Protein 3DSK (pdb70)

GO terms:
  GO:0009978 allene oxide synthase activity (F, EXP)
  GO:0009611 response to wounding (P, IEP)
  GO:0009620 response to fungus (P, IEP)
  GO:0009695 jasmonic acid biosynthetic process (P, IDA)
  GO:0009978 allene oxide synthase activity (F, IDA)
  GO:0031407 oxylipin metabolic process (P, IDA)
  GO:0009695 jasmonic acid biosynthetic process (P, TAS)
  GO:0006952 defense response (P, TAS)
  GO:0005739 mitochondrion (C, HDA)
  GO:0009507 chloroplast (C, HDA)
  GO:0009534 chloroplast thylakoid (C, HDA)
  GO:0009535 chloroplast thylakoid membrane (C, HDA)
  GO:0009536 plastid (C, HDA)
  GO:0009579 thylakoid (C, HDA)
  GO:0009941 chloroplast envelope (C, HDA)
  GO:0010287 plastoglobule (C, HDA)
  GO:0009611 response to wounding (P, IMP)
  GO:0009753 response to jasmonic acid (P, IMP)
  GO:0050832 defense response to fungus (P, IMP)
  GO:0016836 hydro-lyase activity (F, IDA)

Organism: Arabidopsis thaliana (NCBI:txid3702)

Nearest PDB structures (foldseek):
  2rch-assembly2_B  TM=9.899E-01  e=2.208E-74  Arabidopsis thaliana
  3dsk-assembly2_B  TM=9.902E-01  e=4.131E-74  Arabidopsis thaliana
  3dam-assembly1_A  TM=9.862E-01  e=1.267E-57  Parthenium argentatum
  7n6f-assembly1_A  TM=7.302E-01  e=4.781E-10  Homo sapiens
  3v8d-assembly1_B  TM=6.214E-01  e=5.264E-10  Homo sapiens

B-factor: mean 20.58, std 7.27, range [10.86, 305.66]

Structure (mmCIF, N/CA/C/O backbone):
data_3DSK
#
_entry.id   3DSK
#
_cell.length_a   63.612
_cell.length_b   105.463
_cell.length_c   162.632
_cell.angle_alpha   90.00
_cell.angle_beta   90.00
_cell.angle_gamma   90.00
#
_symmetry.space_group_name_H-M   'P 21 21 21'
#
loop_
_entity.id
_entity.type
_entity.pdbx_description
1 polymer 'Cytochrome P450 74A, chloroplast'
2 non-polymer 'PROTOPORPHYRIN IX CONTAINING FE'
3 non-polymer '(9Z)-11-[(2R,3S)-3-pentyloxiran-2-yl]undec-9-enoic acid'
4 non-polymer N-OCTANE
5 non-polymer GLYCEROL
6 water water
#
loop_
_atom_site.group_PDB
_atom_site.id
_atom_site.type_symbol
_atom_site.label_atom_id
_atom_site.label_alt_id
_atom_site.label_comp_id
_atom_site.label_asym_id
_atom_site.label_entity_id
_atom_site.label_seq_id
_atom_site.pdbx_PDB_ins_code
_atom_site.Cartn_x
_atom_site.Cartn_y
_atom_site.Cartn_z
_atom_site.occupancy
_atom_site.B_iso_or_equiv
_atom_site.auth_seq_id
_atom_site.auth_comp_id
_atom_site.auth_asym_id
_atom_site.auth_atom_id
_atom_site.pdbx_PDB_model_num
ATOM 1 N N . ASP A 1 24 ? -30.927 45.961 40.163 1.00 33.74 51 ASP A N 1
ATOM 2 C CA . ASP A 1 24 ? -30.168 44.767 39.684 1.00 33.33 51 ASP A CA 1
ATOM 3 C C . ASP A 1 24 ? -29.759 44.944 38.225 1.00 32.02 51 ASP A C 1
ATOM 4 O O . ASP A 1 24 ? -30.288 45.812 37.516 1.00 32.66 51 ASP A O 1
ATOM 9 N N . LEU A 1 25 ? -28.815 44.120 37.776 1.00 29.75 52 LEU A N 1
ATOM 10 C CA . LEU A 1 25 ? -28.368 44.182 36.397 1.00 27.39 52 LEU A CA 1
ATOM 11 C C . LEU A 1 25 ? -29.432 43.627 35.460 1.00 25.52 52 LEU A C 1
ATOM 12 O O . LEU A 1 25 ? -30.046 42.595 35.764 1.00 25.72 52 LEU A O 1
ATOM 17 N N . PRO A 1 26 ? -29.621 44.286 34.307 1.00 23.89 53 PRO A N 1
ATOM 18 C CA . PRO A 1 26 ? -30.508 43.734 33.287 1.00 22.77 53 PRO A CA 1
ATOM 19 C C . PRO A 1 26 ? -29.894 42.487 32.659 1.00 21.81 53 PRO A C 1
ATOM 20 O O . PRO A 1 26 ? -28.658 42.406 32.507 1.00 22.07 53 PRO A O 1
ATOM 24 N N . ILE A 1 27 ? -30.744 41.517 32.337 1.00 19.70 54 ILE A N 1
ATOM 25 C CA . ILE A 1 27 ? -30.337 40.349 31.574 1.00 18.62 54 ILE A CA 1
ATOM 26 C C . ILE A 1 27 ? -30.256 40.762 30.108 1.00 17.43 54 ILE A C 1
ATOM 27 O O . ILE A 1 27 ? -31.209 41.342 29.552 1.00 17.05 54 ILE A O 1
ATOM 32 N N . ARG A 1 28 ? -29.106 40.489 29.497 1.00 16.10 55 ARG A N 1
ATOM 33 C CA . ARG A 1 28 ? -28.892 40.723 28.080 1.00 16.20 55 ARG A CA 1
ATOM 34 C C . ARG A 1 28 ? -28.679 39.390 27.379 1.00 15.19 55 ARG A C 1
ATOM 35 O O . ARG A 1 28 ? -28.098 38.463 27.943 1.00 14.76 55 ARG A O 1
ATOM 43 N N . ASN A 1 29 ? -29.140 39.308 26.139 1.00 14.50 56 ASN A N 1
ATOM 44 C CA . ASN A 1 29 ? -28.775 38.203 25.256 1.00 14.52 56 ASN A CA 1
ATOM 45 C C . ASN A 1 29 ? -27.273 38.294 24.978 1.00 13.99 56 ASN A C 1
ATOM 46 O O . ASN A 1 29 ? -26.739 39.405 24.789 1.00 13.99 56 ASN A O 1
ATOM 51 N N . ILE A 1 30 ? -26.584 37.149 24.947 1.00 13.74 57 ILE A N 1
ATOM 52 C CA . ILE A 1 30 ? -25.137 37.167 24.643 1.00 13.45 57 ILE A CA 1
ATOM 53 C C . ILE A 1 30 ? -24.960 37.465 23.152 1.00 12.92 57 ILE A C 1
ATOM 54 O O . ILE A 1 30 ? -25.465 36.693 22.305 1.00 13.55 57 ILE A O 1
ATOM 59 N N . PRO A 1 31 ? -24.298 38.599 22.823 1.00 12.74 58 PRO A N 1
ATOM 60 C CA . PRO A 1 31 ? -24.149 38.967 21.419 1.00 13.36 58 PRO A CA 1
ATOM 61 C C . PRO A 1 31 ? -23.073 38.114 20.752 1.00 13.85 58 PRO A C 1
ATOM 62 O O . PRO A 1 31 ? -22.416 37.306 21.418 1.00 13.66 58 PRO A O 1
ATOM 66 N N . GLY A 1 32 ? -22.954 38.278 19.438 1.00 15.24 59 GLY A N 1
ATOM 67 C CA . GLY A 1 32 ? -21.959 37.582 18.648 1.00 16.22 59 GLY A CA 1
ATOM 68 C C . GLY A 1 32 ? -22.532 36.368 17.958 1.00 17.58 59 GLY A C 1
ATOM 69 O O . GLY A 1 32 ? -23.603 35.869 18.314 1.00 17.89 59 GLY A O 1
ATOM 70 N N . ASN A 1 33 ? -21.815 35.875 16.963 1.00 19.22 60 ASN A N 1
ATOM 71 C CA . ASN A 1 33 ? -22.213 34.628 16.333 1.00 20.87 60 ASN A CA 1
ATOM 72 C C . ASN A 1 33 ? -21.003 33.916 15.775 1.00 20.80 60 ASN A C 1
ATOM 73 O O . ASN A 1 33 ? -19.893 34.470 15.743 1.00 20.96 60 ASN A O 1
ATOM 78 N N . TYR A 1 34 ? -21.241 32.688 15.332 1.00 20.48 61 TYR A N 1
ATOM 79 C CA . TYR A 1 34 ? -20.183 31.785 14.916 1.00 20.97 61 TYR A CA 1
ATOM 80 C C . TYR A 1 34 ? -20.004 31.719 13.398 1.00 21.97 61 TYR A C 1
ATOM 81 O O . TYR A 1 34 ? -19.151 30.992 12.900 1.00 21.33 61 TYR A O 1
ATOM 90 N N . GLY A 1 35 ? -20.808 32.489 12.665 1.00 23.57 62 GLY A N 1
ATOM 91 C CA . GLY A 1 35 ? -20.745 32.500 11.202 1.00 26.48 62 GLY A CA 1
ATOM 92 C C . GLY A 1 35 ? -21.209 31.191 10.579 1.00 28.05 62 GLY A C 1
ATOM 93 O O . GLY A 1 35 ? -21.829 30.357 11.247 1.00 28.35 62 GLY A O 1
ATOM 94 N N . LEU A 1 36 ? -20.890 31.004 9.301 1.00 30.05 63 LEU A N 1
ATOM 95 C CA . LEU A 1 36 ? -21.241 29.769 8.595 1.00 31.93 63 LEU A CA 1
ATOM 96 C C . LEU A 1 36 ? -20.308 28.632 9.006 1.00 32.77 63 LEU A C 1
ATOM 97 O O . LEU A 1 36 ? -19.159 28.892 9.391 1.00 32.54 63 LEU A O 1
ATOM 102 N N . PRO A 1 37 ? -20.792 27.369 8.933 1.00 33.42 64 PRO A N 1
ATOM 103 C CA . PRO A 1 37 ? -19.923 26.212 9.179 1.00 33.84 64 PRO A CA 1
ATOM 104 C C . PRO A 1 37 ? -18.670 26.258 8.305 1.00 33.78 64 PRO A C 1
ATOM 105 O O . PRO A 1 37 ? -18.727 26.731 7.162 1.00 34.15 64 PRO A O 1
ATOM 109 N N . ILE A 1 38 ? -17.554 25.794 8.868 1.00 33.78 65 ILE A N 1
ATOM 110 C CA . ILE A 1 38 ? -16.244 25.751 8.195 1.00 33.30 65 ILE A CA 1
ATOM 111 C C . ILE A 1 38 ? -15.600 27.138 7.995 1.00 32.17 65 ILE A C 1
ATOM 112 O O . ILE A 1 38 ? -14.532 27.402 8.543 1.00 32.09 65 ILE A O 1
ATOM 117 N N . VAL A 1 39 ? -16.253 28.015 7.230 1.00 30.70 66 VAL A N 1
ATOM 118 C CA . VAL A 1 39 ? -15.664 29.306 6.830 1.00 29.54 66 VAL A CA 1
ATOM 119 C C . VAL A 1 39 ? -15.665 30.391 7.918 1.00 27.94 66 VAL A C 1
ATOM 120 O O . VAL A 1 39 ? -14.756 31.235 7.955 1.00 27.81 66 VAL A O 1
ATOM 124 N N . GLY A 1 40 ? -16.692 30.377 8.770 1.00 26.32 67 GLY A N 1
ATOM 125 C CA . GLY A 1 40 ? -16.749 31.257 9.951 1.00 24.20 67 GLY A CA 1
ATOM 126 C C . GLY A 1 40 ? -15.529 31.080 10.846 1.00 22.98 67 GLY A C 1
ATOM 127 O O . GLY A 1 40 ? -14.792 32.054 11.083 1.00 21.84 67 GLY A O 1
ATOM 128 N N . PRO A 1 41 ? -15.325 29.856 11.381 1.00 21.96 68 PRO A N 1
ATOM 129 C CA . PRO A 1 41 ? -14.131 29.575 12.186 1.00 21.56 68 PRO A CA 1
ATOM 130 C C . PRO A 1 41 ? -12.819 29.878 11.468 1.00 21.24 68 PRO A C 1
ATOM 131 O O . PRO A 1 41 ? -11.926 30.428 12.093 1.00 20.80 68 PRO A O 1
ATOM 135 N N . ILE A 1 42 ? -12.701 29.559 10.176 1.00 21.26 69 ILE A N 1
ATOM 136 C CA . ILE A 1 42 ? -11.451 29.863 9.459 1.00 21.37 69 ILE A CA 1
ATOM 137 C C . ILE A 1 42 ? -11.157 31.376 9.391 1.00 20.69 69 ILE A C 1
ATOM 138 O O . ILE A 1 42 ? -10.029 31.807 9.681 1.00 20.02 69 ILE A O 1
ATOM 143 N N . LYS A 1 43 ? -12.164 32.178 9.031 1.00 20.59 70 LYS A N 1
ATOM 144 C CA . LYS A 1 43 ? -11.980 33.630 8.983 1.00 20.74 70 LYS A CA 1
ATOM 145 C C . LYS A 1 43 ? -11.629 34.197 10.356 1.00 19.56 70 LYS A C 1
ATOM 146 O O . LYS A 1 43 ? -10.760 35.068 10.469 1.00 19.22 70 LYS A O 1
ATOM 152 N N . ASP A 1 44 ? -12.273 33.673 11.404 1.00 18.83 71 ASP A N 1
ATOM 153 C CA . ASP A 1 44 ? -11.950 34.102 12.767 1.00 19.05 71 ASP A CA 1
ATOM 154 C C . ASP A 1 44 ? -10.507 33.750 13.161 1.00 18.08 71 ASP A C 1
ATOM 155 O O . ASP A 1 44 ? -9.837 34.536 13.835 1.00 16.88 71 ASP A O 1
ATOM 160 N N . ARG A 1 45 ? -10.043 32.574 12.725 1.00 17.94 72 ARG A N 1
ATOM 161 C CA . ARG A 1 45 ? -8.661 32.146 12.952 1.00 18.74 72 ARG A CA 1
ATOM 162 C C . ARG A 1 45 ? -7.666 33.059 12.234 1.00 18.59 72 ARG A C 1
ATOM 163 O O . ARG A 1 45 ? -6.633 33.431 12.806 1.00 18.47 72 ARG A O 1
ATOM 171 N N . TRP A 1 46 ? -7.997 33.447 10.998 1.00 18.82 73 TRP A N 1
ATOM 172 C CA . TRP A 1 46 ? -7.148 34.376 10.253 1.00 19.30 73 TRP A CA 1
ATOM 173 C C . TRP A 1 46 ? -7.050 35.731 10.943 1.00 18.21 73 TRP A C 1
ATOM 174 O O . TRP A 1 46 ? -5.974 36.322 11.003 1.00 18.62 73 TRP A O 1
ATOM 185 N N . ASP A 1 47 ? -8.179 36.225 11.457 1.00 17.60 74 ASP A N 1
ATOM 186 C CA . ASP A 1 47 ? -8.165 37.467 12.223 1.00 17.55 74 ASP A CA 1
ATOM 187 C C . ASP A 1 47 ? -7.283 37.330 13.453 1.00 16.76 74 ASP A C 1
ATOM 188 O O . ASP A 1 47 ? -6.462 38.200 13.751 1.00 17.02 74 ASP A O 1
ATOM 193 N N . TYR A 1 48 ? -7.461 36.232 14.184 1.00 16.28 75 TYR A N 1
ATOM 194 C CA . TYR A 1 48 ? -6.733 36.025 15.418 1.00 17.54 75 TYR A CA 1
ATOM 195 C C . TYR A 1 48 ? -5.219 35.982 15.201 1.00 17.30 75 TYR A C 1
ATOM 196 O O . TYR A 1 48 ? -4.477 36.639 15.923 1.00 18.20 75 TYR A O 1
ATOM 205 N N . PHE A 1 49 ? -4.775 35.225 14.202 1.00 18.40 76 PHE A N 1
ATOM 206 C CA . PHE A 1 49 ? -3.331 35.035 14.001 1.00 19.00 76 PHE A CA 1
ATOM 207 C C . PHE A 1 49 ? -2.658 36.098 13.134 1.00 19.83 76 PHE A C 1
ATOM 208 O O . PHE A 1 49 ? -1.513 36.478 13.420 1.00 20.81 76 PHE A O 1
ATOM 216 N N . TYR A 1 50 ? -3.354 36.567 12.097 1.00 20.14 77 TYR A N 1
ATOM 217 C CA . TYR A 1 50 ? -2.688 37.313 11.020 1.00 21.51 77 TYR A CA 1
ATOM 218 C C . TYR A 1 50 ? -3.167 38.743 10.827 1.00 21.74 77 TYR A C 1
ATOM 219 O O . TYR A 1 50 ? -2.348 39.673 10.772 1.00 23.33 77 TYR A O 1
ATOM 228 N N . ASP A 1 51 ? -4.482 38.912 10.720 1.00 21.33 78 ASP A N 1
ATOM 229 C CA . ASP A 1 51 ? -5.042 40.191 10.268 1.00 21.13 78 ASP A CA 1
ATOM 230 C C . ASP A 1 51 ? -5.341 41.167 11.410 1.00 20.79 78 ASP A C 1
ATOM 231 O O . ASP A 1 51 ? -5.418 42.399 11.189 1.00 21.80 78 ASP A O 1
ATOM 236 N N . GLN A 1 52 ? -5.479 40.625 12.626 1.00 18.72 79 GLN A N 1
ATOM 237 C CA . GLN A 1 52 ? -5.702 41.477 13.796 1.00 18.43 79 GLN A CA 1
ATOM 238 C C . GLN A 1 52 ? -4.741 41.230 14.944 1.00 18.02 79 GLN A C 1
ATOM 239 O O . GLN A 1 52 ? -4.291 42.193 15.592 1.00 18.19 79 GLN A O 1
ATOM 245 N N . GLY A 1 53 ? -4.444 39.955 15.217 1.00 17.55 80 GLY A N 1
ATOM 246 C CA . GLY A 1 53 ? -3.723 39.581 16.436 1.00 16.86 80 GLY A CA 1
ATOM 247 C C . GLY A 1 53 ? -4.702 39.491 17.598 1.00 17.37 80 GLY A C 1
ATOM 248 O O . GLY A 1 53 ? -5.792 40.074 17.536 1.00 17.36 80 GLY A O 1
ATOM 249 N N . ALA A 1 54 ? -4.329 38.762 18.649 1.00 17.32 81 ALA A N 1
ATOM 250 C CA . ALA A 1 54 ? -5.274 38.402 19.712 1.00 17.20 81 ALA A CA 1
ATOM 251 C C . ALA A 1 54 ? -5.930 39.630 20.359 1.00 17.47 81 ALA A C 1
ATOM 252 O O . ALA A 1 54 ? -7.153 39.691 20.498 1.00 16.58 81 ALA A O 1
ATOM 254 N N . GLU A 1 55 ? -5.133 40.605 20.770 1.00 17.63 82 GLU A N 1
ATOM 255 C CA . GLU A 1 55 ? -5.687 41.739 21.502 1.00 17.81 82 GLU A CA 1
ATOM 256 C C . GLU A 1 55 ? -6.760 42.470 20.687 1.00 16.87 82 GLU A C 1
ATOM 257 O O . GLU A 1 55 ? -7.877 42.708 21.178 1.00 15.97 82 GLU A O 1
ATOM 263 N N . GLU A 1 56 ? -6.444 42.818 19.445 1.00 16.43 83 GLU A N 1
ATOM 264 C CA . GLU A 1 56 ? -7.381 43.581 18.626 1.00 16.08 83 GLU A CA 1
ATOM 265 C C . GLU A 1 56 ? -8.526 42.684 18.149 1.00 15.70 83 GLU A C 1
ATOM 266 O O . GLU A 1 56 ? -9.651 43.149 17.962 1.00 14.82 83 GLU A O 1
ATOM 272 N N . PHE A 1 57 ? -8.251 41.391 17.994 1.00 14.61 84 PHE A N 1
ATOM 273 C CA . PHE A 1 57 ? -9.324 40.418 17.701 1.00 14.79 84 PHE A CA 1
ATOM 274 C C . PHE A 1 57 ? -10.430 40.562 18.753 1.00 14.39 84 PHE A C 1
ATOM 275 O O . PHE A 1 57 ? -11.610 40.708 18.419 1.00 14.56 84 PHE A O 1
ATOM 283 N N . PHE A 1 58 ? -10.036 40.576 20.022 1.00 13.75 85 PHE A N 1
ATOM 284 C CA . PHE A 1 58 ? -11.012 40.691 21.107 1.00 13.10 85 PHE A CA 1
ATOM 285 C C . PHE A 1 58 ? -11.559 42.109 21.274 1.00 13.73 85 PHE A C 1
ATOM 286 O O . PHE A 1 58 ? -12.770 42.293 21.470 1.00 13.17 85 PHE A O 1
ATOM 294 N N . LYS A 1 59 ? -10.684 43.111 21.187 1.00 13.71 86 LYS A N 1
ATOM 295 C CA . LYS A 1 59 ? -11.165 44.490 21.389 1.00 13.89 86 LYS A CA 1
ATOM 296 C C . LYS A 1 59 ? -12.113 44.961 20.288 1.00 13.90 86 LYS A C 1
ATOM 297 O O . LYS A 1 59 ? -13.122 45.614 20.578 1.00 14.31 86 LYS A O 1
ATOM 303 N N . SER A 1 60 ? -11.801 44.641 19.034 1.00 14.01 87 SER A N 1
ATOM 304 C CA . SER A 1 60 ? -12.689 45.041 17.921 1.00 13.53 87 SER A CA 1
ATOM 305 C C . SER A 1 60 ? -14.120 44.508 18.117 1.00 13.57 87 SER A C 1
ATOM 306 O O . SER A 1 60 ? -15.097 45.192 17.807 1.00 13.88 87 SER A O 1
ATOM 309 N N . ARG A 1 61 ? -14.215 43.288 18.645 1.00 12.88 88 ARG A N 1
ATOM 310 C CA . ARG A 1 61 ? -15.515 42.640 18.879 1.00 13.49 88 ARG A CA 1
ATOM 311 C C . ARG A 1 61 ? -16.190 43.224 20.134 1.00 12.67 88 ARG A C 1
ATOM 312 O O . ARG A 1 61 ? -17.412 43.370 20.162 1.00 13.57 88 ARG A O 1
ATOM 320 N N . ILE A 1 62 ? -15.412 43.604 21.148 1.00 12.31 89 ILE A N 1
ATOM 321 C CA . ILE A 1 62 ? -15.997 44.334 22.269 1.00 12.21 89 ILE A CA 1
ATOM 322 C C . ILE A 1 62 ? -16.677 45.596 21.751 1.00 12.90 89 ILE A C 1
ATOM 323 O O . ILE A 1 62 ? -17.815 45.902 22.118 1.00 13.53 89 ILE A O 1
ATOM 328 N N . ARG A 1 63 ? -15.981 46.304 20.874 1.00 12.89 90 ARG A N 1
ATOM 329 C CA . ARG A 1 63 ? -16.547 47.523 20.284 1.00 13.55 90 ARG A CA 1
ATOM 330 C C . ARG A 1 63 ? -17.781 47.232 19.420 1.00 13.64 90 ARG A C 1
ATOM 331 O O . ARG A 1 63 ? -18.837 47.866 19.602 1.00 13.76 90 ARG A O 1
ATOM 339 N N . LYS A 1 64 ? -17.674 46.280 18.495 1.00 13.33 91 LYS A N 1
ATOM 340 C CA . LYS A 1 64 ? -18.809 45.969 17.615 1.00 14.14 91 LYS A CA 1
ATOM 341 C C . LYS A 1 64 ? -20.056 45.585 18.414 1.00 13.61 91 LYS A C 1
ATOM 342 O O . LYS A 1 64 ? -21.155 46.069 18.122 1.00 13.74 91 LYS A O 1
ATOM 348 N N . TYR A 1 65 ? -19.878 44.713 19.406 1.00 13.92 92 TYR A N 1
ATOM 349 C CA . TYR A 1 65 ? -21.029 44.171 20.140 1.00 14.15 92 TYR A CA 1
ATOM 350 C C . TYR A 1 65 ? -21.415 45.009 21.346 1.00 14.24 92 TYR A C 1
ATOM 351 O O . TYR A 1 65 ? -22.459 44.750 21.964 1.00 14.71 92 TYR A O 1
ATOM 360 N N . ASN A 1 66 ? -20.591 46.008 21.673 1.00 13.07 93 ASN A N 1
ATOM 361 C CA . ASN A 1 66 ? -20.785 46.817 22.872 1.00 13.38 93 ASN A CA 1
ATOM 362 C C . ASN A 1 66 ? -20.942 45.937 24.110 1.00 13.41 93 ASN A C 1
ATOM 363 O O . ASN A 1 66 ? -21.859 46.115 24.914 1.00 13.28 93 ASN A O 1
ATOM 368 N N . SER A 1 67 ? -20.018 44.989 24.264 1.00 11.91 94 SER A N 1
ATOM 369 C CA . SER A 1 67 ? -20.129 43.989 25.314 1.00 12.41 94 SER A CA 1
ATOM 370 C C . SER A 1 67 ? -18.783 43.362 25.569 1.00 12.85 94 SER A C 1
ATOM 371 O O . SER A 1 67 ? -18.042 43.054 24.626 1.00 13.60 94 SER A O 1
ATOM 374 N N . THR A 1 68 ? -18.488 43.154 26.854 1.00 12.49 95 THR A N 1
ATOM 375 C CA . THR A 1 68 ? -17.277 42.413 27.240 1.00 13.02 95 THR A CA 1
ATOM 376 C C . THR A 1 68 ? -17.558 40.908 27.419 1.00 12.96 95 THR A C 1
ATOM 377 O O . THR A 1 68 ? -16.690 40.146 27.858 1.00 14.13 95 THR A O 1
ATOM 381 N N . VAL A 1 69 ? -18.778 40.482 27.087 1.00 12.32 96 VAL A N 1
ATOM 382 C CA . VAL A 1 69 ? -19.162 39.067 27.025 1.00 12.69 96 VAL A CA 1
ATOM 383 C C . VAL A 1 69 ? -19.816 38.815 25.671 1.00 11.82 96 VAL A C 1
ATOM 384 O O . VAL A 1 69 ? -20.792 39.487 25.311 1.00 11.10 96 VAL A O 1
ATOM 388 N N . TYR A 1 70 ? -19.300 37.842 24.909 1.00 11.50 97 TYR A N 1
ATOM 389 C CA . TYR A 1 70 ? -19.871 37.561 23.601 1.00 11.63 97 TYR A CA 1
ATOM 390 C C . TYR A 1 70 ? -19.452 36.190 23.090 1.00 12.04 97 TYR A C 1
ATOM 391 O O . TYR A 1 70 ? -18.489 35.622 23.597 1.00 12.37 97 TYR A O 1
ATOM 400 N N . ARG A 1 71 ? -20.199 35.686 22.106 1.00 12.67 98 ARG A N 1
ATOM 401 C CA . ARG A 1 71 ? -19.879 34.426 21.415 1.00 12.61 98 ARG A CA 1
ATOM 402 C C . ARG A 1 71 ? -18.840 34.647 20.333 1.00 13.04 98 ARG A C 1
ATOM 403 O O . ARG A 1 71 ? -18.917 35.615 19.562 1.00 12.73 98 ARG A O 1
ATOM 411 N N . VAL A 1 72 ? -17.878 33.726 20.252 1.00 13.10 99 VAL A N 1
ATOM 412 C CA . VAL A 1 72 ? -16.819 33.827 19.252 1.00 13.77 99 VAL A CA 1
ATOM 413 C C . VAL A 1 72 ? -16.233 32.427 19.013 1.00 13.50 99 VAL A C 1
ATOM 414 O O . VAL A 1 72 ? -16.298 31.556 19.901 1.00 13.55 99 VAL A O 1
ATOM 418 N N . ASN A 1 73 ? -15.695 32.206 17.816 1.00 14.17 100 ASN A N 1
ATOM 419 C CA . ASN A 1 73 ? -14.930 30.983 17.516 1.00 14.61 100 ASN A CA 1
ATOM 420 C C . ASN A 1 73 ? -13.488 31.193 17.952 1.00 14.57 100 ASN A C 1
ATOM 421 O O . ASN A 1 73 ? -12.907 32.247 17.661 1.00 14.78 100 ASN A O 1
ATOM 426 N N . MET A 1 74 ? -12.907 30.185 18.600 1.00 14.52 101 MET A N 1
ATOM 427 C CA . MET A 1 74 ? -11.484 30.199 18.965 1.00 15.43 101 MET A CA 1
ATOM 428 C C . MET A 1 74 ? -10.656 29.172 18.174 1.00 16.17 101 MET A C 1
ATOM 429 O O . MET A 1 74 ? -11.173 28.105 17.812 1.00 15.44 101 MET A O 1
ATOM 434 N N . PRO A 1 75 ? -9.366 29.477 17.922 1.00 16.37 102 PRO A N 1
ATOM 435 C CA . PRO A 1 75 ? -8.503 28.464 17.310 1.00 17.73 102 PRO A CA 1
ATOM 436 C C . PRO A 1 75 ? -8.348 27.285 18.275 1.00 17.35 102 PRO A C 1
ATOM 437 O O . PRO A 1 75 ? -8.512 27.452 19.484 1.00 18.44 102 PRO A O 1
ATOM 441 N N . PRO A 1 76 ? -7.990 26.107 17.761 1.00 17.44 103 PRO A N 1
ATOM 442 C CA . PRO A 1 76 ? -7.618 25.815 16.380 1.00 18.04 103 PRO A CA 1
ATOM 443 C C . PRO A 1 76 ? -8.718 25.396 15.402 1.00 18.18 103 PRO A C 1
ATOM 444 O O . PRO A 1 76 ? -8.487 25.423 14.189 1.00 18.86 103 PRO A O 1
ATOM 448 N N . GLY A 1 77 ? -9.888 24.994 15.889 1.00 17.65 104 GLY A N 1
ATOM 449 C CA . GLY A 1 77 ? -10.896 24.371 15.007 1.00 18.72 104 GLY A CA 1
ATOM 450 C C . GLY A 1 77 ? -10.307 23.308 14.086 1.00 19.15 104 GLY A C 1
ATOM 451 O O . GLY A 1 77 ? -9.567 22.447 14.541 1.00 18.29 104 GLY A O 1
ATOM 452 N N . ALA A 1 78 ? -10.619 23.401 12.786 1.00 19.70 105 ALA A N 1
ATOM 453 C CA . ALA A 1 78 ? -10.046 22.549 11.713 1.00 20.07 105 ALA A CA 1
ATOM 454 C C . ALA A 1 78 ? -10.176 21.088 12.081 1.00 20.45 105 ALA A C 1
ATOM 455 O O . ALA A 1 78 ? -11.249 20.671 12.524 1.00 21.76 105 ALA A O 1
ATOM 457 N N . PHE A 1 79 ? -9.121 20.296 11.900 1.00 19.90 106 PHE A N 1
ATOM 458 C CA . PHE A 1 79 ? -9.204 18.890 12.295 1.00 20.13 106 PHE A CA 1
ATOM 459 C C . PHE A 1 79 ? -8.530 18.614 13.635 1.00 20.45 106 PHE A C 1
ATOM 460 O O . PHE A 1 79 ? -8.151 17.463 13.912 1.00 21.93 106 PHE A O 1
ATOM 468 N N . ILE A 1 80 ? -8.331 19.654 14.441 1.00 19.02 107 ILE A N 1
ATOM 469 C CA . ILE A 1 80 ? -7.667 19.497 15.742 1.00 18.56 107 ILE A CA 1
ATOM 470 C C . ILE A 1 80 ? -8.672 19.585 16.905 1.00 18.33 107 ILE A C 1
ATOM 471 O O . ILE A 1 80 ? -8.624 18.780 17.842 1.00 17.93 107 ILE A O 1
ATOM 476 N N . ALA A 1 81 ? -9.561 20.575 16.838 1.00 18.20 108 ALA A N 1
ATOM 477 C CA . ALA A 1 81 ? -10.603 20.775 17.859 1.00 19.28 108 ALA A CA 1
ATOM 478 C C . ALA A 1 81 ? -11.958 20.409 17.286 1.00 20.17 108 ALA A C 1
ATOM 479 O O . ALA A 1 81 ? -12.290 20.830 16.172 1.00 20.71 108 ALA A O 1
ATOM 481 N N . GLU A 1 82 ? -12.746 19.648 18.046 1.00 21.00 109 GLU A N 1
ATOM 482 C CA . GLU A 1 82 ? -14.088 19.268 17.616 1.00 22.27 109 GLU A CA 1
ATOM 483 C C . GLU A 1 82 ? -15.043 20.469 17.520 1.00 20.79 109 GLU A C 1
ATOM 484 O O . GLU A 1 82 ? -15.858 20.550 16.607 1.00 22.11 109 GLU A O 1
ATOM 490 N N . ASN A 1 83 ? -14.932 21.408 18.453 1.00 19.34 110 ASN A N 1
ATOM 491 C CA . ASN A 1 83 ? -15.912 22.492 18.536 1.00 17.86 110 ASN A CA 1
ATOM 492 C C . ASN A 1 83 ? -15.221 23.776 18.965 1.00 16.64 110 ASN A C 1
ATOM 493 O O . ASN A 1 83 ? -14.782 23.870 20.110 1.00 16.79 110 ASN A O 1
ATOM 498 N N . PRO A 1 84 ? -15.123 24.766 18.049 1.00 16.50 111 PRO A N 1
ATOM 499 C CA . PRO A 1 84 ? -14.408 26.014 18.361 1.00 15.81 111 PRO A CA 1
ATOM 500 C C . PRO A 1 84 ? -15.276 27.051 19.087 1.00 15.28 111 PRO A C 1
ATOM 501 O O . PRO A 1 84 ? -14.806 28.165 19.381 1.00 14.69 111 PRO A O 1
ATOM 505 N N . GLN A 1 85 ? -16.530 26.707 19.358 1.00 14.90 112 GLN A N 1
ATOM 506 C CA . GLN A 1 85 ? -17.487 27.705 19.840 1.00 14.74 112 GLN A CA 1
ATOM 507 C C . GLN A 1 85 ? -17.368 27.977 21.335 1.00 14.72 112 GLN A C 1
ATOM 508 O O . GLN A 1 85 ? -17.513 27.072 22.159 1.00 15.00 112 GLN A O 1
ATOM 514 N N . VAL A 1 86 ? -17.119 29.234 21.694 1.00 13.80 113 VAL A N 1
ATOM 515 C CA . VAL A 1 86 ? -17.029 29.591 23.109 1.00 13.62 113 VAL A CA 1
ATOM 516 C C . VAL A 1 86 ? -17.862 30.841 23.427 1.00 13.55 113 VAL A C 1
ATOM 517 O O . VAL A 1 86 ? -18.337 31.538 22.508 1.00 13.57 113 VAL A O 1
ATOM 521 N N . VAL A 1 87 ? -18.057 31.081 24.722 1.00 13.75 114 VAL A N 1
ATOM 522 C CA . VAL A 1 87 ? -18.527 32.366 25.234 1.00 13.02 114 VAL A CA 1
ATOM 523 C C . VAL A 1 87 ? -17.316 33.030 25.900 1.00 13.34 114 VAL A C 1
ATOM 524 O O . VAL A 1 87 ? -16.724 32.480 26.838 1.00 13.87 114 VAL A O 1
ATOM 528 N N . ALA A 1 88 ? -16.917 34.185 25.369 1.00 12.82 115 ALA A N 1
ATOM 529 C CA . ALA A 1 88 ? -15.729 34.911 25.856 1.00 12.83 115 ALA A CA 1
ATOM 530 C C . ALA A 1 88 ? -16.085 35.850 26.993 1.00 13.81 115 ALA A C 1
ATOM 531 O O . ALA A 1 88 ? -17.098 36.575 26.903 1.00 13.85 115 ALA A O 1
ATOM 533 N N . LEU A 1 89 ? -15.231 35.864 28.031 1.00 13.96 116 LEU A N 1
ATOM 534 C CA . LEU A 1 89 ? -15.382 36.727 29.215 1.00 14.22 116 LEU A CA 1
ATOM 535 C C . LEU A 1 89 ? -14.185 37.667 29.249 1.00 15.70 116 LEU A C 1
ATOM 536 O O . LEU A 1 89 ? -13.024 37.225 29.388 1.00 15.95 116 LEU A O 1
ATOM 541 N N . LEU A 1 90 ? -14.452 38.961 29.067 1.00 14.79 117 LEU A N 1
ATOM 542 C CA . LEU A 1 90 ? -13.378 39.905 28.755 1.00 14.89 117 LEU A CA 1
ATOM 543 C C . LEU A 1 90 ? -13.394 41.131 29.664 1.00 15.23 117 LEU A C 1
ATOM 544 O O . LEU A 1 90 ? -13.060 42.232 29.241 1.00 16.93 117 LEU A O 1
ATOM 549 N N . ASP A 1 91 ? -13.788 40.919 30.915 1.00 14.64 118 ASP A N 1
ATOM 550 C CA . ASP A 1 91 ? -13.695 41.966 31.934 1.00 14.97 118 ASP A CA 1
ATOM 551 C C . ASP A 1 91 ? -13.419 41.278 33.259 1.00 14.70 118 ASP A C 1
ATOM 552 O O . ASP A 1 91 ? -13.628 40.070 33.395 1.00 15.51 118 ASP A O 1
ATOM 557 N N . GLY A 1 92 ? -12.968 42.062 34.240 1.00 14.43 119 GLY A N 1
ATOM 558 C CA . GLY A 1 92 ? -12.526 41.472 35.508 1.00 15.63 119 GLY A CA 1
ATOM 559 C C . GLY A 1 92 ? -13.652 41.116 36.471 1.00 15.46 119 GLY A C 1
ATOM 560 O O . GLY A 1 92 ? -13.391 40.527 37.540 1.00 16.35 119 GLY A O 1
ATOM 561 N N . LYS A 1 93 ? -14.901 41.461 36.129 1.00 15.35 120 LYS A N 1
ATOM 562 C CA . LYS A 1 93 ? -16.051 41.065 36.951 1.00 15.21 120 LYS A CA 1
ATOM 563 C C . LYS A 1 93 ? -16.555 39.672 36.547 1.00 14.88 120 LYS A C 1
ATOM 564 O O . LYS A 1 93 ? -16.868 38.843 37.407 1.00 16.95 120 LYS A O 1
ATOM 570 N N . SER A 1 94 ? -16.631 39.425 35.240 1.00 14.90 121 SER A N 1
ATOM 571 C CA . SER A 1 94 ? -17.144 38.166 34.707 1.00 14.88 121 SER A CA 1
ATOM 572 C C . SER A 1 94 ? -16.085 37.042 34.723 1.00 15.01 121 SER A C 1
ATOM 573 O O . SER A 1 94 ? -16.388 35.877 34.990 1.00 16.20 121 SER A O 1
ATOM 576 N N . PHE A 1 95 ? -14.842 37.411 34.429 1.00 15.27 122 PHE A N 1
ATOM 577 C CA . PHE A 1 95 ? -13.746 36.442 34.318 1.00 15.30 122 PHE A CA 1
ATOM 578 C C . PHE A 1 95 ? -13.619 35.456 35.510 1.00 15.46 122 PHE A C 1
ATOM 579 O O . PHE A 1 95 ? -13.436 34.267 35.281 1.00 15.23 122 PHE A O 1
ATOM 587 N N . PRO A 1 96 ? -13.690 35.946 36.772 1.00 16.08 123 PRO A N 1
ATOM 588 C CA . PRO A 1 96 ? -13.487 35.005 37.906 1.00 16.14 123 PRO A CA 1
ATOM 589 C C . PRO A 1 96 ? -14.410 33.781 38.028 1.00 16.02 123 PRO A C 1
ATOM 590 O O . PRO A 1 96 ? -14.130 32.889 38.833 1.00 16.68 123 PRO A O 1
ATOM 594 N N A VAL A 1 97 ? -15.480 33.730 37.238 0.50 15.90 124 VAL A N 1
ATOM 595 N N B VAL A 1 97 ? -15.482 33.716 37.243 0.50 15.69 124 VAL A N 1
ATOM 596 C CA A VAL A 1 97 ? -16.307 32.525 37.160 0.50 15.94 124 VAL A CA 1
ATOM 597 C CA B VAL A 1 97 ? -16.298 32.500 37.217 0.50 15.51 124 VAL A CA 1
ATOM 598 C C A VAL A 1 97 ? -15.414 31.322 36.805 0.50 15.84 124 VAL A C 1
ATOM 599 C C B VAL A 1 97 ? -15.429 31.301 36.779 0.50 15.61 124 VAL A C 1
ATOM 600 O O A VAL A 1 97 ? -15.644 30.198 37.262 0.50 16.03 124 VAL A O 1
ATOM 601 O O B VAL A 1 97 ? -15.699 30.151 37.141 0.50 15.84 124 VAL A O 1
ATOM 608 N N . LEU A 1 98 ? -14.361 31.594 36.035 1.00 15.01 125 LEU A N 1
ATOM 609 C CA . LEU A 1 98 ? -13.444 30.553 35.561 1.00 14.94 125 LEU A CA 1
ATOM 610 C C . LEU A 1 98 ? -12.638 29.876 36.690 1.00 14.97 125 LEU A C 1
ATOM 611 O O . LEU A 1 98 ? -12.011 28.829 36.457 1.00 15.43 125 LEU A O 1
ATOM 616 N N . PHE A 1 99 ? -12.634 30.481 37.883 1.00 15.02 126 PHE A N 1
ATOM 617 C CA . PHE A 1 99 ? -11.951 29.900 39.049 1.00 15.75 126 PHE A CA 1
ATOM 618 C C . PHE A 1 99 ? -12.856 29.007 39.888 1.00 16.18 126 PHE A C 1
ATOM 619 O O . PHE A 1 99 ? -12.365 28.260 40.730 1.00 16.96 126 PHE A O 1
ATOM 627 N N . ASP A 1 100 ? -14.173 29.142 39.702 1.00 16.27 127 ASP A N 1
ATOM 628 C CA . ASP A 1 100 ? -15.141 28.559 40.602 1.00 17.87 127 ASP A CA 1
ATOM 629 C C . ASP A 1 100 ? -15.427 27.142 40.160 1.00 17.93 127 ASP A C 1
ATOM 630 O O . ASP A 1 100 ? -16.165 26.902 39.207 1.00 18.10 127 ASP A O 1
ATOM 635 N N . VAL A 1 101 ? -14.839 26.209 40.895 1.00 19.61 128 VAL A N 1
ATOM 636 C CA . VAL A 1 101 ? -14.849 24.799 40.543 1.00 20.19 128 VAL A CA 1
ATOM 637 C C . VAL A 1 101 ? -16.246 24.141 40.763 1.00 20.00 128 VAL A C 1
ATOM 638 O O . VAL A 1 101 ? -16.515 23.049 40.262 1.00 19.74 128 VAL A O 1
ATOM 642 N N . ASP A 1 102 ? -17.138 24.857 41.447 1.00 19.25 129 ASP A N 1
ATOM 643 C CA . ASP A 1 102 ? -18.557 24.477 41.560 1.00 20.15 129 ASP A CA 1
ATOM 644 C C . ASP A 1 102 ? -19.388 24.930 40.349 1.00 19.19 129 ASP A C 1
ATOM 645 O O . ASP A 1 102 ? -20.517 24.451 40.133 1.00 19.65 129 ASP A O 1
ATOM 650 N N . LYS A 1 103 ? -18.830 25.845 39.556 1.00 17.75 130 LYS A N 1
ATOM 651 C CA . LYS A 1 103 ? -19.535 26.366 38.377 1.00 17.33 130 LYS A CA 1
ATOM 652 C C . LYS A 1 103 ? -18.959 25.821 37.073 1.00 16.74 130 LYS A C 1
ATOM 653 O O . LYS A 1 103 ? -19.697 25.605 36.105 1.00 17.62 130 LYS A O 1
ATOM 659 N N . VAL A 1 104 ? -17.644 25.608 37.039 1.00 16.20 131 VAL A N 1
ATOM 660 C CA . VAL A 1 104 ? -17.016 25.117 35.821 1.00 15.72 131 VAL A CA 1
ATOM 661 C C . VAL A 1 104 ? -16.237 23.823 36.033 1.00 15.65 131 VAL A C 1
ATOM 662 O O . VAL A 1 104 ? -15.591 23.633 37.073 1.00 16.61 131 VAL A O 1
ATOM 666 N N . GLU A 1 105 ? -16.305 22.951 35.035 1.00 15.84 132 GLU A N 1
ATOM 667 C CA . GLU A 1 105 ? -15.478 21.755 34.989 1.00 17.29 132 GLU A CA 1
ATOM 668 C C . GLU A 1 105 ? -14.152 22.154 34.341 1.00 15.66 132 GLU A C 1
ATOM 669 O O . GLU A 1 105 ? -14.120 22.948 33.388 1.00 16.73 132 GLU A O 1
ATOM 675 N N . LYS A 1 106 ? -13.063 21.618 34.880 1.00 14.98 133 LYS A N 1
ATOM 676 C CA . LYS A 1 106 ? -11.714 21.918 34.401 1.00 15.52 133 LYS A CA 1
ATOM 677 C C . LYS A 1 106 ? -10.994 20.638 33.960 1.00 15.62 133 LYS A C 1
ATOM 678 O O . LYS A 1 106 ? -9.871 20.372 34.383 1.00 16.23 133 LYS A O 1
ATOM 684 N N . LYS A 1 107 ? -11.675 19.826 33.148 1.00 15.95 134 LYS A N 1
ATOM 685 C CA . LYS A 1 107 ? -11.147 18.534 32.706 1.00 15.43 134 LYS A CA 1
ATOM 686 C C . LYS A 1 107 ? -10.717 18.632 31.243 1.00 15.56 134 LYS A C 1
ATOM 687 O O . LYS A 1 107 ? -11.516 19.023 30.385 1.00 15.85 134 LYS A O 1
ATOM 693 N N . ASP A 1 108 ? -9.457 18.285 30.978 1.00 14.72 135 ASP A N 1
ATOM 694 C CA . ASP A 1 108 ? -8.918 18.170 29.611 1.00 15.20 135 ASP A CA 1
ATOM 695 C C . ASP A 1 108 ? -8.997 19.471 28.801 1.00 14.98 135 ASP A C 1
ATOM 696 O O . ASP A 1 108 ? -9.069 19.421 27.565 1.00 15.75 135 ASP A O 1
ATOM 701 N N . LEU A 1 109 ? -8.931 20.624 29.473 1.00 15.27 136 LEU A N 1
ATOM 702 C CA . LEU A 1 109 ? -9.075 21.891 28.739 1.00 15.21 136 LEU A CA 1
ATOM 703 C C . LEU A 1 109 ? -7.955 22.909 29.054 1.00 15.23 136 LEU A C 1
ATOM 704 O O . LEU A 1 109 ? -8.088 24.120 28.809 1.00 15.37 136 LEU A O 1
ATOM 709 N N . LEU A 1 110 ? -6.832 22.406 29.563 1.00 14.88 137 LEU A N 1
ATOM 710 C CA . LEU A 1 110 ? -5.651 23.233 29.772 1.00 15.24 137 LEU A CA 1
ATOM 711 C C . LEU A 1 110 ? -5.313 24.091 28.562 1.00 15.61 137 LEU A C 1
ATOM 712 O O . LEU A 1 110 ? -4.945 25.260 28.713 1.00 16.34 137 LEU A O 1
ATOM 717 N N . THR A 1 111 ? -5.412 23.485 27.381 1.00 15.10 138 THR A N 1
ATOM 718 C CA . THR A 1 111 ? -5.008 24.152 26.146 1.00 16.32 138 THR A CA 1
ATOM 719 C C . THR A 1 111 ? -6.208 24.622 25.348 1.00 16.29 138 THR A C 1
ATOM 720 O O . THR A 1 111 ? -6.043 25.109 24.225 1.00 17.75 138 THR A O 1
ATOM 724 N N . GLY A 1 112 ? -7.403 24.471 25.918 1.00 15.70 139 GLY A N 1
ATOM 725 C CA . GLY A 1 112 ? -8.613 24.976 25.280 1.00 16.18 139 GLY A CA 1
ATOM 726 C C . GLY A 1 112 ? -9.534 23.904 24.740 1.00 15.47 139 GLY A C 1
ATOM 727 O O . GLY A 1 112 ? -9.890 22.952 25.445 1.00 16.74 139 GLY A O 1
ATOM 728 N N . THR A 1 113 ? -9.935 24.086 23.484 1.00 14.99 140 THR A N 1
ATOM 729 C CA . THR A 1 113 ? -10.936 23.234 22.830 1.00 15.12 140 THR A CA 1
ATOM 730 C C . THR A 1 113 ? -10.360 21.971 22.170 1.00 15.01 140 THR A C 1
ATOM 731 O O . THR A 1 113 ? -11.080 21.250 21.488 1.00 15.65 140 THR A O 1
ATOM 735 N N . TYR A 1 114 ? -9.061 21.728 22.362 1.00 14.51 141 TYR A N 1
ATOM 736 C CA . TYR A 1 114 ? -8.424 20.460 21.981 1.00 15.48 141 TYR A CA 1
ATOM 737 C C . TYR A 1 114 ? -7.524 20.057 23.139 1.00 15.49 141 TYR A C 1
ATOM 738 O O . TYR A 1 114 ? -7.192 20.886 23.981 1.00 15.96 141 TYR A O 1
ATOM 747 N N . MET A 1 115 ? -7.148 18.785 23.194 1.00 16.19 142 MET A N 1
ATOM 748 C CA . MET A 1 115 ? -6.122 18.349 24.144 1.00 16.47 142 MET A CA 1
ATOM 749 C C . MET A 1 115 ? -5.023 17.603 23.390 1.00 16.06 142 MET A C 1
ATOM 750 O O . MET A 1 115 ? -5.322 16.760 22.541 1.00 16.09 142 MET A O 1
ATOM 755 N N . PRO A 1 116 ? -3.754 17.941 23.682 1.00 15.74 143 PRO A N 1
ATOM 756 C CA . PRO A 1 116 ? -2.638 17.207 23.064 1.00 15.80 143 PRO A CA 1
ATOM 757 C C . PRO A 1 116 ? -2.740 15.712 23.382 1.00 16.14 143 PRO A C 1
ATOM 758 O O . PRO A 1 116 ? -3.202 15.331 24.462 1.00 16.03 143 PRO A O 1
ATOM 762 N N . SER A 1 117 ? -2.341 14.871 22.429 1.00 15.60 144 SER A N 1
ATOM 763 C CA . SER A 1 117 ? -2.361 13.425 22.631 1.00 15.60 144 SER A CA 1
ATOM 764 C C . SER A 1 117 ? -1.646 13.017 23.917 1.00 14.79 144 SER A C 1
ATOM 765 O O . SER A 1 117 ? -0.573 13.530 24.234 1.00 14.83 144 SER A O 1
ATOM 768 N N . THR A 1 118 ? -2.239 12.081 24.655 1.00 16.67 145 THR A N 1
ATOM 769 C CA . THR A 1 118 ? -1.534 11.498 25.790 1.00 17.22 145 THR A CA 1
ATOM 770 C C . THR A 1 118 ? -0.281 10.725 25.365 1.00 17.32 145 THR A C 1
ATOM 771 O O . THR A 1 118 ? 0.544 10.406 26.208 1.00 17.42 145 THR A O 1
ATOM 775 N N . GLU A 1 119 ? -0.123 10.452 24.066 1.00 17.58 146 GLU A N 1
ATOM 776 C CA . GLU A 1 119 ? 1.133 9.882 23.558 1.00 18.11 146 GLU A CA 1
ATOM 777 C C . GLU A 1 119 ? 2.311 10.825 23.804 1.00 18.17 146 GLU A C 1
ATOM 778 O O . GLU A 1 119 ? 3.467 10.393 23.814 1.00 18.58 146 GLU A O 1
ATOM 784 N N . LEU A 1 120 ? 2.021 12.113 23.989 1.00 17.29 147 LEU A N 1
ATOM 785 C CA . LEU A 1 120 ? 3.064 13.087 24.270 1.00 17.49 147 LEU A CA 1
ATOM 786 C C . LEU A 1 120 ? 3.494 13.064 25.739 1.00 17.64 147 LEU A C 1
ATOM 787 O O . LEU A 1 120 ? 4.509 13.671 26.101 1.00 18.24 147 LEU A O 1
ATOM 792 N N . THR A 1 121 ? 2.702 12.396 26.576 1.00 16.52 148 THR A N 1
ATOM 793 C CA . THR A 1 121 ? 2.912 12.419 28.026 1.00 16.74 148 THR A CA 1
ATOM 794 C C . THR A 1 121 ? 2.883 11.000 28.622 1.00 16.84 148 THR A C 1
ATOM 795 O O . THR A 1 121 ? 2.252 10.758 29.655 1.00 16.58 148 THR A O 1
ATOM 799 N N . GLY A 1 122 ? 3.546 10.064 27.936 1.00 16.60 149 GLY A N 1
ATOM 800 C CA . GLY A 1 122 ? 3.723 8.705 28.455 1.00 16.87 149 GLY A CA 1
ATOM 801 C C . GLY A 1 122 ? 2.447 7.891 28.577 1.00 16.49 149 GLY A C 1
ATOM 802 O O . GLY A 1 122 ? 2.433 6.851 29.255 1.00 17.72 149 GLY A O 1
ATOM 803 N N . GLY A 1 123 ? 1.379 8.347 27.924 1.00 15.82 150 GLY A N 1
ATOM 804 C CA . GLY A 1 123 ? 0.084 7.662 27.980 1.00 16.30 150 GLY A CA 1
ATOM 805 C C . GLY A 1 123 ? -0.795 8.091 29.140 1.00 16.70 150 GLY A C 1
ATOM 806 O O . GLY A 1 123 ? -1.900 7.555 29.326 1.00 17.68 150 GLY A O 1
ATOM 807 N N . TYR A 1 124 ? -0.294 9.037 29.931 1.00 15.79 151 TYR A N 1
ATOM 808 C CA . TYR A 1 124 ? -1.005 9.566 31.091 1.00 16.47 151 TYR A CA 1
ATOM 809 C C . TYR A 1 124 ? -1.716 10.895 30.811 1.00 16.34 151 TYR A C 1
ATOM 810 O O . TYR A 1 124 ? -1.228 11.718 30.023 1.00 16.09 151 TYR A O 1
ATOM 819 N N . ARG A 1 125 ? -2.862 11.088 31.467 1.00 15.94 152 ARG A N 1
ATOM 820 C CA . ARG A 1 125 ? -3.483 12.401 31.589 1.00 15.60 152 ARG A CA 1
ATOM 821 C C . ARG A 1 125 ? -2.820 13.078 32.784 1.00 15.60 152 ARG A C 1
ATOM 822 O O . ARG A 1 125 ? -3.020 12.673 33.935 1.00 15.55 152 ARG A O 1
ATOM 830 N N . ILE A 1 126 ? -1.973 14.059 32.488 1.00 15.34 153 ILE A N 1
ATOM 831 C CA . ILE A 1 126 ? -1.134 14.753 33.482 1.00 16.38 153 ILE A CA 1
ATOM 832 C C . ILE A 1 126 ? -1.989 15.661 34.379 1.00 15.27 153 ILE A C 1
ATOM 833 O O . ILE A 1 126 ? -3.077 16.077 33.986 1.00 14.79 153 ILE A O 1
ATOM 838 N N . LEU A 1 127 ? -1.461 15.995 35.559 1.00 14.64 154 LEU A N 1
ATOM 839 C CA . LEU A 1 127 ? -2.160 16.777 36.581 1.00 14.23 154 LEU A CA 1
ATOM 840 C C . LEU A 1 127 ? -2.892 17.998 36.038 1.00 14.07 154 LEU A C 1
ATOM 841 O O . LEU A 1 127 ? -4.052 18.229 36.394 1.00 14.76 154 LEU A O 1
ATOM 846 N N . SER A 1 128 ? -2.204 18.783 35.201 1.00 13.50 155 SER A N 1
ATOM 847 C CA . SER A 1 128 ? -2.789 20.028 34.670 1.00 14.71 155 SER A CA 1
ATOM 848 C C . SER A 1 128 ? -4.100 19.828 33.915 1.00 14.89 155 SER A C 1
ATOM 849 O O . SER A 1 128 ? -4.892 20.770 33.811 1.00 15.13 155 SER A O 1
ATOM 852 N N . TYR A 1 129 ? -4.340 18.591 33.434 1.00 14.29 156 TYR A N 1
ATOM 853 C CA . TYR A 1 129 ? -5.597 18.263 32.719 1.00 14.09 156 TYR A CA 1
ATOM 854 C C . TYR A 1 129 ? -6.703 17.671 33.568 1.00 14.72 156 TYR A C 1
ATOM 855 O O . TYR A 1 129 ? -7.803 17.405 33.057 1.00 14.45 156 TYR A O 1
ATOM 864 N N . LEU A 1 130 ? -6.416 17.421 34.841 1.00 14.62 157 LEU A N 1
ATOM 865 C CA . LEU A 1 130 ? -7.366 16.752 35.724 1.00 14.78 157 LEU A CA 1
ATOM 866 C C . LEU A 1 130 ? -8.288 17.733 36.443 1.00 15.25 157 LEU A C 1
ATOM 867 O O . LEU A 1 130 ? -7.845 18.773 36.964 1.00 15.29 157 LEU A O 1
ATOM 872 N N . ASP A 1 131 ? -9.579 17.393 36.491 1.00 15.98 158 ASP A N 1
ATOM 873 C CA . ASP A 1 131 ? -10.530 18.176 37.282 1.00 15.65 158 ASP A CA 1
ATOM 874 C C . ASP A 1 131 ? -10.313 17.845 38.771 1.00 16.20 158 ASP A C 1
ATOM 875 O O . ASP A 1 131 ? -9.919 16.722 39.071 1.00 16.13 158 ASP A O 1
ATOM 880 N N . PRO A 1 132 ? -10.549 18.812 39.701 1.00 16.05 159 PRO A N 1
ATOM 881 C CA . PRO A 1 132 ? -10.348 18.477 41.126 1.00 16.72 159 PRO A CA 1
ATOM 882 C C . PRO A 1 132 ? -11.221 17.338 41.681 1.00 16.83 159 PRO A C 1
ATOM 883 O O . PRO A 1 132 ? -10.925 16.812 42.759 1.00 18.48 159 PRO A O 1
ATOM 887 N N . SER A 1 133 ? -12.263 16.955 40.949 1.00 17.38 160 SER A N 1
ATOM 888 C CA . SER A 1 133 ? -13.101 15.797 41.325 1.00 18.13 160 SER A CA 1
ATOM 889 C C . SER A 1 133 ? -12.401 14.444 41.113 1.00 18.73 160 SER A C 1
ATOM 890 O O . SER A 1 133 ? -12.904 13.404 41.563 1.00 19.63 160 SER A O 1
ATOM 893 N N . GLU A 1 134 ? -11.252 14.459 40.440 1.00 18.57 161 GLU A N 1
ATOM 894 C CA . GLU A 1 134 ? -10.484 13.241 40.165 1.00 18.76 161 GLU A CA 1
ATOM 895 C C . GLU A 1 134 ? -9.498 13.003 41.317 1.00 19.06 161 GLU A C 1
ATOM 896 O O . GLU A 1 134 ? -8.719 13.896 41.660 1.00 18.97 161 GLU A O 1
ATOM 902 N N . PRO A 1 135 ? -9.540 11.808 41.942 1.00 19.56 162 PRO A N 1
ATOM 903 C CA . PRO A 1 135 ? -8.673 11.518 43.098 1.00 19.42 162 PRO A CA 1
ATOM 904 C C . PRO A 1 135 ? -7.185 11.803 42.873 1.00 19.12 162 PRO A C 1
ATOM 905 O O . PRO A 1 135 ? -6.507 12.299 43.788 1.00 19.64 162 PRO A O 1
ATOM 909 N N . LYS A 1 136 ? -6.687 11.534 41.663 1.00 17.88 163 LYS A N 1
ATOM 910 C CA . LYS A 1 136 ? -5.269 11.709 41.385 1.00 17.43 163 LYS A CA 1
ATOM 911 C C . LYS A 1 136 ? -4.884 13.188 41.344 1.00 16.64 163 LYS A C 1
ATOM 912 O O . LYS A 1 136 ? -3.713 13.512 41.498 1.00 16.31 163 LYS A O 1
ATOM 918 N N . HIS A 1 137 ? -5.873 14.072 41.156 1.00 15.40 164 HIS A N 1
ATOM 919 C CA . HIS A 1 137 ? -5.600 15.521 41.227 1.00 15.49 164 HIS A CA 1
ATOM 920 C C . HIS A 1 137 ? -5.011 15.921 42.574 1.00 15.67 164 HIS A C 1
ATOM 921 O O . HIS A 1 137 ? -3.983 16.585 42.639 1.00 15.31 164 HIS A O 1
ATOM 928 N N . GLU A 1 138 ? -5.658 15.484 43.654 1.00 16.30 165 GLU A N 1
ATOM 929 C CA . GLU A 1 138 ? -5.177 15.778 45.000 1.00 17.04 165 GLU A CA 1
ATOM 930 C C . GLU A 1 138 ? -3.778 15.190 45.233 1.00 15.98 165 GLU A C 1
ATOM 931 O O . GLU A 1 138 ? -2.887 15.883 45.737 1.00 14.97 165 GLU A O 1
ATOM 937 N N . LYS A 1 139 ? -3.582 13.920 44.853 1.00 15.03 166 LYS A N 1
ATOM 938 C CA . LYS A 1 139 ? -2.278 13.270 45.073 1.00 14.81 166 LYS A CA 1
ATOM 939 C C . LYS A 1 139 ? -1.145 13.980 44.347 1.00 14.41 166 LYS A C 1
ATOM 940 O O . LYS A 1 139 ? -0.078 14.267 44.931 1.00 13.76 166 LYS A O 1
ATOM 946 N N . LEU A 1 140 ? -1.377 14.268 43.066 1.00 13.20 167 LEU A N 1
ATOM 947 C CA . LEU A 1 140 ? -0.319 14.828 42.244 1.00 13.81 167 LEU A CA 1
ATOM 948 C C . LEU A 1 140 ? -0.002 16.271 42.637 1.00 14.02 167 LEU A C 1
ATOM 949 O O . LEU A 1 140 ? 1.159 16.666 42.630 1.00 13.41 167 LEU A O 1
ATOM 954 N N . LYS A 1 141 ? -1.033 17.037 43.007 1.00 13.60 168 LYS A N 1
ATOM 955 C CA . LYS A 1 141 ? -0.811 18.430 43.431 1.00 13.89 168 LYS A CA 1
ATOM 956 C C . LYS A 1 141 ? -0.042 18.450 44.760 1.00 13.09 168 LYS A C 1
ATOM 957 O O . LYS A 1 141 ? 0.861 19.265 44.942 1.00 13.81 168 LYS A O 1
ATOM 963 N N . ASN A 1 142 ? -0.375 17.527 45.672 1.00 12.75 169 ASN A N 1
ATOM 964 C CA . ASN A 1 142 ? 0.382 17.409 46.910 1.00 12.84 169 ASN A CA 1
ATOM 965 C C . ASN A 1 142 ? 1.848 17.055 46.652 1.00 13.10 169 ASN A C 1
ATOM 966 O O . ASN A 1 142 ? 2.746 17.572 47.317 1.00 13.72 169 ASN A O 1
ATOM 971 N N . LEU A 1 143 ? 2.099 16.234 45.637 1.00 13.22 170 LEU A N 1
ATOM 972 C CA . LEU A 1 143 ? 3.471 15.920 45.259 1.00 13.49 170 LEU A CA 1
ATOM 973 C C . LEU A 1 143 ? 4.233 17.174 44.840 1.00 13.50 170 LEU A C 1
ATOM 974 O O . LEU A 1 143 ? 5.371 17.376 45.253 1.00 14.12 170 LEU A O 1
ATOM 979 N N . LEU A 1 144 ? 3.597 18.021 44.043 1.00 13.07 171 LEU A N 1
ATOM 980 C CA . LEU A 1 144 ? 4.296 19.240 43.619 1.00 13.28 171 LEU A CA 1
ATOM 981 C C . LEU A 1 144 ? 4.484 20.223 44.765 1.00 13.65 171 LEU A C 1
ATOM 982 O O . LEU A 1 144 ? 5.523 20.877 44.846 1.00 15.39 171 LEU A O 1
ATOM 987 N N . PHE A 1 145 ? 3.494 20.327 45.654 1.00 14.35 172 PHE A N 1
ATOM 988 C CA . PHE A 1 145 ? 3.669 21.166 46.841 1.00 14.62 172 PHE A CA 1
ATOM 989 C C . PHE A 1 145 ? 4.889 20.683 47.627 1.00 15.54 172 PHE A C 1
ATOM 990 O O . PHE A 1 145 ? 5.681 21.501 48.115 1.00 15.94 172 PHE A O 1
ATOM 998 N N . PHE A 1 146 ? 5.049 19.360 47.733 1.00 15.95 173 PHE A N 1
ATOM 999 C CA . PHE A 1 146 ? 6.220 18.790 48.416 1.00 16.43 173 PHE A CA 1
ATOM 1000 C C . PHE A 1 146 ? 7.511 19.153 47.697 1.00 16.71 173 PHE A C 1
ATOM 1001 O O . PHE A 1 146 ? 8.501 19.504 48.346 1.00 17.39 173 PHE A O 1
ATOM 1009 N N . LEU A 1 147 ? 7.517 19.018 46.367 1.00 16.67 174 LEU A N 1
ATOM 1010 C CA . LEU A 1 147 ? 8.699 19.334 45.570 1.00 17.41 174 LEU A CA 1
ATOM 1011 C C . LEU A 1 147 ? 9.156 20.760 45.897 1.00 17.71 174 LEU A C 1
ATOM 1012 O O . LEU A 1 147 ? 10.342 21.021 46.121 1.00 17.70 174 LEU A O 1
ATOM 1017 N N . LEU A 1 148 ? 8.190 21.678 45.912 1.00 17.33 175 LEU A N 1
ATOM 1018 C CA . LEU A 1 148 ? 8.508 23.098 46.096 1.00 17.73 175 LEU A CA 1
ATOM 1019 C C . LEU A 1 148 ? 8.999 23.385 47.505 1.00 18.10 175 LEU A C 1
ATOM 1020 O O . LEU A 1 148 ? 9.995 24.081 47.682 1.00 18.52 175 LEU A O 1
ATOM 1025 N N . LYS A 1 149 ? 8.338 22.809 48.509 1.00 17.88 176 LYS A N 1
ATOM 1026 C CA . LYS A 1 149 ? 8.727 23.025 49.897 1.00 19.22 176 LYS A CA 1
ATOM 1027 C C . LYS A 1 149 ? 10.114 22.425 50.149 1.00 18.94 176 LYS A C 1
ATOM 1028 O O . LYS A 1 149 ? 10.952 23.034 50.817 1.00 18.90 176 LYS A O 1
ATOM 1034 N N . SER A 1 150 ? 10.371 21.252 49.572 1.00 18.52 177 SER A N 1
ATOM 1035 C CA . SER A 1 150 ? 11.639 20.550 49.813 1.00 19.38 177 SER A CA 1
ATOM 1036 C C . SER A 1 150 ? 12.838 21.263 49.187 1.00 19.06 177 SER A C 1
ATOM 1037 O O . SER A 1 150 ? 13.986 21.054 49.611 1.00 19.89 177 SER A O 1
ATOM 1040 N N A SER A 1 151 ? 12.559 22.108 48.189 0.50 18.61 178 SER A N 1
ATOM 1041 N N B SER A 1 151 ? 12.566 22.115 48.204 0.50 18.59 178 SER A N 1
ATOM 1042 C CA A SER A 1 151 ? 13.587 22.850 47.454 0.50 18.62 178 SER A CA 1
ATOM 1043 C CA B SER A 1 151 ? 13.617 22.818 47.485 0.50 18.49 178 SER A CA 1
ATOM 1044 C C A SER A 1 151 ? 13.951 24.172 48.128 0.50 18.57 178 SER A C 1
ATOM 1045 C C B SER A 1 151 ? 13.915 24.189 48.096 0.50 18.54 178 SER A C 1
ATOM 1046 O O A SER A 1 151 ? 14.874 24.859 47.686 0.50 18.05 178 SER A O 1
ATOM 1047 O O B SER A 1 151 ? 14.775 24.918 47.596 0.50 17.91 178 SER A O 1
ATOM 1052 N N . ARG A 1 152 ? 13.213 24.527 49.179 1.00 18.70 179 ARG A N 1
ATOM 1053 C CA . ARG A 1 152 ? 13.257 25.887 49.746 1.00 19.79 179 ARG A CA 1
ATOM 1054 C C . ARG A 1 152 ? 14.649 26.423 50.105 1.00 19.16 179 ARG A C 1
ATOM 1055 O O . ARG A 1 152 ? 14.904 27.616 49.905 1.00 20.32 179 ARG A O 1
ATOM 1063 N N . ASN A 1 153 ? 15.543 25.546 50.567 1.00 18.23 180 ASN A N 1
ATOM 1064 C CA . ASN A 1 153 ? 16.882 25.976 50.969 1.00 18.12 180 ASN A CA 1
ATOM 1065 C C . ASN A 1 153 ? 17.912 25.953 49.841 1.00 17.78 180 ASN A C 1
ATOM 1066 O O . ASN A 1 153 ? 19.042 26.399 50.032 1.00 18.53 180 ASN A O 1
ATOM 1071 N N . ARG A 1 154 ? 17.506 25.462 48.663 1.00 16.74 181 ARG A N 1
ATOM 1072 C CA . ARG A 1 154 ? 18.361 25.477 47.474 1.00 16.59 181 ARG A CA 1
ATOM 1073 C C . ARG A 1 154 ? 18.071 26.623 46.504 1.00 16.02 181 ARG A C 1
ATOM 1074 O O . ARG A 1 154 ? 18.919 26.979 45.702 1.00 16.28 181 ARG A O 1
ATOM 1082 N N . ILE A 1 155 ? 16.878 27.199 46.586 1.00 15.53 182 ILE A N 1
ATOM 1083 C CA . ILE A 1 155 ? 16.438 28.178 45.577 1.00 15.71 182 ILE A CA 1
ATOM 1084 C C . ILE A 1 155 ? 17.377 29.384 45.502 1.00 15.63 182 ILE A C 1
ATOM 1085 O O . IL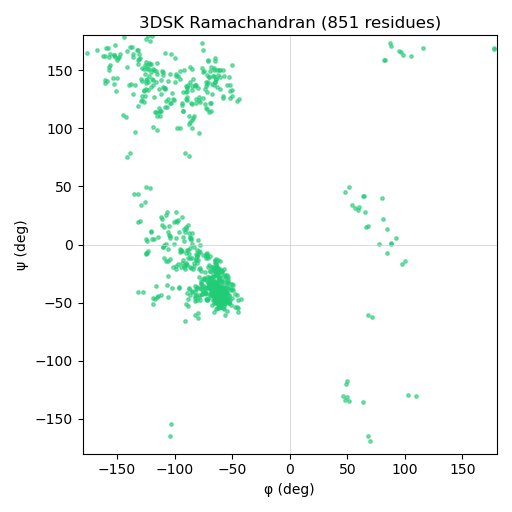E A 1 155 ? 17.834 29.743 44.411 1.00 15.79 182 ILE A O 1
ATOM 1090 N N . PHE A 1 156 ? 17.659 30.010 46.647 1.00 15.68 183 PHE A N 1
ATOM 1091 C CA . PHE A 1 156 ? 18.455 31.255 46.626 1.00 16.30 183 PHE A CA 1
ATOM 1092 C C . PHE A 1 156 ? 19.882 31.032 46.106 1.00 15.87 183 PHE A C 1
ATOM 1093 O O . PHE A 1 156 ? 20.283 31.696 45.138 1.00 16.65 183 PHE A O 1
ATOM 1101 N N . PRO A 1 157 ? 20.645 30.099 46.713 1.00 16.53 184 PRO A N 1
ATOM 1102 C CA . PRO A 1 157 ? 22.012 29.897 46.194 1.00 16.12 184 PRO A CA 1
ATOM 1103 C C . PRO A 1 157 ? 22.079 29.410 44.750 1.00 16.16 184 PRO A C 1
ATOM 1104 O O . PRO A 1 157 ? 22.969 29.830 44.011 1.00 16.56 184 PRO A O 1
ATOM 1108 N N . GLU A 1 158 ? 21.148 28.558 44.324 1.00 15.37 185 GLU A N 1
ATOM 1109 C CA . GLU A 1 158 ? 21.228 28.034 42.957 1.00 15.16 185 GLU A CA 1
ATOM 1110 C C . GLU A 1 158 ? 20.775 29.084 41.947 1.00 15.03 185 GLU A C 1
ATOM 1111 O O . GLU A 1 158 ? 21.321 29.151 40.838 1.00 15.06 185 GLU A O 1
ATOM 1117 N N . PHE A 1 159 ? 19.773 29.885 42.316 1.00 14.31 186 PHE A N 1
ATOM 1118 C CA . PHE A 1 159 ? 19.390 30.998 41.434 1.00 14.19 186 PHE A CA 1
ATOM 1119 C C . PHE A 1 159 ? 20.568 31.960 41.252 1.00 15.32 186 PHE A C 1
ATOM 1120 O O . PHE A 1 159 ? 20.911 32.346 40.129 1.00 15.06 186 PHE A O 1
ATOM 1128 N N A GLN A 1 160 ? 21.181 32.354 42.365 0.50 15.88 187 GLN A N 1
ATOM 1129 N N B GLN A 1 160 ? 21.176 32.369 42.363 0.50 15.75 187 GLN A N 1
ATOM 1130 C CA A GLN A 1 160 ? 22.278 33.326 42.318 0.50 17.16 187 GLN A CA 1
ATOM 1131 C CA B GLN A 1 160 ? 22.304 33.304 42.306 0.50 16.73 187 GLN A CA 1
ATOM 1132 C C A GLN A 1 160 ? 23.482 32.816 41.500 0.50 16.97 187 GLN A C 1
ATOM 1133 C C B GLN A 1 160 ? 23.407 32.770 41.392 0.50 16.73 187 GLN A C 1
ATOM 1134 O O A GLN A 1 160 ? 24.051 33.572 40.713 0.50 17.12 187 GLN A O 1
ATOM 1135 O O B GLN A 1 160 ? 23.848 33.460 40.465 0.50 16.51 187 GLN A O 1
ATOM 1146 N N . ALA A 1 161 ? 23.828 31.533 41.649 1.00 16.95 188 ALA A N 1
ATOM 1147 C CA . ALA A 1 161 ? 24.936 30.910 40.889 1.00 17.01 188 ALA A CA 1
ATOM 1148 C C . ALA A 1 161 ? 24.653 30.835 39.386 1.00 17.53 188 ALA A C 1
ATOM 1149 O O . ALA A 1 161 ? 25.485 31.236 38.551 1.00 18.70 188 ALA A O 1
ATOM 1151 N N . THR A 1 162 ? 23.472 30.340 39.032 1.00 16.42 189 THR A N 1
ATOM 1152 C CA . THR A 1 162 ? 23.159 30.123 37.623 1.00 16.03 189 THR A CA 1
ATOM 1153 C C . THR A 1 162 ? 22.897 31.447 36.900 1.00 16.32 189 THR A C 1
ATOM 1154 O O . THR A 1 162 ? 23.366 31.648 35.784 1.00 15.73 189 THR A O 1
ATOM 1158 N N . TYR A 1 163 ? 22.165 32.355 37.540 1.00 15.28 190 TYR A N 1
ATOM 1159 C CA . TYR A 1 163 ? 21.864 33.649 36.884 1.00 15.67 190 TYR A CA 1
ATOM 1160 C C . TYR A 1 163 ? 23.089 34.575 36.847 1.00 16.29 190 TYR A C 1
ATOM 1161 O O . TYR A 1 163 ? 23.222 35.366 35.910 1.00 16.73 190 TYR A O 1
ATOM 1170 N N . SER A 1 164 ? 23.991 34.458 37.822 1.00 17.54 191 SER A N 1
ATOM 1171 C CA . SER A 1 164 ? 25.264 35.192 37.725 1.00 17.93 191 SER A CA 1
ATOM 1172 C C . SER A 1 164 ? 26.035 34.777 36.480 1.00 17.87 191 SER A C 1
ATOM 1173 O O . SER A 1 164 ? 26.597 35.639 35.779 1.00 17.90 191 SER A O 1
ATOM 1176 N N A GLU A 1 165 ? 26.057 33.474 36.193 0.50 17.48 192 GLU A N 1
ATOM 1177 N N B GLU A 1 165 ? 26.058 33.476 36.193 0.50 17.35 192 GLU A N 1
ATOM 1178 C CA A GLU A 1 165 ? 26.701 32.940 34.984 0.50 17.90 192 GLU A CA 1
ATOM 1179 C CA B GLU A 1 165 ? 26.703 32.952 34.986 0.50 17.65 192 GLU A CA 1
ATOM 1180 C C A GLU A 1 165 ? 26.035 33.469 33.706 0.50 17.21 192 GLU A C 1
ATOM 1181 C C B GLU A 1 165 ? 26.039 33.535 33.733 0.50 17.05 192 GLU A C 1
ATOM 1182 O O A GLU A 1 165 ? 26.715 33.752 32.714 0.50 17.14 192 GLU A O 1
ATOM 1183 O O B GLU A 1 165 ? 26.726 33.934 32.790 0.50 16.92 192 GLU A O 1
ATOM 1194 N N . LEU A 1 166 ? 24.706 33.588 33.732 1.00 16.27 193 LEU A N 1
ATOM 1195 C CA . LEU A 1 166 ? 23.961 34.126 32.592 1.00 15.70 193 LEU A CA 1
ATOM 1196 C C . LEU A 1 166 ? 24.390 35.563 32.307 1.00 15.94 193 LEU A C 1
ATOM 1197 O O . LEU A 1 166 ? 24.705 35.899 31.172 1.00 15.96 193 LEU A O 1
ATOM 1202 N N . PHE A 1 167 ? 24.421 36.401 33.342 1.00 15.88 194 PHE A N 1
ATOM 1203 C CA . PHE A 1 167 ? 24.780 37.795 33.110 1.00 17.31 194 PHE A CA 1
ATOM 1204 C C . PHE A 1 167 ? 26.239 37.965 32.719 1.00 16.51 194 PHE A C 1
ATOM 1205 O O . PHE A 1 167 ? 26.549 38.821 31.884 1.00 16.03 194 PHE A O 1
ATOM 1213 N N . ASP A 1 168 ? 27.117 37.107 33.241 1.00 16.65 195 ASP A N 1
ATOM 1214 C CA . ASP A 1 168 ? 28.500 37.041 32.729 1.00 16.64 195 ASP A CA 1
ATOM 1215 C C . ASP A 1 168 ? 28.498 36.793 31.216 1.00 16.76 195 ASP A C 1
ATOM 1216 O O . ASP A 1 168 ? 29.206 37.488 30.467 1.00 16.38 195 ASP A O 1
ATOM 1221 N N A SER A 1 169 ? 27.721 35.804 30.773 0.50 16.83 196 SER A N 1
ATOM 1222 N N B SER A 1 169 ? 27.706 35.813 30.774 0.50 16.61 196 SER A N 1
ATOM 1223 C CA A SER A 1 169 ? 27.659 35.445 29.357 0.50 17.36 196 SER A CA 1
ATOM 1224 C CA B SER A 1 169 ? 27.637 35.424 29.361 0.50 16.88 196 SER A CA 1
ATOM 1225 C C A SER A 1 169 ? 27.107 36.586 28.498 0.50 16.82 196 SER A C 1
ATOM 1226 C C B SER A 1 169 ? 27.037 36.516 28.465 0.50 16.59 196 SER A C 1
ATOM 1227 O O A SER A 1 169 ? 27.592 36.826 27.388 0.50 16.73 196 SER A O 1
ATOM 1228 O O B SER A 1 169 ? 27.417 36.646 27.293 0.50 16.56 196 SER A O 1
ATOM 1233 N N . LEU A 1 170 ? 26.099 37.283 29.022 1.00 16.30 197 LEU A N 1
ATOM 1234 C CA . LEU A 1 170 ? 25.479 38.407 28.309 1.00 15.61 197 LEU A CA 1
ATOM 1235 C C . LEU A 1 170 ? 26.431 39.588 28.165 1.00 15.53 197 LEU A C 1
ATOM 1236 O O . LEU A 1 170 ? 26.484 40.197 27.112 1.00 15.45 197 LEU A O 1
ATOM 1241 N N . GLU A 1 171 ? 27.198 39.889 29.211 1.00 14.89 198 GLU A N 1
ATOM 1242 C CA . GLU A 1 171 ? 28.246 40.913 29.119 1.00 15.71 198 GLU A CA 1
ATOM 1243 C C . GLU A 1 171 ? 29.246 40.521 28.042 1.00 15.41 198 GLU A C 1
ATOM 1244 O O . GLU A 1 171 ? 29.686 41.356 27.221 1.00 14.96 198 GLU A O 1
ATOM 1250 N N . LYS A 1 172 ? 29.616 39.243 28.041 1.00 15.84 199 LYS A N 1
ATOM 1251 C CA . LYS A 1 172 ? 30.564 38.708 27.063 1.00 16.98 199 LYS A CA 1
ATOM 1252 C C . LYS A 1 172 ? 30.042 38.914 25.636 1.00 15.94 199 LYS A C 1
ATOM 1253 O O . LYS A 1 172 ? 30.752 39.421 24.763 1.00 15.28 199 LYS A O 1
ATOM 1259 N N . GLU A 1 173 ? 28.783 38.548 25.423 1.00 15.75 200 GLU A N 1
ATOM 1260 C CA . GLU A 1 173 ? 28.174 38.680 24.108 1.00 16.38 200 GLU A CA 1
ATOM 1261 C C . GLU A 1 173 ? 28.027 40.140 23.668 1.00 16.02 200 GLU A C 1
ATOM 1262 O O . GLU A 1 173 ? 28.276 40.471 22.500 1.00 16.72 200 GLU A O 1
ATOM 1268 N N . LEU A 1 174 ? 27.625 41.009 24.594 1.00 16.13 201 LEU A N 1
ATOM 1269 C CA . LEU A 1 174 ? 27.504 42.447 24.311 1.00 17.82 201 LEU A CA 1
ATOM 1270 C C . LEU A 1 174 ? 28.856 43.012 23.862 1.00 17.45 201 LEU A C 1
ATOM 1271 O O . LEU A 1 174 ? 28.936 43.810 22.920 1.00 17.87 201 LEU A O 1
ATOM 1276 N N . SER A 1 175 ? 29.939 42.566 24.508 1.00 17.31 202 SER A N 1
ATOM 1277 C CA . SER A 1 175 ? 31.269 43.082 24.181 1.00 17.43 202 SER A CA 1
ATOM 1278 C C . SER A 1 175 ? 31.694 42.679 22.764 1.00 18.17 202 SER A C 1
ATOM 1279 O O . SER A 1 175 ? 32.410 43.420 22.086 1.00 18.31 202 SER A O 1
ATOM 1282 N N . LEU A 1 176 ? 31.237 41.514 22.318 1.00 18.24 203 LEU A N 1
ATOM 1283 C CA . LEU A 1 176 ? 31.583 41.000 20.997 1.00 19.18 203 LEU A CA 1
ATOM 1284 C C . LEU A 1 176 ? 30.706 41.605 19.900 1.00 19.15 203 LEU A C 1
ATOM 1285 O O . LEU A 1 176 ? 31.220 42.040 18.871 1.00 20.17 203 LEU A O 1
ATOM 1290 N N . LYS A 1 177 ? 29.392 41.644 20.146 1.00 19.43 204 LYS A N 1
ATOM 1291 C CA . LYS A 1 177 ? 28.403 41.908 19.095 1.00 20.69 204 LYS A CA 1
ATOM 1292 C C . LYS A 1 177 ? 27.703 43.269 19.179 1.00 20.65 204 LYS A C 1
ATOM 1293 O O . LYS A 1 177 ? 26.994 43.657 18.239 1.00 21.21 204 LYS A O 1
ATOM 1299 N N . GLY A 1 178 ? 27.862 43.972 20.296 1.00 20.66 205 GLY A N 1
ATOM 1300 C CA . GLY A 1 178 ? 27.131 45.212 20.520 1.00 21.13 205 GLY A CA 1
ATOM 1301 C C . GLY A 1 178 ? 25.681 44.993 20.926 1.00 21.35 205 GLY A C 1
ATOM 1302 O O . GLY A 1 178 ? 24.933 45.955 21.120 1.00 22.37 205 GLY A O 1
ATOM 1303 N N . LYS A 1 179 ? 25.283 43.727 21.032 1.00 21.23 206 LYS A N 1
ATOM 1304 C CA . LYS A 1 179 ? 23.978 43.333 21.587 1.00 21.52 206 LYS A CA 1
ATOM 1305 C C . LYS A 1 179 ? 24.047 41.895 22.118 1.00 20.34 206 LYS A C 1
ATOM 1306 O O . LYS A 1 179 ? 24.883 41.107 21.678 1.00 19.87 206 LYS A O 1
ATOM 1312 N N . ALA A 1 180 ? 23.185 41.563 23.075 1.00 19.24 207 ALA A N 1
ATOM 1313 C CA . ALA A 1 180 ? 23.201 40.229 23.662 1.00 19.30 207 ALA A CA 1
ATOM 1314 C C . ALA A 1 180 ? 21.787 39.662 23.712 1.00 19.22 207 ALA A C 1
ATOM 1315 O O . ALA A 1 180 ? 20.906 40.222 24.348 1.00 19.04 207 ALA A O 1
ATOM 1317 N N . ASP A 1 181 ? 21.598 38.546 23.022 1.00 19.95 208 ASP A N 1
ATOM 1318 C CA . ASP A 1 181 ? 20.314 37.864 22.931 1.00 20.76 208 ASP A CA 1
ATOM 1319 C C . ASP A 1 181 ? 19.966 37.237 24.275 1.00 20.38 208 ASP A C 1
ATOM 1320 O O . ASP A 1 181 ? 20.645 36.334 24.745 1.00 20.90 208 ASP A O 1
ATOM 1325 N N . PHE A 1 182 ? 18.917 37.731 24.914 1.00 20.96 209 PHE A N 1
ATOM 1326 C CA . PHE A 1 182 ? 18.581 37.203 26.225 1.00 21.86 209 PHE A CA 1
ATOM 1327 C C . PHE A 1 182 ? 18.088 35.747 26.177 1.00 23.89 209 PHE A C 1
ATOM 1328 O O . PHE A 1 182 ? 18.607 34.886 26.904 1.00 24.50 209 PHE A O 1
ATOM 1336 N N . GLY A 1 183 ? 17.090 35.477 25.329 1.00 25.70 210 GLY A N 1
ATOM 1337 C CA . GLY A 1 183 ? 16.384 34.179 25.334 1.00 27.43 210 GLY A CA 1
ATOM 1338 C C . GLY A 1 183 ? 17.232 32.956 25.040 1.00 28.32 210 GLY A C 1
ATOM 1339 O O . GLY A 1 183 ? 17.039 31.899 25.665 1.00 28.99 210 GLY A O 1
ATOM 1340 N N . GLY A 1 184 ? 18.175 33.101 24.109 1.00 28.25 211 GLY A N 1
ATOM 1341 C CA . GLY A 1 184 ? 19.018 32.001 23.642 1.00 28.46 211 GLY A CA 1
ATOM 1342 C C . GLY A 1 184 ? 20.163 31.595 24.561 1.00 28.21 211 GLY A C 1
ATOM 1343 O O . GLY A 1 184 ? 20.950 30.693 24.225 1.00 29.82 211 GLY A O 1
ATOM 1344 N N . SER A 1 185 ? 20.288 32.294 25.690 1.00 26.22 212 SER A N 1
ATOM 1345 C CA . SER A 1 185 ? 21.119 31.844 26.807 1.00 24.72 212 SER A CA 1
ATOM 1346 C C . SER A 1 185 ? 20.252 31.584 28.031 1.00 23.39 212 SER A C 1
ATOM 1347 O O . SER A 1 185 ? 20.524 30.662 28.802 1.00 22.50 212 SER A O 1
ATOM 1350 N N . SER A 1 186 ? 19.216 32.398 28.212 1.00 21.78 213 SER A N 1
ATOM 1351 C CA . SER A 1 186 ? 18.389 32.303 29.424 1.00 21.36 213 SER A CA 1
ATOM 1352 C C . SER A 1 186 ? 17.583 31.003 29.526 1.00 20.35 213 SER A C 1
ATOM 1353 O O . SER A 1 186 ? 17.255 30.565 30.629 1.00 19.41 213 SER A O 1
ATOM 1356 N N . ASP A 1 187 ? 17.278 30.377 28.396 1.00 20.19 214 ASP A N 1
ATOM 1357 C CA . ASP A 1 187 ? 16.601 29.065 28.438 1.00 20.14 214 ASP A CA 1
ATOM 1358 C C . ASP A 1 187 ? 17.464 27.940 29.063 1.00 18.44 214 ASP A C 1
ATOM 1359 O O . ASP A 1 187 ? 16.962 27.107 29.832 1.00 17.24 214 ASP A O 1
ATOM 1364 N N . GLY A 1 188 ? 18.747 27.888 28.717 1.00 17.33 215 GLY A N 1
ATOM 1365 C CA . GLY A 1 188 ? 19.657 26.953 29.383 1.00 16.25 215 GLY A CA 1
ATOM 1366 C C . GLY A 1 188 ? 19.800 27.281 30.860 1.00 16.15 215 GLY A C 1
ATOM 1367 O O . GLY A 1 188 ? 19.766 26.389 31.705 1.00 15.74 215 GLY A O 1
ATOM 1368 N N . THR A 1 189 ? 19.917 28.574 31.180 1.00 15.34 216 THR A N 1
ATOM 1369 C CA . THR A 1 189 ? 20.042 29.015 32.569 1.00 15.25 216 THR A CA 1
ATOM 1370 C C . THR A 1 189 ? 18.845 28.518 33.382 1.00 14.59 216 THR A C 1
ATOM 1371 O O . THR A 1 189 ? 19.010 27.956 34.465 1.00 15.24 216 THR A O 1
ATOM 1375 N N . ALA A 1 190 ? 17.640 28.686 32.835 1.00 14.72 217 ALA A N 1
ATOM 1376 C CA . ALA A 1 190 ? 16.435 28.316 33.574 1.00 14.83 217 ALA A CA 1
ATOM 1377 C C . ALA A 1 190 ? 16.401 26.813 33.826 1.00 15.27 217 ALA A C 1
ATOM 1378 O O . ALA A 1 190 ? 16.093 26.379 34.933 1.00 15.12 217 ALA A O 1
ATOM 1380 N N . PHE A 1 191 ? 16.726 26.009 32.815 1.00 15.22 218 PHE A N 1
ATOM 1381 C CA . PHE A 1 191 ? 16.734 24.568 33.048 1.00 15.33 218 PHE A CA 1
ATOM 1382 C C . PHE A 1 191 ? 17.784 24.152 34.059 1.00 15.01 218 PHE A C 1
ATOM 1383 O O . PHE A 1 191 ? 17.510 23.352 34.962 1.00 14.88 218 PHE A O 1
ATOM 1391 N N . ASN A 1 192 ? 18.993 24.693 33.930 1.00 14.66 219 ASN A N 1
ATOM 1392 C CA . ASN A 1 192 ? 20.048 24.366 34.897 1.00 14.76 219 ASN A CA 1
ATOM 1393 C C . ASN A 1 192 ? 19.641 24.744 36.316 1.00 14.23 219 ASN A C 1
ATOM 1394 O O . ASN A 1 192 ? 19.831 23.974 37.273 1.00 13.84 219 ASN A O 1
ATOM 1399 N N . PHE A 1 193 ? 19.052 25.928 36.450 1.00 13.58 220 PHE A N 1
ATOM 1400 C CA . PHE A 1 193 ? 18.569 26.387 37.737 1.00 13.73 220 PHE A CA 1
ATOM 1401 C C . PHE A 1 193 ? 17.538 25.419 38.338 1.00 13.60 220 PHE A C 1
ATOM 1402 O O . PHE A 1 193 ? 17.664 25.015 39.504 1.00 14.69 220 PHE A O 1
ATOM 1410 N N . LEU A 1 194 ? 16.538 25.045 37.539 1.00 13.70 221 LEU A N 1
ATOM 1411 C CA . LEU A 1 194 ? 15.487 24.152 38.032 1.00 14.18 221 LEU A CA 1
ATOM 1412 C C . LEU A 1 194 ? 16.050 22.769 38.400 1.00 14.47 221 LEU A C 1
ATOM 1413 O O . LEU A 1 194 ? 15.662 22.178 39.417 1.00 14.62 221 LEU A O 1
ATOM 1418 N N . ALA A 1 195 ? 16.959 22.245 37.581 1.00 14.66 222 ALA A N 1
ATOM 1419 C CA . ALA A 1 195 ? 17.529 20.918 37.859 1.00 14.79 222 ALA A CA 1
ATOM 1420 C C . ALA A 1 195 ? 18.303 20.939 39.177 1.00 15.22 222 ALA A C 1
ATOM 1421 O O . ALA A 1 195 ? 18.210 20.011 39.993 1.00 15.81 222 ALA A O 1
ATOM 1423 N N . ARG A 1 196 ? 19.029 22.027 39.405 1.00 14.94 223 ARG A N 1
ATOM 1424 C CA . ARG A 1 196 ? 19.833 22.150 40.621 1.00 15.57 223 ARG A CA 1
ATOM 1425 C C . ARG A 1 196 ? 18.988 22.458 41.854 1.00 15.80 223 ARG A C 1
ATOM 1426 O O . ARG A 1 196 ? 19.239 21.909 42.929 1.00 16.18 223 ARG A O 1
ATOM 1434 N N . ALA A 1 197 ? 17.994 23.336 41.701 1.00 15.40 224 ALA A N 1
ATOM 1435 C CA . ALA A 1 197 ? 17.126 23.714 42.823 1.00 15.58 224 ALA A CA 1
ATOM 1436 C C . ALA A 1 197 ? 16.164 22.589 43.215 1.00 16.27 224 ALA A C 1
ATOM 1437 O O . ALA A 1 197 ? 16.022 22.292 44.395 1.00 17.15 224 ALA A O 1
ATOM 1439 N N . PHE A 1 198 ? 15.487 21.985 42.239 1.00 15.76 225 PHE A N 1
ATOM 1440 C CA . PHE A 1 198 ? 14.480 20.955 42.532 1.00 15.77 225 PHE A CA 1
ATOM 1441 C C . PHE A 1 198 ? 15.094 19.596 42.854 1.00 16.59 225 PHE A C 1
ATOM 1442 O O . PHE A 1 198 ? 14.585 18.870 43.716 1.00 17.45 225 PHE A O 1
ATOM 1450 N N . TYR A 1 199 ? 16.174 19.249 42.154 1.00 16.57 226 TYR A N 1
ATOM 1451 C CA . TYR A 1 199 ? 16.687 17.872 42.170 1.00 17.30 226 TYR A CA 1
ATOM 1452 C C . TYR A 1 199 ? 18.144 17.734 42.584 1.00 17.91 226 TYR A C 1
ATOM 1453 O O . TYR A 1 199 ? 18.693 16.618 42.545 1.00 18.83 226 TYR A O 1
ATOM 1462 N N . GLY A 1 200 ? 18.776 18.848 42.949 1.00 18.14 227 GLY A N 1
ATOM 1463 C CA . GLY A 1 200 ? 20.202 18.858 43.316 1.00 17.93 227 GLY A CA 1
ATOM 1464 C C . GLY A 1 200 ? 21.130 18.258 42.268 1.00 18.37 227 GLY A C 1
ATOM 1465 O O . GLY A 1 200 ? 22.151 17.652 42.610 1.00 19.58 227 GLY A O 1
ATOM 1466 N N . THR A 1 201 ? 20.766 18.441 40.998 1.00 18.48 228 THR A N 1
ATOM 1467 C CA . THR A 1 201 ? 21.426 17.812 39.865 1.00 19.18 228 THR A CA 1
ATOM 1468 C C . THR A 1 201 ? 21.851 18.872 38.856 1.00 19.78 228 THR A C 1
ATOM 1469 O O . THR A 1 201 ? 21.035 19.705 38.447 1.00 19.91 228 THR A O 1
ATOM 1473 N N . ASN A 1 202 ? 23.126 18.844 38.466 1.00 19.99 229 ASN A N 1
ATOM 1474 C CA . ASN A 1 202 ? 23.624 19.705 37.394 1.00 20.84 229 ASN A CA 1
ATOM 1475 C C . ASN A 1 202 ? 23.528 18.922 36.081 1.00 20.48 229 ASN A C 1
ATOM 1476 O O . ASN A 1 202 ? 24.206 17.904 35.931 1.00 20.28 229 ASN A O 1
ATOM 1481 N N . PRO A 1 203 ? 22.680 19.373 35.133 1.00 20.47 230 PRO A N 1
ATOM 1482 C CA . PRO A 1 203 ? 22.522 18.655 33.859 1.00 20.85 230 PRO A CA 1
ATOM 1483 C C . PRO A 1 203 ? 23.828 18.413 33.095 1.00 21.72 230 PRO A C 1
ATOM 1484 O O . PRO A 1 203 ? 23.906 17.467 32.314 1.00 21.47 230 PRO A O 1
ATOM 1488 N N . ALA A 1 204 ? 24.830 19.263 33.319 1.00 22.43 231 ALA A N 1
ATOM 1489 C CA . ALA A 1 204 ? 26.155 19.081 32.712 1.00 23.25 231 ALA A CA 1
ATOM 1490 C C . ALA A 1 204 ? 26.788 17.755 33.138 1.00 23.46 231 ALA A C 1
ATOM 1491 O O . ALA A 1 204 ? 27.600 17.184 32.396 1.00 24.08 231 ALA A O 1
ATOM 1493 N N . ASP A 1 205 ? 26.415 17.277 34.329 1.00 23.51 232 ASP A N 1
ATOM 1494 C CA . ASP A 1 205 ? 26.952 16.033 34.907 1.00 24.20 232 ASP A CA 1
ATOM 1495 C C . ASP A 1 205 ? 26.167 14.802 34.454 1.00 23.80 232 ASP A C 1
ATOM 1496 O O . ASP A 1 205 ? 26.414 13.695 34.938 1.00 24.26 232 ASP A O 1
ATOM 1501 N N . THR A 1 206 ? 25.224 15.000 33.529 1.00 23.09 233 THR A N 1
ATOM 1502 C CA . THR A 1 206 ? 24.334 13.934 33.069 1.00 22.58 233 THR A CA 1
ATOM 1503 C C . THR A 1 206 ? 24.387 13.759 31.545 1.00 22.56 233 THR A C 1
ATOM 1504 O O . THR A 1 206 ? 25.048 14.525 30.836 1.00 22.22 233 THR A O 1
ATOM 1508 N N . LYS A 1 207 ? 23.654 12.763 31.047 1.00 22.60 234 LYS A N 1
ATOM 1509 C CA . LYS A 1 207 ? 23.565 12.496 29.610 1.00 22.86 234 LYS A CA 1
ATOM 1510 C C . LYS A 1 207 ? 22.826 13.595 28.841 1.00 22.62 234 LYS A C 1
ATOM 1511 O O . LYS A 1 207 ? 22.961 13.697 27.618 1.00 23.01 234 LYS A O 1
ATOM 1517 N N . LEU A 1 208 ? 22.033 14.403 29.547 1.00 22.32 235 LEU A N 1
ATOM 1518 C CA . LEU A 1 208 ? 21.378 15.553 28.924 1.00 22.13 235 LEU A CA 1
ATOM 1519 C C . LEU A 1 208 ? 22.362 16.622 28.485 1.00 22.26 235 LEU A C 1
ATOM 1520 O O . LEU A 1 208 ? 22.084 17.365 27.546 1.00 22.48 235 LEU A O 1
ATOM 1525 N N . LYS A 1 209 ? 23.491 16.719 29.191 1.00 22.46 236 LYS A N 1
ATOM 1526 C CA . LYS A 1 209 ? 24.512 17.741 28.920 1.00 23.29 236 LYS A CA 1
ATOM 1527 C C . LYS A 1 209 ? 23.867 19.138 28.825 1.00 22.87 236 LYS A C 1
ATOM 1528 O O . LYS A 1 209 ? 23.273 19.608 29.800 1.00 23.10 236 LYS A O 1
ATOM 1534 N N . ALA A 1 210 ? 23.954 19.782 27.663 1.00 22.69 237 ALA A N 1
ATOM 1535 C CA . ALA A 1 210 ? 23.318 21.086 27.457 1.00 22.27 237 ALA A CA 1
ATOM 1536 C C . ALA A 1 210 ? 22.098 21.028 26.515 1.00 21.50 237 ALA A C 1
ATOM 1537 O O . ALA A 1 210 ? 21.608 22.075 26.054 1.00 22.21 237 ALA A O 1
ATOM 1539 N N . ASP A 1 211 ? 21.600 19.814 26.265 1.00 21.01 238 ASP A N 1
ATOM 1540 C CA . ASP A 1 211 ? 20.564 19.575 25.250 1.00 20.64 238 ASP A CA 1
ATOM 1541 C C . ASP A 1 211 ? 19.123 19.876 25.676 1.00 19.51 238 ASP A C 1
ATOM 1542 O O . ASP A 1 211 ? 18.230 19.924 24.823 1.00 19.04 238 ASP A O 1
ATOM 1547 N N . ALA A 1 212 ? 18.881 20.066 26.977 1.00 18.66 239 ALA A N 1
ATOM 1548 C CA . ALA A 1 212 ? 17.497 20.131 27.458 1.00 18.34 239 ALA A CA 1
ATOM 1549 C C . ALA A 1 212 ? 16.611 21.198 26.784 1.00 18.01 239 ALA A C 1
ATOM 1550 O O . ALA A 1 212 ? 15.480 20.883 26.404 1.00 17.52 239 ALA A O 1
ATOM 1552 N N . PRO A 1 213 ? 17.095 22.453 26.648 1.00 18.01 240 PRO A N 1
ATOM 1553 C CA . PRO A 1 213 ? 16.260 23.482 25.998 1.00 17.80 240 PRO A CA 1
ATOM 1554 C C . PRO A 1 213 ? 15.763 23.073 24.614 1.00 17.36 240 PRO A C 1
ATOM 1555 O O . PRO A 1 213 ? 14.578 23.216 24.308 1.00 17.59 240 PRO A O 1
ATOM 1559 N N . GLY A 1 214 ? 16.654 22.556 23.779 1.00 16.35 241 GLY A N 1
ATOM 1560 C CA . GLY A 1 214 ? 16.251 22.072 22.456 1.00 16.49 241 GLY A CA 1
ATOM 1561 C C . GLY A 1 214 ? 15.193 20.980 22.503 1.00 16.15 241 GLY A C 1
ATOM 1562 O O . GLY A 1 214 ? 14.225 20.996 21.726 1.00 16.57 241 GLY A O 1
ATOM 1563 N N . LEU A 1 215 ? 15.397 20.014 23.397 1.00 15.56 242 LEU A N 1
ATOM 1564 C CA . LEU A 1 215 ? 14.471 18.891 23.540 1.00 15.49 242 LEU A CA 1
ATOM 1565 C C . LEU A 1 215 ? 13.103 19.368 24.000 1.00 15.78 242 LEU A C 1
ATOM 1566 O O . LEU A 1 215 ? 12.079 19.011 23.411 1.00 15.92 242 LEU A O 1
ATOM 1571 N N . ILE A 1 216 ? 13.095 20.177 25.055 1.00 14.57 243 ILE A N 1
ATOM 1572 C CA . ILE A 1 216 ? 11.833 20.713 25.574 1.00 14.83 243 ILE A CA 1
ATOM 1573 C C . ILE A 1 216 ? 11.120 21.590 24.541 1.00 14.72 243 ILE A C 1
ATOM 1574 O O . ILE A 1 216 ? 9.895 21.500 24.401 1.00 15.45 243 ILE A O 1
ATOM 1579 N N . THR A 1 217 ? 11.868 22.460 23.844 1.00 15.24 244 THR A N 1
ATOM 1580 C CA . THR A 1 217 ? 11.248 23.355 22.857 1.00 15.72 244 THR A CA 1
ATOM 1581 C C . THR A 1 217 ? 10.506 22.539 21.788 1.00 15.77 244 THR A C 1
ATOM 1582 O O . THR A 1 217 ? 9.359 22.845 21.442 1.00 16.09 244 THR A O 1
ATOM 1586 N N . LYS A 1 218 ? 11.151 21.493 21.277 1.00 15.74 245 LYS A N 1
ATOM 1587 C CA . LYS A 1 218 ? 10.506 20.656 20.259 1.00 15.97 245 LYS A CA 1
ATOM 1588 C C . LYS A 1 218 ? 9.237 19.998 20.823 1.00 16.11 245 LYS A C 1
ATOM 1589 O O . LYS A 1 218 ? 8.171 20.022 20.202 1.00 16.35 245 LYS A O 1
ATOM 1595 N N . TRP A 1 219 ? 9.344 19.444 22.020 1.00 15.81 246 TRP A N 1
ATOM 1596 C CA . TRP A 1 219 ? 8.197 18.787 22.640 1.00 16.19 246 TRP A CA 1
ATOM 1597 C C . TRP A 1 219 ? 7.051 19.789 22.917 1.00 16.11 246 TRP A C 1
ATOM 1598 O O . TRP A 1 219 ? 5.895 19.506 22.604 1.00 15.90 246 TRP A O 1
ATOM 1609 N N . VAL A 1 220 ? 7.383 20.975 23.425 1.00 15.86 247 VAL A N 1
ATOM 1610 C CA . VAL A 1 220 ? 6.364 22.029 23.631 1.00 16.67 247 VAL A CA 1
ATOM 1611 C C . VAL A 1 220 ? 5.681 22.375 22.310 1.00 16.77 247 VAL A C 1
ATOM 1612 O O . VAL A 1 220 ? 4.467 22.469 22.258 1.00 16.99 247 VAL A O 1
ATOM 1616 N N . LEU A 1 221 ? 6.453 22.507 21.232 1.00 16.46 248 LEU A N 1
ATOM 1617 C CA . LEU A 1 221 ? 5.867 22.791 19.913 1.00 18.04 248 LEU A CA 1
ATOM 1618 C C . LEU A 1 221 ? 4.857 21.707 19.493 1.00 16.55 248 LEU A C 1
ATOM 1619 O O . LEU A 1 221 ? 3.768 22.029 18.993 1.00 15.93 248 LEU A O 1
ATOM 1624 N N . PHE A 1 222 ? 5.193 20.434 19.719 1.00 16.41 249 PHE A N 1
ATOM 1625 C CA . PHE A 1 222 ? 4.261 19.352 19.390 1.00 16.00 249 PHE A CA 1
ATOM 1626 C C . PHE A 1 222 ? 2.961 19.437 20.190 1.00 16.12 249 PHE A C 1
ATOM 1627 O O . PHE A 1 222 ? 1.919 18.993 19.728 1.00 16.17 249 PHE A O 1
ATOM 1635 N N . ASN A 1 223 ? 3.024 20.036 21.377 1.00 15.06 250 ASN A N 1
ATOM 1636 C CA . ASN A 1 223 ? 1.831 20.187 22.219 1.00 15.57 250 ASN A CA 1
ATOM 1637 C C . ASN A 1 223 ? 0.993 21.394 21.818 1.00 16.20 250 ASN A C 1
ATOM 1638 O O . ASN A 1 223 ? -0.247 21.311 21.749 1.00 16.96 250 ASN A O 1
ATOM 1643 N N . LEU A 1 224 ? 1.681 22.511 21.573 1.00 15.76 251 LEU A N 1
ATOM 1644 C CA . LEU A 1 224 ? 1.014 23.824 21.485 1.00 16.08 251 LEU A CA 1
ATOM 1645 C C . LEU A 1 224 ? 0.933 24.438 20.106 1.00 16.05 251 LEU A C 1
ATOM 1646 O O . LEU A 1 224 ? 0.367 25.527 19.961 1.00 15.98 251 LEU A O 1
ATOM 1651 N N . HIS A 1 225 ? 1.469 23.761 19.082 1.00 15.66 252 HIS A N 1
ATOM 1652 C CA . HIS A 1 225 ? 1.475 24.366 17.729 1.00 15.59 252 HIS A CA 1
ATOM 1653 C C . HIS A 1 225 ? 0.117 24.924 17.228 1.00 16.42 252 HIS A C 1
ATOM 1654 O O . HIS A 1 225 ? 0.114 25.914 16.495 1.00 17.41 252 HIS A O 1
ATOM 1661 N N . PRO A 1 226 ? -1.025 24.291 17.599 1.00 16.77 253 PRO A N 1
ATOM 1662 C CA . PRO A 1 226 ? -2.316 24.808 17.107 1.00 17.42 253 PRO A CA 1
ATOM 1663 C C . PRO A 1 226 ? -2.653 26.219 17.597 1.00 17.99 253 PRO A C 1
ATOM 1664 O O . PRO A 1 226 ? -3.531 26.866 17.019 1.00 18.65 253 PRO A O 1
ATOM 1668 N N . LEU A 1 227 ? -1.948 26.686 18.629 1.00 17.90 254 LEU A N 1
ATOM 1669 C CA . LEU A 1 227 ? -2.240 27.948 19.325 1.00 18.73 254 LEU A CA 1
ATOM 1670 C C . LEU A 1 227 ? -1.242 29.057 18.992 1.00 19.61 254 LEU A C 1
ATOM 1671 O O . LEU A 1 227 ? -1.369 30.180 19.505 1.00 20.17 254 LEU A O 1
ATOM 1676 N N . LEU A 1 228 ? -0.219 28.719 18.200 1.00 20.32 255 LEU A N 1
ATOM 1677 C CA . LEU A 1 228 ? 0.935 29.588 18.005 1.00 22.43 255 LEU A CA 1
ATOM 1678 C C . LEU A 1 228 ? 1.130 29.946 16.542 1.00 23.04 255 LEU A C 1
ATOM 1679 O O . LEU A 1 228 ? 0.706 29.217 15.651 1.00 22.19 255 LEU A O 1
ATOM 1684 N N . SER A 1 229 ? 1.778 31.083 16.315 1.00 24.92 256 SER A N 1
ATOM 1685 C CA . SER A 1 229 ? 2.317 31.400 15.000 1.00 27.29 256 SER A CA 1
ATOM 1686 C C . SER A 1 229 ? 3.829 31.450 15.148 1.00 28.76 256 SER A C 1
ATOM 1687 O O . SER A 1 229 ? 4.347 32.000 16.121 1.00 28.84 256 SER A O 1
ATOM 1690 N N A ILE A 1 230 ? 4.532 30.880 14.173 0.50 29.88 257 ILE A N 1
ATOM 1691 N N B ILE A 1 230 ? 4.527 30.862 14.182 0.50 29.70 257 ILE A N 1
ATOM 1692 C CA A ILE A 1 230 ? 5.996 30.798 14.203 0.50 31.27 257 ILE A CA 1
ATOM 1693 C CA B ILE A 1 230 ? 5.990 30.804 14.208 0.50 30.91 257 ILE A CA 1
ATOM 1694 C C A ILE A 1 230 ? 6.636 32.020 13.533 0.50 31.88 257 ILE A C 1
ATOM 1695 C C B ILE A 1 230 ? 6.617 31.720 13.147 0.50 31.60 257 ILE A C 1
ATOM 1696 O O A ILE A 1 230 ? 7.808 32.326 13.775 0.50 32.13 257 ILE A O 1
ATOM 1697 O O B ILE A 1 230 ? 7.766 31.521 12.735 0.50 31.82 257 ILE A O 1
ATOM 1706 N N . GLY A 1 231 ? 5.849 32.723 12.721 1.00 32.36 258 GLY A N 1
ATOM 1707 C CA . GLY A 1 231 ? 6.354 33.789 11.848 1.00 33.93 258 GLY A CA 1
ATOM 1708 C C . GLY A 1 231 ? 6.013 33.596 10.377 1.00 35.15 258 GLY A C 1
ATOM 1709 O O . GLY A 1 231 ? 5.663 34.558 9.682 1.00 36.11 258 GLY A O 1
ATOM 1710 N N . LEU A 1 232 ? 6.104 32.350 9.905 1.00 35.64 259 LEU A N 1
ATOM 1711 C CA . LEU A 1 232 ? 5.876 31.998 8.490 1.00 35.68 259 LEU A CA 1
ATOM 1712 C C . LEU A 1 232 ? 4.568 32.555 7.886 1.00 35.43 259 LEU A C 1
ATOM 1713 O O . LEU A 1 232 ? 3.608 32.813 8.621 1.00 35.73 259 LEU A O 1
ATOM 1718 N N . PRO A 1 233 ? 4.525 32.740 6.543 1.00 35.16 260 PRO A N 1
ATOM 1719 C CA . PRO A 1 233 ? 3.294 33.151 5.846 1.00 34.64 260 PRO A CA 1
ATOM 1720 C C . PRO A 1 233 ? 2.137 32.177 6.080 1.00 34.16 260 PRO A C 1
ATOM 1721 O O . PRO A 1 233 ? 2.377 30.980 6.265 1.00 34.07 260 PRO A O 1
ATOM 1725 N N . ARG A 1 234 ? 0.901 32.682 6.064 1.00 33.36 261 ARG A N 1
ATOM 1726 C CA . ARG A 1 234 ? -0.270 31.846 6.354 1.00 33.26 261 ARG A CA 1
ATOM 1727 C C . ARG A 1 234 ? -0.435 30.661 5.399 1.00 32.61 261 ARG A C 1
ATOM 1728 O O . ARG A 1 234 ? -0.929 29.611 5.810 1.00 32.61 261 ARG A O 1
ATOM 1736 N N . VAL A 1 235 ? -0.008 30.815 4.143 1.00 31.93 262 VAL A N 1
ATOM 1737 C CA . VAL A 1 235 ? -0.089 29.706 3.176 1.00 31.20 262 VAL A CA 1
ATOM 1738 C C . VAL A 1 235 ? 0.794 28.517 3.575 1.00 30.59 262 VAL A C 1
ATOM 1739 O O . VAL A 1 235 ? 0.510 27.382 3.202 1.00 30.41 262 VAL A O 1
ATOM 1743 N N . ILE A 1 236 ? 1.851 28.787 4.336 1.00 29.69 263 ILE A N 1
ATOM 1744 C CA . ILE A 1 236 ? 2.716 27.735 4.881 1.00 29.43 263 ILE A CA 1
ATOM 1745 C C . ILE A 1 236 ? 2.191 27.246 6.240 1.00 28.35 263 ILE A C 1
ATOM 1746 O O . ILE A 1 236 ? 1.971 26.043 6.438 1.00 28.14 263 ILE A O 1
ATOM 1751 N N . GLU A 1 237 ? 1.973 28.183 7.165 1.00 26.69 264 GLU A N 1
ATOM 1752 C CA . GLU A 1 237 ? 1.588 27.836 8.533 1.00 25.80 264 GLU A CA 1
ATOM 1753 C C . GLU A 1 237 ? 0.253 27.122 8.645 1.00 24.69 264 GLU A C 1
ATOM 1754 O O . GLU A 1 237 ? 0.109 26.175 9.429 1.00 24.12 264 GLU A O 1
ATOM 1760 N N . GLU A 1 238 ? -0.738 27.595 7.899 1.00 23.84 265 GLU A N 1
ATOM 1761 C CA . GLU A 1 238 ? -2.081 27.064 8.038 1.00 23.57 265 GLU A CA 1
ATOM 1762 C C . GLU A 1 238 ? -2.111 25.553 7.775 1.00 22.97 265 GLU A C 1
ATOM 1763 O O . GLU A 1 238 ? -2.558 24.809 8.651 1.00 22.66 265 GLU A O 1
ATOM 1769 N N . PRO A 1 239 ? -1.604 25.093 6.605 1.00 22.59 266 PRO A N 1
ATOM 1770 C CA . PRO A 1 239 ? -1.615 23.639 6.431 1.00 22.02 266 PRO A CA 1
ATOM 1771 C C . PRO A 1 239 ? -0.638 22.871 7.336 1.00 21.62 266 PRO A C 1
ATOM 1772 O O . PRO A 1 239 ? -0.927 21.728 7.693 1.00 21.86 266 PRO A O 1
ATOM 1776 N N . LEU A 1 240 ? 0.480 23.493 7.717 1.00 20.99 267 LEU A N 1
ATOM 1777 C CA . LEU A 1 240 ? 1.540 22.782 8.438 1.00 21.01 267 LEU A CA 1
ATOM 1778 C C . LEU A 1 240 ? 1.294 22.655 9.945 1.00 19.92 267 LEU A C 1
ATOM 1779 O O . LEU A 1 240 ? 1.584 21.609 10.535 1.00 18.98 267 LEU A O 1
ATOM 1784 N N . ILE A 1 241 ? 0.787 23.721 10.573 1.00 18.83 268 ILE A N 1
ATOM 1785 C CA . ILE A 1 241 ? 0.562 23.704 12.024 1.00 18.58 268 ILE A CA 1
ATOM 1786 C C . ILE A 1 241 ? -0.858 24.027 12.509 1.00 18.55 268 ILE A C 1
ATOM 1787 O O . ILE A 1 241 ? -1.139 23.877 13.705 1.00 18.24 268 ILE A O 1
ATOM 1792 N N . HIS A 1 242 ? -1.746 24.466 11.620 1.00 18.33 269 HIS A N 1
ATOM 1793 C CA . HIS A 1 242 ? -3.078 24.896 12.067 1.00 19.58 269 HIS A CA 1
ATOM 1794 C C . HIS A 1 242 ? -4.245 24.036 11.578 1.00 20.32 269 HIS A C 1
ATOM 1795 O O . HIS A 1 242 ? -5.419 24.369 11.821 1.00 22.03 269 HIS A O 1
ATOM 1802 N N . THR A 1 243 ? -3.937 22.922 10.925 1.00 18.75 270 THR A N 1
ATOM 1803 C CA . THR A 1 243 ? -4.986 22.085 10.349 1.00 18.78 270 THR A CA 1
ATOM 1804 C C . THR A 1 243 ? -5.077 20.698 10.994 1.00 17.45 270 THR A C 1
ATOM 1805 O O . THR A 1 243 ? -6.179 20.223 11.288 1.00 17.17 270 THR A O 1
ATOM 1809 N N . PHE A 1 244 ? -3.926 20.053 11.189 1.00 15.75 271 PHE A N 1
ATOM 1810 C CA . PHE A 1 244 ? -3.844 18.734 11.815 1.00 15.06 271 PHE A CA 1
ATOM 1811 C C . PHE A 1 244 ? -2.785 18.745 12.923 1.00 15.45 271 PHE A C 1
ATOM 1812 O O . PHE A 1 244 ? -1.867 19.575 12.921 1.00 15.60 271 PHE A O 1
ATOM 1820 N N . SER A 1 245 ? -2.884 17.783 13.838 1.00 16.20 272 SER A N 1
ATOM 1821 C CA . SER A 1 245 ? -1.875 17.618 14.891 1.00 16.81 272 SER A CA 1
ATOM 1822 C C . SER A 1 245 ? -0.567 17.069 14.331 1.00 17.25 272 SER A C 1
ATOM 1823 O O . SER A 1 245 ? -0.575 16.177 13.479 1.00 17.21 272 SER A O 1
ATOM 1826 N N . LEU A 1 246 ? 0.557 17.618 14.796 1.00 17.50 273 LEU A N 1
ATOM 1827 C CA . LEU A 1 246 ? 1.876 17.034 14.490 1.00 18.32 273 LEU A CA 1
ATOM 1828 C C . LEU A 1 246 ? 1.981 15.639 15.146 1.00 18.34 273 LEU A C 1
ATOM 1829 O O . LEU A 1 246 ? 1.518 15.456 16.272 1.00 19.18 273 LEU A O 1
ATOM 1834 N N . PRO A 1 247 ? 2.577 14.652 14.441 1.00 18.77 274 PRO A N 1
ATOM 1835 C CA . PRO A 1 247 ? 2.579 13.264 14.944 1.00 18.97 274 PRO A CA 1
ATOM 1836 C C . PRO A 1 247 ? 3.456 13.071 16.186 1.00 18.93 274 PRO A C 1
ATOM 1837 O O . PRO A 1 247 ? 4.648 13.355 16.136 1.00 19.15 274 PRO A O 1
ATOM 1841 N N . PRO A 1 248 ? 2.870 12.601 17.308 1.00 19.30 275 PRO A N 1
ATOM 1842 C CA . PRO A 1 248 ? 3.702 12.455 18.513 1.00 19.19 275 PRO A CA 1
ATOM 1843 C C . PRO A 1 248 ? 4.919 11.532 18.356 1.00 19.15 275 PRO A C 1
ATOM 1844 O O . PRO A 1 248 ? 5.927 11.712 19.060 1.00 18.87 275 PRO A O 1
ATOM 1848 N N . ALA A 1 249 ? 4.831 10.571 17.435 1.00 19.20 276 ALA A N 1
ATOM 1849 C CA . ALA A 1 249 ? 5.929 9.635 17.196 1.00 19.47 276 ALA A CA 1
ATOM 1850 C C . ALA A 1 249 ? 7.257 10.351 16.966 1.00 19.70 276 ALA A C 1
ATOM 1851 O O . ALA A 1 249 ? 8.310 9.834 17.353 1.00 20.32 276 ALA A O 1
ATOM 1853 N N . LEU A 1 250 ? 7.205 11.531 16.343 1.00 19.64 277 LEU A N 1
ATOM 1854 C CA . LEU A 1 250 ? 8.423 12.250 15.950 1.00 20.03 277 LEU A CA 1
ATOM 1855 C C . LEU A 1 250 ? 9.169 12.931 17.093 1.00 19.85 277 LEU A C 1
ATOM 1856 O O . LEU A 1 250 ? 10.281 13.444 16.896 1.00 20.26 277 LEU A O 1
ATOM 1861 N N . VAL A 1 251 ? 8.562 12.963 18.275 1.00 19.21 278 VAL A N 1
ATOM 1862 C CA . VAL A 1 251 ? 9.224 13.575 19.422 1.00 19.39 278 VAL A CA 1
ATOM 1863 C C . VAL A 1 251 ? 9.431 12.553 20.559 1.00 19.79 278 VAL A C 1
ATOM 1864 O O . VAL A 1 251 ? 9.943 12.893 21.629 1.00 18.92 278 VAL A O 1
ATOM 1868 N N . LYS A 1 252 ? 9.074 11.293 20.293 1.00 20.46 279 LYS A N 1
ATOM 1869 C CA . LYS A 1 252 ? 9.130 10.236 21.309 1.00 21.17 279 LYS A CA 1
ATOM 1870 C C . LYS A 1 252 ? 10.541 9.990 21.867 1.00 21.21 279 LYS A C 1
ATOM 1871 O O . LYS A 1 252 ? 10.710 9.888 23.090 1.00 20.80 279 LYS A O 1
ATOM 1877 N N A SER A 1 253 ? 11.541 9.907 20.986 0.50 21.17 280 SER A N 1
ATOM 1878 N N B SER A 1 253 ? 11.537 9.903 20.985 0.50 21.02 280 SER A N 1
ATOM 1879 C CA A SER A 1 253 ? 12.925 9.678 21.421 0.50 21.50 280 SER A CA 1
ATOM 1880 C CA B SER A 1 253 ? 12.921 9.688 21.416 0.50 21.15 280 SER A CA 1
ATOM 1881 C C A SER A 1 253 ? 13.475 10.850 22.247 0.50 21.50 280 SER A C 1
ATOM 1882 C C B SER A 1 253 ? 13.433 10.849 22.271 0.50 21.31 280 SER A C 1
ATOM 1883 O O A SER A 1 253 ? 14.189 10.636 23.227 0.50 21.75 280 SER A O 1
ATOM 1884 O O B SER A 1 253 ? 14.072 10.627 23.300 0.50 21.54 280 SER A O 1
ATOM 1889 N N . ASP A 1 254 ? 13.139 12.077 21.846 1.00 21.11 281 ASP A N 1
ATOM 1890 C CA . ASP A 1 254 ? 13.517 13.286 22.600 1.00 21.09 281 ASP A CA 1
ATOM 1891 C C . ASP A 1 254 ? 12.887 13.273 23.993 1.00 20.08 281 ASP A C 1
ATOM 1892 O O . ASP A 1 254 ? 13.552 13.557 24.992 1.00 19.46 281 ASP A O 1
ATOM 1897 N N . TYR A 1 255 ? 11.605 12.920 24.050 1.00 19.21 282 TYR A N 1
ATOM 1898 C CA . TYR A 1 255 ? 10.892 12.854 25.324 1.00 18.03 282 TYR A CA 1
ATOM 1899 C C . TYR A 1 255 ? 11.533 11.797 26.220 1.00 18.35 282 TYR A C 1
ATOM 1900 O O . TYR A 1 255 ? 11.664 11.996 27.434 1.00 18.12 282 TYR A O 1
ATOM 1909 N N . GLN A 1 256 ? 11.951 10.687 25.615 1.00 17.78 283 GLN A N 1
ATOM 1910 C CA . GLN A 1 256 ? 12.588 9.623 26.391 1.00 18.43 283 GLN A CA 1
ATOM 1911 C C . GLN A 1 256 ? 13.899 10.059 27.045 1.00 17.75 283 GLN A C 1
ATOM 1912 O O . GLN A 1 256 ? 14.226 9.614 28.142 1.00 18.24 283 GLN A O 1
ATOM 1918 N N . ARG A 1 257 ? 14.655 10.922 26.372 1.00 17.76 284 ARG A N 1
ATOM 1919 C CA . ARG A 1 257 ? 15.871 11.476 26.973 1.00 17.16 284 ARG A CA 1
ATOM 1920 C C . ARG A 1 257 ? 15.530 12.276 28.234 1.00 16.86 284 ARG A C 1
ATOM 1921 O O . ARG A 1 257 ? 16.153 12.093 29.284 1.00 17.41 284 ARG A O 1
ATOM 1929 N N . LEU A 1 258 ? 14.521 13.141 28.129 1.00 16.32 285 LEU A N 1
ATOM 1930 C CA . LEU A 1 258 ? 14.019 13.879 29.292 1.00 15.94 285 LEU A CA 1
ATOM 1931 C C . LEU A 1 258 ? 13.527 12.941 30.396 1.00 16.61 285 LEU A C 1
ATOM 1932 O O . LEU A 1 258 ? 13.883 13.114 31.565 1.00 16.99 285 LEU A O 1
ATOM 1937 N N . TYR A 1 259 ? 12.714 11.951 30.023 1.00 16.34 286 TYR A N 1
ATOM 1938 C CA . TYR A 1 259 ? 12.162 11.002 30.997 1.00 16.55 286 TYR A CA 1
ATOM 1939 C C . TYR A 1 259 ? 13.270 10.315 31.814 1.00 16.63 286 TYR A C 1
ATOM 1940 O O . TYR A 1 259 ? 13.168 10.228 33.043 1.00 16.44 286 TYR A O 1
ATOM 1949 N N A GLU A 1 260 ? 14.325 9.843 31.152 0.50 16.87 287 GLU A N 1
ATOM 1950 N N B GLU A 1 260 ? 14.298 9.832 31.117 0.50 16.57 287 GLU A N 1
ATOM 1951 C CA A GLU A 1 260 ? 15.393 9.131 31.872 0.50 17.50 287 GLU A CA 1
ATOM 1952 C CA B GLU A 1 260 ? 15.444 9.179 31.749 0.50 17.03 287 GLU A CA 1
ATOM 1953 C C A GLU A 1 260 ? 16.186 10.074 32.794 0.50 17.40 287 GLU A C 1
ATOM 1954 C C B GLU A 1 260 ? 16.034 10.103 32.812 0.50 17.06 287 GLU A C 1
ATOM 1955 O O A GLU A 1 260 ? 16.690 9.644 33.841 0.50 17.53 287 GLU A O 1
ATOM 1956 O O B GLU A 1 260 ? 16.235 9.696 33.967 0.50 17.35 287 GLU A O 1
ATOM 1967 N N . PHE A 1 261 ? 16.285 11.349 32.407 1.00 17.16 288 PHE A N 1
ATOM 1968 C CA . PHE A 1 261 ? 16.862 12.370 33.283 1.00 17.35 288 PHE A CA 1
ATOM 1969 C C . PHE A 1 261 ? 16.045 12.510 34.568 1.00 17.26 288 PHE A C 1
ATOM 1970 O O . PHE A 1 261 ? 16.607 12.500 35.664 1.00 17.29 288 PHE A O 1
ATOM 1978 N N . PHE A 1 262 ? 14.728 12.609 34.444 1.00 17.18 289 PHE A N 1
ATOM 1979 C CA . PHE A 1 262 ? 13.892 12.780 35.633 1.00 17.08 289 PHE A CA 1
ATOM 1980 C C . PHE A 1 262 ? 13.853 11.527 36.497 1.00 17.91 289 PHE A C 1
ATOM 1981 O O . PHE A 1 262 ? 13.964 11.602 37.719 1.00 18.70 289 PHE A O 1
ATOM 1989 N N . LEU A 1 263 ? 13.727 10.371 35.853 1.00 18.16 290 LEU A N 1
ATOM 1990 C CA . LEU A 1 263 ? 13.727 9.107 36.581 1.00 17.89 290 LEU A CA 1
ATOM 1991 C C . LEU A 1 263 ? 14.984 8.945 37.449 1.00 18.72 290 LEU A C 1
ATOM 1992 O O . LEU A 1 263 ? 14.907 8.478 38.599 1.00 19.35 290 LEU A O 1
ATOM 1997 N N . GLU A 1 264 ? 16.135 9.318 36.897 1.00 18.94 291 GLU A N 1
ATOM 1998 C CA . GLU A 1 264 ? 17.416 9.117 37.574 1.00 20.41 291 GLU A CA 1
ATOM 1999 C C . GLU A 1 264 ? 17.781 10.236 38.542 1.00 19.89 291 GLU A C 1
ATOM 2000 O O . GLU A 1 264 ? 18.605 10.032 39.444 1.00 20.59 291 GLU A O 1
ATOM 2006 N N . SER A 1 265 ? 17.166 11.409 38.366 1.00 18.94 292 SER A N 1
ATOM 2007 C CA . SER A 1 265 ? 17.535 12.586 39.149 1.00 19.16 292 SER A CA 1
ATOM 2008 C C . SER A 1 265 ? 16.568 12.894 40.292 1.00 19.02 292 SER A C 1
ATOM 2009 O O . SER A 1 265 ? 16.928 13.610 41.230 1.00 19.03 292 SER A O 1
ATOM 2012 N N . ALA A 1 266 ? 15.349 12.363 40.217 1.00 18.98 293 ALA A N 1
ATOM 2013 C CA . ALA A 1 266 ? 14.301 12.729 41.166 1.00 19.85 293 ALA A CA 1
ATOM 2014 C C . ALA A 1 266 ? 14.100 11.734 42.316 1.00 19.77 293 ALA A C 1
ATOM 2015 O O . ALA A 1 266 ? 13.002 11.626 42.864 1.00 20.59 293 ALA A O 1
ATOM 2017 N N . GLY A 1 267 ? 15.156 11.016 42.694 1.00 20.45 294 GLY A N 1
ATOM 2018 C CA . GLY A 1 267 ? 15.063 10.039 43.781 1.00 20.47 294 GLY A CA 1
ATOM 2019 C C . GLY A 1 267 ? 14.332 10.493 45.040 1.00 20.82 294 GLY A C 1
ATOM 2020 O O . GLY A 1 267 ? 13.400 9.830 45.496 1.00 19.96 294 GLY A O 1
ATOM 2021 N N . GLU A 1 268 ? 14.761 11.616 45.613 1.00 21.10 295 GLU A N 1
ATOM 2022 C CA . GLU A 1 268 ? 14.195 12.101 46.871 1.00 22.26 295 GLU A CA 1
ATOM 2023 C C . GLU A 1 268 ? 12.701 12.415 46.738 1.00 20.77 295 GLU A C 1
ATOM 2024 O O . GLU A 1 268 ? 11.898 12.047 47.598 1.00 21.18 295 GLU A O 1
ATOM 2030 N N . ILE A 1 269 ? 12.325 13.068 45.646 1.00 18.96 296 ILE A N 1
ATOM 2031 C CA . ILE A 1 269 ? 10.918 13.365 45.401 1.00 18.19 296 ILE A CA 1
ATOM 2032 C C . ILE A 1 269 ? 10.086 12.099 45.130 1.00 17.47 296 ILE A C 1
ATOM 2033 O O . ILE A 1 269 ? 8.917 12.029 45.512 1.00 17.24 296 ILE A O 1
ATOM 2038 N N . LEU A 1 270 ? 10.697 11.109 44.484 1.00 16.32 297 LEU A N 1
ATOM 2039 C CA . LEU A 1 270 ? 9.997 9.851 44.168 1.00 16.44 297 LEU A CA 1
ATOM 2040 C C . LEU A 1 270 ? 9.671 9.020 45.422 1.00 16.42 297 LEU A C 1
ATOM 2041 O O . LEU A 1 270 ? 8.687 8.254 45.452 1.00 16.46 297 LEU A O 1
ATOM 2046 N N . VAL A 1 271 ? 10.494 9.170 46.454 1.00 16.39 298 VAL A N 1
ATOM 2047 C CA . VAL A 1 271 ? 10.199 8.591 47.762 1.00 16.44 298 VAL A CA 1
ATOM 2048 C C . VAL A 1 271 ? 8.893 9.179 48.298 1.00 16.42 298 VAL A C 1
ATOM 2049 O O . VAL A 1 271 ? 8.019 8.454 48.776 1.00 15.96 298 VAL A O 1
ATOM 2053 N N . GLU A 1 272 ? 8.740 10.491 48.192 1.00 16.08 299 GLU A N 1
ATOM 2054 C CA . GLU A 1 272 ? 7.484 11.105 48.610 1.00 17.05 299 GLU A CA 1
ATOM 2055 C C . GLU A 1 272 ? 6.313 10.677 47.731 1.00 16.08 299 GLU A C 1
ATOM 2056 O O . GLU A 1 272 ? 5.228 10.410 48.244 1.00 16.66 299 GLU A O 1
ATOM 2062 N N . ALA A 1 273 ? 6.528 10.582 46.421 1.00 15.78 300 ALA A N 1
ATOM 2063 C CA . ALA A 1 273 ? 5.482 10.076 45.531 1.00 15.45 300 ALA A CA 1
ATOM 2064 C C . ALA A 1 273 ? 5.003 8.690 45.986 1.00 15.29 300 ALA A C 1
ATOM 2065 O O . ALA A 1 273 ? 3.801 8.397 46.005 1.00 15.53 300 ALA A O 1
ATOM 2067 N N . ASP A 1 274 ? 5.957 7.850 46.379 1.00 14.03 301 ASP A N 1
ATOM 2068 C CA . ASP A 1 274 ? 5.646 6.511 46.870 1.00 14.75 301 ASP A CA 1
ATOM 2069 C C . ASP A 1 274 ? 4.748 6.609 48.110 1.00 14.94 301 ASP A C 1
ATOM 2070 O O . ASP A 1 274 ? 3.709 5.962 48.172 1.00 15.54 301 ASP A O 1
ATOM 2075 N N . LYS A 1 275 ? 5.100 7.487 49.054 1.00 15.17 302 LYS A N 1
ATOM 2076 C CA . LYS A 1 275 ? 4.287 7.694 50.268 1.00 16.27 302 LYS A CA 1
ATOM 2077 C C . LYS A 1 275 ? 2.872 8.227 50.005 1.00 15.94 302 LYS A C 1
ATOM 2078 O O . LYS A 1 275 ? 1.925 7.868 50.720 1.00 16.51 302 LYS A O 1
ATOM 2084 N N . LEU A 1 276 ? 2.733 9.067 48.981 1.00 16.16 303 LEU A N 1
ATOM 2085 C CA . LEU A 1 276 ? 1.429 9.607 48.590 1.00 16.04 303 LEU A CA 1
ATOM 2086 C C . LEU A 1 276 ? 0.583 8.623 47.795 1.00 16.39 303 LEU A C 1
ATOM 2087 O O . LEU A 1 276 ? -0.571 8.926 47.467 1.00 17.53 303 LEU A O 1
ATOM 2092 N N . GLY A 1 277 ? 1.164 7.477 47.442 1.00 15.63 304 GLY A N 1
ATOM 2093 C CA . GLY A 1 277 ? 0.438 6.456 46.709 1.00 15.21 304 GLY A CA 1
ATOM 2094 C C . GLY A 1 277 ? 0.345 6.745 45.225 1.00 15.25 304 GLY A C 1
ATOM 2095 O O . GLY A 1 277 ? -0.693 6.500 44.615 1.00 16.86 304 GLY A O 1
ATOM 2096 N N . ILE A 1 278 ? 1.439 7.250 44.658 1.00 13.98 305 ILE A N 1
ATOM 2097 C CA . ILE A 1 278 ? 1.571 7.498 43.227 1.00 13.95 305 ILE A CA 1
ATOM 2098 C C . ILE A 1 278 ? 2.631 6.543 42.660 1.00 13.60 305 ILE A C 1
ATOM 2099 O O . ILE A 1 278 ? 3.697 6.375 43.264 1.00 13.23 305 ILE A O 1
ATOM 2104 N N . SER A 1 279 ? 2.336 5.898 41.526 1.00 13.46 306 SER A N 1
ATOM 2105 C CA . SER A 1 279 ? 3.325 5.022 40.886 1.00 13.64 306 SER A CA 1
ATOM 2106 C C . SER A 1 279 ? 4.573 5.815 40.471 1.00 13.46 306 SER A C 1
ATOM 2107 O O . SER A 1 279 ? 4.498 7.028 40.162 1.00 13.02 306 SER A O 1
ATOM 2110 N N . ARG A 1 280 ? 5.717 5.131 40.474 1.00 13.83 307 ARG A N 1
ATOM 2111 C CA . ARG A 1 280 ? 6.990 5.757 40.095 1.00 15.23 307 ARG A CA 1
ATOM 2112 C C . ARG A 1 280 ? 6.935 6.338 38.670 1.00 14.70 307 ARG A C 1
ATOM 2113 O O . ARG A 1 280 ? 7.389 7.457 38.421 1.00 15.11 307 ARG A O 1
ATOM 2121 N N . GLU A 1 281 ? 6.374 5.570 37.745 1.00 14.66 308 GLU A N 1
ATOM 2122 C CA . GLU A 1 281 ? 6.218 6.014 36.365 1.00 15.31 308 GLU A CA 1
ATOM 2123 C C . GLU A 1 281 ? 5.275 7.229 36.244 1.00 14.98 308 GLU A C 1
ATOM 2124 O O . GLU A 1 281 ? 5.627 8.226 35.603 1.00 16.20 308 GLU A O 1
ATOM 2130 N N . GLU A 1 282 ? 4.088 7.155 36.854 1.00 14.86 309 GLU A N 1
ATOM 2131 C CA . GLU A 1 282 ? 3.145 8.284 36.800 1.00 14.22 309 GLU A CA 1
ATOM 2132 C C . GLU A 1 282 ? 3.754 9.555 37.423 1.00 13.77 309 GLU A C 1
ATOM 2133 O O . GLU A 1 282 ? 3.638 10.651 36.858 1.00 14.57 309 GLU A O 1
ATOM 2139 N N . ALA A 1 283 ? 4.411 9.380 38.568 1.00 13.76 310 ALA A N 1
ATOM 2140 C CA . ALA A 1 283 ? 5.123 10.465 39.245 1.00 13.96 310 ALA A CA 1
ATOM 2141 C C . ALA A 1 283 ? 6.165 11.097 38.334 1.00 13.90 310 ALA A C 1
ATOM 2142 O O . ALA A 1 283 ? 6.222 12.327 38.209 1.00 13.90 310 ALA A O 1
ATOM 2144 N N . THR A 1 284 ? 6.966 10.262 37.672 1.00 13.89 311 THR A N 1
ATOM 2145 C CA . THR A 1 284 ? 8.032 10.786 36.810 1.00 14.21 311 THR A CA 1
ATOM 2146 C C . THR A 1 284 ? 7.479 11.592 35.621 1.00 14.22 311 THR A C 1
ATOM 2147 O O . THR A 1 284 ? 7.953 12.693 35.341 1.00 14.70 311 THR A O 1
ATOM 2151 N N . HIS A 1 285 ? 6.467 11.063 34.934 1.00 13.99 312 HIS A N 1
ATOM 2152 C CA . HIS A 1 285 ? 5.864 11.843 33.835 1.00 13.38 312 HIS A CA 1
ATOM 2153 C C . HIS A 1 285 ? 5.314 13.186 34.348 1.00 13.73 312 HIS A C 1
ATOM 2154 O O . HIS A 1 285 ? 5.395 14.219 33.659 1.00 13.86 312 HIS A O 1
ATOM 2161 N N . ASN A 1 286 ? 4.744 13.168 35.547 1.00 13.15 313 ASN A N 1
ATOM 2162 C CA . ASN A 1 286 ? 4.219 14.400 36.136 1.00 13.89 313 ASN A CA 1
ATOM 2163 C C . ASN A 1 286 ? 5.276 15.412 36.560 1.00 14.12 313 ASN A C 1
ATOM 2164 O O . ASN A 1 286 ? 5.072 16.621 36.425 1.00 14.34 313 ASN A O 1
ATOM 2169 N N . LEU A 1 287 ? 6.390 14.917 37.086 1.00 13.61 314 LEU A N 1
ATOM 2170 C CA . LEU A 1 287 ? 7.528 15.779 37.426 1.00 14.05 314 LEU A CA 1
ATOM 2171 C C . LEU A 1 287 ? 8.160 16.355 36.160 1.00 14.13 314 LEU A C 1
ATOM 2172 O O . LEU A 1 287 ? 8.528 17.537 36.130 1.00 15.54 314 LEU A O 1
ATOM 2177 N N . LEU A 1 288 ? 8.276 15.533 35.116 1.00 13.83 315 LEU A N 1
ATOM 2178 C CA . LEU A 1 288 ? 8.764 16.018 33.830 1.00 14.23 315 LEU A CA 1
ATOM 2179 C C . LEU A 1 288 ? 7.882 17.168 33.355 1.00 14.20 315 LEU A C 1
ATOM 2180 O O . LEU A 1 288 ? 8.388 18.214 32.959 1.00 14.76 315 LEU A O 1
ATOM 2185 N N . PHE A 1 289 ? 6.572 16.959 33.358 1.00 13.84 316 PHE A N 1
ATOM 2186 C CA . PHE A 1 289 ? 5.656 17.991 32.852 1.00 13.17 316 PHE A CA 1
ATOM 2187 C C . PHE A 1 289 ? 5.700 19.263 33.698 1.00 12.87 316 PHE A C 1
ATOM 2188 O O . PHE A 1 289 ? 5.789 20.371 33.151 1.00 13.22 316 PHE A O 1
ATOM 2196 N N . ALA A 1 290 ? 5.652 19.119 35.021 1.00 12.91 317 ALA A N 1
ATOM 2197 C CA . ALA A 1 290 ? 5.661 20.295 35.902 1.00 13.79 317 ALA A CA 1
ATOM 2198 C C . ALA A 1 290 ? 6.936 21.099 35.743 1.00 14.19 317 ALA A C 1
ATOM 2199 O O . ALA A 1 290 ? 6.901 22.331 35.760 1.00 15.37 317 ALA A O 1
ATOM 2201 N N . THR A 1 291 ? 8.056 20.395 35.563 1.00 13.33 318 THR A N 1
ATOM 2202 C CA . THR A 1 291 ? 9.360 21.066 35.444 1.00 14.92 318 THR A CA 1
ATOM 2203 C C . THR A 1 291 ? 9.583 21.685 34.074 1.00 15.10 318 THR A C 1
ATOM 2204 O O . THR A 1 291 ? 10.038 22.825 33.967 1.00 14.98 318 THR A O 1
ATOM 2208 N N . CYS A 1 292 ? 9.305 20.914 33.028 1.00 14.25 319 CYS A N 1
ATOM 2209 C CA . CYS A 1 292 ? 9.614 21.359 31.658 1.00 14.88 319 CYS A CA 1
ATOM 2210 C C . CYS A 1 292 ? 8.534 22.234 31.030 1.00 15.25 319 CYS A C 1
ATOM 2211 O O . CYS A 1 292 ? 8.848 23.196 30.309 1.00 16.96 319 CYS A O 1
ATOM 2214 N N . PHE A 1 293 ? 7.270 21.885 31.263 1.00 15.63 320 PHE A N 1
ATOM 2215 C CA . PHE A 1 293 ? 6.156 22.581 30.637 1.00 15.65 320 PHE A CA 1
ATOM 2216 C C . PHE A 1 293 ? 5.708 23.716 31.539 1.00 15.76 320 PHE A C 1
ATOM 2217 O O . PHE A 1 293 ? 5.861 24.879 31.167 1.00 16.42 320 PHE A O 1
ATOM 2225 N N . ASN A 1 294 ? 5.181 23.401 32.727 1.00 14.92 321 ASN A N 1
ATOM 2226 C CA . ASN A 1 294 ? 4.664 24.497 33.582 1.00 14.69 321 ASN A CA 1
ATOM 2227 C C . ASN A 1 294 ? 5.774 25.503 33.964 1.00 14.83 321 ASN A C 1
ATOM 2228 O O . ASN A 1 294 ? 5.632 26.702 33.715 1.00 16.03 321 ASN A O 1
ATOM 2233 N N . THR A 1 295 ? 6.876 24.991 34.545 1.00 14.12 322 THR A N 1
ATOM 2234 C CA . THR A 1 295 ? 7.870 25.870 35.152 1.00 14.62 322 THR A CA 1
ATOM 2235 C C . THR A 1 295 ? 8.782 26.490 34.085 1.00 13.91 322 THR A C 1
ATOM 2236 O O . THR A 1 295 ? 8.814 27.738 33.935 1.00 15.28 322 THR A O 1
ATOM 2240 N N . TRP A 1 296 ? 9.539 25.638 33.380 1.00 13.90 323 TRP A N 1
ATOM 2241 C CA . TRP A 1 296 ? 10.485 26.135 32.377 1.00 14.18 323 TRP A CA 1
ATOM 2242 C C . TRP A 1 296 ? 9.749 26.898 31.273 1.00 14.28 323 TRP A C 1
ATOM 2243 O O . TRP A 1 296 ? 10.193 27.994 30.845 1.00 15.91 323 TRP A O 1
ATOM 2254 N N . GLY A 1 297 ? 8.617 26.342 30.826 1.00 14.30 324 GLY A N 1
ATOM 2255 C CA . GLY A 1 297 ? 7.827 27.016 29.777 1.00 15.50 324 GLY A CA 1
ATOM 2256 C C . GLY A 1 297 ? 7.278 28.372 30.239 1.00 15.66 324 GLY A C 1
ATOM 2257 O O . GLY A 1 297 ? 7.316 29.375 29.507 1.00 17.11 324 GLY A O 1
ATOM 2258 N N . GLY A 1 298 ? 6.743 28.404 31.460 1.00 16.38 325 GLY A N 1
ATOM 2259 C CA . GLY A 1 298 ? 6.246 29.645 32.036 1.00 14.81 325 GLY A CA 1
ATOM 2260 C C . GLY A 1 298 ? 7.344 30.694 32.172 1.00 15.30 325 GLY A C 1
ATOM 2261 O O . GLY A 1 298 ? 7.109 31.856 31.854 1.00 15.17 325 GLY A O 1
ATOM 2262 N N . MET A 1 299 ? 8.528 30.272 32.643 1.00 14.84 326 MET A N 1
ATOM 2263 C CA . MET A 1 299 ? 9.678 31.180 32.797 1.00 16.69 326 MET A CA 1
ATOM 2264 C C . MET A 1 299 ? 10.135 31.687 31.433 1.00 15.15 326 MET A C 1
ATOM 2265 O O . MET A 1 299 ? 10.596 32.840 31.307 1.00 16.65 326 MET A O 1
ATOM 2270 N N . LYS A 1 300 ? 9.996 30.834 30.406 1.00 14.49 327 LYS A N 1
ATOM 2271 C CA . LYS A 1 300 ? 10.427 31.194 29.046 1.00 15.57 327 LYS A CA 1
ATOM 2272 C C . LYS A 1 300 ? 9.605 32.383 28.532 1.00 15.27 327 LYS A C 1
ATOM 2273 O O . LYS A 1 300 ? 10.105 33.233 27.766 1.00 17.04 327 LYS A O 1
ATOM 2279 N N . ILE A 1 301 ? 8.337 32.444 28.952 1.00 15.55 328 ILE A N 1
ATOM 2280 C CA . ILE A 1 301 ? 7.472 33.576 28.586 1.00 15.05 328 ILE A CA 1
ATOM 2281 C C . ILE A 1 301 ? 7.727 34.755 29.534 1.00 15.00 328 ILE A C 1
ATOM 2282 O O . ILE A 1 301 ? 7.943 35.889 29.089 1.00 15.54 328 ILE A O 1
ATOM 2287 N N . LEU A 1 302 ? 7.729 34.485 30.839 1.00 13.67 329 LEU A N 1
ATOM 2288 C CA . LEU A 1 302 ? 7.748 35.563 31.817 1.00 14.30 329 LEU A CA 1
ATOM 2289 C C . LEU A 1 302 ? 9.040 36.407 31.815 1.00 14.42 329 LEU A C 1
ATOM 2290 O O . LEU A 1 302 ? 8.974 37.650 31.792 1.00 14.84 329 LEU A O 1
ATOM 2295 N N . PHE A 1 303 ? 10.201 35.752 31.864 1.00 14.13 330 PHE A N 1
ATOM 2296 C CA . PHE A 1 303 ? 11.430 36.522 32.086 1.00 15.05 330 PHE A CA 1
ATOM 2297 C C . PHE A 1 303 ? 11.736 37.535 30.967 1.00 14.76 330 PHE A C 1
ATOM 2298 O O . PHE A 1 303 ? 12.005 38.689 31.283 1.00 15.53 330 PHE A O 1
ATOM 2306 N N . PRO A 1 304 ? 11.666 37.125 29.683 1.00 15.22 331 PRO A N 1
ATOM 2307 C CA . PRO A 1 304 ? 11.908 38.116 28.614 1.00 14.93 331 PRO A CA 1
ATOM 2308 C C . PRO A 1 304 ? 10.846 39.224 28.625 1.00 15.10 331 PRO A C 1
ATOM 2309 O O . PRO A 1 304 ? 11.161 40.383 28.331 1.00 16.52 331 PRO A O 1
ATOM 2313 N N . ASN A 1 305 ? 9.589 38.877 28.955 1.00 15.97 332 ASN A N 1
ATOM 2314 C CA . ASN A 1 305 ? 8.546 39.902 29.087 1.00 16.19 332 ASN A CA 1
ATOM 2315 C C . ASN A 1 305 ? 8.868 40.906 30.206 1.00 16.05 332 ASN A C 1
ATOM 2316 O O . ASN A 1 305 ? 8.605 42.105 30.074 1.00 16.16 332 ASN A O 1
ATOM 2321 N N . MET A 1 306 ? 9.413 40.417 31.320 1.00 15.14 333 MET A N 1
ATOM 2322 C CA . MET A 1 306 ? 9.819 41.299 32.410 1.00 15.84 333 MET A CA 1
ATOM 2323 C C . MET A 1 306 ? 10.930 42.243 31.961 1.00 15.83 333 MET A C 1
ATOM 2324 O O . MET A 1 306 ? 10.891 43.447 32.278 1.00 15.52 333 MET A O 1
ATOM 2329 N N . VAL A 1 307 ? 11.927 41.699 31.262 1.00 14.82 334 VAL A N 1
ATOM 2330 C CA . VAL A 1 307 ? 13.039 42.535 30.758 1.00 15.99 334 VAL A CA 1
ATOM 2331 C C . VAL A 1 307 ? 12.472 43.618 29.838 1.00 15.68 334 VAL A C 1
ATOM 2332 O O . VAL A 1 307 ? 12.869 44.769 29.924 1.00 15.96 334 VAL A O 1
ATOM 2336 N N . LYS A 1 308 ? 11.515 43.237 28.985 1.00 15.54 335 LYS A N 1
ATOM 2337 C CA . LYS A 1 308 ? 10.903 44.179 28.047 1.00 16.55 335 LYS A CA 1
ATOM 2338 C C . LYS A 1 308 ? 10.200 45.326 28.778 1.00 16.20 335 LYS A C 1
ATOM 2339 O O . LYS A 1 308 ? 10.424 46.512 28.474 1.00 16.91 335 LYS A O 1
ATOM 2345 N N . ARG A 1 309 ? 9.339 44.979 29.737 1.00 15.97 336 ARG A N 1
ATOM 2346 C CA . ARG A 1 309 ? 8.518 46.002 30.401 1.00 17.77 336 ARG A CA 1
ATOM 2347 C C . ARG A 1 309 ? 9.327 46.882 31.348 1.00 17.24 336 ARG A C 1
ATOM 2348 O O . ARG A 1 309 ? 9.127 48.099 31.409 1.00 17.48 336 ARG A O 1
ATOM 2356 N N . ILE A 1 310 ? 10.234 46.260 32.093 1.00 17.63 337 ILE A N 1
ATOM 2357 C CA . ILE A 1 310 ? 11.117 47.027 32.979 1.00 17.75 337 ILE A CA 1
ATOM 2358 C C . ILE A 1 310 ? 12.063 47.911 32.165 1.00 17.52 337 ILE A C 1
ATOM 2359 O O . ILE A 1 310 ? 12.303 49.066 32.515 1.00 16.91 337 ILE A O 1
ATOM 2364 N N . GLY A 1 311 ? 12.571 47.369 31.060 1.00 17.04 338 GLY A N 1
ATOM 2365 C CA . GLY A 1 311 ? 13.417 48.130 30.145 1.00 17.35 338 GLY A CA 1
ATOM 2366 C C . GLY A 1 311 ? 12.712 49.399 29.671 1.00 17.37 338 GLY A C 1
ATOM 2367 O O . GLY A 1 311 ? 13.278 50.504 29.724 1.00 17.83 338 GLY A O 1
ATOM 2368 N N . ARG A 1 312 ? 11.460 49.244 29.241 1.00 17.29 339 ARG A N 1
ATOM 2369 C CA . ARG A 1 312 ? 10.642 50.365 28.759 1.00 18.20 339 ARG A CA 1
ATOM 2370 C C . ARG A 1 312 ? 10.285 51.397 29.828 1.00 17.82 339 ARG A C 1
ATOM 2371 O O . ARG A 1 312 ? 9.961 52.550 29.510 1.00 19.27 339 ARG A O 1
ATOM 2379 N N . ALA A 1 313 ? 10.340 50.968 31.085 1.00 17.17 340 ALA A N 1
ATOM 2380 C CA . ALA A 1 313 ? 10.039 51.844 32.217 1.00 17.19 340 ALA A CA 1
ATOM 2381 C C . ALA A 1 313 ? 11.060 52.966 32.367 1.00 17.43 340 ALA A C 1
ATOM 2382 O O . ALA A 1 313 ? 10.773 53.998 32.980 1.00 17.85 340 ALA A O 1
ATOM 2384 N N . GLY A 1 314 ? 12.257 52.769 31.812 1.00 16.94 341 GLY A N 1
ATOM 2385 C CA . GLY A 1 314 ? 13.246 53.850 31.740 1.00 17.54 341 GLY A CA 1
ATOM 2386 C C . GLY A 1 314 ? 14.269 53.888 32.860 1.00 17.55 341 GLY A C 1
ATOM 2387 O O . GLY A 1 314 ? 14.120 53.212 33.895 1.00 17.24 341 GLY A O 1
ATOM 2388 N N . HIS A 1 315 ? 15.321 54.677 32.660 1.00 17.32 342 HIS A N 1
ATOM 2389 C CA . HIS A 1 315 ? 16.486 54.625 33.532 1.00 17.82 342 HIS A CA 1
ATOM 2390 C C . HIS A 1 315 ? 16.227 55.151 34.938 1.00 18.01 342 HIS A C 1
ATOM 2391 O O . HIS A 1 315 ? 16.866 54.690 35.871 1.00 17.88 342 HIS A O 1
ATOM 2398 N N . GLN A 1 316 ? 15.319 56.119 35.083 1.00 18.10 343 GLN A N 1
ATOM 2399 C CA . GLN A 1 316 ? 14.981 56.645 36.413 1.00 18.43 343 GLN A CA 1
ATOM 2400 C C . GLN A 1 316 ? 14.378 55.534 37.279 1.00 17.83 343 GLN A C 1
ATOM 2401 O O . GLN A 1 316 ? 14.763 55.375 38.443 1.00 18.12 343 GLN A O 1
ATOM 2407 N N . VAL A 1 317 ? 13.456 54.753 36.697 1.00 17.01 344 VAL A N 1
ATOM 2408 C CA . VAL A 1 317 ? 12.905 53.586 37.395 1.00 16.88 344 VAL A CA 1
ATOM 2409 C C . VAL A 1 317 ? 14.013 52.570 37.712 1.00 15.87 344 VAL A C 1
ATOM 2410 O O . VAL A 1 317 ? 14.078 52.053 38.820 1.00 15.66 344 VAL A O 1
ATOM 2414 N N . HIS A 1 318 ? 14.900 52.298 36.748 1.00 15.59 345 HIS A N 1
ATOM 2415 C CA . HIS A 1 318 ? 16.041 51.406 37.001 1.00 15.07 345 HIS A CA 1
ATOM 2416 C C . HIS A 1 318 ? 16.859 51.879 38.192 1.00 15.28 345 HIS A C 1
ATOM 2417 O O . HIS A 1 318 ? 17.192 51.082 39.077 1.00 15.15 345 HIS A O 1
ATOM 2424 N N . ASN A 1 319 ? 17.185 53.170 38.214 1.00 15.53 346 ASN A N 1
ATOM 2425 C CA . ASN A 1 319 ? 17.972 53.726 39.304 1.00 16.08 346 ASN A CA 1
ATOM 2426 C C . ASN A 1 319 ? 17.267 53.584 40.655 1.00 16.15 346 ASN A C 1
ATOM 2427 O O . ASN A 1 319 ? 17.916 53.265 41.660 1.00 16.46 346 ASN A O 1
ATOM 2432 N N . ARG A 1 320 ? 15.950 53.818 40.675 1.00 16.15 347 ARG A N 1
ATOM 2433 C CA . ARG A 1 320 ? 15.174 53.668 41.915 1.00 17.42 347 ARG A CA 1
ATOM 2434 C C . ARG A 1 320 ? 15.199 52.207 42.387 1.00 16.26 347 ARG A C 1
ATOM 2435 O O . ARG A 1 320 ? 15.344 51.919 43.587 1.00 16.38 347 ARG A O 1
ATOM 2443 N N . LEU A 1 321 ? 15.067 51.262 41.449 1.00 14.99 348 LEU A N 1
ATOM 2444 C CA . LEU A 1 321 ? 15.124 49.838 41.844 1.00 14.86 348 LEU A CA 1
ATOM 2445 C C . LEU A 1 321 ? 16.499 49.465 42.384 1.00 14.54 348 LEU A C 1
ATOM 2446 O O . LEU A 1 321 ? 16.611 48.793 43.422 1.00 14.83 348 LEU A O 1
ATOM 2451 N N . ALA A 1 322 ? 17.546 49.921 41.693 1.00 13.97 349 ALA A N 1
ATOM 2452 C CA . ALA A 1 322 ? 18.926 49.676 42.122 1.00 14.51 349 ALA A CA 1
ATOM 2453 C C . ALA A 1 322 ? 19.158 50.209 43.529 1.00 14.90 349 ALA A C 1
ATOM 2454 O O . ALA A 1 322 ? 19.688 49.492 44.398 1.00 15.65 349 ALA A O 1
ATOM 2456 N N A GLU A 1 323 ? 18.733 51.447 43.761 0.50 15.18 350 GLU A N 1
ATOM 2457 N N B GLU A 1 323 ? 18.762 51.457 43.762 0.50 15.39 350 GLU A N 1
ATOM 2458 C CA A GLU A 1 323 ? 18.897 52.103 45.060 0.50 15.54 350 GLU A CA 1
ATOM 2459 C CA B GLU A 1 323 ? 18.930 52.063 45.081 0.50 15.96 350 GLU A CA 1
ATOM 2460 C C A GLU A 1 323 ? 18.167 51.375 46.194 0.50 15.61 350 GLU A C 1
ATOM 2461 C C B GLU A 1 323 ? 18.219 51.240 46.158 0.50 15.80 350 GLU A C 1
ATOM 2462 O O A GLU A 1 323 ? 18.700 51.251 47.302 0.50 15.91 350 GLU A O 1
ATOM 2463 O O B GLU A 1 323 ? 18.817 50.912 47.189 0.50 16.15 350 GLU A O 1
ATOM 2474 N N . GLU A 1 324 ? 16.955 50.903 45.909 1.00 15.54 351 GLU A N 1
ATOM 2475 C CA . GLU A 1 324 ? 16.160 50.170 46.897 1.00 15.69 351 GLU A CA 1
ATOM 2476 C C . GLU A 1 324 ? 16.812 48.830 47.211 1.00 15.12 351 GLU A C 1
ATOM 2477 O O . GLU A 1 324 ? 17.033 48.478 48.377 1.00 15.75 351 GLU A O 1
ATOM 2483 N N . ILE A 1 325 ? 17.116 48.078 46.154 1.00 15.29 352 ILE A N 1
ATOM 2484 C CA . ILE A 1 325 ? 17.604 46.719 46.305 1.00 14.83 352 ILE A CA 1
ATOM 2485 C C . ILE A 1 325 ? 18.945 46.721 47.029 1.00 14.56 352 ILE A C 1
ATOM 2486 O O . ILE A 1 325 ? 19.155 45.958 47.974 1.00 14.88 352 ILE A O 1
ATOM 2491 N N . ARG A 1 326 ? 19.843 47.598 46.597 1.00 14.29 353 ARG A N 1
ATOM 2492 C CA . ARG A 1 326 ? 21.172 47.633 47.183 1.00 14.15 353 ARG A CA 1
ATOM 2493 C C . ARG A 1 326 ? 21.137 48.107 48.624 1.00 14.45 353 ARG A C 1
ATOM 2494 O O . ARG A 1 326 ? 21.892 47.586 49.455 1.00 14.61 353 ARG A O 1
ATOM 2502 N N A SER A 1 327 ? 20.283 49.090 48.912 0.50 14.44 354 SER A N 1
ATOM 2503 N N B SER A 1 327 ? 20.271 49.077 48.925 0.50 14.29 354 SER A N 1
ATOM 2504 C CA A SER A 1 327 ? 20.153 49.624 50.277 0.50 14.48 354 SER A CA 1
ATOM 2505 C CA B SER A 1 327 ? 20.185 49.623 50.293 0.50 14.03 354 SER A CA 1
ATOM 2506 C C A SER A 1 327 ? 19.629 48.533 51.208 0.50 14.12 354 SER A C 1
ATOM 2507 C C B SER A 1 327 ? 19.536 48.627 51.262 0.50 14.02 354 SER A C 1
ATOM 2508 O O A SER A 1 327 ? 20.168 48.315 52.301 0.50 14.27 354 SER A O 1
ATOM 2509 O O B SER A 1 327 ? 19.909 48.563 52.442 0.50 14.24 354 SER A O 1
ATOM 2514 N N . VAL A 1 328 ? 18.579 47.843 50.767 1.00 13.93 355 VAL A N 1
ATOM 2515 C CA . VAL A 1 328 ? 17.961 46.779 51.591 1.00 13.91 355 VAL A CA 1
ATOM 2516 C C . VAL A 1 328 ? 18.954 45.648 51.873 1.00 14.52 355 VAL A C 1
ATOM 2517 O O . VAL A 1 328 ? 19.083 45.191 53.015 1.00 15.14 355 VAL A O 1
ATOM 2521 N N . ILE A 1 329 ? 19.688 45.207 50.849 1.00 15.07 356 ILE A N 1
ATOM 2522 C CA . ILE A 1 329 ? 20.664 44.147 51.066 1.00 15.41 356 ILE A CA 1
ATOM 2523 C C . ILE A 1 329 ? 21.776 44.595 52.027 1.00 16.02 356 ILE A C 1
ATOM 2524 O O . ILE A 1 329 ? 22.201 43.811 52.882 1.00 16.36 356 ILE A O 1
ATOM 2529 N N . LYS A 1 330 ? 22.195 45.856 51.914 1.00 16.53 357 LYS A N 1
ATOM 2530 C CA . LYS A 1 330 ? 23.186 46.435 52.833 1.00 17.17 357 LYS A CA 1
ATOM 2531 C C . LYS A 1 330 ? 22.642 46.426 54.270 1.00 16.63 357 LYS A C 1
ATOM 2532 O O . LYS A 1 330 ? 23.372 46.070 55.221 1.00 17.19 357 LYS A O 1
ATOM 2538 N N . SER A 1 331 ? 21.367 46.795 54.422 1.00 16.27 358 SER A N 1
ATOM 2539 C CA . SER A 1 331 ? 20.710 46.771 55.736 1.00 16.13 358 SER A CA 1
ATOM 2540 C C . SER A 1 331 ? 20.643 45.352 56.305 1.00 16.02 358 SER A C 1
ATOM 2541 O O . SER A 1 331 ? 20.518 45.172 57.522 1.00 16.37 358 SER A O 1
ATOM 2544 N N . ASN A 1 332 ? 20.685 44.358 55.415 1.00 16.08 359 ASN A N 1
ATOM 2545 C CA . ASN A 1 332 ? 20.596 42.951 55.797 1.00 16.51 359 ASN A CA 1
ATOM 2546 C C . ASN A 1 332 ? 21.969 42.270 55.905 1.00 17.48 359 ASN A C 1
ATOM 2547 O O . ASN A 1 332 ? 22.070 41.043 55.812 1.00 17.42 359 ASN A O 1
ATOM 2552 N N . GLY A 1 333 ? 23.019 43.071 56.076 1.00 18.06 360 GLY A N 1
ATOM 2553 C CA . GLY A 1 333 ? 24.377 42.550 56.260 1.00 18.89 360 GLY A CA 1
ATOM 2554 C C . GLY A 1 333 ? 24.899 41.818 55.039 1.00 19.57 360 GLY A C 1
ATOM 2555 O O . GLY A 1 333 ? 25.728 40.917 55.158 1.00 20.51 360 GLY A O 1
ATOM 2556 N N . GLY A 1 334 ? 24.403 42.197 53.868 1.00 19.31 361 GLY A N 1
ATOM 2557 C CA . GLY A 1 334 ? 24.807 41.581 52.601 1.00 19.99 361 GLY A CA 1
ATOM 2558 C C . GLY A 1 334 ? 24.189 40.221 52.314 1.00 20.28 361 GLY A C 1
ATOM 2559 O O . GLY A 1 334 ? 24.530 39.581 51.300 1.00 21.26 361 GLY A O 1
ATOM 2560 N N A GLU A 1 335 ? 23.272 39.775 53.178 0.50 20.19 362 GLU A N 1
ATOM 2561 N N B GLU A 1 335 ? 23.298 39.778 53.201 0.50 20.15 362 GLU A N 1
ATOM 2562 C CA A GLU A 1 335 ? 22.638 38.456 53.039 0.50 19.92 362 GLU A CA 1
ATOM 2563 C CA B GLU A 1 335 ? 22.607 38.505 53.041 0.50 19.86 362 GLU A CA 1
ATOM 2564 C C A GLU A 1 335 ? 21.208 38.554 52.496 0.50 19.43 362 GLU A C 1
ATOM 2565 C C B GLU A 1 335 ? 21.251 38.742 52.389 0.50 19.47 362 GLU A C 1
ATOM 2566 O O A GLU A 1 335 ? 20.311 39.062 53.169 0.50 18.76 362 GLU A O 1
ATOM 2567 O O B GLU A 1 335 ? 20.451 39.548 52.872 0.50 19.09 362 GLU A O 1
ATOM 2578 N N . LEU A 1 336 ? 21.001 38.052 51.280 1.00 18.53 363 LEU A N 1
ATOM 2579 C CA . LEU A 1 336 ? 19.685 38.088 50.656 1.00 18.47 363 LEU A CA 1
ATOM 2580 C C . LEU A 1 336 ? 18.815 36.969 51.227 1.00 17.94 363 LEU A C 1
ATOM 2581 O O . LEU A 1 336 ? 19.152 35.791 51.105 1.00 17.85 363 LEU A O 1
ATOM 2586 N N . THR A 1 337 ? 17.690 37.352 51.839 1.00 16.82 364 THR A N 1
ATOM 2587 C CA . THR A 1 337 ? 16.771 36.414 52.493 1.00 16.15 364 THR A CA 1
ATOM 2588 C C . THR A 1 337 ? 15.332 36.773 52.146 1.00 16.03 364 THR A C 1
ATOM 2589 O O . THR A 1 337 ? 15.072 37.853 51.595 1.00 15.41 364 THR A O 1
ATOM 2593 N N . MET A 1 338 ? 14.396 35.889 52.493 1.00 15.92 365 MET A N 1
ATOM 2594 C CA . MET A 1 338 ? 12.974 36.133 52.259 1.00 17.21 365 MET A CA 1
ATOM 2595 C C . MET A 1 338 ? 12.523 37.410 52.963 1.00 16.28 365 MET A C 1
ATOM 2596 O O . MET A 1 338 ? 11.750 38.192 52.411 1.00 16.21 365 MET A O 1
ATOM 2601 N N . GLY A 1 339 ? 13.015 37.622 54.179 1.00 16.13 366 GLY A N 1
ATOM 2602 C CA . GLY A 1 339 ? 12.673 38.812 54.948 1.00 16.08 366 GLY A CA 1
ATOM 2603 C C . GLY A 1 339 ? 13.194 40.094 54.323 1.00 15.62 366 GLY A C 1
ATOM 2604 O O . GLY A 1 339 ? 12.500 41.120 54.319 1.00 15.84 366 GLY A O 1
ATOM 2605 N N . ALA A 1 340 ? 14.411 40.042 53.783 1.00 15.56 367 ALA A N 1
ATOM 2606 C CA . ALA A 1 340 ? 14.964 41.187 53.050 1.00 15.95 367 ALA A CA 1
ATOM 2607 C C . ALA A 1 340 ? 14.077 41.551 51.867 1.00 15.98 367 ALA A C 1
ATOM 2608 O O . ALA A 1 340 ? 13.826 42.731 51.630 1.00 16.19 367 ALA A O 1
ATOM 2610 N N . ILE A 1 341 ? 13.608 40.543 51.122 1.00 15.62 368 ILE A N 1
ATOM 2611 C CA . ILE A 1 341 ? 12.763 40.809 49.950 1.00 16.12 368 ILE A CA 1
ATOM 2612 C C . ILE A 1 341 ? 11.478 41.544 50.333 1.00 16.08 368 ILE A C 1
ATOM 2613 O O . ILE A 1 341 ? 10.994 42.408 49.586 1.00 16.33 368 ILE A O 1
ATOM 2618 N N . GLU A 1 342 ? 10.919 41.210 51.490 1.00 17.11 369 GLU A N 1
ATOM 2619 C CA . GLU A 1 342 ? 9.706 41.898 51.961 1.00 18.16 369 GLU A CA 1
ATOM 2620 C C . GLU A 1 342 ? 9.864 43.417 52.153 1.00 18.04 369 GLU A C 1
ATOM 2621 O O . GLU A 1 342 ? 8.873 44.155 52.092 1.00 18.28 369 GLU A O 1
ATOM 2627 N N . LYS A 1 343 ? 11.100 43.870 52.366 1.00 17.64 370 LYS A N 1
ATOM 2628 C CA . LYS A 1 343 ? 11.417 45.303 52.504 1.00 17.47 370 LYS A CA 1
ATOM 2629 C C . LYS A 1 343 ? 11.523 46.039 51.166 1.00 17.15 370 LYS A C 1
ATOM 2630 O O . LYS A 1 343 ? 11.516 47.275 51.118 1.00 17.74 370 LYS A O 1
ATOM 2636 N N . MET A 1 344 ? 11.640 45.270 50.078 1.00 15.73 371 MET A N 1
ATOM 2637 C CA . MET A 1 344 ? 11.852 45.829 48.748 1.00 15.93 371 MET A CA 1
ATOM 2638 C C . MET A 1 344 ? 10.513 46.156 48.088 1.00 15.85 371 MET A C 1
ATOM 2639 O O . MET A 1 344 ? 10.023 45.438 47.209 1.00 15.60 371 MET A O 1
ATOM 2644 N N . GLU A 1 345 ? 9.911 47.253 48.539 1.00 15.24 372 GLU A N 1
ATOM 2645 C CA . GLU A 1 345 ? 8.535 47.580 48.170 1.00 16.71 372 GLU A CA 1
ATOM 2646 C C . GLU A 1 345 ? 8.353 47.792 46.667 1.00 15.96 372 GLU A C 1
ATOM 2647 O O . GLU A 1 345 ? 7.392 47.270 46.055 1.00 15.95 372 GLU A O 1
ATOM 2653 N N . LEU A 1 346 ? 9.266 48.548 46.062 1.00 15.58 373 LEU A N 1
ATOM 2654 C CA . LEU A 1 346 ? 9.130 48.835 44.635 1.00 15.77 373 LEU A CA 1
ATOM 2655 C C . LEU A 1 346 ? 9.356 47.562 43.817 1.00 15.19 373 LEU A C 1
ATOM 2656 O O . LEU A 1 346 ? 8.665 47.322 42.820 1.00 15.38 373 LEU A O 1
ATOM 2661 N N . THR A 1 347 ? 10.324 46.745 44.242 1.00 14.68 374 THR A N 1
ATOM 2662 C CA . THR A 1 347 ? 10.639 45.477 43.548 1.00 14.66 374 THR A CA 1
ATOM 2663 C C . THR A 1 347 ? 9.434 44.545 43.541 1.00 14.60 374 THR A C 1
ATOM 2664 O O . THR A 1 347 ? 9.050 44.000 42.489 1.00 15.01 374 THR A O 1
ATOM 2668 N N . LYS A 1 348 ? 8.811 44.359 44.701 1.00 14.47 375 LYS A N 1
ATOM 2669 C CA . LYS A 1 348 ? 7.599 43.551 44.788 1.00 14.08 375 LYS A CA 1
ATOM 2670 C C . LYS A 1 348 ? 6.514 44.104 43.868 1.00 13.52 375 LYS A C 1
ATOM 2671 O O . LYS A 1 348 ? 5.855 43.363 43.151 1.00 13.65 375 LYS A O 1
ATOM 2677 N N . SER A 1 349 ? 6.340 45.421 43.885 1.00 12.83 376 SER A N 1
ATOM 2678 C CA . SER A 1 349 ? 5.283 46.042 43.091 1.00 13.15 376 SER A CA 1
ATOM 2679 C C . SER A 1 349 ? 5.529 45.898 41.588 1.00 13.52 376 SER A C 1
ATOM 2680 O O . SER A 1 349 ? 4.608 45.546 40.826 1.00 14.47 376 SER A O 1
ATOM 2683 N N . VAL A 1 350 ? 6.770 46.114 41.148 1.00 13.85 377 VAL A N 1
ATOM 2684 C CA . VAL A 1 350 ? 7.151 45.952 39.721 1.00 14.83 377 VAL A CA 1
ATOM 2685 C C . VAL A 1 350 ? 6.883 44.520 39.234 1.00 14.53 377 VAL A C 1
ATOM 2686 O O . VAL A 1 350 ? 6.403 44.315 38.115 1.00 14.57 377 VAL A O 1
ATOM 2690 N N . VAL A 1 351 ? 7.179 43.523 40.077 1.00 14.33 378 VAL A N 1
ATOM 2691 C CA . VAL A 1 351 ? 6.914 42.118 39.681 1.00 13.87 378 VAL A CA 1
ATOM 2692 C C . VAL A 1 351 ? 5.407 41.894 39.516 1.00 14.15 378 VAL A C 1
ATOM 2693 O O . VAL A 1 351 ? 4.953 41.314 38.524 1.00 15.23 378 VAL A O 1
ATOM 2697 N N . TYR A 1 352 ? 4.621 42.388 40.466 1.00 14.13 379 TYR A N 1
ATOM 2698 C CA . TYR A 1 352 ? 3.175 42.216 40.342 1.00 14.29 379 TYR A CA 1
ATOM 2699 C C . TYR A 1 352 ? 2.647 42.969 39.118 1.00 14.59 379 TYR A C 1
ATOM 2700 O O . TYR A 1 352 ? 1.739 42.480 38.453 1.00 14.43 379 TYR A O 1
ATOM 2709 N N . GLU A 1 353 ? 3.242 44.126 38.820 1.00 14.47 380 GLU A N 1
ATOM 2710 C CA . GLU A 1 353 ? 2.817 44.939 37.658 1.00 14.23 380 GLU A CA 1
ATOM 2711 C C . GLU A 1 353 ? 3.134 44.267 36.334 1.00 15.10 380 GLU A C 1
ATOM 2712 O O . GLU A 1 353 ? 2.364 44.409 35.379 1.00 15.72 380 GLU A O 1
ATOM 2718 N N . CYS A 1 354 ? 4.232 43.523 36.281 1.00 14.61 381 CYS A N 1
ATOM 2719 C CA . CYS A 1 354 ? 4.543 42.729 35.079 1.00 14.85 381 CYS A CA 1
ATOM 2720 C C . CYS A 1 354 ? 3.456 41.663 34.903 1.00 15.14 381 CYS A C 1
ATOM 2721 O O . CYS A 1 354 ? 2.952 41.428 33.789 1.00 15.92 381 CYS A O 1
ATOM 2724 N N . LEU A 1 355 ? 3.084 41.017 36.000 1.00 14.41 382 LEU A N 1
ATOM 2725 C CA . LEU A 1 355 ? 2.102 39.934 35.936 1.00 14.53 382 LEU A CA 1
ATOM 2726 C C . LEU A 1 355 ? 0.691 40.453 35.635 1.00 15.11 382 LEU A C 1
ATOM 2727 O O . LEU A 1 355 ? -0.079 39.763 34.992 1.00 16.24 382 LEU A O 1
ATOM 2732 N N . ARG A 1 356 ? 0.365 41.650 36.118 1.00 15.00 383 ARG A N 1
ATOM 2733 C CA . ARG A 1 356 ? -0.925 42.264 35.784 1.00 14.79 383 ARG A CA 1
ATOM 2734 C C . ARG A 1 356 ? -0.960 42.739 34.338 1.00 15.81 383 ARG A C 1
ATOM 2735 O O . ARG A 1 356 ? -1.953 42.529 33.610 1.00 15.95 383 ARG A O 1
ATOM 2743 N N . PHE A 1 357 ? 0.093 43.441 33.934 1.00 15.48 384 PHE A N 1
ATOM 2744 C CA . PHE A 1 357 ? 0.073 44.102 32.632 1.00 15.94 384 PHE A CA 1
ATOM 2745 C C . PHE A 1 357 ? 0.135 43.089 31.494 1.00 16.26 384 PHE A C 1
ATOM 2746 O O . PHE A 1 357 ? -0.495 43.283 30.446 1.00 18.45 384 PHE A O 1
ATOM 2754 N N . GLU A 1 358 ? 0.887 42.015 31.702 1.00 16.72 385 GLU A N 1
ATOM 2755 C CA . GLU A 1 358 ? 1.122 41.035 30.662 1.00 17.63 385 GLU A CA 1
ATOM 2756 C C . GLU A 1 358 ? 1.119 39.623 31.266 1.00 17.49 385 GLU A C 1
ATOM 2757 O O . GLU A 1 358 ? 2.171 39.024 31.473 1.00 18.38 385 GLU A O 1
ATOM 2763 N N . PRO A 1 359 ? -0.078 39.101 31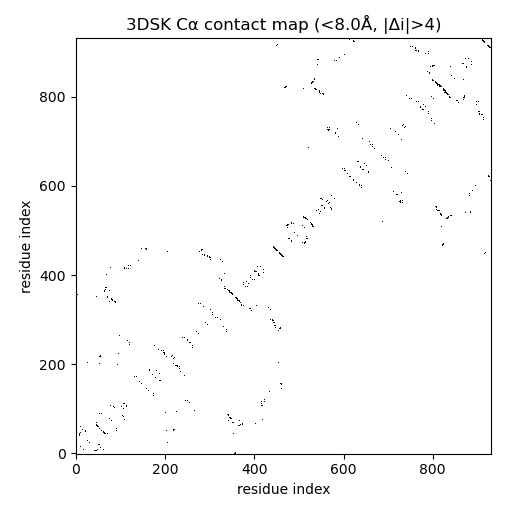.587 1.00 17.24 386 PRO A N 1
ATOM 2764 C CA . PRO A 1 359 ? -0.212 37.743 32.115 1.00 17.66 386 PRO A CA 1
ATOM 2765 C C . PRO A 1 359 ? 0.527 36.778 31.177 1.00 17.71 386 PRO A C 1
ATOM 2766 O O . PRO A 1 359 ? 0.291 36.818 29.983 1.00 18.52 386 PRO A O 1
ATOM 2770 N N . PRO A 1 360 ? 1.451 35.955 31.710 1.00 17.53 387 PRO A N 1
ATOM 2771 C CA . PRO A 1 360 ? 2.202 35.084 30.791 1.00 17.66 387 PRO A CA 1
ATOM 2772 C C . PRO A 1 360 ? 1.335 34.110 30.025 1.00 16.95 387 PRO A C 1
ATOM 2773 O O . PRO A 1 360 ? 1.641 33.813 28.869 1.00 18.57 387 PRO A O 1
ATOM 2777 N N . VAL A 1 361 ? 0.285 33.584 30.661 1.00 16.64 388 VAL A N 1
ATOM 2778 C CA . VAL A 1 361 ? -0.641 32.680 29.950 1.00 17.33 388 VAL A CA 1
ATOM 2779 C C . VAL A 1 361 ? -1.978 33.390 29.864 1.00 17.13 388 VAL A C 1
ATOM 2780 O O . VAL A 1 361 ? -2.624 33.657 30.881 1.00 17.24 388 VAL A O 1
ATOM 2784 N N . THR A 1 362 ? -2.358 33.716 28.634 1.00 16.97 389 THR A N 1
ATOM 2785 C CA . THR A 1 362 ? -3.490 34.596 28.429 1.00 17.18 389 THR A CA 1
ATOM 2786 C C . THR A 1 362 ? -4.842 33.898 28.388 1.00 16.45 389 THR A C 1
ATOM 2787 O O . THR A 1 362 ? -5.859 34.565 28.579 1.00 17.18 389 THR A O 1
ATOM 2791 N N . ALA A 1 363 ? -4.862 32.585 28.147 1.00 15.40 390 ALA A N 1
ATOM 2792 C CA . ALA A 1 363 ? -6.102 31.850 27.833 1.00 14.89 390 ALA A CA 1
ATOM 2793 C C . ALA A 1 363 ? -6.479 30.874 28.932 1.00 14.87 390 ALA A C 1
ATOM 2794 O O . ALA A 1 363 ? -5.744 29.901 29.144 1.00 15.63 390 ALA A O 1
ATOM 2796 N N . GLN A 1 364 ? -7.620 31.122 29.596 1.00 13.58 391 GLN A N 1
ATOM 2797 C CA . GLN A 1 364 ? -8.180 30.188 30.596 1.00 13.52 391 GLN A CA 1
ATOM 2798 C C . GLN A 1 364 ? -9.547 29.737 30.119 1.00 13.42 391 GLN A C 1
ATOM 2799 O O . GLN A 1 364 ? -10.323 30.562 29.612 1.00 14.34 391 GLN A O 1
ATOM 2805 N N . TYR A 1 365 ? -9.826 28.445 30.265 1.00 13.74 392 TYR A N 1
ATOM 2806 C CA . TYR A 1 365 ? -11.101 27.883 29.827 1.00 13.04 392 TYR A CA 1
ATOM 2807 C C . TYR A 1 365 ? -11.791 27.165 30.972 1.00 13.85 392 TYR A C 1
ATOM 2808 O O . TYR A 1 365 ? -11.151 26.691 31.908 1.00 14.11 392 TYR A O 1
ATOM 2817 N N . GLY A 1 366 ? -13.108 27.039 30.864 1.00 13.52 393 GLY A N 1
ATOM 2818 C CA . GLY A 1 366 ? -13.877 26.233 31.825 1.00 12.96 393 GLY A CA 1
ATOM 2819 C C . GLY A 1 366 ? -15.203 25.889 31.192 1.00 13.78 393 GLY A C 1
ATOM 2820 O O . GLY A 1 366 ? -15.776 26.717 30.491 1.00 14.80 393 GLY A O 1
ATOM 2821 N N . ARG A 1 367 ? -15.686 24.669 31.429 1.00 14.55 394 ARG A N 1
ATOM 2822 C CA . ARG A 1 367 ? -16.968 24.256 30.855 1.00 15.33 394 ARG A CA 1
ATOM 2823 C C . ARG A 1 367 ? -18.071 24.349 31.909 1.00 15.38 394 ARG A C 1
ATOM 2824 O O . ARG A 1 367 ? -17.951 23.760 32.983 1.00 15.85 394 ARG A O 1
ATOM 2832 N N . ALA A 1 368 ? -19.141 25.088 31.619 1.00 15.94 395 ALA A N 1
ATOM 2833 C CA . ALA A 1 368 ? -20.205 25.267 32.614 1.00 15.85 395 ALA A CA 1
ATOM 2834 C C . ALA A 1 368 ? -20.766 23.890 33.030 1.00 16.52 395 ALA A C 1
ATOM 2835 O O . ALA A 1 368 ? -21.113 23.071 32.170 1.00 16.83 395 ALA A O 1
ATOM 2837 N N . LYS A 1 369 ? -20.806 23.647 34.340 1.00 17.27 396 LYS A N 1
ATOM 2838 C CA . LYS A 1 369 ? -21.293 22.376 34.927 1.00 18.52 396 LYS A CA 1
ATOM 2839 C C . LYS A 1 369 ? -22.800 22.347 35.069 1.00 18.94 396 LYS A C 1
ATOM 2840 O O . LYS A 1 369 ? -23.411 21.280 35.269 1.00 19.29 396 LYS A O 1
ATOM 2846 N N . LYS A 1 370 ? -23.383 23.536 35.031 1.00 18.99 397 LYS A N 1
ATOM 2847 C CA . LYS A 1 370 ? -24.793 23.752 35.302 1.00 19.42 397 LYS A CA 1
ATOM 2848 C C . LYS A 1 370 ? -25.154 25.089 34.663 1.00 19.30 397 LYS A C 1
ATOM 2849 O O . LYS A 1 370 ? -24.262 25.839 34.237 1.00 19.03 397 LYS A O 1
ATOM 2855 N N . ASP A 1 371 ? -26.447 25.402 34.588 1.00 19.65 398 ASP A N 1
ATOM 2856 C CA . ASP A 1 371 ? -26.866 26.717 34.103 1.00 19.56 398 ASP A CA 1
ATOM 2857 C C . ASP A 1 371 ? -26.291 27.789 35.036 1.00 19.24 398 ASP A C 1
ATOM 2858 O O . ASP A 1 371 ? -26.332 27.636 36.256 1.00 19.57 398 ASP A O 1
ATOM 2863 N N . LEU A 1 372 ? -25.717 28.843 34.455 1.00 18.74 399 LEU A N 1
ATOM 2864 C CA . LEU A 1 372 ? -25.095 29.920 35.233 1.00 18.92 399 LEU A CA 1
ATOM 2865 C C . LEU A 1 372 ? -25.659 31.278 34.832 1.00 19.53 399 LEU A C 1
ATOM 2866 O O . LEU A 1 372 ? -26.093 31.465 33.692 1.00 19.82 399 LEU A O 1
ATOM 2871 N N . VAL A 1 373 ? -25.661 32.211 35.781 1.00 19.30 400 VAL A N 1
ATOM 2872 C CA . VAL A 1 373 ? -25.869 33.623 35.478 1.00 19.81 400 VAL A CA 1
ATOM 2873 C C . VAL A 1 373 ? -24.553 34.342 35.762 1.00 19.55 400 VAL A C 1
ATOM 2874 O O . VAL A 1 373 ? -24.099 34.386 36.907 1.00 20.31 400 VAL A O 1
ATOM 2878 N N . ILE A 1 374 ? -23.941 34.876 34.707 1.00 18.60 401 ILE A N 1
ATOM 2879 C CA . ILE A 1 374 ? -22.633 35.522 34.789 1.00 19.25 401 ILE A CA 1
ATOM 2880 C C . ILE A 1 374 ? -22.820 37.030 34.754 1.00 18.85 401 ILE A C 1
ATOM 2881 O O . ILE A 1 374 ? -23.404 37.569 33.822 1.00 17.90 401 ILE A O 1
ATOM 2886 N N . GLU A 1 375 ? -22.332 37.697 35.791 1.00 19.92 402 GLU A N 1
ATOM 2887 C CA . GLU A 1 375 ? -22.448 39.136 35.885 1.00 21.11 402 GLU A CA 1
ATOM 2888 C C . GLU A 1 375 ? -21.237 39.823 35.276 1.00 20.01 402 GLU A C 1
ATOM 2889 O O . GLU A 1 375 ? -20.075 39.442 35.537 1.00 20.72 402 GLU A O 1
ATOM 2895 N N A SER A 1 376 ? -21.485 40.803 34.408 0.50 19.72 403 SER A N 1
ATOM 2896 N N B SER A 1 376 ? -21.514 40.828 34.460 0.50 19.10 403 SER A N 1
ATOM 2897 C CA A SER A 1 376 ? -20.426 41.719 33.959 0.50 19.12 403 SER A CA 1
ATOM 2898 C CA B SER A 1 376 ? -20.486 41.716 33.954 0.50 17.74 403 SER A CA 1
ATOM 2899 C C A SER A 1 376 ? -20.632 43.069 34.657 0.50 18.51 403 SER A C 1
ATOM 2900 C C B SER A 1 376 ? -20.686 43.086 34.627 0.50 17.80 403 SER A C 1
ATOM 2901 O O A SER A 1 376 ? -21.355 43.141 35.648 0.50 18.95 403 SER A O 1
ATOM 2902 O O B SER A 1 376 ? -21.451 43.187 35.586 0.50 18.18 403 SER A O 1
ATOM 2907 N N . HIS A 1 377 ? -20.020 44.128 34.137 1.00 18.14 404 HIS A N 1
ATOM 2908 C CA . HIS A 1 377 ? -20.136 45.464 34.764 1.00 18.14 404 HIS A CA 1
ATOM 2909 C C . HIS A 1 377 ? -21.536 46.077 34.613 1.00 18.70 404 HIS A C 1
ATOM 2910 O O . HIS A 1 377 ? -22.052 46.648 35.569 1.00 19.02 404 HIS A O 1
ATOM 2917 N N . ASP A 1 378 ? -22.161 45.915 33.445 1.00 19.24 405 ASP A N 1
ATOM 2918 C CA . ASP A 1 378 ? -23.423 46.634 33.132 1.00 19.38 405 ASP A CA 1
ATOM 2919 C C . ASP A 1 378 ? -24.616 45.732 32.767 1.00 18.17 405 ASP A C 1
ATOM 2920 O O . ASP A 1 378 ? -25.755 46.213 32.604 1.00 18.40 405 ASP A O 1
ATOM 2925 N N . ALA A 1 379 ? -24.355 44.430 32.657 1.00 16.62 406 ALA A N 1
ATOM 2926 C CA . ALA A 1 379 ? -25.409 43.458 32.367 1.00 15.83 406 ALA A CA 1
ATOM 2927 C C . ALA A 1 379 ? -25.073 42.085 32.933 1.00 15.02 406 ALA A C 1
ATOM 2928 O O . ALA A 1 379 ? -23.903 41.803 33.238 1.00 14.52 406 ALA A O 1
ATOM 2930 N N . ALA A 1 380 ? -26.090 41.231 33.031 1.00 14.73 407 ALA A N 1
ATOM 2931 C CA . ALA A 1 380 ? -25.892 39.823 33.397 1.00 14.92 407 ALA A CA 1
ATOM 2932 C C . ALA A 1 380 ? -26.309 38.932 32.232 1.00 15.25 407 ALA A C 1
ATOM 2933 O O . ALA A 1 380 ? -27.206 39.296 31.467 1.00 14.59 407 ALA A O 1
ATOM 2935 N N . PHE A 1 381 ? -25.658 37.782 32.096 1.00 14.40 408 PHE A N 1
ATOM 2936 C CA . PHE A 1 381 ? -25.869 36.875 30.961 1.00 15.25 408 PHE A CA 1
ATOM 2937 C C . PHE A 1 381 ? -26.126 35.450 31.448 1.00 16.15 408 PHE A C 1
ATOM 2938 O O . PHE A 1 381 ? -25.489 34.990 32.398 1.00 17.71 408 PHE A O 1
ATOM 2946 N N . LYS A 1 382 ? -27.021 34.744 30.780 1.00 16.55 409 LYS A N 1
ATOM 2947 C CA . LYS A 1 382 ? -27.296 33.367 31.166 1.00 17.85 409 LYS A CA 1
ATOM 2948 C C . LYS A 1 382 ? -26.603 32.407 30.213 1.00 17.93 409 LYS A C 1
ATOM 2949 O O . LYS A 1 382 ? -26.692 32.561 29.000 1.00 18.45 409 LYS A O 1
ATOM 2955 N N . VAL A 1 383 ? -25.889 31.438 30.780 1.00 18.13 410 VAL A N 1
ATOM 2956 C CA . VAL A 1 383 ? -25.260 30.374 29.996 1.00 19.07 410 VAL A CA 1
ATOM 2957 C C . VAL A 1 383 ? -25.781 29.010 30.434 1.00 19.45 410 VAL A C 1
ATOM 2958 O O . VAL A 1 383 ? -26.133 28.808 31.598 1.00 19.75 410 VAL A O 1
ATOM 2962 N N . LYS A 1 384 ? -25.833 28.093 29.474 1.00 19.94 411 LYS A N 1
ATOM 2963 C CA . LYS A 1 384 ? -26.381 26.768 29.672 1.00 20.44 411 LYS A CA 1
ATOM 2964 C C . LYS A 1 384 ? -25.286 25.785 30.077 1.00 19.13 411 LYS A C 1
ATOM 2965 O O . LYS A 1 384 ? -24.116 25.941 29.680 1.00 18.25 411 LYS A O 1
ATOM 2971 N N . ALA A 1 385 ? -25.671 24.771 30.854 1.00 18.46 412 ALA A N 1
ATOM 2972 C CA . ALA A 1 385 ? -24.771 23.676 31.189 1.00 17.56 412 ALA A CA 1
ATOM 2973 C C . ALA A 1 385 ? -24.129 23.135 29.920 1.00 17.36 412 ALA A C 1
ATOM 2974 O O . ALA A 1 385 ? -24.814 22.915 28.919 1.00 17.88 412 ALA A O 1
ATOM 2976 N N . GLY A 1 386 ? -22.812 22.946 29.952 1.00 16.78 413 GLY A N 1
ATOM 2977 C CA . GLY A 1 386 ? -22.082 22.405 28.796 1.00 16.19 413 GLY A CA 1
ATOM 2978 C C . GLY A 1 386 ? -21.404 23.447 27.907 1.00 16.78 413 GLY A C 1
ATOM 2979 O O . GLY A 1 386 ? -20.533 23.108 27.101 1.00 17.22 413 GLY A O 1
ATOM 2980 N N . GLU A 1 387 ? -21.800 24.710 28.046 1.00 16.52 414 GLU A N 1
ATOM 2981 C CA . GLU A 1 387 ? -21.148 25.779 27.262 1.00 16.48 414 GLU A CA 1
ATOM 2982 C C . GLU A 1 387 ? -19.688 25.965 27.667 1.00 16.21 414 GLU A C 1
ATOM 2983 O O . GLU A 1 387 ? -19.354 25.926 28.860 1.00 15.93 414 GLU A O 1
ATOM 2989 N N . MET A 1 388 ? -18.819 26.133 26.667 1.00 15.17 415 MET A N 1
ATOM 2990 C CA . MET A 1 388 ? -17.410 26.375 26.952 1.00 15.09 415 MET A CA 1
ATOM 2991 C C . MET A 1 388 ? -17.210 27.863 27.188 1.00 14.92 415 MET A C 1
ATOM 2992 O O . MET A 1 388 ? -17.489 28.664 26.282 1.00 14.95 415 MET A O 1
ATOM 2997 N N . LEU A 1 389 ? -16.709 28.214 28.382 1.00 14.40 416 LEU A N 1
ATOM 2998 C CA . LEU A 1 389 ? -16.347 29.577 28.748 1.00 14.68 416 LEU A CA 1
ATOM 2999 C C . LEU A 1 389 ? -14.857 29.803 28.505 1.00 14.40 416 LEU A C 1
ATOM 3000 O O . LEU A 1 389 ? -14.047 28.914 28.748 1.00 14.60 416 LEU A O 1
ATOM 3005 N N . TYR A 1 390 ? -14.509 31.003 28.048 1.00 13.98 417 TYR A N 1
ATOM 3006 C CA . TYR A 1 390 ? -13.138 31.346 27.756 1.00 13.64 417 TYR A CA 1
ATOM 3007 C C . TYR A 1 390 ? -12.882 32.756 28.264 1.00 13.18 417 TYR A C 1
ATOM 3008 O O . TYR A 1 390 ? -13.711 33.640 28.067 1.00 13.90 417 TYR A O 1
ATOM 3017 N N . GLY A 1 391 ? -11.724 32.946 28.879 1.00 12.42 418 GLY A N 1
ATOM 3018 C CA . GLY A 1 391 ? -11.274 34.286 29.274 1.00 13.79 418 GLY A CA 1
ATOM 3019 C C . GLY A 1 391 ? -9.920 34.622 28.677 1.00 13.91 418 GLY A C 1
ATOM 3020 O O . GLY A 1 391 ? -8.976 33.801 28.702 1.00 14.37 418 GLY A O 1
ATOM 3021 N N . TYR A 1 392 ? -9.843 35.823 28.110 1.00 14.69 419 TYR A N 1
ATOM 3022 C CA . TYR A 1 392 ? -8.574 36.416 27.681 1.00 14.29 419 TYR A CA 1
ATOM 3023 C C . TYR A 1 392 ? -8.096 37.317 28.813 1.00 14.93 419 TYR A C 1
ATOM 3024 O O . TYR A 1 392 ? -8.568 38.444 29.006 1.00 14.39 419 TYR A O 1
ATOM 3033 N N . GLN A 1 393 ? -7.163 36.772 29.584 1.00 13.49 420 GLN A N 1
ATOM 3034 C CA . GLN A 1 393 ? -6.854 37.356 30.864 1.00 13.91 420 GLN A CA 1
ATOM 3035 C C . GLN A 1 393 ? -6.423 38.840 30.782 1.00 13.63 420 GLN A C 1
ATOM 3036 O O . GLN A 1 393 ? -6.804 39.629 31.674 1.00 14.43 420 GLN A O 1
ATOM 3042 N N . PRO A 1 394 ? -5.616 39.228 29.769 1.00 14.41 421 PRO A N 1
ATOM 3043 C CA . PRO A 1 394 ? -5.193 40.652 29.762 1.00 15.24 421 PRO A CA 1
ATOM 3044 C C . PRO A 1 394 ? -6.347 41.666 29.788 1.00 15.64 421 PRO A C 1
ATOM 3045 O O . PRO A 1 394 ? -6.181 42.780 30.296 1.00 16.83 421 PRO A O 1
ATOM 3049 N N . LEU A 1 395 ? -7.514 41.297 29.259 1.00 15.73 422 LEU A N 1
ATOM 3050 C CA . LEU A 1 395 ? -8.639 42.234 29.285 1.00 17.04 422 LEU A CA 1
ATOM 3051 C C . LEU A 1 395 ? -9.314 42.283 30.663 1.00 16.56 422 LEU A C 1
ATOM 3052 O O . LEU A 1 395 ? -10.037 43.244 30.984 1.00 17.95 422 LEU A O 1
ATOM 3057 N N . ALA A 1 396 ? -9.103 41.249 31.480 1.00 15.97 423 ALA A N 1
ATOM 3058 C CA . ALA A 1 396 ? -9.546 41.281 32.869 1.00 16.03 423 ALA A CA 1
ATOM 3059 C C . ALA A 1 396 ? -8.590 42.058 33.762 1.00 16.16 423 ALA A C 1
ATOM 3060 O O . ALA A 1 396 ? -9.004 42.756 34.689 1.00 16.19 423 ALA A O 1
ATOM 3062 N N . THR A 1 397 ? -7.289 41.942 33.485 1.00 15.71 424 THR A N 1
ATOM 3063 C CA . THR A 1 397 ? -6.315 42.551 34.384 1.00 16.04 424 THR A CA 1
ATOM 3064 C C . THR A 1 397 ? -5.939 43.968 33.947 1.00 16.14 424 THR A C 1
ATOM 3065 O O . THR A 1 397 ? -5.331 44.726 34.729 1.00 16.92 424 THR A O 1
ATOM 3069 N N . ARG A 1 398 ? -6.304 44.334 32.714 1.00 16.42 425 ARG A N 1
ATOM 3070 C CA . ARG A 1 398 ? -6.225 45.743 32.246 1.00 16.86 425 ARG A CA 1
ATOM 3071 C C . ARG A 1 398 ? -7.624 46.410 32.110 1.00 16.22 425 ARG A C 1
ATOM 3072 O O . ARG A 1 398 ? -7.823 47.341 31.335 1.00 17.38 425 ARG A O 1
ATOM 3080 N N . ASP A 1 399 ? -8.583 45.911 32.878 1.00 15.31 426 ASP A N 1
ATOM 3081 C CA . ASP A 1 399 ? -9.964 46.393 32.854 1.00 15.31 426 ASP A CA 1
ATOM 3082 C C . ASP A 1 399 ? -9.999 47.778 33.500 1.00 15.03 426 ASP A C 1
ATOM 3083 O O . ASP A 1 399 ? -9.722 47.893 34.692 1.00 14.72 426 ASP A O 1
ATOM 3088 N N . PRO A 1 400 ? -10.366 48.833 32.730 1.00 15.56 427 PRO A N 1
ATOM 3089 C CA . PRO A 1 400 ? -10.355 50.195 33.307 1.00 16.21 427 PRO A CA 1
ATOM 3090 C C . PRO A 1 400 ? -11.457 50.465 34.324 1.00 16.84 427 PRO A C 1
ATOM 3091 O O . PRO A 1 400 ? -11.440 51.518 35.003 1.00 17.37 427 PRO A O 1
ATOM 3095 N N . LYS A 1 401 ? -12.383 49.517 34.460 1.00 16.38 428 LYS A N 1
ATOM 3096 C CA . LYS A 1 401 ? -13.412 49.602 35.501 1.00 17.43 428 LYS A CA 1
ATOM 3097 C C . LYS A 1 401 ? -12.936 49.012 36.830 1.00 17.85 428 LYS A C 1
ATOM 3098 O O . LYS A 1 401 ? -13.633 49.093 37.855 1.00 19.19 428 LYS A O 1
ATOM 3104 N N . ILE A 1 402 ? -11.715 48.472 36.816 1.00 17.12 429 ILE A N 1
ATOM 3105 C CA . ILE A 1 402 ? -11.104 47.939 38.028 1.00 17.75 429 ILE A CA 1
ATOM 3106 C C . ILE A 1 402 ? -9.812 48.684 38.374 1.00 17.28 429 ILE A C 1
ATOM 3107 O O . ILE A 1 402 ? -9.592 49.073 39.530 1.00 18.16 429 ILE A O 1
ATOM 3112 N N . PHE A 1 403 ? -8.963 48.892 37.370 1.00 16.41 430 PHE A N 1
ATOM 3113 C CA . PHE A 1 403 ? -7.686 49.584 37.601 1.00 16.55 430 PHE A CA 1
ATOM 3114 C C . PHE A 1 403 ? -7.691 50.977 36.996 1.00 16.57 430 PHE A C 1
ATOM 3115 O O . PHE A 1 403 ? -8.116 51.130 35.863 1.00 18.17 430 PHE A O 1
ATOM 3123 N N . ASP A 1 404 ? -7.214 51.980 37.744 1.00 17.28 431 ASP A N 1
ATOM 3124 C CA . ASP A 1 404 ? -6.854 53.258 37.111 1.00 17.02 431 ASP A CA 1
ATOM 3125 C C . ASP A 1 404 ? -5.625 53.082 36.220 1.00 17.06 431 ASP A C 1
ATOM 3126 O O . ASP A 1 404 ? -4.877 52.095 36.375 1.00 16.83 431 ASP A O 1
ATOM 3131 N N A ARG A 1 405 ? -5.423 54.013 35.285 0.50 16.76 432 ARG A N 1
ATOM 3132 N N B ARG A 1 405 ? -5.420 54.012 35.285 0.50 16.71 432 ARG A N 1
ATOM 3133 C CA A ARG A 1 405 ? -4.272 53.965 34.367 0.50 17.21 432 ARG A CA 1
ATOM 3134 C CA B ARG A 1 405 ? -4.270 53.959 34.365 0.50 17.12 432 ARG A CA 1
ATOM 3135 C C A ARG A 1 405 ? -4.091 52.532 33.845 0.50 17.19 432 ARG A C 1
ATOM 3136 C C B ARG A 1 405 ? -4.091 52.528 33.847 0.50 17.13 432 ARG A C 1
ATOM 3137 O O A ARG A 1 405 ? -2.980 51.985 33.830 0.50 16.55 432 ARG A O 1
ATOM 3138 O O B ARG A 1 405 ? -2.983 51.978 33.838 0.50 16.47 432 ARG A O 1
ATOM 3153 N N . ALA A 1 406 ? -5.199 51.923 33.431 1.00 17.42 433 ALA A N 1
ATOM 3154 C CA . ALA A 1 406 ? -5.227 50.460 33.204 1.00 17.71 433 ALA A CA 1
ATOM 3155 C C . ALA A 1 406 ? -4.259 49.975 32.129 1.00 17.50 433 ALA A C 1
ATOM 3156 O O . ALA A 1 406 ? -3.705 48.875 32.234 1.00 17.93 433 ALA A O 1
ATOM 3158 N N . ASP A 1 407 ? -4.047 50.807 31.114 1.00 17.52 434 ASP A N 1
ATOM 3159 C CA . ASP A 1 407 ? -3.157 50.463 29.991 1.00 18.64 434 ASP A CA 1
ATOM 3160 C C . ASP A 1 407 ? -1.727 51.004 30.104 1.00 18.07 434 ASP A C 1
ATOM 3161 O O . ASP A 1 407 ? -0.938 50.938 29.138 1.00 19.41 434 ASP A O 1
ATOM 3166 N N . GLU A 1 408 ? -1.385 51.523 31.283 1.00 16.61 435 GLU A N 1
ATOM 3167 C CA . GLU A 1 408 ? -0.050 51.992 31.591 1.00 17.62 435 GLU A CA 1
ATOM 3168 C C . GLU A 1 408 ? 0.640 50.998 32.524 1.00 16.64 435 GLU A C 1
ATOM 3169 O O . GLU A 1 408 ? 0.028 50.451 33.448 1.00 16.11 435 GLU A O 1
ATOM 3175 N N . PHE A 1 409 ? 1.924 50.782 32.283 1.00 16.76 436 PHE A N 1
ATOM 3176 C CA . PHE A 1 409 ? 2.765 50.042 33.202 1.00 15.99 436 PHE A CA 1
ATOM 3177 C C . PHE A 1 409 ? 3.230 51.031 34.286 1.00 16.49 436 PHE A C 1
ATOM 3178 O O . PHE A 1 409 ? 3.995 51.958 34.007 1.00 17.28 436 PHE A O 1
ATOM 3186 N N . VAL A 1 410 ? 2.719 50.845 35.506 1.00 15.45 437 VAL A N 1
ATOM 3187 C CA . VAL A 1 410 ? 2.964 51.749 36.645 1.00 15.30 437 VAL A CA 1
ATOM 3188 C C . VAL A 1 410 ? 3.754 50.969 37.706 1.00 15.96 437 VAL A C 1
ATOM 3189 O O . VAL A 1 410 ? 3.170 50.212 38.469 1.00 15.30 437 VAL A O 1
ATOM 3193 N N . PRO A 1 411 ? 5.091 51.147 37.738 1.00 16.39 438 PRO A N 1
ATOM 3194 C CA . PRO A 1 411 ? 5.938 50.342 38.619 1.00 16.73 438 PRO A CA 1
ATOM 3195 C C . PRO A 1 411 ? 5.471 50.297 40.089 1.00 16.41 438 PRO A C 1
ATOM 3196 O O . PRO A 1 411 ? 5.574 49.232 40.722 1.00 17.25 438 PRO A O 1
ATOM 3200 N N . GLU A 1 412 ? 4.988 51.434 40.609 1.00 16.41 439 GLU A N 1
ATOM 3201 C CA . GLU A 1 412 ? 4.634 51.566 42.031 1.00 16.32 439 GLU A CA 1
ATOM 3202 C C . GLU A 1 412 ? 3.164 51.237 42.354 1.00 15.46 439 GLU A C 1
ATOM 3203 O O . GLU A 1 412 ? 2.685 51.512 43.460 1.00 15.75 439 GLU A O 1
ATOM 3209 N N . ARG A 1 413 ? 2.465 50.624 41.402 1.00 14.49 440 ARG A N 1
ATOM 3210 C CA . ARG A 1 413 ? 1.020 50.450 41.522 1.00 14.22 440 ARG A CA 1
ATOM 3211 C C . ARG A 1 413 ? 0.587 49.764 42.828 1.00 15.02 440 ARG A C 1
ATOM 3212 O O . ARG A 1 413 ? -0.443 50.119 43.414 1.00 15.12 440 ARG A O 1
ATOM 3220 N N . PHE A 1 414 ? 1.373 48.787 43.263 1.00 14.62 441 PHE A N 1
ATOM 3221 C CA . PHE A 1 414 ? 0.973 47.923 44.378 1.00 15.10 441 PHE A CA 1
ATOM 3222 C C . PHE A 1 414 ? 1.708 48.230 45.679 1.00 16.31 441 PHE A C 1
ATOM 3223 O O . PHE A 1 414 ? 1.643 47.443 46.632 1.00 17.21 441 PHE A O 1
ATOM 3231 N N . VAL A 1 415 ? 2.427 49.355 45.701 1.00 16.64 442 VAL A N 1
ATOM 3232 C CA . VAL A 1 415 ? 3.094 49.832 46.919 1.00 17.82 442 VAL A CA 1
ATOM 3233 C C . VAL A 1 415 ? 2.084 50.355 47.938 1.00 19.39 442 VAL A C 1
ATOM 3234 O O . VAL A 1 415 ? 1.205 51.150 47.600 1.00 20.38 442 VAL A O 1
ATOM 3238 N N . GLY A 1 416 ? 2.226 49.904 49.182 1.00 19.87 443 GLY A N 1
ATOM 3239 C CA . GLY A 1 416 ? 1.414 50.430 50.291 1.00 21.68 443 GLY A CA 1
ATOM 3240 C C . GLY A 1 416 ? 0.080 49.738 50.503 1.00 22.81 443 GLY A C 1
ATOM 3241 O O . GLY A 1 416 ? -0.367 48.929 49.686 1.00 23.00 443 GLY A O 1
ATOM 3242 N N . GLU A 1 417 ? -0.569 50.070 51.614 1.00 24.12 444 GLU A N 1
ATOM 3243 C CA . GLU A 1 417 ? -1.796 49.398 52.028 1.00 26.17 444 GLU A CA 1
ATOM 3244 C C . GLU A 1 417 ? -2.899 49.417 50.970 1.00 25.59 444 GLU A C 1
ATOM 3245 O O . GLU A 1 417 ? -3.487 48.375 50.678 1.00 26.08 444 GLU A O 1
ATOM 3251 N N . GLU A 1 418 ? -3.170 50.585 50.391 1.00 25.74 445 GLU A N 1
ATOM 3252 C CA . GLU A 1 418 ? -4.211 50.691 49.364 1.00 25.89 445 GLU A CA 1
ATOM 3253 C C . GLU A 1 418 ? -3.837 49.933 48.089 1.00 25.29 445 GLU A C 1
ATOM 3254 O O . GLU A 1 418 ? -4.670 49.227 47.520 1.00 25.92 445 GLU A O 1
ATOM 3260 N N . GLY A 1 419 ? -2.585 50.077 47.651 1.00 24.40 446 GLY A N 1
ATOM 3261 C CA . GLY A 1 419 ? -2.095 49.360 46.466 1.00 23.71 446 GLY A CA 1
ATOM 3262 C C . GLY A 1 419 ? -2.184 47.854 46.626 1.00 23.07 446 GLY A C 1
ATOM 3263 O O . GLY A 1 419 ? -2.589 47.138 45.696 1.00 23.12 446 GLY A O 1
ATOM 3264 N N . GLU A 1 420 ? -1.825 47.361 47.808 1.00 22.64 447 GLU A N 1
ATOM 3265 C CA . GLU A 1 420 ? -1.888 45.926 48.073 1.00 23.55 447 GLU A CA 1
ATOM 3266 C C . GLU A 1 420 ? -3.298 45.313 47.980 1.00 23.31 447 GLU A C 1
ATOM 3267 O O . GLU A 1 420 ? -3.438 44.128 47.637 1.00 23.33 447 GLU A O 1
ATOM 3273 N N . LYS A 1 421 ? -4.334 46.106 48.258 1.00 23.00 448 LYS A N 1
ATOM 3274 C CA . LYS A 1 421 ? -5.717 45.618 48.134 1.00 22.71 448 LYS A CA 1
ATOM 3275 C C . LYS A 1 421 ? -6.035 45.202 46.692 1.00 22.20 448 LYS A C 1
ATOM 3276 O O . LYS A 1 421 ? -6.863 44.311 46.449 1.00 22.72 448 LYS A O 1
ATOM 3282 N N . LEU A 1 422 ? -5.364 45.841 45.735 1.00 20.02 449 LEU A N 1
ATOM 3283 C CA . LEU A 1 422 ? -5.645 45.598 44.335 1.00 19.59 449 LEU A CA 1
ATOM 3284 C C . LEU A 1 422 ? -5.127 44.240 43.877 1.00 17.99 449 LEU A C 1
ATOM 3285 O O . LEU A 1 422 ? -5.427 43.804 42.771 1.00 18.01 449 LEU A O 1
ATOM 3290 N N . LEU A 1 423 ? -4.369 43.555 44.737 1.00 17.48 450 LEU A N 1
ATOM 3291 C CA . LEU A 1 423 ? -3.805 42.252 44.343 1.00 16.61 450 LEU A CA 1
ATOM 3292 C C . LEU A 1 423 ? -4.886 41.190 44.125 1.00 16.52 450 LEU A C 1
ATOM 3293 O O . LEU A 1 423 ? -4.665 40.210 43.421 1.00 16.78 450 LEU A O 1
ATOM 3298 N N . ARG A 1 424 ? -6.077 41.393 44.690 1.00 17.25 451 ARG A N 1
ATOM 3299 C CA . ARG A 1 424 ? -7.149 40.425 44.462 1.00 18.44 451 ARG A CA 1
ATOM 3300 C C . ARG A 1 424 ? -7.573 40.396 42.991 1.00 17.55 451 ARG A C 1
ATOM 3301 O O . ARG A 1 424 ? -8.237 39.464 42.560 1.00 18.08 451 ARG A O 1
ATOM 3309 N N . HIS A 1 425 ? -7.156 41.412 42.228 1.00 16.10 452 HIS A N 1
ATOM 3310 C CA . HIS A 1 425 ? -7.505 41.505 40.814 1.00 15.91 452 HIS A CA 1
ATOM 3311 C C . HIS A 1 425 ? -6.366 41.146 39.870 1.00 15.96 452 HIS A C 1
ATOM 3312 O O . HIS A 1 425 ? -6.493 41.308 38.657 1.00 16.30 452 HIS A O 1
ATOM 3319 N N . VAL A 1 426 ? -5.257 40.658 40.435 1.00 14.23 453 VAL A N 1
ATOM 3320 C CA . VAL A 1 426 ? -4.144 40.134 39.646 1.00 14.67 453 VAL A CA 1
ATOM 3321 C C . VAL A 1 426 ? -4.367 38.628 39.531 1.00 13.96 453 VAL A C 1
ATOM 3322 O O . VAL A 1 426 ? -4.416 37.938 40.560 1.00 13.51 453 VAL A O 1
ATOM 3326 N N . LEU A 1 427 ? -4.456 38.119 38.295 1.00 14.35 454 LEU A N 1
ATOM 3327 C CA . LEU A 1 427 ? -5.055 36.799 38.041 1.00 13.78 454 LEU A CA 1
ATOM 3328 C C . LEU A 1 427 ? -4.117 35.782 37.380 1.00 13.75 454 LEU A C 1
ATOM 3329 O O . LEU A 1 427 ? -4.577 34.716 36.938 1.00 13.72 454 LEU A O 1
ATOM 3334 N N . TRP A 1 428 ? -2.820 36.103 37.312 1.00 13.15 455 TRP A N 1
ATOM 3335 C CA . TRP A 1 428 ? -1.894 35.356 36.458 1.00 13.66 455 TRP A CA 1
ATOM 3336 C C . TRP A 1 428 ? -1.896 33.837 36.768 1.00 13.65 455 TRP A C 1
ATOM 3337 O O . TRP A 1 428 ? -1.697 33.026 35.872 1.00 14.21 455 TRP A O 1
ATOM 3348 N N . SER A 1 429 ? -2.121 33.493 38.035 1.00 13.48 456 SER A N 1
ATOM 3349 C CA . SER A 1 429 ? -2.023 32.112 38.540 1.00 14.35 456 SER A CA 1
ATOM 3350 C C . SER A 1 429 ? -3.302 31.302 38.350 1.00 14.10 456 SER A C 1
ATOM 3351 O O . SER A 1 429 ? -3.442 30.214 38.933 1.00 14.73 456 SER A O 1
ATOM 3354 N N . ASN A 1 430 ? -4.259 31.835 37.587 1.00 13.68 457 ASN A N 1
ATOM 3355 C CA . ASN A 1 430 ? -5.607 31.224 37.506 1.00 13.81 457 ASN A CA 1
ATOM 3356 C C . ASN A 1 430 ? -6.335 31.250 38.852 1.00 13.69 457 ASN A C 1
ATOM 3357 O O . ASN A 1 430 ? -7.035 30.308 39.251 1.00 14.60 457 ASN A O 1
ATOM 3362 N N . GLY A 1 431 ? -6.187 32.388 39.522 1.00 13.78 458 GLY A N 1
ATOM 3363 C CA . GLY A 1 431 ? -6.937 32.730 40.721 1.00 13.95 458 GLY A CA 1
ATOM 3364 C C . GLY A 1 431 ? -6.440 34.077 41.215 1.00 13.65 458 GLY A C 1
ATOM 3365 O O . GLY A 1 431 ? -5.429 34.595 40.711 1.00 13.74 458 GLY A O 1
ATOM 3366 N N . PRO A 1 432 ? -7.157 34.694 42.176 1.00 14.65 459 PRO A N 1
ATOM 3367 C CA . PRO A 1 432 ? -6.676 35.979 42.712 1.00 14.42 459 PRO A CA 1
ATOM 3368 C C . PRO A 1 432 ? -5.306 35.821 43.386 1.00 13.98 459 PRO A C 1
ATOM 3369 O O . PRO A 1 432 ? -5.055 34.795 44.054 1.00 14.45 459 PRO A O 1
ATOM 3373 N N . GLU A 1 433 ? -4.457 36.845 43.283 1.00 14.25 460 GLU A N 1
ATOM 3374 C CA . GLU A 1 433 ? -3.104 36.784 43.864 1.00 15.19 460 GLU A CA 1
ATOM 3375 C C . GLU A 1 433 ? -3.140 36.661 45.398 1.00 15.86 460 GLU A C 1
ATOM 3376 O O . GLU A 1 433 ? -2.210 36.152 46.030 1.00 16.26 460 GLU A O 1
ATOM 3382 N N . THR A 1 434 ? -4.254 37.106 45.973 1.00 15.62 461 THR A N 1
ATOM 3383 C CA . THR A 1 434 ? -4.481 37.047 47.410 1.00 16.75 461 THR A CA 1
ATOM 3384 C C . THR A 1 434 ? -4.915 35.664 47.890 1.00 17.74 461 THR A C 1
ATOM 3385 O O . THR A 1 434 ? -5.036 35.453 49.119 1.00 19.04 461 THR A O 1
ATOM 3389 N N . GLU A 1 435 ? -5.189 34.736 46.957 1.00 17.60 462 GLU A N 1
ATOM 3390 C CA . GLU A 1 435 ? -5.653 33.382 47.327 1.00 19.13 462 GLU A CA 1
ATOM 3391 C C . GLU A 1 435 ? -4.536 32.343 47.203 1.00 19.39 462 GLU A C 1
ATOM 3392 O O . GLU A 1 435 ? -3.532 32.594 46.548 1.00 19.89 462 GLU A O 1
ATOM 3398 N N . THR A 1 436 ? -4.754 31.177 47.818 1.00 20.00 463 THR A N 1
ATOM 3399 C CA . THR A 1 436 ? -3.744 30.115 47.937 1.00 20.41 463 THR A CA 1
ATOM 3400 C C . THR A 1 436 ? -4.127 28.934 47.039 1.00 18.15 463 THR A C 1
ATOM 3401 O O . THR A 1 436 ? -5.279 28.524 47.051 1.00 17.70 463 THR A O 1
ATOM 3405 N N . PRO A 1 437 ? -3.165 28.374 46.268 1.00 17.10 464 PRO A N 1
ATOM 3406 C CA . PRO A 1 437 ? -3.529 27.170 45.524 1.00 16.47 464 PRO A CA 1
ATOM 3407 C C . PRO A 1 437 ? -3.799 26.039 46.511 1.00 15.88 464 PRO A C 1
ATOM 3408 O O . PRO A 1 437 ? -3.146 25.968 47.544 1.00 16.34 464 PRO A O 1
ATOM 3412 N N . THR A 1 438 ? -4.758 25.174 46.178 1.00 15.01 465 THR A N 1
ATOM 3413 C CA . THR A 1 438 ? -5.130 24.062 47.061 1.00 15.08 465 THR A CA 1
ATOM 3414 C C . THR A 1 438 ? -5.416 22.831 46.210 1.00 14.75 465 THR A C 1
ATOM 3415 O O . THR A 1 438 ? -5.574 22.931 44.985 1.00 14.72 465 THR A O 1
ATOM 3419 N N . VAL A 1 439 ? -5.502 21.662 46.857 1.00 15.29 466 VAL A N 1
ATOM 3420 C CA . VAL A 1 439 ? -5.929 20.462 46.139 1.00 16.04 466 VAL A CA 1
ATOM 3421 C C . VAL A 1 439 ? -7.373 20.560 45.621 1.00 15.76 466 VAL A C 1
ATOM 3422 O O . VAL A 1 439 ? -7.744 19.840 44.695 1.00 15.67 466 VAL A O 1
ATOM 3426 N N . GLY A 1 440 ? -8.168 21.465 46.194 1.00 15.76 467 GLY A N 1
ATOM 3427 C CA . GLY A 1 440 ? -9.560 21.645 45.784 1.00 15.36 467 GLY A CA 1
ATOM 3428 C C . GLY A 1 440 ? -9.794 22.623 44.645 1.00 15.33 467 GLY A C 1
ATOM 3429 O O . GLY A 1 440 ? -10.910 22.693 44.118 1.00 16.84 467 GLY A O 1
ATOM 3430 N N . ASN A 1 441 ? -8.767 23.400 44.279 1.00 14.16 468 ASN A N 1
ATOM 3431 C CA . ASN A 1 441 ? -8.930 24.336 43.168 1.00 13.97 468 ASN A CA 1
ATOM 3432 C C . ASN A 1 441 ? -7.939 24.035 42.027 1.00 13.67 468 ASN A C 1
ATOM 3433 O O . ASN A 1 441 ? -7.132 23.081 42.100 1.00 13.44 468 ASN A O 1
ATOM 3438 N N . LYS A 1 442 ? -8.020 24.833 40.960 1.00 12.14 469 LYS A N 1
ATOM 3439 C CA . LYS A 1 442 ? -7.111 24.686 39.803 1.00 12.85 469 LYS A CA 1
ATOM 3440 C C . LYS A 1 442 ? -6.135 25.881 39.673 1.00 12.39 469 LYS A C 1
ATOM 3441 O O . LYS A 1 442 ? -5.615 26.147 38.592 1.00 12.86 469 LYS A O 1
ATOM 3447 N N . GLN A 1 443 ? -5.881 26.570 40.789 1.00 13.03 470 GLN A N 1
ATOM 3448 C CA . GLN A 1 443 ? -4.887 27.634 40.824 1.00 12.84 470 GLN A CA 1
ATOM 3449 C C . GLN A 1 443 ? -3.480 27.043 40.702 1.00 12.92 470 GLN A C 1
ATOM 3450 O O . GLN A 1 443 ? -3.211 25.972 41.259 1.00 13.66 470 GLN A O 1
ATOM 3456 N N . CYS A 1 444 ? -2.589 27.764 40.016 1.00 13.24 471 CYS A N 1
ATOM 3457 C CA . CYS A 1 444 ? -1.190 27.321 39.811 1.00 12.94 471 CYS A CA 1
ATOM 3458 C C . CYS A 1 444 ? -0.562 26.765 41.095 1.00 13.43 471 CYS A C 1
ATOM 3459 O O . CYS A 1 444 ? -0.473 27.473 42.094 1.00 13.10 471 CYS A O 1
ATOM 3462 N N . ALA A 1 445 ? -0.044 25.537 41.024 1.00 14.51 472 ALA A N 1
ATOM 3463 C CA . ALA A 1 445 ? 0.575 24.882 42.180 1.00 15.03 472 ALA A CA 1
ATOM 3464 C C . ALA A 1 445 ? 1.846 25.615 42.594 1.00 15.26 472 ALA A C 1
ATOM 3465 O O . ALA A 1 445 ? 2.259 25.528 43.758 1.00 17.38 472 ALA A O 1
ATOM 3467 N N . GLY A 1 446 ? 2.480 26.288 41.640 1.00 14.74 473 GLY A N 1
ATOM 3468 C CA . GLY A 1 446 ? 3.745 26.989 41.886 1.00 15.02 473 GLY A CA 1
ATOM 3469 C C . GLY A 1 446 ? 3.617 28.491 42.126 1.00 15.22 473 GLY A C 1
ATOM 3470 O O . GLY A 1 446 ? 4.597 29.239 42.028 1.00 14.19 473 GLY A O 1
ATOM 3471 N N . LYS A 1 447 ? 2.422 28.948 42.497 1.00 14.87 474 LYS A N 1
ATOM 3472 C CA . LYS A 1 447 ? 2.179 30.396 42.640 1.00 16.01 474 LYS A CA 1
ATOM 3473 C C . LYS A 1 447 ? 3.262 31.172 43.403 1.00 15.34 474 LYS A C 1
ATOM 3474 O O . LYS A 1 447 ? 3.807 32.139 42.886 1.00 16.84 474 LYS A O 1
ATOM 3480 N N . ASP A 1 448 ? 3.590 30.716 44.615 1.00 15.79 475 ASP A N 1
ATOM 3481 C CA . ASP A 1 448 ? 4.560 31.422 45.433 1.00 15.84 475 ASP A CA 1
ATOM 3482 C C . ASP A 1 448 ? 5.970 31.323 44.872 1.00 15.00 475 ASP A C 1
ATOM 3483 O O . ASP A 1 448 ? 6.762 32.270 44.995 1.00 16.98 475 ASP A O 1
ATOM 3488 N N . PHE A 1 449 ? 6.276 30.202 44.231 1.00 14.02 476 PHE A N 1
ATOM 3489 C CA . PHE A 1 449 ? 7.588 30.000 43.632 1.00 14.07 476 PHE A CA 1
ATOM 3490 C C . PHE A 1 449 ? 7.822 30.989 42.487 1.00 13.66 476 PHE A C 1
ATOM 3491 O O . PHE A 1 449 ? 8.907 31.582 42.366 1.00 14.29 476 PHE A O 1
ATOM 3499 N N . VAL A 1 450 ? 6.815 31.150 41.629 1.00 13.44 477 VAL A N 1
ATOM 3500 C CA . VAL A 1 450 ? 6.933 32.050 40.485 1.00 13.65 477 VAL A CA 1
ATOM 3501 C C . VAL A 1 450 ? 7.202 33.476 40.956 1.00 13.51 477 VAL A C 1
ATOM 3502 O O . VAL A 1 450 ? 8.101 34.147 40.446 1.00 13.79 477 VAL A O 1
ATOM 3506 N N . VAL A 1 451 ? 6.403 33.935 41.914 1.00 13.28 478 VAL A N 1
ATOM 3507 C CA . VAL A 1 451 ? 6.578 35.318 42.405 1.00 14.59 478 VAL A CA 1
ATOM 3508 C C . VAL A 1 451 ? 7.963 35.457 43.027 1.00 13.85 478 VAL A C 1
ATOM 3509 O O . VAL A 1 451 ? 8.636 36.468 42.814 1.00 14.37 478 VAL A O 1
ATOM 3513 N N . LEU A 1 452 ? 8.405 34.431 43.765 1.00 13.44 479 LEU A N 1
ATOM 3514 C CA . LEU A 1 452 ? 9.754 34.469 44.345 1.00 13.70 479 LEU A CA 1
ATOM 3515 C C . LEU A 1 452 ? 10.855 34.569 43.294 1.00 13.13 479 LEU A C 1
ATOM 3516 O O . LEU A 1 452 ? 11.743 35.424 43.384 1.00 13.30 479 LEU A O 1
ATOM 3521 N N . VAL A 1 453 ? 10.837 33.677 42.308 1.00 13.35 480 VAL A N 1
ATOM 3522 C CA . VAL A 1 453 ? 11.938 33.699 41.346 1.00 13.62 480 VAL A CA 1
ATOM 3523 C C . VAL A 1 453 ? 11.905 34.945 40.454 1.00 13.68 480 VAL A C 1
ATOM 3524 O O . VAL A 1 453 ? 12.956 35.445 40.045 1.00 14.24 480 VAL A O 1
ATOM 3528 N N . ALA A 1 454 ? 10.706 35.468 40.182 1.00 13.22 481 ALA A N 1
ATOM 3529 C CA . ALA A 1 454 ? 10.599 36.733 39.434 1.00 13.28 481 ALA A CA 1
ATOM 3530 C C . ALA A 1 454 ? 11.258 37.881 40.235 1.00 12.77 481 ALA A C 1
ATOM 3531 O O . ALA A 1 454 ? 11.954 38.732 39.668 1.00 12.85 481 ALA A O 1
ATOM 3533 N N . ARG A 1 455 ? 11.008 37.912 41.544 1.00 12.80 482 ARG A N 1
ATOM 3534 C CA . ARG A 1 455 ? 11.675 38.871 42.410 1.00 12.79 482 ARG A CA 1
ATOM 3535 C C . ARG A 1 455 ? 13.178 38.663 42.411 1.00 13.59 482 ARG A C 1
ATOM 3536 O O . ARG A 1 455 ? 13.940 39.633 42.275 1.00 13.17 482 ARG A O 1
ATOM 3544 N N . LEU A 1 456 ? 13.616 37.415 42.571 1.00 13.11 483 LEU A N 1
ATOM 3545 C CA . LEU A 1 456 ? 15.072 37.148 42.525 1.00 13.41 483 LEU A CA 1
ATOM 3546 C C . LEU A 1 456 ? 15.704 37.594 41.216 1.00 12.96 483 LEU A C 1
ATOM 3547 O O . LEU A 1 456 ? 16.867 38.029 41.199 1.00 13.54 483 LEU A O 1
ATOM 3552 N N . PHE A 1 457 ? 14.966 37.470 40.114 1.00 12.69 484 PHE A N 1
ATOM 3553 C CA . PHE A 1 457 ? 15.472 37.862 38.812 1.00 13.26 484 PHE A CA 1
ATOM 3554 C C . PHE A 1 457 ? 15.708 39.378 38.775 1.00 14.10 484 PHE A C 1
ATOM 3555 O O . PHE A 1 457 ? 16.788 39.826 38.385 1.00 14.61 484 PHE A O 1
ATOM 3563 N N . VAL A 1 458 ? 14.719 40.157 39.238 1.00 13.87 485 VAL A N 1
ATOM 3564 C CA . VAL A 1 458 ? 14.851 41.626 39.281 1.00 14.59 485 VAL A CA 1
ATOM 3565 C C . VAL A 1 458 ? 15.999 42.005 40.214 1.00 14.33 485 VAL A C 1
ATOM 3566 O O . VAL A 1 458 ? 16.804 42.899 39.915 1.00 14.97 485 VAL A O 1
ATOM 3570 N N . ILE A 1 459 ? 16.099 41.303 41.339 1.00 13.67 486 ILE A N 1
ATOM 3571 C CA . ILE A 1 459 ? 17.148 41.602 42.312 1.00 14.66 486 ILE A CA 1
ATOM 3572 C C . ILE A 1 459 ? 18.534 41.367 41.703 1.00 15.00 486 ILE A C 1
ATOM 3573 O O . ILE A 1 459 ? 19.454 42.206 41.841 1.00 15.71 486 ILE A O 1
ATOM 3578 N N . GLU A 1 460 ? 18.695 40.251 41.001 1.00 15.62 487 GLU A N 1
ATOM 3579 C CA . GLU A 1 460 ? 19.999 39.953 40.417 1.00 16.99 487 GLU A CA 1
ATOM 3580 C C . GLU A 1 460 ? 20.414 40.978 39.362 1.00 16.41 487 GLU A C 1
ATOM 3581 O O . GLU A 1 460 ? 21.585 41.356 39.280 1.00 18.19 487 GLU A O 1
ATOM 3587 N N . ILE A 1 461 ? 19.450 41.445 38.575 1.00 15.57 488 ILE A N 1
ATOM 3588 C CA . ILE A 1 461 ? 19.729 42.478 37.579 1.00 15.62 488 ILE A CA 1
ATOM 3589 C C . ILE A 1 461 ? 20.226 43.753 38.255 1.00 14.91 488 ILE A C 1
ATOM 3590 O O . ILE A 1 461 ? 21.284 44.287 37.898 1.00 14.43 488 ILE A O 1
ATOM 3595 N N . PHE A 1 462 ? 19.478 44.242 39.232 1.00 15.05 489 PHE A N 1
ATOM 3596 C CA . PHE A 1 462 ? 19.786 45.585 39.772 1.00 15.46 489 PHE A CA 1
ATOM 3597 C C . PHE A 1 462 ? 20.821 45.637 40.875 1.00 16.36 489 PHE A C 1
ATOM 3598 O O . PHE A 1 462 ? 21.328 46.723 41.192 1.00 15.83 489 PHE A O 1
ATOM 3606 N N . ARG A 1 463 ? 21.192 44.481 41.421 1.00 16.62 490 ARG A N 1
ATOM 3607 C CA . ARG A 1 463 ? 22.380 44.477 42.270 1.00 18.44 490 ARG A CA 1
ATOM 3608 C C . ARG A 1 463 ? 23.654 44.608 41.408 1.00 18.21 490 ARG A C 1
ATOM 3609 O O . ARG A 1 463 ? 24.681 45.100 41.889 1.00 19.36 490 ARG A O 1
ATOM 3617 N N . ARG A 1 464 ? 23.559 44.219 40.134 1.00 18.30 491 ARG A N 1
ATOM 3618 C CA . ARG A 1 464 ? 24.700 44.250 39.204 1.00 18.44 491 ARG A CA 1
ATOM 3619 C C . ARG A 1 464 ? 24.760 45.495 38.325 1.00 17.58 491 ARG A C 1
ATOM 3620 O O . ARG A 1 464 ? 25.861 45.996 38.031 1.00 17.37 491 ARG A O 1
ATOM 3628 N N . TYR A 1 465 ? 23.586 45.981 37.914 1.00 16.17 492 TYR A N 1
ATOM 3629 C CA . TYR A 1 465 ? 23.454 47.043 36.900 1.00 15.87 492 TYR A CA 1
ATOM 3630 C C . TYR A 1 465 ? 22.636 48.229 37.416 1.00 15.97 492 TYR A C 1
ATOM 3631 O O . TYR A 1 465 ? 21.628 48.040 38.101 1.00 15.62 492 TYR A O 1
ATOM 3640 N N . ASP A 1 466 ? 23.077 49.451 37.086 1.00 15.52 493 ASP A N 1
ATOM 3641 C CA . ASP A 1 466 ? 22.312 50.664 37.400 1.00 15.76 493 ASP A CA 1
ATOM 3642 C C . ASP A 1 466 ? 21.117 50.838 36.474 1.00 15.65 493 ASP A C 1
ATOM 3643 O O . ASP A 1 466 ? 20.117 51.441 36.848 1.00 16.40 493 ASP A O 1
ATOM 3648 N N . SER A 1 467 ? 21.247 50.330 35.250 1.00 16.16 494 SER A N 1
ATOM 3649 C CA . SER A 1 467 ? 20.261 50.563 34.192 1.00 16.48 494 SER A CA 1
ATOM 3650 C C . SER A 1 467 ? 20.662 49.762 32.973 1.00 16.15 494 SER A C 1
ATOM 3651 O O . SER A 1 467 ? 21.796 49.276 32.886 1.00 15.94 494 SER A O 1
ATOM 3654 N N . PHE A 1 468 ? 19.716 49.608 32.048 1.00 16.20 495 PHE A N 1
ATOM 3655 C CA . PHE A 1 468 ? 19.977 48.875 30.811 1.00 16.68 495 PHE A CA 1
ATOM 3656 C C . PHE A 1 468 ? 19.090 49.374 29.683 1.00 16.85 495 PHE A C 1
ATOM 3657 O O . PHE A 1 468 ? 18.090 50.039 29.937 1.00 16.95 495 PHE A O 1
ATOM 3665 N N . ASP A 1 469 ? 19.489 49.070 28.445 1.00 16.96 496 ASP A N 1
ATOM 3666 C CA . ASP A 1 469 ? 18.675 49.331 27.254 1.00 18.07 496 ASP A CA 1
ATOM 3667 C C . ASP A 1 469 ? 18.451 48.011 26.533 1.00 17.41 496 ASP A C 1
ATOM 3668 O O . ASP A 1 469 ? 19.311 47.130 26.560 1.00 17.04 496 ASP A O 1
ATOM 3673 N N . ILE A 1 470 ? 17.321 47.910 25.843 1.00 17.49 497 ILE A N 1
ATOM 3674 C CA . ILE A 1 470 ? 16.941 46.671 25.158 1.00 18.31 497 ILE A CA 1
ATOM 3675 C C . ILE A 1 470 ? 16.491 46.916 23.727 1.00 19.03 497 ILE A C 1
ATOM 3676 O O . ILE A 1 470 ? 16.096 48.035 23.367 1.00 19.09 497 ILE A O 1
ATOM 3681 N N . GLU A 1 471 ? 16.563 45.860 22.922 1.00 18.41 498 GLU A N 1
ATOM 3682 C CA . GLU A 1 471 ? 15.908 45.806 21.609 1.00 19.89 498 GLU A CA 1
ATOM 3683 C C . GLU A 1 471 ? 14.908 44.657 21.643 1.00 20.02 498 GLU A C 1
ATOM 3684 O O . GLU A 1 471 ? 15.209 43.607 22.224 1.00 20.57 498 GLU A O 1
ATOM 3690 N N . VAL A 1 472 ? 13.740 44.839 21.021 1.00 19.56 499 VAL A N 1
ATOM 3691 C CA . VAL A 1 472 ? 12.603 43.915 21.213 1.00 20.48 499 VAL A CA 1
ATOM 3692 C C . VAL A 1 472 ? 12.045 43.437 19.887 1.00 20.68 499 VAL A C 1
ATOM 3693 O O . VAL A 1 472 ? 11.936 44.213 18.938 1.00 20.37 499 VAL A O 1
ATOM 3697 N N . GLY A 1 473 ? 11.685 42.158 19.843 1.00 21.46 500 GLY A N 1
ATOM 3698 C CA . GLY A 1 473 ? 11.050 41.554 18.679 1.00 22.87 500 GLY A CA 1
ATOM 3699 C C . GLY A 1 473 ? 10.018 40.532 19.111 1.00 24.21 500 GLY A C 1
ATOM 3700 O O . GLY A 1 473 ? 9.817 40.297 20.308 1.00 23.46 500 GLY A O 1
ATOM 3701 N N . THR A 1 474 ? 9.359 39.935 18.122 1.00 25.65 501 THR A N 1
ATOM 3702 C CA . THR A 1 474 ? 8.316 38.951 18.384 1.00 27.66 501 THR A CA 1
ATOM 3703 C C . THR A 1 474 ? 8.937 37.559 18.536 1.00 27.74 501 THR A C 1
ATOM 3704 O O . THR A 1 474 ? 10.016 37.283 18.000 1.00 28.24 501 THR A O 1
ATOM 3708 N N . SER A 1 475 ? 8.257 36.704 19.293 1.00 28.17 502 SER A N 1
ATOM 3709 C CA . SER A 1 475 ? 8.646 35.304 19.459 1.00 28.98 502 SER A CA 1
ATOM 3710 C C . SER A 1 475 ? 7.359 34.465 19.495 1.00 29.03 502 SER A C 1
ATOM 3711 O O . SER A 1 475 ? 6.306 34.991 19.868 1.00 28.45 502 SER A O 1
ATOM 3714 N N . PRO A 1 476 ? 7.426 33.175 19.081 1.00 29.83 503 PRO A N 1
ATOM 3715 C CA . PRO A 1 476 ? 6.215 32.331 19.191 1.00 30.39 503 PRO A CA 1
ATOM 3716 C C . PRO A 1 476 ? 5.654 32.254 20.619 1.00 30.93 503 PRO A C 1
ATOM 3717 O O . PRO A 1 476 ? 4.432 32.268 20.793 1.00 31.14 503 PRO A O 1
ATOM 3721 N N . LEU A 1 477 ? 6.552 32.165 21.605 1.00 31.43 504 LEU A N 1
ATOM 3722 C CA . LEU A 1 477 ? 6.234 32.263 23.031 1.00 31.80 504 LEU A CA 1
ATOM 3723 C C . LEU A 1 477 ? 6.955 33.473 23.614 1.00 31.75 504 LEU A C 1
ATOM 3724 O O . LEU A 1 477 ? 8.180 33.604 23.470 1.00 31.99 504 LEU A O 1
ATOM 3729 N N . GLY A 1 478 ? 6.193 34.347 24.272 1.00 31.28 505 GLY A N 1
ATOM 3730 C CA . GLY A 1 478 ? 6.718 35.578 24.856 1.00 30.20 505 GLY A CA 1
ATOM 3731 C C . GLY A 1 478 ? 7.288 36.564 23.841 1.00 29.49 505 GLY A C 1
ATOM 3732 O O . GLY A 1 478 ? 6.705 36.794 22.776 1.00 30.10 505 GLY A O 1
ATOM 3733 N N . SER A 1 479 ? 8.451 37.120 24.168 1.00 28.30 506 SER A N 1
ATOM 3734 C CA . SER A 1 479 ? 9.080 38.157 23.341 1.00 27.29 506 SER A CA 1
ATOM 3735 C C . SER A 1 479 ? 10.545 37.835 23.113 1.00 25.96 506 SER A C 1
ATOM 3736 O O . SER A 1 479 ? 11.159 37.129 23.910 1.00 25.22 506 SER A O 1
ATOM 3739 N N . SER A 1 480 ? 11.104 38.352 22.022 1.00 24.09 507 SER A N 1
ATOM 3740 C CA . SER A 1 480 ? 12.542 38.272 21.778 1.00 23.83 507 SER A CA 1
ATOM 3741 C C . SER A 1 480 ? 13.140 39.559 22.341 1.00 22.76 507 SER A C 1
ATOM 3742 O O . SER A 1 480 ? 12.628 40.652 22.080 1.00 22.66 507 SER A O 1
ATOM 3745 N N . VAL A 1 481 ? 14.195 39.443 23.141 1.00 20.55 508 VAL A N 1
ATOM 3746 C CA . VAL A 1 481 ? 14.785 40.634 23.759 1.00 20.95 508 VAL A CA 1
ATOM 3747 C C . VAL A 1 481 ? 16.305 40.563 23.663 1.00 20.48 508 VAL A C 1
ATOM 3748 O O . VAL A 1 481 ? 16.894 39.536 23.993 1.00 20.37 508 VAL A O 1
ATOM 3752 N N . ASN A 1 482 ? 16.922 41.645 23.178 1.00 19.65 509 ASN A N 1
ATOM 3753 C CA . ASN A 1 482 ? 18.389 41.806 23.225 1.00 20.57 509 ASN A CA 1
ATOM 3754 C C . ASN A 1 482 ? 18.725 42.932 24.196 1.00 20.68 509 ASN A C 1
ATOM 3755 O O . ASN A 1 482 ? 18.024 43.946 24.224 1.00 21.53 509 ASN A O 1
ATOM 3760 N N . PHE A 1 483 ? 19.805 42.784 24.968 1.00 18.98 510 PHE A N 1
ATOM 3761 C CA . PHE A 1 483 ? 20.353 43.934 25.683 1.00 19.01 510 PHE A CA 1
ATOM 3762 C C . PHE A 1 483 ? 21.280 44.689 24.743 1.00 19.16 510 PHE A C 1
ATOM 3763 O O . PHE A 1 483 ? 22.109 44.082 24.078 1.00 19.86 510 PHE A O 1
ATOM 3771 N N . SER A 1 484 ? 21.145 46.007 24.676 1.00 18.74 511 SER A N 1
ATOM 3772 C CA . SER A 1 484 ? 22.099 46.814 23.906 1.00 18.83 511 SER A CA 1
ATOM 3773 C C . SER A 1 484 ? 23.045 47.632 24.792 1.00 18.86 511 SER A C 1
ATOM 3774 O O . SER A 1 484 ? 24.050 48.174 24.313 1.00 18.87 511 SER A O 1
ATOM 3777 N N . SER A 1 485 ? 22.701 47.741 26.071 1.00 18.76 512 SER A N 1
ATOM 3778 C CA . SER A 1 485 ? 23.611 48.301 27.062 1.00 20.24 512 SER A CA 1
ATOM 3779 C C . SER A 1 485 ? 23.298 47.736 28.428 1.00 19.65 512 SER A C 1
ATOM 3780 O O . SER A 1 485 ? 22.131 47.499 28.766 1.00 19.55 512 SER A O 1
ATOM 3783 N N . LEU A 1 486 ? 24.362 47.512 29.197 1.00 20.51 513 LEU A N 1
ATOM 3784 C CA . LEU A 1 486 ? 24.275 47.016 30.561 1.00 21.02 513 LEU A CA 1
ATOM 3785 C C . LEU A 1 486 ? 25.225 47.886 31.360 1.00 21.53 513 LEU A C 1
ATOM 3786 O O . LEU A 1 486 ? 26.446 47.679 31.316 1.00 22.43 513 LEU A O 1
ATOM 3791 N N A ARG A 1 487 ? 24.679 48.875 32.063 0.50 21.90 514 ARG A N 1
ATOM 3792 N N B ARG A 1 487 ? 24.685 48.863 32.078 0.50 21.94 514 ARG A N 1
ATOM 3793 C CA A ARG A 1 487 ? 25.506 49.811 32.824 0.50 22.67 514 ARG A CA 1
ATOM 3794 C CA B ARG A 1 487 ? 25.536 49.808 32.796 0.50 22.62 514 ARG A CA 1
ATOM 3795 C C A ARG A 1 487 ? 25.827 49.231 34.196 0.50 22.82 514 ARG A C 1
ATOM 3796 C C B ARG A 1 487 ? 25.854 49.313 34.204 0.50 22.86 514 ARG A C 1
ATOM 3797 O O A ARG A 1 487 ? 24.967 49.175 35.067 0.50 22.33 514 ARG A O 1
ATOM 3798 O O B ARG A 1 487 ? 25.018 49.386 35.101 0.50 22.36 514 ARG A O 1
ATOM 3813 N N . LYS A 1 488 ? 27.069 48.800 34.376 1.00 23.23 515 LYS A N 1
ATOM 3814 C CA . LYS A 1 488 ? 27.489 48.174 35.633 1.00 24.66 515 LYS A CA 1
ATOM 3815 C C . LYS A 1 488 ? 27.499 49.151 36.797 1.00 25.93 515 LYS A C 1
ATOM 3816 O O . LYS A 1 488 ? 27.783 50.340 36.620 1.00 26.49 515 LYS A O 1
ATOM 3822 N N . ALA A 1 489 ? 27.187 48.635 37.984 1.00 26.61 516 ALA A N 1
ATOM 3823 C CA . ALA A 1 489 ? 27.185 49.426 39.219 1.00 27.66 516 ALA A CA 1
ATOM 3824 C C . ALA A 1 489 ? 28.520 50.141 39.437 1.00 28.64 516 ALA A C 1
ATOM 3825 O O . ALA A 1 489 ? 29.584 49.608 39.097 1.00 29.26 516 ALA A O 1
ATOM 3827 N N . LEU B 1 25 ? 53.812 67.900 10.646 1.00 31.90 52 LEU B N 1
ATOM 3828 C CA . LEU B 1 25 ? 55.154 68.506 10.316 1.00 31.36 52 LEU B CA 1
ATOM 3829 C C . LEU B 1 25 ? 56.207 67.504 9.799 1.00 29.84 52 LEU B C 1
ATOM 3830 O O . LEU B 1 25 ? 56.667 67.661 8.667 1.00 30.10 52 LEU B O 1
ATOM 3835 N N . PRO B 1 26 ? 56.583 66.480 10.606 1.00 28.64 53 PRO B N 1
ATOM 3836 C CA . PRO B 1 26 ? 57.538 65.492 10.079 1.00 27.33 53 PRO B CA 1
ATOM 3837 C C . PRO B 1 26 ? 56.932 64.654 8.947 1.00 26.09 53 PRO B C 1
ATOM 3838 O O . PRO B 1 26 ? 55.823 64.130 9.100 1.00 26.19 53 PRO B O 1
ATOM 3842 N N . ILE B 1 27 ? 57.639 64.552 7.822 1.00 23.71 54 ILE B N 1
ATOM 3843 C CA . ILE B 1 27 ? 57.200 63.679 6.727 1.00 22.50 54 ILE B CA 1
ATOM 3844 C C . ILE B 1 27 ? 57.544 62.226 7.054 1.00 21.02 54 ILE B C 1
ATOM 3845 O O . ILE B 1 27 ? 58.710 61.890 7.308 1.00 20.26 54 ILE B O 1
ATOM 3850 N N . ARG B 1 28 ? 56.524 61.373 7.061 1.00 19.33 55 ARG B N 1
ATOM 3851 C CA . ARG B 1 28 ? 56.692 59.966 7.421 1.00 18.69 55 ARG B CA 1
ATOM 3852 C C . ARG B 1 28 ? 56.202 59.047 6.319 1.00 18.40 55 ARG B C 1
ATOM 3853 O O . ARG B 1 28 ? 55.308 59.420 5.546 1.00 17.47 55 ARG B O 1
ATOM 3861 N N . ASN B 1 29 ? 56.775 57.845 6.264 1.00 17.80 56 ASN B N 1
ATOM 3862 C CA . ASN B 1 29 ? 56.258 56.797 5.394 1.00 17.61 56 ASN B CA 1
ATOM 3863 C C . ASN B 1 29 ? 54.861 56.433 5.872 1.00 17.03 56 ASN B C 1
ATOM 3864 O O . ASN B 1 29 ? 54.600 56.436 7.072 1.00 16.72 56 ASN B O 1
ATOM 3869 N N . ILE B 1 30 ? 53.963 56.148 4.940 1.00 16.26 57 ILE B N 1
ATOM 3870 C CA . ILE B 1 30 ? 52.597 55.749 5.308 1.00 15.82 57 ILE B CA 1
ATOM 3871 C C . ILE B 1 30 ? 52.656 54.320 5.842 1.00 15.59 57 ILE B C 1
ATOM 3872 O O . ILE B 1 30 ? 53.133 53.432 5.139 1.00 15.84 57 ILE B O 1
ATOM 3877 N N . PRO B 1 31 ? 52.225 54.102 7.100 1.00 15.53 58 PRO B N 1
ATOM 3878 C CA . PRO B 1 31 ? 52.259 52.756 7.649 1.00 15.58 58 PRO B CA 1
ATOM 3879 C C . PRO B 1 31 ? 51.146 51.872 7.091 1.00 15.94 58 PRO B C 1
ATOM 3880 O O . PRO B 1 31 ? 50.221 52.369 6.431 1.00 15.11 58 PRO B O 1
ATOM 3884 N N . GLY B 1 32 ? 51.270 50.575 7.344 1.00 17.15 59 GLY B N 1
ATOM 3885 C CA . GLY B 1 32 ? 50.264 49.622 6.917 1.00 18.65 59 GLY B CA 1
ATOM 3886 C C . GLY B 1 32 ? 50.747 48.835 5.728 1.00 20.35 59 GLY B C 1
ATOM 3887 O O . GLY B 1 32 ? 51.684 49.233 5.038 1.00 20.52 59 GLY B O 1
ATOM 3888 N N . ASN B 1 33 ? 50.104 47.707 5.479 1.00 21.56 60 ASN B N 1
ATOM 3889 C CA . ASN B 1 33 ? 50.454 46.921 4.313 1.00 23.78 60 ASN B CA 1
ATOM 3890 C C . ASN B 1 33 ? 49.245 46.172 3.794 1.00 23.57 60 ASN B C 1
ATOM 3891 O O . ASN B 1 33 ? 48.260 45.977 4.520 1.00 24.88 60 ASN B O 1
ATOM 3896 N N . TYR B 1 34 ? 49.327 45.755 2.539 1.00 23.19 61 TYR B N 1
ATOM 3897 C CA . TYR B 1 34 ? 48.190 45.161 1.869 1.00 23.52 61 TYR B CA 1
ATOM 3898 C C . TYR B 1 34 ? 48.213 43.631 1.934 1.00 24.72 61 TYR B C 1
ATOM 3899 O O . TYR B 1 34 ? 47.278 42.969 1.479 1.00 24.78 61 TYR B O 1
ATOM 3908 N N . GLY B 1 35 ? 49.285 43.082 2.508 1.00 26.19 62 GLY B N 1
ATOM 3909 C CA . GLY B 1 35 ? 49.446 41.631 2.634 1.00 28.09 62 GLY B CA 1
ATOM 3910 C C . GLY B 1 35 ? 49.687 40.942 1.302 1.00 28.96 62 GLY B C 1
ATOM 3911 O O . GLY B 1 35 ? 49.931 41.598 0.284 1.00 28.91 62 GLY B O 1
ATOM 3912 N N . LEU B 1 36 ? 49.619 39.613 1.311 1.00 30.67 63 LEU B N 1
ATOM 3913 C CA . LEU B 1 36 ? 49.769 38.817 0.090 1.00 31.98 63 LEU B CA 1
ATOM 3914 C C . LEU B 1 36 ? 48.575 39.027 -0.836 1.00 32.65 63 LEU B C 1
ATOM 3915 O O . LEU B 1 36 ? 47.479 39.347 -0.359 1.00 32.57 63 LEU B O 1
ATOM 3920 N N . PRO B 1 37 ? 48.770 38.851 -2.163 1.00 33.21 64 PRO B N 1
ATOM 3921 C CA . PRO B 1 37 ? 47.624 39.025 -3.066 1.00 33.43 64 PRO B CA 1
ATOM 3922 C C . PRO B 1 37 ? 46.542 37.982 -2.761 1.00 33.36 64 PRO B C 1
ATOM 3923 O O . PRO B 1 37 ? 46.866 36.883 -2.291 1.00 33.51 64 PRO B O 1
ATOM 3927 N N . ILE B 1 38 ? 45.280 38.340 -3.007 1.00 33.00 65 ILE B N 1
ATOM 3928 C CA . ILE B 1 38 ? 44.119 37.474 -2.712 1.00 32.60 65 ILE B CA 1
ATOM 3929 C C . ILE B 1 38 ? 43.905 37.285 -1.200 1.00 31.56 65 ILE B C 1
ATOM 3930 O O . ILE B 1 38 ? 42.870 37.679 -0.668 1.00 31.64 65 ILE B O 1
ATOM 3935 N N . VAL B 1 39 ? 44.896 36.714 -0.520 1.00 30.27 66 VAL B N 1
ATOM 3936 C CA . VAL B 1 39 ? 44.815 36.381 0.906 1.00 29.04 66 VAL B CA 1
ATOM 3937 C C . VAL B 1 39 ? 44.707 37.635 1.805 1.00 28.02 66 VAL B C 1
ATOM 3938 O O . VAL B 1 39 ? 43.850 37.692 2.686 1.00 27.87 66 VAL B O 1
ATOM 3942 N N . GLY B 1 40 ? 45.562 38.630 1.562 1.00 26.38 67 GLY B N 1
ATOM 3943 C CA . GLY B 1 40 ? 45.538 39.898 2.312 1.00 25.15 67 GLY B CA 1
ATOM 3944 C C . GLY B 1 40 ? 44.181 40.585 2.296 1.00 23.93 67 GLY B C 1
ATOM 3945 O O . GLY B 1 40 ? 43.620 40.893 3.361 1.00 23.64 67 GLY B O 1
ATOM 3946 N N . PRO B 1 41 ? 43.654 40.872 1.093 1.00 23.19 68 PRO B N 1
ATOM 3947 C CA . PRO B 1 41 ? 42.305 41.453 1.008 1.00 22.46 68 PRO B CA 1
ATOM 3948 C C . PRO B 1 41 ? 41.197 40.614 1.674 1.00 22.15 68 PRO B C 1
ATOM 3949 O O . PRO B 1 41 ? 40.323 41.185 2.330 1.00 20.75 68 PRO B O 1
ATOM 3953 N N . ILE B 1 42 ? 41.234 39.287 1.534 1.00 21.63 69 ILE B N 1
ATOM 3954 C CA . ILE B 1 42 ? 40.194 38.434 2.135 1.00 22.06 69 ILE B CA 1
ATOM 3955 C C . ILE B 1 42 ? 40.157 38.556 3.660 1.00 21.53 69 ILE B C 1
ATOM 3956 O O . ILE B 1 42 ? 39.081 38.738 4.240 1.00 20.79 69 ILE B O 1
ATOM 3961 N N . LYS B 1 43 ? 41.334 38.491 4.290 1.00 21.32 70 LYS B N 1
ATOM 3962 C CA . LYS B 1 43 ? 41.457 38.634 5.742 1.00 21.91 70 LYS B CA 1
ATOM 3963 C C . LYS B 1 43 ? 40.865 39.982 6.197 1.00 20.63 70 LYS B C 1
ATOM 3964 O O . LYS B 1 43 ? 40.114 40.050 7.186 1.00 20.88 70 LYS B O 1
ATOM 3970 N N . ASP B 1 44 ? 41.218 41.045 5.475 1.00 19.74 71 ASP B N 1
ATOM 3971 C CA . ASP B 1 44 ? 40.732 42.401 5.786 1.00 19.45 71 ASP B CA 1
ATOM 3972 C C . ASP B 1 44 ? 39.216 42.519 5.591 1.00 18.79 71 ASP B C 1
ATOM 3973 O O . ASP B 1 44 ? 38.523 43.185 6.371 1.00 18.94 71 ASP B O 1
ATOM 3978 N N . ARG B 1 45 ? 38.700 41.870 4.545 1.00 19.03 72 ARG B N 1
ATOM 3979 C CA . ARG B 1 45 ? 37.260 41.876 4.301 1.00 19.57 72 ARG B CA 1
ATOM 3980 C C . ARG B 1 45 ? 36.520 41.149 5.420 1.00 19.14 72 ARG B C 1
ATOM 3981 O O . ARG B 1 45 ? 35.463 41.588 5.850 1.00 19.01 72 ARG B O 1
ATOM 3989 N N . TRP B 1 46 ? 37.087 40.045 5.904 1.00 18.58 73 TRP B N 1
ATOM 3990 C CA . TRP B 1 46 ? 36.471 39.331 7.020 1.00 19.21 73 TRP B CA 1
ATOM 3991 C C . TRP B 1 46 ? 36.465 40.136 8.318 1.00 18.49 73 TRP B C 1
ATOM 3992 O O . TRP B 1 46 ? 35.485 40.108 9.058 1.00 18.89 73 TRP B O 1
ATOM 4003 N N . ASP B 1 47 ? 37.540 40.878 8.580 1.00 17.50 74 ASP B N 1
ATOM 4004 C CA . ASP B 1 47 ? 37.560 41.795 9.708 1.00 17.22 74 ASP B CA 1
ATOM 4005 C C . ASP B 1 47 ? 36.478 42.865 9.521 1.00 16.35 74 ASP B C 1
ATOM 4006 O O . ASP B 1 47 ? 35.747 43.192 10.449 1.00 16.24 74 ASP B O 1
ATOM 4011 N N . TYR B 1 48 ? 36.388 43.424 8.316 1.00 15.92 75 TYR B N 1
ATOM 4012 C CA . TYR B 1 48 ? 35.480 44.548 8.075 1.00 16.48 75 TYR B CA 1
ATOM 4013 C C . TYR B 1 48 ? 34.017 44.144 8.288 1.00 16.67 75 TYR B C 1
ATOM 4014 O O . TYR B 1 48 ? 33.280 44.858 8.945 1.00 17.33 75 TYR B O 1
ATOM 4023 N N . PHE B 1 49 ? 33.604 43.011 7.727 1.00 17.52 76 PHE B N 1
ATOM 4024 C CA . PHE B 1 49 ? 32.205 42.597 7.830 1.00 18.42 76 PHE B CA 1
ATOM 4025 C C . PHE B 1 49 ? 31.853 41.782 9.070 1.00 19.69 76 PHE B C 1
ATOM 4026 O O . PHE B 1 49 ? 30.756 41.945 9.612 1.00 20.43 76 PHE B O 1
ATOM 4034 N N . TYR B 1 50 ? 32.754 40.895 9.500 1.00 19.50 77 TYR B N 1
ATOM 4035 C CA . TYR B 1 50 ? 32.367 39.841 10.452 1.00 20.17 77 TYR B CA 1
ATOM 4036 C C . TYR B 1 50 ? 33.057 39.881 11.804 1.00 20.45 77 TYR B C 1
ATOM 4037 O O . TYR B 1 50 ? 32.399 39.754 12.836 1.00 22.00 77 TYR B O 1
ATOM 4046 N N . ASP B 1 51 ? 34.373 40.047 11.802 1.00 19.86 78 ASP B N 1
ATOM 4047 C CA . ASP B 1 51 ? 35.143 39.886 13.035 1.00 19.66 78 ASP B CA 1
ATOM 4048 C C . ASP B 1 51 ? 35.325 41.194 13.809 1.00 18.83 78 ASP B C 1
ATOM 4049 O O . ASP B 1 51 ? 35.607 41.174 15.009 1.00 19.06 78 ASP B O 1
ATOM 4054 N N . GLN B 1 52 ? 35.142 42.326 13.130 1.00 17.52 79 GLN B N 1
ATOM 4055 C CA . GLN B 1 52 ? 35.263 43.619 13.793 1.00 17.15 79 GLN B CA 1
ATOM 4056 C C . GLN B 1 52 ? 34.110 44.589 13.503 1.00 17.17 79 GLN B C 1
ATOM 4057 O O . GLN B 1 52 ? 33.663 45.300 14.409 1.00 16.76 79 GLN B O 1
ATOM 4063 N N . GLY B 1 53 ? 33.640 44.642 12.256 1.00 16.61 80 GLY B N 1
ATOM 4064 C CA . GLY B 1 53 ? 32.735 45.737 11.841 1.00 16.75 80 GLY B CA 1
ATOM 4065 C C . GLY B 1 53 ? 33.502 47.002 11.473 1.00 16.64 80 GLY B C 1
ATOM 4066 O O . GLY B 1 53 ? 34.642 47.178 11.915 1.00 16.61 80 GLY B O 1
ATOM 4067 N N . ALA B 1 54 ? 32.886 47.895 10.686 1.00 16.75 81 ALA B N 1
ATOM 4068 C CA . ALA B 1 54 ? 33.614 49.027 10.103 1.00 16.89 81 ALA B CA 1
ATOM 4069 C C . ALA B 1 54 ? 34.319 49.902 11.134 1.00 17.30 81 ALA B C 1
ATOM 4070 O O . ALA B 1 54 ? 35.507 50.187 10.995 1.00 17.26 81 ALA B O 1
ATOM 4072 N N . GLU B 1 55 ? 33.598 50.338 12.165 1.00 17.07 82 GLU B N 1
ATOM 4073 C CA . GLU B 1 55 ? 34.174 51.301 13.109 1.00 17.69 82 GLU B CA 1
ATOM 4074 C C . GLU B 1 55 ? 35.404 50.693 13.782 1.00 16.19 82 GLU B C 1
ATOM 4075 O O . GLU B 1 55 ? 36.448 51.344 13.859 1.00 15.62 82 GLU B O 1
ATOM 4081 N N . GLU B 1 56 ? 35.264 49.463 14.269 1.00 15.16 83 GLU B N 1
ATOM 4082 C CA . GLU B 1 56 ? 36.355 48.796 14.986 1.00 14.96 83 GLU B CA 1
ATOM 4083 C C . GLU B 1 56 ? 37.490 48.451 14.021 1.00 13.97 83 GLU B C 1
ATOM 4084 O O . GLU B 1 56 ? 38.667 48.510 14.394 1.00 14.22 83 GLU B O 1
ATOM 4090 N N . PHE B 1 57 ? 37.133 48.123 12.787 1.00 13.70 84 PHE B N 1
ATOM 4091 C CA . PHE B 1 57 ? 38.113 47.845 11.738 1.00 13.86 84 PHE B CA 1
ATOM 4092 C C . PHE B 1 57 ? 39.089 49.027 11.657 1.00 13.28 84 PHE B C 1
ATOM 4093 O O . PHE B 1 57 ? 40.321 48.847 11.681 1.00 13.04 84 PHE B O 1
ATOM 4101 N N . PHE B 1 58 ? 38.534 50.227 11.577 1.00 13.64 85 PHE B N 1
ATOM 4102 C CA . PHE B 1 58 ? 39.364 51.420 11.443 1.00 13.42 85 PHE B CA 1
ATOM 4103 C C . PHE B 1 58 ? 40.041 51.841 12.728 1.00 13.81 85 PHE B C 1
ATOM 4104 O O . PHE B 1 58 ? 41.222 52.208 12.719 1.00 14.98 85 PHE B O 1
ATOM 4112 N N . LYS B 1 59 ? 39.317 51.797 13.847 1.00 14.10 86 LYS B N 1
ATOM 4113 C CA . LYS B 1 59 ? 39.907 52.209 15.126 1.00 14.50 86 LYS B CA 1
ATOM 4114 C C . LYS B 1 59 ? 41.043 51.300 15.555 1.00 14.64 86 LYS B C 1
ATOM 4115 O O . LYS B 1 59 ? 42.046 51.777 16.102 1.00 14.37 86 LYS B O 1
ATOM 4121 N N . SER B 1 60 ? 40.895 49.994 15.310 1.00 13.86 87 SER B N 1
ATOM 4122 C CA . SER B 1 60 ? 41.911 49.021 15.726 1.00 13.59 87 SER B CA 1
ATOM 4123 C C . SER B 1 60 ? 43.209 49.259 14.965 1.00 13.57 87 SER B C 1
ATOM 4124 O O . SER B 1 60 ? 44.286 49.095 15.541 1.00 13.70 87 SER B O 1
ATOM 4127 N N . ARG B 1 61 ? 43.097 49.676 13.701 1.00 13.51 88 ARG B N 1
ATOM 4128 C CA . ARG B 1 61 ? 44.289 49.944 12.887 1.00 13.31 88 ARG B CA 1
ATOM 4129 C C . ARG B 1 61 ? 44.923 51.320 13.208 1.00 13.32 88 ARG B C 1
ATOM 4130 O O . ARG B 1 61 ? 46.149 51.467 13.094 1.00 13.62 88 ARG B O 1
ATOM 4138 N N . ILE B 1 62 ? 44.126 52.297 13.658 1.00 13.28 89 ILE B N 1
ATOM 4139 C CA . ILE B 1 62 ? 44.725 53.535 14.190 1.00 13.24 89 ILE B CA 1
ATOM 4140 C C . ILE B 1 62 ? 45.634 53.164 15.364 1.00 13.09 89 ILE B C 1
ATOM 4141 O O . ILE B 1 62 ? 46.744 53.666 15.492 1.00 12.80 89 ILE B O 1
ATOM 4146 N N . ARG B 1 63 ? 45.151 52.279 16.224 1.00 13.06 90 ARG B N 1
ATOM 4147 C CA . ARG B 1 63 ? 45.951 51.822 17.354 1.00 12.66 90 ARG B CA 1
ATOM 4148 C C . ARG B 1 63 ? 47.168 51.004 16.905 1.00 13.05 90 ARG B C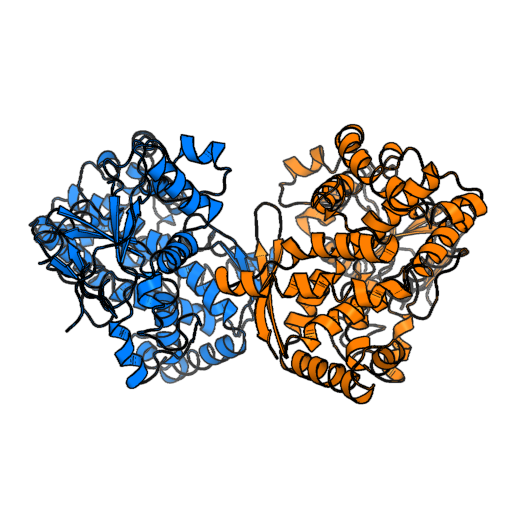 1
ATOM 4149 O O . ARG B 1 63 ? 48.290 51.253 17.356 1.00 13.37 90 ARG B O 1
ATOM 4157 N N . LYS B 1 64 ? 46.938 50.047 16.010 1.00 13.61 91 LYS B N 1
ATOM 4158 C CA . LYS B 1 64 ? 48.016 49.167 15.547 1.00 14.45 91 LYS B CA 1
ATOM 4159 C C . LYS B 1 64 ? 49.174 49.980 14.965 1.00 13.95 91 LYS B C 1
ATOM 4160 O O . LYS B 1 64 ? 50.329 49.732 15.290 1.00 14.14 91 LYS B O 1
ATOM 4166 N N . TYR B 1 65 ? 48.839 50.961 14.128 1.00 13.38 92 TYR B N 1
ATOM 4167 C CA . TYR B 1 65 ? 49.845 51.725 13.390 1.00 13.83 92 TYR B CA 1
ATOM 4168 C C . TYR B 1 65 ? 50.226 53.046 14.053 1.00 14.24 92 TYR B C 1
ATOM 4169 O O . TYR B 1 65 ? 51.144 53.729 13.575 1.00 14.91 92 TYR B O 1
ATOM 4178 N N A ASN B 1 66 ? 49.571 53.378 15.166 0.50 14.40 93 ASN B N 1
ATOM 4179 N N B ASN B 1 66 ? 49.529 53.418 15.124 0.50 14.63 93 ASN B N 1
ATOM 4180 C CA A ASN B 1 66 ? 49.747 54.678 15.835 0.50 14.66 93 ASN B CA 1
ATOM 4181 C CA B ASN B 1 66 ? 49.811 54.674 15.828 0.50 15.21 93 ASN B CA 1
ATOM 4182 C C A ASN B 1 66 ? 49.705 55.786 14.788 0.50 14.62 93 ASN B C 1
ATOM 4183 C C B ASN B 1 66 ? 49.631 55.875 14.883 0.50 14.95 93 ASN B C 1
ATOM 4184 O O A ASN B 1 66 ? 50.636 56.591 14.664 0.50 14.65 93 ASN B O 1
ATOM 4185 O O B ASN B 1 66 ? 50.383 56.854 14.947 0.50 15.03 93 ASN B O 1
ATOM 4194 N N . SER B 1 67 ? 48.628 55.787 14.008 1.00 14.48 94 SER B N 1
ATOM 4195 C CA . SER B 1 67 ? 48.481 56.740 12.909 1.00 14.42 94 SER B CA 1
ATOM 4196 C C . SER B 1 67 ? 47.052 56.803 12.457 1.00 14.40 94 SER B C 1
ATOM 4197 O O . SER B 1 67 ? 46.401 55.774 12.351 1.00 14.32 94 SER B O 1
ATOM 4200 N N . THR B 1 68 ? 46.587 58.010 12.140 1.00 14.32 95 THR B N 1
ATOM 4201 C CA . THR B 1 68 ? 45.252 58.197 11.546 1.00 14.80 95 THR B CA 1
ATOM 4202 C C . THR B 1 68 ? 45.302 58.199 10.012 1.00 14.32 95 THR B C 1
ATOM 4203 O O . THR B 1 68 ? 44.290 58.435 9.355 1.00 15.15 95 THR B O 1
ATOM 4207 N N . VAL B 1 69 ? 46.494 57.966 9.460 1.00 13.91 96 VAL B N 1
ATOM 4208 C CA . VAL B 1 69 ? 46.703 57.753 8.027 1.00 13.99 96 VAL B CA 1
ATOM 4209 C C . VAL B 1 69 ? 47.461 56.426 7.834 1.00 13.70 96 VAL B C 1
ATOM 4210 O O . VAL B 1 69 ? 48.549 56.216 8.383 1.00 12.88 96 VAL B O 1
ATOM 4214 N N . TYR B 1 70 ? 46.867 55.518 7.062 1.00 12.44 97 TYR B N 1
ATOM 4215 C CA . TYR B 1 70 ? 47.533 54.218 6.815 1.00 12.54 97 TYR B CA 1
ATOM 4216 C C . TYR B 1 70 ? 47.004 53.496 5.590 1.00 12.43 97 TYR B C 1
ATOM 4217 O O . TYR B 1 70 ? 45.919 53.817 5.089 1.00 13.17 97 TYR B O 1
ATOM 4226 N N . ARG B 1 71 ? 47.789 52.535 5.112 1.00 12.82 98 ARG B N 1
ATOM 4227 C CA . ARG B 1 71 ? 47.394 51.669 4.003 1.00 13.27 98 ARG B CA 1
ATOM 4228 C C . ARG B 1 71 ? 46.500 50.528 4.486 1.00 13.23 98 ARG B C 1
ATOM 4229 O O . ARG B 1 71 ? 46.792 49.878 5.507 1.00 13.69 98 ARG B O 1
ATOM 4237 N N . VAL B 1 72 ? 45.446 50.254 3.722 1.00 13.23 99 VAL B N 1
ATOM 4238 C CA . VAL B 1 72 ? 44.527 49.167 4.064 1.00 13.92 99 VAL B CA 1
ATOM 4239 C C . VAL B 1 72 ? 43.782 48.694 2.819 1.00 14.35 99 VAL B C 1
ATOM 4240 O O . VAL B 1 72 ? 43.578 49.481 1.883 1.00 14.18 99 VAL B O 1
ATOM 4244 N N . ASN B 1 73 ? 43.408 47.413 2.788 1.00 15.38 100 ASN B N 1
ATOM 4245 C CA . ASN B 1 73 ? 42.492 46.896 1.759 1.00 15.03 100 ASN B CA 1
ATOM 4246 C C . ASN B 1 73 ? 41.047 47.184 2.148 1.00 15.71 100 ASN B C 1
ATOM 4247 O O . ASN B 1 73 ? 40.672 46.985 3.315 1.00 16.91 100 ASN B O 1
ATOM 4252 N N . MET B 1 74 ? 40.251 47.633 1.178 1.00 15.11 101 MET B N 1
ATOM 4253 C CA . MET B 1 74 ? 38.819 47.866 1.361 1.00 16.36 101 MET B CA 1
ATOM 4254 C C . MET B 1 74 ? 37.972 46.835 0.593 1.00 17.17 101 MET B C 1
ATOM 4255 O O . MET B 1 74 ? 38.381 46.374 -0.476 1.00 16.69 101 MET B O 1
ATOM 4260 N N . PRO B 1 75 ? 36.782 46.492 1.119 1.00 17.57 102 PRO B N 1
ATOM 4261 C CA . PRO B 1 75 ? 35.864 45.672 0.318 1.00 17.81 102 PRO B CA 1
ATOM 4262 C C . PRO B 1 75 ? 35.430 46.475 -0.920 1.00 17.92 102 PRO B C 1
ATOM 4263 O O . PRO B 1 75 ? 35.490 47.710 -0.903 1.00 17.56 102 PRO B O 1
ATOM 4267 N N . PRO B 1 76 ? 34.930 45.799 -1.960 1.00 17.16 103 PRO B N 1
ATOM 4268 C CA . PRO B 1 76 ? 34.642 44.356 -2.036 1.00 18.53 103 PRO B CA 1
ATOM 4269 C C . PRO B 1 76 ? 35.787 43.464 -2.508 1.00 18.97 103 PRO B C 1
ATOM 4270 O O . PRO B 1 76 ? 35.739 42.251 -2.285 1.00 20.11 103 PRO B O 1
ATOM 4274 N N . GLY B 1 77 ? 36.803 44.045 -3.143 1.00 19.23 104 GLY B N 1
ATOM 4275 C CA . GLY B 1 77 ? 37.864 43.239 -3.749 1.00 19.91 104 GLY B CA 1
ATOM 4276 C C . GLY B 1 77 ? 37.276 42.129 -4.616 1.00 20.76 104 GLY B C 1
ATOM 4277 O O . GLY B 1 77 ? 36.366 42.391 -5.412 1.00 20.16 104 GLY B O 1
ATOM 4278 N N . ALA B 1 78 ? 37.767 40.900 -4.424 1.00 22.29 105 ALA B N 1
ATOM 4279 C CA . ALA B 1 78 ? 37.252 39.672 -5.091 1.00 23.04 105 ALA B CA 1
ATOM 4280 C C . ALA B 1 78 ? 37.105 39.927 -6.551 1.00 23.31 105 ALA B C 1
ATOM 4281 O O . ALA B 1 78 ? 38.023 40.484 -7.165 1.00 25.21 105 ALA B O 1
ATOM 4283 N N . PHE B 1 79 ? 35.971 39.534 -7.137 1.00 21.91 106 PHE B N 1
ATOM 4284 C CA . PHE B 1 79 ? 35.830 39.777 -8.562 1.00 21.48 106 PHE B CA 1
ATOM 4285 C C . PHE B 1 79 ? 35.104 41.077 -8.896 1.00 21.36 106 PHE B C 1
ATOM 4286 O O . PHE B 1 79 ? 35.039 41.475 -10.055 1.00 23.06 106 PHE B O 1
ATOM 4294 N N . ILE B 1 80 ? 34.594 41.768 -7.887 1.00 20.15 107 ILE B N 1
ATOM 4295 C CA . ILE B 1 80 ? 33.841 43.000 -8.147 1.00 19.90 107 ILE B CA 1
ATOM 4296 C C . ILE B 1 80 ? 34.762 44.221 -8.371 1.00 19.95 107 ILE B C 1
ATOM 4297 O O . ILE B 1 80 ? 34.529 45.032 -9.277 1.00 19.86 107 ILE B O 1
ATOM 4302 N N . ALA B 1 81 ? 35.795 44.349 -7.539 1.00 19.53 108 ALA B N 1
ATOM 4303 C CA . ALA B 1 81 ? 36.735 45.482 -7.633 1.00 20.65 108 ALA B CA 1
ATOM 4304 C C . ALA B 1 81 ? 38.094 45.015 -8.139 1.00 21.14 108 ALA B C 1
ATOM 4305 O O . ALA B 1 81 ? 38.609 44.014 -7.659 1.00 22.30 108 ALA B O 1
ATOM 4307 N N . GLU B 1 82 ? 38.683 45.766 -9.071 1.00 21.98 109 GLU B N 1
ATOM 4308 C CA . GLU B 1 82 ? 39.998 45.428 -9.629 1.00 23.41 109 GLU B CA 1
ATOM 4309 C C . GLU B 1 82 ? 41.103 45.590 -8.583 1.00 22.31 109 GLU B C 1
ATOM 4310 O O . GLU B 1 82 ? 42.029 44.790 -8.525 1.00 23.03 109 GLU B O 1
ATOM 4316 N N . ASN B 1 83 ? 40.992 46.629 -7.750 1.00 20.26 110 ASN B N 1
ATOM 4317 C CA . ASN B 1 83 ? 42.066 46.994 -6.825 1.00 19.13 110 ASN B CA 1
ATOM 4318 C C . ASN B 1 83 ? 41.506 47.477 -5.477 1.00 17.65 110 ASN B C 1
ATOM 4319 O O . ASN B 1 83 ? 40.911 48.540 -5.408 1.00 17.24 110 ASN B O 1
ATOM 4324 N N . PRO B 1 84 ? 41.679 46.673 -4.412 1.00 17.25 111 PRO B N 1
ATOM 4325 C CA . PRO B 1 84 ? 41.144 47.059 -3.095 1.00 16.54 111 PRO B CA 1
ATOM 4326 C C . PRO B 1 84 ? 42.040 48.017 -2.291 1.00 16.23 111 PRO B C 1
ATOM 4327 O O . PRO B 1 84 ? 41.678 48.408 -1.182 1.00 15.46 111 PRO B O 1
ATOM 4331 N N . GLN B 1 85 ? 43.209 48.367 -2.828 1.00 15.54 112 GLN B N 1
ATOM 4332 C CA . GLN B 1 85 ? 44.215 49.084 -2.045 1.00 14.87 112 GLN B CA 1
ATOM 4333 C C . GLN B 1 85 ? 43.903 50.559 -1.934 1.00 14.69 112 GLN B C 1
ATOM 4334 O O . GLN B 1 85 ? 43.745 51.238 -2.944 1.00 14.95 112 GLN B O 1
ATOM 4340 N N . VAL B 1 86 ? 43.829 51.047 -0.701 1.00 14.60 113 VAL B N 1
ATOM 4341 C CA . VAL B 1 86 ? 43.608 52.479 -0.479 1.00 14.21 113 VAL B CA 1
ATOM 4342 C C . VAL B 1 86 ? 44.581 53.028 0.561 1.00 14.48 113 VAL B C 1
ATOM 4343 O O . VAL B 1 86 ? 45.255 52.256 1.278 1.00 13.83 113 VAL B O 1
ATOM 4347 N N . VAL B 1 87 ? 44.632 54.362 0.639 1.00 14.11 114 VAL B N 1
ATOM 4348 C CA . VAL B 1 87 ? 45.235 55.065 1.761 1.00 14.23 114 VAL B CA 1
ATOM 4349 C C . VAL B 1 87 ? 44.065 55.685 2.528 1.00 14.00 114 VAL B C 1
ATOM 4350 O O . VAL B 1 87 ? 43.291 56.486 1.972 1.00 13.54 114 VAL B O 1
ATOM 4354 N N . ALA B 1 88 ? 43.914 55.269 3.783 1.00 13.75 115 ALA B N 1
ATOM 4355 C CA . ALA B 1 88 ? 42.806 55.732 4.621 1.00 13.82 115 ALA B CA 1
ATOM 4356 C C . ALA B 1 88 ? 43.162 57.010 5.385 1.00 14.46 115 ALA B C 1
ATOM 4357 O O . ALA B 1 88 ? 44.250 57.104 5.980 1.00 14.55 115 ALA B O 1
ATOM 4359 N N . LEU B 1 89 ? 42.227 57.966 5.364 1.00 15.26 116 LEU B N 1
ATOM 4360 C CA . LEU B 1 89 ? 42.371 59.268 6.044 1.00 16.21 116 LEU B CA 1
ATOM 4361 C C . LEU B 1 89 ? 41.322 59.348 7.137 1.00 17.06 116 LEU B C 1
ATOM 4362 O O . LEU B 1 89 ? 40.111 59.428 6.840 1.00 17.56 116 LEU B O 1
ATOM 4367 N N . LEU B 1 90 ? 41.768 59.305 8.392 1.00 16.12 117 LEU B N 1
ATOM 4368 C CA . LEU B 1 90 ? 40.851 59.099 9.510 1.00 16.28 117 LEU B CA 1
ATOM 4369 C C . LEU B 1 90 ? 40.942 60.162 10.610 1.00 16.79 117 LEU B C 1
ATOM 4370 O O . LEU B 1 90 ? 40.793 59.861 11.802 1.00 17.77 117 LEU B O 1
ATOM 4375 N N . ASP B 1 91 ? 41.173 61.398 10.183 1.00 16.48 118 ASP B N 1
ATOM 4376 C CA . ASP B 1 91 ? 41.156 62.541 11.102 1.00 16.06 118 ASP B CA 1
ATOM 4377 C C . ASP B 1 91 ? 40.658 63.768 10.343 1.00 16.15 118 ASP B C 1
ATOM 4378 O O . ASP B 1 91 ? 40.672 63.782 9.100 1.00 15.89 118 ASP B O 1
ATOM 4383 N N . GLY B 1 92 ? 40.211 64.779 11.083 1.00 16.00 119 GLY B N 1
ATOM 4384 C CA . GLY B 1 92 ? 39.637 65.986 10.467 1.00 16.94 119 GLY B CA 1
ATOM 4385 C C . GLY B 1 92 ? 40.594 66.927 9.769 1.00 17.16 119 GLY B C 1
ATOM 4386 O O . GLY B 1 92 ? 40.150 67.880 9.101 1.00 16.82 119 GLY B O 1
ATOM 4387 N N . LYS B 1 93 ? 41.898 66.694 9.915 1.00 17.08 120 LYS B N 1
ATOM 4388 C CA . LYS B 1 93 ? 42.889 67.536 9.235 1.00 17.43 120 LYS B CA 1
ATOM 4389 C C . LYS B 1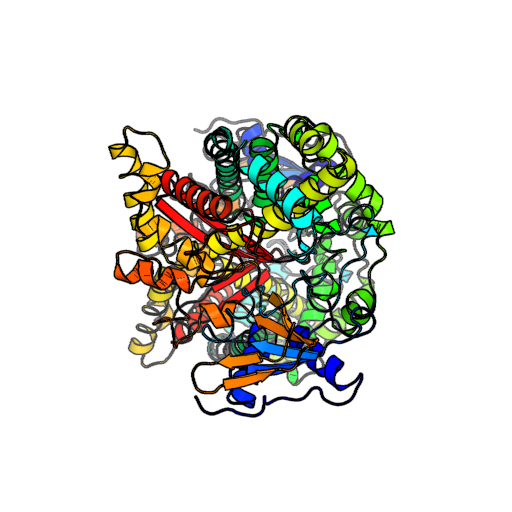 93 ? 43.227 66.989 7.842 1.00 17.78 120 LYS B C 1
ATOM 4390 O O . LYS B 1 93 ? 43.353 67.752 6.877 1.00 19.16 120 LYS B O 1
ATOM 4396 N N . SER B 1 94 ? 43.366 65.670 7.743 1.00 17.21 121 SER B N 1
ATOM 4397 C CA . SER B 1 94 ? 43.731 65.005 6.489 1.00 17.37 121 SER B CA 1
ATOM 4398 C C . SER B 1 94 ? 42.515 64.801 5.587 1.00 17.34 121 SER B C 1
ATOM 4399 O O . SER B 1 94 ? 42.617 64.909 4.372 1.00 18.01 121 SER B O 1
ATOM 4402 N N . PHE B 1 95 ? 41.366 64.516 6.198 1.00 16.57 122 PHE B N 1
ATOM 4403 C CA . PHE B 1 95 ? 40.164 64.151 5.441 1.00 16.48 122 PHE B CA 1
ATOM 4404 C C . PHE B 1 95 ? 39.795 65.170 4.339 1.00 16.13 122 PHE B C 1
ATOM 4405 O O . PHE B 1 95 ? 39.425 64.773 3.247 1.00 16.08 122 PHE B O 1
ATOM 4413 N N . PRO B 1 96 ? 39.855 66.487 4.626 1.00 16.73 123 PRO B N 1
ATOM 4414 C CA . PRO B 1 96 ? 39.410 67.466 3.611 1.00 16.71 123 PRO B CA 1
ATOM 4415 C C . PRO B 1 96 ? 40.130 67.483 2.246 1.00 16.34 123 PRO B C 1
ATOM 4416 O O . PRO B 1 96 ? 39.637 68.129 1.307 1.00 16.69 123 PRO B O 1
ATOM 4420 N N A VAL B 1 97 ? 41.275 66.807 2.120 0.50 15.98 124 VAL B N 1
ATOM 4421 N N B VAL B 1 97 ? 41.264 66.786 2.123 0.50 15.98 124 VAL B N 1
ATOM 4422 C CA A VAL B 1 97 ? 41.874 66.657 0.795 0.50 15.78 124 VAL B CA 1
ATOM 4423 C CA B VAL B 1 97 ? 41.898 66.565 0.816 0.50 15.83 124 VAL B CA 1
ATOM 4424 C C A VAL B 1 97 ? 40.817 66.090 -0.164 0.50 15.48 124 VAL B C 1
ATOM 4425 C C B VAL B 1 97 ? 40.900 65.962 -0.177 0.50 15.58 124 VAL B C 1
ATOM 4426 O O A VAL B 1 97 ? 40.782 66.466 -1.337 0.50 15.78 124 VAL B O 1
ATOM 4427 O O B VAL B 1 97 ? 41.004 66.151 -1.392 0.50 15.86 124 VAL B O 1
ATOM 4434 N N . LEU B 1 98 ? 39.932 65.235 0.361 1.00 15.13 125 LEU B N 1
ATOM 4435 C CA . LEU B 1 98 ? 38.914 64.568 -0.459 1.00 15.32 125 LEU B CA 1
ATOM 4436 C C . LEU B 1 98 ? 37.925 65.536 -1.146 1.00 15.77 125 LEU B C 1
ATOM 4437 O O . LEU B 1 98 ? 37.166 65.106 -2.033 1.00 15.63 125 LEU B O 1
ATOM 4442 N N . PHE B 1 99 ? 37.908 66.805 -0.718 1.00 15.91 126 PHE B N 1
ATOM 4443 C CA . PHE B 1 99 ? 37.034 67.834 -1.321 1.00 16.18 126 PHE B CA 1
ATOM 4444 C C . PHE B 1 99 ? 37.713 68.639 -2.413 1.00 16.84 126 PHE B C 1
ATOM 4445 O O . PHE B 1 99 ? 37.058 69.344 -3.167 1.00 17.30 126 PHE B O 1
ATOM 4453 N N . ASP B 1 100 ? 39.036 68.565 -2.457 1.00 16.92 127 ASP B N 1
ATOM 4454 C CA . ASP B 1 100 ? 39.813 69.452 -3.328 1.00 17.67 127 ASP B CA 1
ATOM 4455 C C . ASP B 1 100 ? 39.962 68.894 -4.744 1.00 18.31 127 ASP B C 1
ATOM 4456 O O . ASP B 1 100 ? 40.750 67.971 -4.970 1.00 17.31 127 ASP B O 1
ATOM 4461 N N . VAL B 1 101 ? 39.223 69.483 -5.693 1.00 18.82 128 VAL B N 1
ATOM 4462 C CA . VAL B 1 101 ? 39.247 69.040 -7.100 1.00 20.34 128 VAL B CA 1
ATOM 4463 C C . VAL B 1 101 ? 40.617 69.173 -7.770 1.00 19.07 128 VAL B C 1
ATOM 4464 O O . VAL B 1 101 ? 40.858 68.534 -8.793 1.00 20.08 128 VAL B O 1
ATOM 4468 N N . ASP B 1 102 ? 41.496 70.011 -7.217 1.00 18.12 129 ASP B N 1
ATOM 4469 C CA . ASP B 1 102 ? 42.867 70.125 -7.742 1.00 17.68 129 ASP B CA 1
ATOM 4470 C C . ASP B 1 102 ? 43.665 68.877 -7.395 1.00 17.29 129 ASP B C 1
ATOM 4471 O O . ASP B 1 102 ? 44.622 68.518 -8.100 1.00 18.27 129 ASP B O 1
ATOM 4476 N N . LYS B 1 103 ? 43.270 68.242 -6.294 1.00 16.60 130 LYS B N 1
ATOM 4477 C CA . LYS B 1 103 ? 44.037 67.140 -5.705 1.00 16.21 130 LYS B CA 1
ATOM 4478 C C . LYS B 1 103 ? 43.479 65.743 -6.005 1.00 16.07 130 LYS B C 1
ATOM 4479 O O . LYS B 1 103 ? 44.247 64.801 -6.198 1.00 15.95 130 LYS B O 1
ATOM 4485 N N . VAL B 1 104 ? 42.150 65.601 -6.032 1.00 14.97 131 VAL B N 1
ATOM 4486 C CA . VAL B 1 104 ? 41.536 64.297 -6.300 1.00 15.80 131 VAL B CA 1
ATOM 4487 C C . VAL B 1 104 ? 40.592 64.328 -7.504 1.00 15.60 131 VAL B C 1
ATOM 4488 O O . VAL B 1 104 ? 39.849 65.295 -7.705 1.00 16.67 131 VAL B O 1
ATOM 4492 N N . GLU B 1 105 ? 40.648 63.260 -8.295 1.00 15.61 132 GLU B N 1
ATOM 4493 C CA . GLU B 1 105 ? 39.668 62.993 -9.334 1.00 17.65 132 GLU B CA 1
ATOM 4494 C C . GLU B 1 105 ? 38.479 62.285 -8.676 1.00 16.87 132 GLU B C 1
ATOM 4495 O O . GLU B 1 105 ? 38.672 61.445 -7.789 1.00 17.01 132 GLU B O 1
ATOM 4501 N N . LYS B 1 106 ? 37.270 62.611 -9.129 1.00 16.48 133 LYS B N 1
ATOM 4502 C CA . LYS B 1 106 ? 36.049 62.092 -8.526 1.00 16.14 133 LYS B CA 1
ATOM 4503 C C . LYS B 1 106 ? 35.185 61.409 -9.594 1.00 16.27 133 LYS B C 1
ATOM 4504 O O . LYS B 1 106 ? 33.977 61.684 -9.719 1.00 17.80 133 LYS B O 1
ATOM 4510 N N . LYS B 1 107 ? 35.823 60.526 -10.356 1.00 15.93 134 LYS B N 1
ATOM 4511 C CA . LYS B 1 107 ? 35.185 59.856 -11.486 1.00 16.15 134 LYS B CA 1
ATOM 4512 C C . LYS B 1 107 ? 34.904 58.388 -11.154 1.00 16.41 134 LYS B C 1
ATOM 4513 O O . LYS B 1 107 ? 35.826 57.654 -10.801 1.00 16.73 134 LYS B O 1
ATOM 4519 N N . ASP B 1 108 ? 33.630 57.988 -11.265 1.00 15.64 135 ASP B N 1
ATOM 4520 C CA . ASP B 1 108 ? 33.196 56.586 -11.120 1.00 16.30 135 ASP B CA 1
ATOM 4521 C C . ASP B 1 108 ? 33.528 55.979 -9.746 1.00 16.29 135 ASP B C 1
ATOM 4522 O O . ASP B 1 108 ? 33.767 54.768 -9.641 1.00 17.22 135 ASP B O 1
ATOM 4527 N N . LEU B 1 109 ? 33.516 56.797 -8.692 1.00 15.68 136 LEU B N 1
ATOM 4528 C CA . LEU B 1 109 ? 33.938 56.285 -7.372 1.00 16.25 136 LEU B CA 1
ATOM 4529 C C . LEU B 1 109 ? 32.957 56.631 -6.246 1.00 16.68 136 LEU B C 1
ATOM 4530 O O . LEU B 1 109 ? 33.310 56.585 -5.067 1.00 16.52 136 LEU B O 1
ATOM 4535 N N . LEU B 1 110 ? 31.722 56.968 -6.608 1.00 15.98 137 LEU B N 1
ATOM 4536 C CA . LEU B 1 110 ? 30.679 57.195 -5.600 1.00 16.28 137 LEU B CA 1
ATOM 4537 C C . LEU B 1 110 ? 30.625 56.045 -4.579 1.00 16.79 137 LEU B C 1
ATOM 4538 O O . LEU B 1 110 ? 30.405 56.262 -3.388 1.00 17.82 137 LEU B O 1
ATOM 4543 N N . THR B 1 111 ? 30.795 54.827 -5.084 1.00 16.12 138 THR B N 1
ATOM 4544 C CA . THR B 1 111 ? 30.665 53.619 -4.248 1.00 17.44 138 THR B CA 1
ATOM 4545 C C . THR B 1 111 ? 32.001 52.991 -3.911 1.00 18.03 138 THR B C 1
ATOM 4546 O O . THR B 1 111 ? 32.021 51.891 -3.340 1.00 19.85 138 THR B O 1
ATOM 4550 N N . GLY B 1 112 ? 33.097 53.685 -4.258 1.00 16.47 139 GLY B N 1
ATOM 4551 C CA . GLY B 1 112 ? 34.451 53.253 -3.909 1.00 16.50 139 GLY B CA 1
ATOM 4552 C C . GLY B 1 112 ? 35.219 52.616 -5.055 1.00 16.15 139 GLY B C 1
ATOM 4553 O O . GLY B 1 112 ? 35.335 53.197 -6.140 1.00 17.23 139 GLY B O 1
ATOM 4554 N N . THR B 1 113 ? 35.784 51.441 -4.781 1.00 15.92 140 THR B N 1
ATOM 4555 C CA . THR B 1 113 ? 36.735 50.787 -5.698 1.00 15.62 140 THR B CA 1
ATOM 4556 C C . THR B 1 113 ? 36.075 49.924 -6.782 1.00 16.19 140 THR B C 1
ATOM 4557 O O . THR B 1 113 ? 36.758 49.241 -7.557 1.00 17.07 140 THR B O 1
ATOM 4561 N N . TYR B 1 114 ? 34.749 49.974 -6.831 1.00 15.83 141 TYR B N 1
ATOM 4562 C CA . TYR B 1 114 ? 34.001 49.411 -7.945 1.00 15.79 141 TYR B CA 1
ATOM 4563 C C . TYR B 1 114 ? 32.925 50.429 -8.324 1.00 15.64 141 TYR B C 1
ATOM 4564 O O . TYR B 1 114 ? 32.597 51.321 -7.529 1.00 15.19 141 TYR B O 1
ATOM 4573 N N . MET B 1 115 ? 32.347 50.257 -9.510 1.00 15.79 142 MET B N 1
ATOM 4574 C CA . MET B 1 115 ? 31.177 51.046 -9.895 1.00 17.05 142 MET B CA 1
ATOM 4575 C C . MET B 1 115 ? 30.056 50.095 -10.320 1.00 15.98 142 MET B C 1
ATOM 4576 O O . MET B 1 115 ? 30.301 49.189 -11.140 1.00 16.94 142 MET B O 1
ATOM 4581 N N . PRO B 1 116 ? 28.825 50.309 -9.805 1.00 16.35 143 PRO B N 1
ATOM 4582 C CA . PRO B 1 116 ? 27.724 49.446 -10.280 1.00 16.86 143 PRO B CA 1
ATOM 4583 C C . PRO B 1 116 ? 27.527 49.591 -11.781 1.00 17.29 143 PRO B C 1
ATOM 4584 O O . PRO B 1 116 ? 27.803 50.654 -12.358 1.00 17.70 143 PRO B O 1
ATOM 4588 N N . SER B 1 117 ? 27.065 48.513 -12.413 1.00 16.45 144 SER B N 1
ATOM 4589 C CA . SER B 1 117 ? 26.848 48.508 -13.852 1.00 17.00 144 SER B CA 1
ATOM 4590 C C . SER B 1 117 ? 25.937 49.651 -14.280 1.00 16.39 144 SER B C 1
ATOM 4591 O O . SER B 1 117 ? 24.940 49.913 -13.616 1.00 16.19 144 SER B O 1
ATOM 4594 N N . THR B 1 118 ? 26.284 50.316 -15.386 1.00 16.64 145 THR B N 1
ATOM 4595 C CA . THR B 1 118 ? 25.388 51.315 -15.964 1.00 16.99 145 THR B CA 1
ATOM 4596 C C . THR B 1 118 ? 24.056 50.704 -16.425 1.00 17.35 145 THR B C 1
ATOM 4597 O O . THR B 1 118 ? 23.105 51.448 -16.685 1.00 17.03 145 THR B O 1
ATOM 4601 N N . GLU B 1 119 ? 23.982 49.370 -16.510 1.00 17.39 146 GLU B N 1
ATOM 4602 C CA . GLU B 1 119 ? 22.697 48.714 -16.803 1.00 18.26 146 GLU B CA 1
ATOM 4603 C C . GLU B 1 119 ? 21.677 48.948 -15.687 1.00 17.79 146 GLU B C 1
ATOM 4604 O O . GLU B 1 119 ? 20.476 48.815 -15.895 1.00 18.92 146 GLU B O 1
ATOM 4610 N N . LEU B 1 120 ? 22.154 49.328 -14.502 1.00 17.01 147 LEU B N 1
ATOM 4611 C CA . LEU B 1 120 ? 21.257 49.658 -13.408 1.00 17.10 147 LEU B CA 1
ATOM 4612 C C . LEU B 1 120 ? 20.678 51.085 -13.502 1.00 17.16 147 LEU B C 1
ATOM 4613 O O . LEU B 1 120 ? 19.774 51.457 -12.742 1.00 18.19 147 LEU B O 1
ATOM 4618 N N . THR B 1 121 ? 21.222 51.884 -14.425 1.00 16.61 148 THR B N 1
ATOM 4619 C CA . THR B 1 121 ? 20.883 53.304 -14.547 1.00 17.40 148 THR B CA 1
ATOM 4620 C C . THR B 1 121 ? 20.668 53.690 -16.012 1.00 16.87 148 THR B C 1
ATOM 4621 O O . THR B 1 121 ? 21.138 54.741 -16.472 1.00 17.09 148 THR B O 1
ATOM 4625 N N . GLY B 1 122 ? 19.955 52.825 -16.733 1.00 16.91 149 GLY B N 1
ATOM 4626 C CA . GLY B 1 122 ? 19.520 53.113 -18.098 1.00 17.00 149 GLY B CA 1
ATOM 4627 C C . GLY B 1 122 ? 20.614 53.190 -19.147 1.00 16.81 149 GLY B C 1
ATOM 4628 O O . GLY B 1 122 ? 20.368 53.657 -20.272 1.00 17.38 149 GLY B O 1
ATOM 4629 N N . GLY B 1 123 ? 21.802 52.682 -18.814 1.00 15.63 150 GLY B N 1
ATOM 4630 C CA . GLY B 1 123 ? 22.957 52.765 -19.702 1.00 15.83 150 GLY B CA 1
ATOM 4631 C C . GLY B 1 123 ? 23.779 54.035 -19.537 1.00 16.13 150 GLY B C 1
ATOM 4632 O O . GLY B 1 123 ? 24.784 54.213 -20.238 1.00 17.43 150 GLY B O 1
ATOM 4633 N N . TYR B 1 124 ? 23.354 54.903 -18.609 1.00 15.41 151 TYR B N 1
ATOM 4634 C CA . TYR B 1 124 ? 23.999 56.203 -18.361 1.00 15.62 151 TYR B CA 1
ATOM 4635 C C . TYR B 1 124 ? 24.945 56.161 -17.175 1.00 15.20 151 TYR B C 1
ATOM 4636 O O . TYR B 1 124 ? 24.664 55.490 -16.185 1.00 16.39 151 TYR B O 1
ATOM 4645 N N . ARG B 1 125 ? 26.037 56.921 -17.274 1.00 15.31 152 ARG B N 1
ATOM 4646 C CA . ARG B 1 125 ? 26.827 57.298 -16.103 1.00 15.41 152 ARG B CA 1
ATOM 4647 C C . ARG B 1 125 ? 26.127 58.524 -15.508 1.00 15.89 152 ARG B C 1
ATOM 4648 O O . ARG B 1 125 ? 26.123 59.612 -16.090 1.00 16.20 152 ARG B O 1
ATOM 4656 N N . ILE B 1 126 ? 25.493 58.319 -14.364 1.00 15.70 153 ILE B N 1
ATOM 4657 C CA . ILE B 1 126 ? 24.695 59.326 -13.664 1.00 17.63 153 ILE B CA 1
ATOM 4658 C C . ILE B 1 126 ? 25.582 60.429 -13.049 1.00 16.73 153 ILE B C 1
ATOM 4659 O O . ILE B 1 126 ? 26.762 60.192 -12.767 1.00 15.08 153 ILE B O 1
ATOM 4664 N N . LEU B 1 127 ? 25.001 61.606 -12.800 1.00 15.41 154 LEU B N 1
ATOM 4665 C CA . LEU B 1 127 ? 25.716 62.780 -12.245 1.00 15.06 154 LEU B CA 1
ATOM 4666 C C . LEU B 1 127 ? 26.697 62.473 -11.110 1.00 14.66 154 LEU B C 1
ATOM 4667 O O . LEU B 1 127 ? 27.846 62.960 -11.117 1.00 15.49 154 LEU B O 1
ATOM 4672 N N . SER B 1 128 ? 26.242 61.671 -10.143 1.00 15.44 155 SER B N 1
ATOM 4673 C CA . SER B 1 128 ? 27.063 61.364 -8.962 1.00 15.44 155 SER B CA 1
ATOM 4674 C C . SER B 1 128 ? 28.413 60.704 -9.279 1.00 15.71 155 SER B C 1
ATOM 4675 O O . SER B 1 128 ? 29.340 60.779 -8.457 1.00 16.63 155 SER B O 1
ATOM 4678 N N . TYR B 1 129 ? 28.500 60.068 -10.448 1.00 14.37 156 TYR B N 1
ATOM 4679 C CA . TYR B 1 129 ? 29.726 59.385 -10.883 1.00 14.11 156 TYR B CA 1
ATOM 4680 C C . TYR B 1 129 ? 30.633 60.273 -11.750 1.00 14.82 156 TYR B C 1
ATOM 4681 O O . TYR B 1 129 ? 31.734 59.862 -12.119 1.00 15.94 156 TYR B O 1
ATOM 4690 N N . LEU B 1 130 ? 30.164 61.470 -12.090 1.00 14.39 157 LEU B N 1
ATOM 4691 C CA . LEU B 1 130 ? 30.897 62.333 -13.015 1.00 14.98 157 LEU B CA 1
ATOM 4692 C C . LEU B 1 130 ? 31.898 63.249 -12.317 1.00 15.85 157 LEU B C 1
ATOM 4693 O O . LEU B 1 130 ? 31.563 63.857 -11.309 1.00 16.42 157 LEU B O 1
ATOM 4698 N N . ASP B 1 131 ? 33.111 63.358 -12.863 1.00 16.64 158 ASP B N 1
ATOM 4699 C CA . ASP B 1 131 ? 34.067 64.358 -12.374 1.00 17.08 158 ASP B CA 1
ATOM 4700 C C . ASP B 1 131 ? 33.650 65.772 -12.865 1.00 17.05 158 ASP B C 1
ATOM 4701 O O . ASP B 1 131 ? 33.042 65.888 -13.928 1.00 17.33 158 ASP B O 1
ATOM 4706 N N . PRO B 1 132 ? 33.937 66.852 -12.095 1.00 17.45 159 PRO B N 1
ATOM 4707 C CA . PRO B 1 132 ? 33.542 68.199 -12.576 1.00 17.21 159 PRO B CA 1
ATOM 4708 C C . PRO B 1 132 ? 34.141 68.615 -13.925 1.00 17.40 159 PRO B C 1
ATOM 4709 O O . PRO B 1 132 ? 33.556 69.452 -14.611 1.00 18.17 159 PRO B O 1
ATOM 4713 N N . SER B 1 133 ? 35.259 67.999 -14.309 1.00 17.14 160 SER B N 1
ATOM 4714 C CA . SER B 1 133 ? 35.878 68.239 -15.625 1.00 17.58 160 SER B CA 1
ATOM 4715 C C . SER B 1 133 ? 34.985 67.811 -16.800 1.00 18.09 160 SER B C 1
ATOM 4716 O O . SER B 1 133 ? 35.201 68.241 -17.942 1.00 18.66 160 SER B O 1
ATOM 4719 N N . GLU B 1 134 ? 34.010 66.945 -16.526 1.00 18.14 161 GLU B N 1
ATOM 4720 C CA . GLU B 1 134 ? 33.080 66.474 -17.567 1.00 18.45 161 GLU B CA 1
ATOM 4721 C C . GLU B 1 134 ? 31.966 67.502 -17.801 1.00 18.79 161 GLU B C 1
ATOM 4722 O O . GLU B 1 134 ? 31.295 67.904 -16.858 1.00 19.15 161 GLU B O 1
ATOM 4728 N N . PRO B 1 135 ? 31.768 67.948 -19.058 1.00 18.52 162 PRO B N 1
ATOM 4729 C CA . PRO B 1 135 ? 30.704 68.933 -19.304 1.00 18.93 162 PRO B CA 1
ATOM 4730 C C . PRO B 1 135 ? 29.302 68.534 -18.811 1.00 18.74 162 PRO B C 1
ATOM 4731 O O . PRO B 1 135 ? 28.546 69.399 -18.386 1.00 19.73 162 PRO B O 1
ATOM 4735 N N . LYS B 1 136 ? 28.965 67.242 -18.834 1.00 18.23 163 LYS B N 1
ATOM 4736 C CA . LYS B 1 136 ? 27.649 66.798 -18.345 1.00 18.67 163 LYS B CA 1
ATOM 4737 C C . LYS B 1 136 ? 27.473 67.036 -16.854 1.00 18.44 163 LYS B C 1
ATOM 4738 O O . LYS B 1 136 ? 26.340 67.143 -16.370 1.00 18.68 163 LYS B O 1
ATOM 4744 N N . HIS B 1 137 ? 28.578 67.141 -16.123 1.00 17.30 164 HIS B N 1
ATOM 4745 C CA . HIS B 1 137 ? 28.478 67.380 -14.684 1.00 17.97 164 HIS B CA 1
ATOM 4746 C C . HIS B 1 137 ? 27.823 68.740 -14.419 1.00 18.26 164 HIS B C 1
ATOM 4747 O O . HIS B 1 137 ? 26.923 68.839 -13.585 1.00 18.30 164 HIS B O 1
ATOM 4754 N N . GLU B 1 138 ? 28.260 69.766 -15.148 1.00 18.46 165 GLU B N 1
ATOM 4755 C CA . GLU B 1 138 ? 27.674 71.111 -15.047 1.00 19.74 165 GLU B CA 1
ATOM 4756 C C . GLU B 1 138 ? 26.194 71.127 -15.434 1.00 18.33 165 GLU B C 1
ATOM 4757 O O . GLU B 1 138 ? 25.361 71.671 -14.685 1.00 18.03 165 GLU B O 1
ATOM 4763 N N . LYS B 1 139 ? 25.859 70.550 -16.592 1.00 18.02 166 LYS B N 1
ATOM 4764 C CA . LYS B 1 139 ? 24.465 70.535 -17.073 1.00 18.28 166 LYS B CA 1
ATOM 4765 C C . LYS B 1 139 ? 23.528 69.851 -16.085 1.00 17.40 166 LYS B C 1
ATOM 4766 O O . LYS B 1 139 ? 22.476 70.380 -15.710 1.00 16.15 166 LYS B O 1
ATOM 4772 N N . LEU B 1 140 ? 23.951 68.678 -15.614 1.00 16.83 167 LEU B N 1
ATOM 4773 C CA . LEU B 1 140 ? 23.090 67.884 -14.749 1.00 16.48 167 LEU B CA 1
ATOM 4774 C C . LEU B 1 140 ? 22.978 68.480 -13.344 1.00 16.27 167 LEU B C 1
ATOM 4775 O O . LEU B 1 140 ? 21.894 68.465 -12.755 1.00 17.16 167 LEU B O 1
ATOM 4780 N N . LYS B 1 141 ? 24.077 69.034 -12.832 1.00 15.78 168 LYS B N 1
ATOM 4781 C CA . LYS B 1 141 ? 24.013 69.687 -11.514 1.00 16.29 168 LYS B CA 1
ATOM 4782 C C . LYS B 1 141 ? 23.127 70.921 -11.591 1.00 16.23 168 LYS B C 1
ATOM 4783 O O . LYS B 1 141 ? 22.354 71.185 -10.660 1.00 16.47 168 LYS B O 1
ATOM 4789 N N . ASN B 1 142 ? 23.197 71.642 -12.715 1.00 16.22 169 ASN B N 1
ATOM 4790 C CA . ASN B 1 142 ? 22.300 72.790 -12.904 1.00 16.57 169 ASN B CA 1
ATOM 4791 C C . ASN B 1 142 ? 20.839 72.385 -12.947 1.00 16.72 169 ASN B C 1
ATOM 4792 O O . ASN B 1 142 ? 19.975 73.101 -12.432 1.00 16.99 169 ASN B O 1
ATOM 4797 N N . LEU B 1 143 ? 20.553 71.247 -13.577 1.00 17.28 170 LEU B N 1
ATOM 4798 C CA . LEU B 1 143 ? 19.185 70.730 -13.615 1.00 18.09 170 LEU B CA 1
ATOM 4799 C C . LEU B 1 143 ? 18.680 70.502 -12.183 1.00 17.85 170 LEU B C 1
ATOM 4800 O O . LEU B 1 143 ? 17.557 70.882 -11.854 1.00 18.12 170 LEU B O 1
ATOM 4805 N N . LEU B 1 144 ? 19.515 69.907 -11.329 1.00 17.51 171 LEU B N 1
ATOM 4806 C CA . LEU B 1 144 ? 19.067 69.626 -9.969 1.00 17.23 171 LEU B CA 1
ATOM 4807 C C . LEU B 1 144 ? 18.942 70.906 -9.148 1.00 16.93 171 LEU B C 1
ATOM 4808 O O . LEU B 1 144 ? 18.037 71.025 -8.327 1.00 16.82 171 LEU B O 1
ATOM 4813 N N . PHE B 1 145 ? 19.848 71.860 -9.360 1.00 16.98 172 PHE B N 1
ATOM 4814 C CA . PHE B 1 145 ? 19.711 73.166 -8.712 1.00 17.16 172 PHE B CA 1
ATOM 4815 C C . PHE B 1 145 ? 18.360 73.806 -9.096 1.00 17.72 172 PHE B C 1
ATOM 4816 O O . PHE B 1 145 ? 17.680 74.385 -8.241 1.00 18.28 172 PHE B O 1
ATOM 4824 N N . PHE B 1 146 ? 17.974 73.689 -10.364 1.00 18.16 173 PHE B N 1
ATOM 4825 C CA . PHE B 1 146 ? 16.666 74.177 -10.820 1.00 18.89 173 PHE B CA 1
ATOM 4826 C C . PHE B 1 146 ? 15.512 73.451 -10.134 1.00 19.48 173 PHE B C 1
ATOM 4827 O O . PHE B 1 146 ? 14.548 74.092 -9.701 1.00 19.11 173 PHE B O 1
ATOM 4835 N N . LEU B 1 147 ? 15.602 72.127 -10.038 1.00 19.01 174 LEU B N 1
ATOM 4836 C CA . LEU B 1 147 ? 14.591 71.322 -9.332 1.00 19.79 174 LEU B CA 1
ATOM 4837 C C . LEU B 1 147 ? 14.386 71.843 -7.897 1.00 19.36 174 LEU B C 1
ATOM 4838 O O . LEU B 1 147 ? 13.249 72.093 -7.459 1.00 19.87 174 LEU B O 1
ATOM 4843 N N . LEU B 1 148 ? 15.498 72.039 -7.195 1.00 18.40 175 LEU B N 1
ATOM 4844 C CA . LEU B 1 148 ? 15.453 72.515 -5.807 1.00 19.39 175 LEU B CA 1
ATOM 4845 C C . LEU B 1 148 ? 14.880 73.920 -5.697 1.00 19.63 175 LEU B C 1
ATOM 4846 O O . LEU B 1 148 ? 14.020 74.181 -4.852 1.00 19.97 175 LEU B O 1
ATOM 4851 N N . LYS B 1 149 ? 15.343 74.819 -6.560 1.00 20.29 176 LYS B N 1
ATOM 4852 C CA . LYS B 1 149 ? 14.841 76.192 -6.551 1.00 21.60 176 LYS B CA 1
ATOM 4853 C C . LYS B 1 149 ? 13.333 76.230 -6.852 1.00 21.64 176 LYS B C 1
ATOM 4854 O O . LYS B 1 149 ? 12.577 76.950 -6.181 1.00 21.91 176 LYS B O 1
ATOM 4860 N N A SER B 1 150 ? 12.899 75.419 -7.819 0.50 21.63 177 SER B N 1
ATOM 4861 N N B SER B 1 150 ? 12.891 75.452 -7.842 0.50 21.83 177 SER B N 1
ATOM 4862 C CA A SER B 1 150 ? 11.487 75.362 -8.220 0.50 21.93 177 SER B CA 1
ATOM 4863 C CA B SER B 1 150 ? 11.489 75.487 -8.287 0.50 22.25 177 SER B CA 1
ATOM 4864 C C A SER B 1 150 ? 10.571 74.799 -7.133 0.50 21.96 177 SER B C 1
ATOM 4865 C C B SER B 1 150 ? 10.521 74.785 -7.320 0.50 22.17 177 SER B C 1
ATOM 4866 O O A SER B 1 150 ? 9.392 75.155 -7.066 0.50 22.29 177 SER B O 1
ATOM 4867 O O B SER B 1 150 ? 9.296 74.877 -7.475 0.50 22.32 177 SER B O 1
ATOM 4872 N N A SER B 1 151 ? 11.121 73.936 -6.281 0.50 21.84 178 SER B N 1
ATOM 4873 N N B SER B 1 151 ? 11.075 74.089 -6.329 0.50 22.08 178 SER B N 1
ATOM 4874 C CA A SER B 1 151 ? 10.342 73.276 -5.233 0.50 21.71 178 SER B CA 1
ATOM 4875 C CA B SER B 1 151 ? 10.271 73.372 -5.339 0.50 21.95 178 SER B CA 1
ATOM 4876 C C A SER B 1 151 ? 10.113 74.155 -4.006 0.50 21.69 178 SER B C 1
ATOM 4877 C C B SER B 1 151 ? 10.085 74.175 -4.051 0.50 21.84 178 SER B C 1
ATOM 4878 O O A SER B 1 151 ? 9.351 73.774 -3.105 0.50 21.12 178 SER B O 1
ATOM 4879 O O B SER B 1 151 ? 9.326 73.768 -3.162 0.50 21.22 178 SER B O 1
ATOM 4884 N N . ARG B 1 152 ? 10.779 75.309 -3.961 1.00 21.69 179 ARG B N 1
ATOM 4885 C CA . ARG B 1 152 ? 10.889 76.086 -2.710 1.00 23.62 179 ARG B CA 1
ATOM 4886 C C . ARG B 1 152 ? 9.560 76.382 -2.016 1.00 22.93 179 ARG B C 1
ATOM 4887 O O . ARG B 1 152 ? 9.461 76.268 -0.796 1.00 22.76 179 ARG B O 1
ATOM 4895 N N . ASN B 1 153 ? 8.545 76.737 -2.796 1.00 22.29 180 ASN B N 1
ATOM 4896 C CA . ASN B 1 153 ? 7.254 77.112 -2.215 1.00 22.57 180 ASN B CA 1
ATOM 4897 C C . ASN B 1 153 ? 6.383 75.925 -1.817 1.00 21.98 180 ASN B C 1
ATOM 4898 O O . ASN B 1 153 ? 5.365 76.112 -1.142 1.00 22.31 180 ASN B O 1
ATOM 4903 N N . ARG B 1 154 ? 6.781 74.714 -2.220 1.00 20.73 181 ARG B N 1
ATOM 4904 C CA . ARG B 1 154 ? 6.023 73.516 -1.858 1.00 20.27 181 ARG B CA 1
ATOM 4905 C C . ARG B 1 154 ? 6.575 72.775 -0.648 1.00 19.14 181 ARG B C 1
ATOM 4906 O O . ARG B 1 154 ? 5.873 71.939 -0.077 1.00 18.51 181 ARG B O 1
ATOM 4914 N N . ILE B 1 155 ? 7.823 73.053 -0.269 1.00 18.25 182 ILE B N 1
ATOM 4915 C CA . ILE B 1 155 ? 8.489 72.261 0.783 1.00 18.50 182 ILE B CA 1
ATOM 4916 C C . ILE B 1 155 ? 7.727 72.330 2.111 1.00 18.42 182 ILE B C 1
ATOM 4917 O O . ILE B 1 155 ? 7.414 71.286 2.703 1.00 17.81 182 ILE B O 1
ATOM 4922 N N . PHE B 1 156 ? 7.416 73.540 2.579 1.00 18.67 183 PHE B N 1
ATOM 4923 C CA . PHE B 1 156 ? 6.781 73.683 3.898 1.00 19.32 183 PHE B CA 1
ATOM 4924 C C . PHE B 1 156 ? 5.406 73.011 3.929 1.00 18.84 183 PHE B C 1
ATOM 4925 O O . PHE B 1 156 ? 5.177 72.157 4.791 1.00 19.21 183 PHE B O 1
ATOM 4933 N N . PRO B 1 157 ? 4.491 73.370 2.997 1.00 18.64 184 PRO B N 1
ATOM 4934 C CA . PRO B 1 157 ? 3.172 72.740 3.098 1.00 18.94 184 PRO B CA 1
ATOM 4935 C C . PRO B 1 157 ? 3.187 71.235 2.859 1.00 18.74 184 PRO B C 1
ATOM 4936 O O . PRO B 1 157 ? 2.423 70.519 3.514 1.00 19.79 184 PRO B O 1
ATOM 4940 N N . GLU B 1 158 ? 4.034 70.757 1.951 1.00 17.92 185 GLU B N 1
ATOM 4941 C CA . GLU B 1 158 ? 4.039 69.321 1.666 1.00 17.53 185 GLU B CA 1
ATOM 4942 C C . GLU B 1 158 ? 4.697 68.520 2.793 1.00 17.00 185 GLU B C 1
ATOM 4943 O O . GLU B 1 158 ? 4.260 67.413 3.105 1.00 16.92 185 GLU B O 1
ATOM 4949 N N . PHE B 1 159 ? 5.736 69.084 3.409 1.00 16.62 186 PHE B N 1
ATOM 4950 C CA . PHE B 1 159 ? 6.329 68.451 4.584 1.00 16.40 186 PHE B CA 1
ATOM 4951 C C . PHE B 1 159 ? 5.311 68.379 5.718 1.00 17.57 186 PHE B C 1
ATOM 4952 O O . PHE B 1 159 ? 5.129 67.313 6.341 1.00 16.78 186 PHE B O 1
ATOM 4960 N N A GLN B 1 160 ? 4.641 69.494 5.999 0.50 17.68 187 GLN B N 1
ATOM 4961 N N B GLN B 1 160 ? 4.655 69.510 5.983 0.50 17.43 187 GLN B N 1
ATOM 4962 C CA A GLN B 1 160 ? 3.679 69.502 7.106 0.50 18.82 187 GLN B CA 1
ATOM 4963 C CA B GLN B 1 160 ? 3.629 69.588 7.029 0.50 18.19 187 GLN B CA 1
ATOM 4964 C C A GLN B 1 160 ? 2.513 68.536 6.865 0.50 18.55 187 GLN B C 1
ATOM 4965 C C B GLN B 1 160 ? 2.596 68.487 6.829 0.50 18.27 187 GLN B C 1
ATOM 4966 O O A GLN B 1 160 ? 2.075 67.861 7.801 0.50 18.39 187 GLN B O 1
ATOM 4967 O O B GLN B 1 160 ? 2.326 67.698 7.743 0.50 17.95 187 GLN B O 1
ATOM 4978 N N . ALA B 1 161 ? 2.047 68.437 5.619 1.00 18.42 188 ALA B N 1
ATOM 4979 C CA . ALA B 1 161 ? 0.927 67.558 5.297 1.00 18.64 188 ALA B CA 1
ATOM 4980 C C . ALA B 1 161 ? 1.301 66.090 5.463 1.00 18.53 188 ALA B C 1
ATOM 4981 O O . ALA B 1 161 ? 0.616 65.343 6.156 1.00 19.11 188 ALA B O 1
ATOM 4983 N N . THR B 1 162 ? 2.417 65.692 4.856 1.00 17.30 189 THR B N 1
ATOM 4984 C CA . THR B 1 162 ? 2.838 64.286 4.868 1.00 16.92 189 THR B CA 1
ATOM 4985 C C . THR B 1 162 ? 3.307 63.814 6.245 1.00 16.65 189 THR B C 1
ATOM 4986 O O . THR B 1 162 ? 2.881 62.747 6.727 1.00 16.55 189 THR B O 1
ATOM 4990 N N . TYR B 1 163 ? 4.146 64.607 6.911 1.00 15.78 190 TYR B N 1
ATOM 4991 C CA . TYR B 1 163 ? 4.650 64.186 8.226 1.00 15.87 190 TYR B CA 1
ATOM 4992 C C . TYR B 1 163 ? 3.603 64.265 9.337 1.00 16.43 190 TYR B C 1
ATOM 4993 O O . TYR B 1 163 ? 3.619 63.451 10.256 1.00 16.33 190 TYR B O 1
ATOM 5002 N N . SER B 1 164 ? 2.663 65.198 9.230 1.00 17.30 191 SER B N 1
ATOM 5003 C CA . SER B 1 164 ? 1.588 65.221 10.221 1.00 18.16 191 SER B CA 1
ATOM 5004 C C . SER B 1 164 ? 0.756 63.939 10.097 1.00 18.22 191 SER B C 1
ATOM 5005 O O . SER B 1 164 ? 0.391 63.349 11.107 1.00 17.92 191 SER B O 1
ATOM 5008 N N . GLU B 1 165 ? 0.519 63.479 8.870 1.00 18.03 192 GLU B N 1
ATOM 5009 C CA . GLU B 1 165 ? -0.177 62.196 8.657 1.00 18.32 192 GLU B CA 1
ATOM 5010 C C . GLU B 1 165 ? 0.605 61.002 9.242 1.00 17.96 192 GLU B C 1
ATOM 5011 O O . GLU B 1 165 ? 0.023 60.107 9.872 1.00 17.91 192 GLU B O 1
ATOM 5017 N N . LEU B 1 166 ? 1.922 61.016 9.059 1.00 17.47 193 LEU B N 1
ATOM 5018 C CA . LEU B 1 166 ? 2.781 59.985 9.641 1.00 17.35 193 LEU B CA 1
ATOM 5019 C C . LEU B 1 166 ? 2.607 59.925 11.149 1.00 17.61 193 LEU B C 1
ATOM 5020 O O . LEU B 1 166 ? 2.358 58.855 11.710 1.00 17.71 193 LEU B O 1
ATOM 5025 N N . PHE B 1 167 ? 2.751 61.069 11.813 1.00 17.39 194 PHE B N 1
ATOM 5026 C CA . PHE B 1 167 ? 2.674 61.080 13.277 1.00 17.55 194 PHE B CA 1
ATOM 5027 C C . PHE B 1 167 ? 1.288 60.727 13.809 1.00 17.42 194 PHE B C 1
ATOM 5028 O O . PHE B 1 167 ? 1.164 60.048 14.820 1.00 16.89 194 PHE B O 1
ATOM 5036 N N . ASP B 1 168 ? 0.255 61.160 13.099 1.00 18.22 195 ASP B N 1
ATOM 5037 C CA . ASP B 1 168 ? -1.115 60.768 13.450 1.00 19.16 195 ASP B CA 1
ATOM 5038 C C . ASP B 1 168 ? -1.246 59.229 13.419 1.00 19.25 195 ASP B C 1
ATOM 5039 O O . ASP B 1 168 ? -1.819 58.622 14.342 1.00 19.58 195 ASP B O 1
ATOM 5044 N N A SER B 1 169 ? -0.703 58.615 12.365 0.50 19.32 196 SER B N 1
ATOM 5045 N N B SER B 1 169 ? -0.685 58.608 12.382 0.50 19.29 196 SER B N 1
ATOM 5046 C CA A SER B 1 169 ? -0.679 57.159 12.217 0.50 19.68 196 SER B CA 1
ATOM 5047 C CA B SER B 1 169 ? -0.707 57.152 12.231 0.50 19.63 196 SER B CA 1
ATOM 5048 C C A SER B 1 169 ? 0.092 56.490 13.354 0.50 19.59 196 SER B C 1
ATOM 5049 C C B SER B 1 169 ? 0.143 56.425 13.282 0.50 19.59 196 SER B C 1
ATOM 5050 O O A SER B 1 169 ? -0.380 55.523 13.954 0.50 19.36 196 SER B O 1
ATOM 5051 O O B SER B 1 169 ? -0.224 55.341 13.750 0.50 19.40 196 SER B O 1
ATOM 5056 N N . LEU B 1 170 ? 1.276 57.016 13.653 1.00 19.10 197 LEU B N 1
ATOM 5057 C CA . LEU B 1 170 ? 2.143 56.422 14.664 1.00 19.45 197 LEU B CA 1
ATOM 5058 C C . LEU B 1 170 ? 1.510 56.451 16.044 1.00 19.75 197 LEU B C 1
ATOM 5059 O O . LEU B 1 170 ? 1.704 55.528 16.834 1.00 19.50 197 LEU B O 1
ATOM 5064 N N . GLU B 1 171 ? 0.749 57.507 16.325 1.00 19.99 198 GLU B N 1
ATOM 5065 C CA . GLU B 1 171 ? 0.032 57.615 17.595 1.00 21.13 198 GLU B CA 1
ATOM 5066 C C . GLU B 1 171 ? -0.949 56.463 17.724 1.00 21.41 198 GLU B C 1
ATOM 5067 O O . GLU B 1 171 ? -1.069 55.855 18.802 1.00 21.25 198 GLU B O 1
ATOM 5073 N N . LYS B 1 172 ? -1.655 56.177 16.629 1.00 21.62 199 LYS B N 1
ATOM 5074 C CA . LYS B 1 172 ? -2.650 55.099 16.616 1.00 22.66 199 LYS B CA 1
ATOM 5075 C C . LYS B 1 172 ? -1.971 53.750 16.842 1.00 22.85 199 LYS B C 1
ATOM 5076 O O . LYS B 1 172 ? -2.411 52.965 17.683 1.00 22.75 199 LYS B O 1
ATOM 5082 N N . GLU B 1 173 ? -0.876 53.510 16.121 1.00 22.46 200 GLU B N 1
ATOM 5083 C CA . GLU B 1 173 ? -0.099 52.279 16.257 1.00 23.57 200 GLU B CA 1
ATOM 5084 C C . GLU B 1 173 ? 0.429 52.072 17.683 1.00 23.68 200 GLU B C 1
ATOM 5085 O O . GLU B 1 173 ? 0.354 50.963 18.225 1.00 23.17 200 GLU B O 1
ATOM 5091 N N . LEU B 1 174 ? 0.945 53.142 18.286 1.00 24.07 201 LEU B N 1
ATOM 5092 C CA . LEU B 1 174 ? 1.465 53.100 19.658 1.00 25.32 201 LEU B CA 1
ATOM 5093 C C . LEU B 1 174 ? 0.384 52.616 20.637 1.00 25.45 201 LEU B C 1
ATOM 5094 O O . LEU B 1 174 ? 0.631 51.748 21.479 1.00 24.95 201 LEU B O 1
ATOM 5099 N N . SER B 1 175 ? -0.813 53.181 20.506 1.00 26.08 202 SER B N 1
ATOM 5100 C CA . SER B 1 175 ? -1.928 52.849 21.392 1.00 27.02 202 SER B CA 1
ATOM 5101 C C . SER B 1 175 ? -2.371 51.386 21.259 1.00 27.56 202 SER B C 1
ATOM 5102 O O . SER B 1 175 ? -2.823 50.783 22.239 1.00 27.26 202 SER B O 1
ATOM 5105 N N . LEU B 1 176 ? -2.220 50.821 20.062 1.00 28.06 203 LEU B N 1
ATOM 5106 C CA . LEU B 1 176 ? -2.587 49.425 19.801 1.00 28.68 203 LEU B CA 1
ATOM 5107 C C . LEU B 1 176 ? -1.523 48.434 20.261 1.00 28.79 203 LEU B C 1
ATOM 5108 O O . LEU B 1 176 ? -1.838 47.439 20.917 1.00 28.92 203 LEU B O 1
ATOM 5113 N N . LYS B 1 177 ? -0.269 48.709 19.906 1.00 28.21 204 LYS B N 1
ATOM 5114 C CA . LYS B 1 177 ? 0.810 47.726 20.010 1.00 28.67 204 LYS B CA 1
ATOM 5115 C C . LYS B 1 177 ? 1.779 47.974 21.164 1.00 28.03 204 LYS B C 1
ATOM 5116 O O . LYS B 1 177 ? 2.570 47.089 21.502 1.00 28.57 204 LYS B O 1
ATOM 5122 N N . GLY B 1 178 ? 1.729 49.170 21.748 1.00 27.29 205 GLY B N 1
ATOM 5123 C CA . GLY B 1 178 ? 2.677 49.564 22.798 1.00 26.72 205 GLY B CA 1
ATOM 5124 C C . GLY B 1 178 ? 3.992 50.117 22.270 1.00 26.27 205 GLY B C 1
ATOM 5125 O O . GLY B 1 178 ? 4.830 50.598 23.038 1.00 26.29 205 GLY B O 1
ATOM 5126 N N . LYS B 1 179 ? 4.174 50.030 20.956 1.00 25.31 206 LYS B N 1
ATOM 5127 C CA . LYS B 1 179 ? 5.277 50.705 20.273 1.00 24.73 206 LYS B CA 1
ATOM 5128 C C . LYS B 1 179 ? 4.855 51.051 18.848 1.00 23.75 206 LYS B C 1
ATOM 5129 O O . LYS B 1 179 ? 3.917 50.458 18.316 1.00 23.78 206 LYS B O 1
ATOM 5135 N N . ALA B 1 180 ? 5.534 52.017 18.232 1.00 22.43 207 ALA B N 1
ATOM 5136 C CA . ALA B 1 180 ? 5.179 52.422 16.873 1.00 22.13 207 ALA B CA 1
ATOM 5137 C C . ALA B 1 180 ? 6.430 52.414 16.014 1.00 22.16 207 ALA B C 1
ATOM 5138 O O . ALA B 1 180 ? 7.403 53.085 16.352 1.00 21.52 207 ALA B O 1
ATOM 5140 N N . ASP B 1 181 ? 6.404 51.658 14.915 1.00 22.43 208 ASP B N 1
ATOM 5141 C CA . ASP B 1 181 ? 7.578 51.482 14.063 1.00 23.54 208 ASP B CA 1
ATOM 5142 C C . ASP B 1 181 ? 7.793 52.691 13.159 1.00 23.41 208 ASP B C 1
ATOM 5143 O O . ASP B 1 181 ? 7.196 52.802 12.089 1.00 23.59 208 ASP B O 1
ATOM 5148 N N . PHE B 1 182 ? 8.661 53.595 13.600 1.00 23.44 209 PHE B N 1
ATOM 5149 C CA . PHE B 1 182 ? 8.983 54.757 12.793 1.00 23.78 209 PHE B CA 1
ATOM 5150 C C . PHE B 1 182 ? 9.580 54.373 11.442 1.00 25.42 209 PHE B C 1
ATOM 5151 O O . PHE B 1 182 ? 9.079 54.810 10.408 1.00 25.11 209 PHE B O 1
ATOM 5159 N N . GLY B 1 183 ? 10.634 53.558 11.456 1.00 26.80 210 GLY B N 1
ATOM 5160 C CA . GLY B 1 183 ? 11.304 53.122 10.221 1.00 28.69 210 GLY B CA 1
ATOM 5161 C C . GLY B 1 183 ? 10.339 52.513 9.217 1.00 29.28 210 GLY B C 1
ATOM 5162 O O . GLY B 1 183 ? 10.366 52.842 8.031 1.00 30.86 210 GLY B O 1
ATOM 5163 N N . GLY B 1 184 ? 9.455 51.655 9.706 1.00 29.44 211 GLY B N 1
ATOM 5164 C CA . GLY B 1 184 ? 8.485 50.952 8.855 1.00 29.27 211 GLY B CA 1
ATOM 5165 C C . GLY B 1 184 ? 7.488 51.807 8.084 1.00 28.86 211 GLY B C 1
ATOM 5166 O O . GLY B 1 184 ? 7.043 51.413 6.998 1.00 30.24 211 GLY B O 1
ATOM 5167 N N . SER B 1 185 ? 7.119 52.964 8.634 1.00 27.04 212 SER B N 1
ATOM 5168 C CA . SER B 1 185 ? 6.156 53.861 7.980 1.00 25.81 212 SER B CA 1
ATOM 5169 C C . SER B 1 185 ? 6.811 55.104 7.371 1.00 24.52 212 SER B C 1
ATOM 5170 O O . SER B 1 185 ? 6.299 55.680 6.407 1.00 24.31 212 SER B O 1
ATOM 5173 N N . SER B 1 186 ? 7.938 55.518 7.941 1.00 23.49 213 SER B N 1
ATOM 5174 C CA . SER B 1 186 ? 8.552 56.780 7.539 1.00 22.76 213 SER B CA 1
ATOM 5175 C C . SER B 1 186 ? 9.142 56.736 6.130 1.00 22.29 213 SER B C 1
ATOM 5176 O O . SER B 1 186 ? 9.303 57.782 5.508 1.00 21.22 213 SER B O 1
ATOM 5179 N N . ASP B 1 187 ? 9.454 55.536 5.637 1.00 22.28 214 ASP B N 1
ATOM 5180 C CA . ASP B 1 187 ? 9.982 55.389 4.273 1.00 22.47 214 ASP B CA 1
ATOM 5181 C C . ASP B 1 187 ? 8.941 55.771 3.211 1.00 20.73 214 ASP B C 1
ATOM 5182 O O . ASP B 1 187 ? 9.263 56.451 2.225 1.00 19.89 214 ASP B O 1
ATOM 5187 N N . GLY B 1 188 ? 7.692 55.345 3.404 1.00 19.45 215 GLY B N 1
ATOM 5188 C CA . GLY B 1 188 ? 6.633 55.770 2.496 1.00 18.17 215 GLY B CA 1
ATOM 5189 C C . GLY B 1 188 ? 6.387 57.271 2.598 1.00 17.54 215 GLY B C 1
ATOM 5190 O O . GLY B 1 188 ? 6.228 57.967 1.588 1.00 17.36 215 GLY B O 1
ATOM 5191 N N . THR B 1 189 ? 6.372 57.786 3.829 1.00 17.26 216 THR B N 1
ATOM 5192 C CA . THR B 1 189 ? 6.158 59.211 4.052 1.00 16.81 216 THR B CA 1
ATOM 5193 C C . THR B 1 189 ? 7.216 60.043 3.327 1.00 15.87 216 THR B C 1
ATOM 5194 O O . THR B 1 189 ? 6.887 61.021 2.644 1.00 16.09 216 THR B O 1
ATOM 5198 N N . ALA B 1 190 ? 8.479 59.633 3.430 1.00 15.66 217 ALA B N 1
ATOM 5199 C CA . ALA B 1 190 ? 9.553 60.369 2.761 1.00 15.93 217 ALA B CA 1
ATOM 5200 C C . ALA B 1 190 ? 9.368 60.386 1.254 1.00 16.06 217 ALA B C 1
ATOM 5201 O O . ALA B 1 190 ? 9.541 61.431 0.625 1.00 16.21 217 ALA B O 1
ATOM 5203 N N . PHE B 1 191 ? 9.030 59.232 0.669 1.00 16.25 218 PHE B N 1
ATOM 5204 C CA . PHE B 1 191 ? 8.854 59.218 -0.783 1.00 16.01 218 PHE B CA 1
ATOM 5205 C C . PHE B 1 191 ? 7.694 60.101 -1.210 1.00 16.29 218 PHE B C 1
ATOM 5206 O O . PHE B 1 191 ? 7.799 60.874 -2.174 1.00 16.72 218 PHE B O 1
ATOM 5214 N N . ASN B 1 192 ? 6.590 60.001 -0.474 1.00 15.46 219 ASN B N 1
ATOM 5215 C CA . ASN B 1 192 ? 5.401 60.800 -0.786 1.00 16.65 219 ASN B CA 1
ATOM 5216 C C . ASN B 1 192 ? 5.689 62.304 -0.675 1.00 16.49 219 ASN B C 1
ATOM 5217 O O . ASN B 1 192 ? 5.296 63.083 -1.540 1.00 16.73 219 ASN B O 1
ATOM 5222 N N . PHE B 1 193 ? 6.391 62.692 0.383 1.00 16.11 220 PHE B N 1
ATOM 5223 C CA . PHE B 1 193 ? 6.831 64.064 0.544 1.00 16.19 220 PHE B CA 1
ATOM 5224 C C . PHE B 1 193 ? 7.683 64.540 -0.649 1.00 15.79 220 PHE B C 1
ATOM 5225 O O . PHE B 1 193 ? 7.425 65.599 -1.211 1.00 16.90 220 PHE B O 1
ATOM 5233 N N . LEU B 1 194 ? 8.684 63.752 -1.044 1.00 15.39 221 LEU B N 1
ATOM 5234 C CA . LEU B 1 194 ? 9.565 64.157 -2.137 1.00 15.69 221 LEU B CA 1
ATOM 5235 C C . LEU B 1 194 ? 8.799 64.279 -3.440 1.00 15.78 221 LEU B C 1
ATOM 5236 O O . LEU B 1 194 ? 9.017 65.220 -4.202 1.00 16.54 221 LEU B O 1
ATOM 5241 N N . ALA B 1 195 ? 7.898 63.331 -3.706 1.00 15.72 222 ALA B N 1
ATOM 5242 C CA . ALA B 1 195 ? 7.140 63.358 -4.960 1.00 16.58 222 ALA B CA 1
ATOM 5243 C C . ALA B 1 195 ? 6.241 64.592 -4.991 1.00 16.93 222 ALA B C 1
ATOM 5244 O O . ALA B 1 195 ? 6.107 65.256 -6.033 1.00 17.74 222 ALA B O 1
ATOM 5246 N N . ARG B 1 196 ? 5.647 64.918 -3.846 1.00 16.92 223 ARG B N 1
ATOM 5247 C CA . ARG B 1 196 ? 4.757 66.075 -3.769 1.00 17.47 223 ARG B CA 1
ATOM 5248 C C . ARG B 1 196 ? 5.531 67.409 -3.810 1.00 17.93 223 ARG B C 1
ATOM 5249 O O . ARG B 1 196 ? 5.120 68.335 -4.508 1.00 18.80 223 ARG B O 1
ATOM 5257 N N . ALA B 1 197 ? 6.657 67.493 -3.100 1.00 17.98 224 ALA B N 1
ATOM 5258 C CA . ALA B 1 197 ? 7.456 68.722 -3.086 1.00 17.77 224 ALA B CA 1
ATOM 5259 C C . ALA B 1 197 ? 8.190 68.967 -4.396 1.00 18.07 224 ALA B C 1
ATOM 5260 O O . ALA B 1 197 ? 8.169 70.085 -4.922 1.00 18.84 224 ALA B O 1
ATOM 5262 N N . PHE B 1 198 ? 8.842 67.928 -4.921 1.00 17.72 225 PHE B N 1
ATOM 5263 C CA . PHE B 1 198 ? 9.632 68.097 -6.150 1.00 18.59 225 PHE B CA 1
ATOM 5264 C C . PHE B 1 198 ? 8.799 68.164 -7.428 1.00 18.74 225 PHE B C 1
ATOM 5265 O O . PHE B 1 198 ? 9.132 68.914 -8.351 1.00 19.63 225 PHE B O 1
ATOM 5273 N N . TYR B 1 199 ? 7.747 67.354 -7.497 1.00 18.43 226 TYR B N 1
ATOM 5274 C CA . TYR B 1 199 ? 7.013 67.149 -8.765 1.00 19.12 226 TYR B CA 1
ATOM 5275 C C . TYR B 1 199 ? 5.517 67.432 -8.673 1.00 19.37 226 TYR B C 1
ATOM 5276 O O . TYR B 1 199 ? 4.781 67.189 -9.627 1.00 19.75 226 TYR B O 1
ATOM 5285 N N . GLY B 1 200 ? 5.055 67.914 -7.523 1.00 19.65 227 GLY B N 1
ATOM 5286 C CA . GLY B 1 200 ? 3.627 68.193 -7.342 1.00 19.78 227 GLY B CA 1
ATOM 5287 C C . GLY B 1 200 ? 2.730 66.987 -7.588 1.00 20.32 227 GLY B C 1
ATOM 5288 O O . GLY B 1 200 ? 1.589 67.137 -8.018 1.00 21.11 227 GLY B O 1
ATOM 5289 N N . THR B 1 201 ? 3.243 65.796 -7.286 1.00 20.04 228 THR B N 1
ATOM 5290 C CA . THR B 1 201 ? 2.586 64.542 -7.622 1.00 20.28 228 THR B CA 1
ATOM 5291 C C . THR B 1 201 ? 2.473 63.650 -6.387 1.00 20.53 228 THR B C 1
ATOM 5292 O O . THR B 1 201 ? 3.469 63.403 -5.700 1.00 20.28 228 THR B O 1
ATOM 5296 N N . ASN B 1 202 ? 1.264 63.178 -6.104 1.00 20.18 229 ASN B N 1
ATOM 5297 C CA . ASN B 1 202 ? 1.035 62.237 -5.017 1.00 20.73 229 ASN B CA 1
ATOM 5298 C C . ASN B 1 202 ? 1.114 60.810 -5.576 1.00 21.00 229 ASN B C 1
ATOM 5299 O O . ASN B 1 202 ? 0.277 60.430 -6.397 1.00 21.12 229 ASN B O 1
ATOM 5304 N N . PRO B 1 203 ? 2.119 60.016 -5.151 1.00 20.97 230 PRO B N 1
ATOM 5305 C CA . PRO B 1 203 ? 2.232 58.664 -5.744 1.00 21.28 230 PRO B CA 1
ATOM 5306 C C . PRO B 1 203 ? 0.958 57.807 -5.599 1.00 21.97 230 PRO B C 1
ATOM 5307 O O . PRO B 1 203 ? 0.701 56.937 -6.437 1.00 21.56 230 PRO B O 1
ATOM 5311 N N . ALA B 1 204 ? 0.146 58.078 -4.576 1.00 22.63 231 ALA B N 1
ATOM 5312 C CA . ALA B 1 204 ? -1.116 57.351 -4.390 1.00 23.74 231 ALA B CA 1
ATOM 5313 C C . ALA B 1 204 ? -2.097 57.545 -5.550 1.00 24.20 231 ALA B C 1
ATOM 5314 O O . ALA B 1 204 ? -2.963 56.692 -5.778 1.00 25.30 231 ALA B O 1
ATOM 5316 N N . ASP B 1 205 ? -1.956 58.658 -6.277 1.00 24.55 232 ASP B N 1
ATOM 5317 C CA . ASP B 1 205 ? -2.775 58.946 -7.470 1.00 25.37 232 ASP B CA 1
ATOM 5318 C C . ASP B 1 205 ? -2.208 58.331 -8.754 1.00 25.25 232 ASP B C 1
ATOM 5319 O O . ASP B 1 205 ? -2.746 58.565 -9.841 1.00 25.77 232 ASP B O 1
ATOM 5324 N N . THR B 1 206 ? -1.118 57.573 -8.629 1.00 24.54 233 THR B N 1
ATOM 5325 C CA . THR B 1 206 ? -0.424 56.990 -9.789 1.00 24.01 233 THR B CA 1
ATOM 5326 C C . THR B 1 206 ? -0.346 55.461 -9.728 1.00 24.09 233 THR B C 1
ATOM 5327 O O . THR B 1 206 ? -0.723 54.849 -8.722 1.00 23.78 233 THR B O 1
ATOM 5331 N N . LYS B 1 207 ? 0.174 54.858 -10.799 1.00 24.25 234 LYS B N 1
ATOM 5332 C CA . LYS B 1 207 ? 0.416 53.415 -10.871 1.00 24.94 234 LYS B CA 1
ATOM 5333 C C . LYS B 1 207 ? 1.407 52.896 -9.813 1.00 24.56 234 LYS B C 1
ATOM 5334 O O . LYS B 1 207 ? 1.411 51.706 -9.485 1.00 24.78 234 LYS B O 1
ATOM 5340 N N . LEU B 1 208 ? 2.232 53.791 -9.269 1.00 24.03 235 LEU B N 1
ATOM 5341 C CA . LEU B 1 208 ? 3.182 53.427 -8.218 1.00 24.06 235 LEU B CA 1
ATOM 5342 C C . LEU B 1 208 ? 2.523 53.109 -6.883 1.00 23.76 235 LEU B C 1
ATOM 5343 O O . LEU B 1 208 ? 3.082 52.352 -6.071 1.00 23.02 235 LEU B O 1
ATOM 5348 N N . LYS B 1 209 ? 1.361 53.722 -6.644 1.00 23.31 236 LYS B N 1
ATOM 5349 C CA . LYS B 1 209 ? 0.617 53.552 -5.391 1.00 24.29 236 LYS B CA 1
ATOM 5350 C C . LYS B 1 209 ? 1.544 53.745 -4.184 1.00 23.15 236 LYS B C 1
ATOM 5351 O O . LYS B 1 209 ? 2.139 54.810 -4.035 1.00 23.37 236 LYS B O 1
ATOM 5357 N N . ALA B 1 210 ? 1.677 52.716 -3.348 1.00 21.98 237 ALA B N 1
ATOM 5358 C CA . ALA B 1 210 ? 2.541 52.780 -2.170 1.00 21.31 237 ALA B CA 1
ATOM 5359 C C . ALA B 1 210 ? 3.771 51.864 -2.321 1.00 20.45 237 ALA B C 1
ATOM 5360 O O . ALA B 1 210 ? 4.455 51.558 -1.334 1.00 20.66 237 ALA B O 1
ATOM 5362 N N . ASP B 1 211 ? 4.057 51.451 -3.561 1.00 19.88 238 ASP B N 1
ATOM 5363 C CA . ASP B 1 211 ? 5.117 50.465 -3.846 1.00 19.85 238 ASP B CA 1
ATOM 5364 C C . ASP B 1 211 ? 6.552 51.013 -3.899 1.00 19.58 238 ASP B C 1
ATOM 5365 O O . ASP B 1 211 ? 7.508 50.227 -3.904 1.00 19.55 238 ASP B O 1
ATOM 5370 N N . ALA B 1 212 ? 6.717 52.340 -3.942 1.00 18.83 239 ALA B N 1
ATOM 5371 C CA . ALA B 1 212 ? 8.063 52.928 -4.146 1.00 19.25 239 ALA B CA 1
ATOM 5372 C C . ALA B 1 212 ? 9.155 52.441 -3.189 1.00 19.24 239 ALA B C 1
ATOM 5373 O O . ALA B 1 212 ? 10.229 52.052 -3.638 1.00 18.84 239 ALA B O 1
ATOM 5375 N N . PRO B 1 213 ? 8.904 52.466 -1.866 1.00 18.19 240 PRO B N 1
ATOM 5376 C CA . PRO B 1 213 ? 9.980 52.041 -0.964 1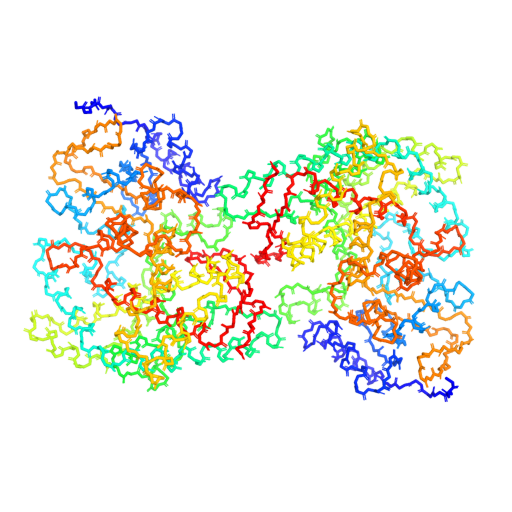.00 18.11 240 PRO B CA 1
ATOM 5377 C C . PRO B 1 213 ? 10.523 50.629 -1.268 1.00 17.83 240 PRO B C 1
ATOM 5378 O O . PRO B 1 213 ? 11.726 50.437 -1.279 1.00 17.34 240 PRO B O 1
ATOM 5382 N N . GLY B 1 214 ? 9.645 49.655 -1.538 1.00 17.91 241 GLY B N 1
ATOM 5383 C CA . GLY B 1 214 ? 10.115 48.298 -1.846 1.00 17.72 241 GLY B CA 1
ATOM 5384 C C . GLY B 1 214 ? 10.911 48.222 -3.143 1.00 17.46 241 GLY B C 1
ATOM 5385 O O . GLY B 1 214 ? 11.934 47.521 -3.225 1.00 18.41 241 GLY B O 1
ATOM 5386 N N . LEU B 1 215 ? 10.457 48.965 -4.154 1.00 16.70 242 LEU B N 1
ATOM 5387 C CA . LEU B 1 215 ? 11.144 49.012 -5.445 1.00 16.57 242 LEU B CA 1
ATOM 5388 C C . LEU B 1 215 ? 12.528 49.628 -5.322 1.00 16.12 242 LEU B C 1
ATOM 5389 O O . LEU B 1 215 ? 13.523 49.076 -5.813 1.00 17.04 242 LEU B O 1
ATOM 5394 N N . ILE B 1 216 ? 12.600 50.775 -4.654 1.00 15.61 243 ILE B N 1
ATOM 5395 C CA . ILE B 1 216 ? 13.875 51.461 -4.473 1.00 15.96 243 ILE B CA 1
ATOM 5396 C C . ILE B 1 216 ? 14.829 50.602 -3.650 1.00 16.40 243 ILE B C 1
ATOM 5397 O O . ILE B 1 216 ? 16.001 50.501 -3.985 1.00 17.30 243 ILE B O 1
ATOM 5402 N N . THR B 1 217 ? 14.333 50.003 -2.568 1.00 16.25 244 THR B N 1
ATOM 5403 C CA . THR B 1 217 ? 15.186 49.190 -1.700 1.00 16.76 244 THR B CA 1
ATOM 5404 C C . THR B 1 217 ? 15.829 48.055 -2.510 1.00 16.17 244 THR B C 1
ATOM 5405 O O . THR B 1 217 ? 17.044 47.838 -2.404 1.00 17.15 244 THR B O 1
ATOM 5409 N N . LYS B 1 218 ? 15.038 47.361 -3.331 1.00 16.87 245 LYS B N 1
ATOM 5410 C CA . LYS B 1 218 ? 15.589 46.261 -4.137 1.00 16.65 245 LYS B CA 1
ATOM 5411 C C . LYS B 1 218 ? 16.666 46.804 -5.081 1.00 16.76 245 LYS B C 1
ATOM 5412 O O . LYS B 1 218 ? 17.770 46.247 -5.190 1.00 17.13 245 LYS B O 1
ATOM 5418 N N . TRP B 1 219 ? 16.334 47.891 -5.768 1.00 15.86 246 TRP B N 1
ATOM 5419 C CA . TRP B 1 219 ? 17.285 48.491 -6.704 1.00 16.44 246 TRP B CA 1
ATOM 5420 C C . TRP B 1 219 ? 18.579 48.942 -6.019 1.00 16.09 246 TRP B C 1
ATOM 5421 O O . TRP B 1 219 ? 19.675 48.640 -6.490 1.00 15.94 246 TRP B O 1
ATOM 5432 N N . VAL B 1 220 ? 18.457 49.647 -4.892 1.00 16.24 247 VAL B N 1
ATOM 5433 C CA . VAL B 1 220 ? 19.649 50.068 -4.158 1.00 16.91 247 VAL B CA 1
ATOM 5434 C C . VAL B 1 220 ? 20.505 48.875 -3.738 1.00 16.84 247 VAL B C 1
ATOM 5435 O O . VAL B 1 220 ? 21.742 48.932 -3.808 1.00 16.95 247 VAL B O 1
ATOM 5439 N N A LEU B 1 221 ? 19.857 47.793 -3.306 0.50 17.09 248 LEU B N 1
ATOM 5440 N N B LEU B 1 221 ? 19.859 47.786 -3.324 0.50 16.79 248 LEU B N 1
ATOM 5441 C CA A LEU B 1 221 ? 20.595 46.580 -2.941 0.50 17.71 248 LEU B CA 1
ATOM 5442 C CA B LEU B 1 221 ? 20.596 46.577 -2.9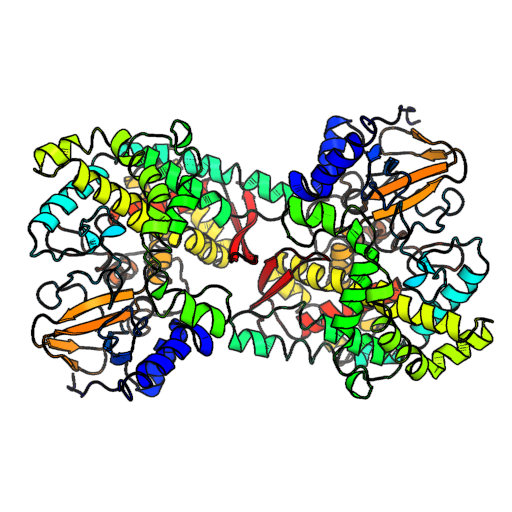28 0.50 17.14 248 LEU B CA 1
ATOM 5443 C C A LEU B 1 221 ? 21.428 46.065 -4.115 0.50 17.50 248 LEU B C 1
ATOM 5444 C C B LEU B 1 221 ? 21.370 45.935 -4.090 0.50 17.20 248 LEU B C 1
ATOM 5445 O O A LEU B 1 221 ? 22.600 45.717 -3.945 0.50 17.65 248 LEU B O 1
ATOM 5446 O O B LEU B 1 221 ? 22.450 45.372 -3.887 0.50 17.40 248 LEU B O 1
ATOM 5455 N N . PHE B 1 222 ? 20.831 46.025 -5.305 1.00 17.26 249 PHE B N 1
ATOM 5456 C CA . PHE B 1 222 ? 21.559 45.572 -6.495 1.00 17.27 249 PHE B CA 1
ATOM 5457 C C . PHE B 1 222 ? 22.781 46.461 -6.778 1.00 17.58 249 PHE B C 1
ATOM 5458 O O . PHE B 1 222 ? 23.768 46.004 -7.360 1.00 18.13 249 PHE B O 1
ATOM 5466 N N . ASN B 1 223 ? 22.712 47.719 -6.352 1.00 17.55 250 ASN B N 1
ATOM 5467 C CA . ASN B 1 223 ? 23.851 48.627 -6.482 1.00 17.97 250 ASN B CA 1
ATOM 5468 C C . ASN B 1 223 ? 24.908 48.404 -5.416 1.00 17.74 250 ASN B C 1
ATOM 5469 O O . ASN B 1 223 ? 26.105 48.398 -5.739 1.00 18.38 250 ASN B O 1
ATOM 5474 N N . LEU B 1 224 ? 24.458 48.221 -4.166 1.00 16.97 251 LEU B N 1
ATOM 5475 C CA . LEU B 1 224 ? 25.331 48.346 -3.003 1.00 16.87 251 LEU B CA 1
ATOM 5476 C C . LEU B 1 224 ? 25.667 47.055 -2.267 1.00 16.65 251 LEU B C 1
ATOM 5477 O O . LEU B 1 224 ? 26.424 47.090 -1.306 1.00 16.96 251 LEU B O 1
ATOM 5482 N N . HIS B 1 225 ? 25.111 45.922 -2.709 1.00 15.91 252 HIS B N 1
ATOM 5483 C CA . HIS B 1 225 ? 25.361 44.645 -2.006 1.00 16.52 252 HIS B CA 1
ATOM 5484 C C . HIS B 1 225 ? 26.846 44.329 -1.697 1.00 16.06 252 HIS B C 1
ATOM 5485 O O . HIS B 1 225 ? 27.120 43.704 -0.683 1.00 16.70 252 HIS B O 1
ATOM 5492 N N . PRO B 1 226 ? 27.808 44.715 -2.566 1.00 16.79 253 PRO B N 1
ATOM 5493 C CA . PRO B 1 226 ? 29.209 44.361 -2.258 1.00 17.51 253 PRO B CA 1
ATOM 5494 C C . PRO B 1 226 ? 29.750 45.027 -1.000 1.00 17.79 253 PRO B C 1
ATOM 5495 O O . PRO B 1 226 ? 30.807 44.605 -0.484 1.00 18.92 253 PRO B O 1
ATOM 5499 N N . LEU B 1 227 ? 29.022 46.029 -0.504 1.00 18.55 254 LEU B N 1
ATOM 5500 C CA . LEU B 1 227 ? 29.449 46.866 0.619 1.00 20.45 254 LEU B CA 1
ATOM 5501 C C . LEU B 1 227 ? 28.669 46.578 1.897 1.00 21.60 254 LEU B C 1
ATOM 5502 O O . LEU B 1 227 ? 28.878 47.242 2.919 1.00 22.06 254 LEU B O 1
ATOM 5507 N N . LEU B 1 228 ? 27.740 45.635 1.837 1.00 22.25 255 LEU B N 1
ATOM 5508 C CA . LEU B 1 228 ? 26.774 45.446 2.914 1.00 24.20 255 LEU B CA 1
ATOM 5509 C C . LEU B 1 228 ? 26.803 44.027 3.445 1.00 25.51 255 LEU B C 1
ATOM 5510 O O . LEU B 1 228 ? 27.119 43.092 2.721 1.00 24.52 255 LEU B O 1
ATOM 5515 N N . SER B 1 229 ? 26.468 43.870 4.724 1.00 27.62 256 SER B N 1
ATOM 5516 C CA . SER B 1 229 ? 26.164 42.560 5.276 1.00 30.50 256 SER B CA 1
ATOM 5517 C C . SER B 1 229 ? 24.759 42.600 5.864 1.00 32.33 256 SER B C 1
ATOM 5518 O O . SER B 1 229 ? 24.331 43.635 6.387 1.00 33.19 256 SER B O 1
ATOM 5521 N N . ILE B 1 230 ? 24.046 41.478 5.760 1.00 34.65 257 ILE B N 1
ATOM 5522 C CA . ILE B 1 230 ? 22.765 41.296 6.454 1.00 36.47 257 ILE B CA 1
ATOM 5523 C C . ILE B 1 230 ? 22.999 40.401 7.675 1.00 37.39 257 ILE B C 1
ATOM 5524 O O . ILE B 1 230 ? 24.114 40.343 8.210 1.00 38.10 257 ILE B O 1
ATOM 5529 N N . GLY B 1 231 ? 21.961 39.704 8.125 1.00 38.24 258 GLY B N 1
ATOM 5530 C CA . GLY B 1 231 ? 22.091 38.829 9.286 1.00 39.28 258 GLY B CA 1
ATOM 5531 C C . GLY B 1 231 ? 22.731 37.489 8.964 1.00 39.49 258 GLY B C 1
ATOM 5532 O O . GLY B 1 231 ? 22.866 36.640 9.845 1.00 40.31 258 GLY B O 1
ATOM 5533 N N . LEU B 1 232 ? 23.155 37.313 7.711 1.00 39.56 259 LEU B N 1
ATOM 5534 C CA . LEU B 1 232 ? 23.505 35.988 7.183 1.00 38.98 259 LEU B CA 1
ATOM 5535 C C . LEU B 1 232 ? 24.941 35.519 7.468 1.00 38.42 259 LEU B C 1
ATOM 5536 O O . LEU B 1 232 ? 25.853 36.348 7.618 1.00 38.58 259 LEU B O 1
ATOM 5541 N N . PRO B 1 233 ? 25.145 34.185 7.559 1.00 37.61 260 PRO B N 1
ATOM 5542 C CA . PRO B 1 233 ? 26.477 33.631 7.818 1.00 36.94 260 PRO B CA 1
ATOM 5543 C C . PRO B 1 233 ? 27.478 33.883 6.691 1.00 36.11 260 PRO B C 1
ATOM 5544 O O . PRO B 1 233 ? 27.094 33.972 5.523 1.00 36.21 260 PRO B O 1
ATOM 5548 N N . ARG B 1 234 ? 28.750 33.986 7.070 1.00 35.16 261 ARG B N 1
ATOM 5549 C CA . ARG B 1 234 ? 29.883 34.169 6.162 1.00 34.35 261 ARG B CA 1
ATOM 5550 C C . ARG B 1 234 ? 29.825 33.226 4.959 1.00 33.82 261 ARG B C 1
ATOM 5551 O O . ARG B 1 234 ? 30.069 33.640 3.827 1.00 33.37 261 ARG B O 1
ATOM 5559 N N . VAL B 1 235 ? 29.496 31.959 5.210 1.00 32.87 262 VAL B N 1
ATOM 5560 C CA . VAL B 1 235 ? 29.511 30.943 4.157 1.00 32.20 262 VAL B CA 1
ATOM 5561 C C . VAL B 1 235 ? 28.405 31.113 3.104 1.00 31.39 262 VAL B C 1
ATOM 5562 O O . VAL B 1 235 ? 28.541 30.613 1.988 1.00 31.57 262 VAL B O 1
ATOM 5566 N N . ILE B 1 236 ? 27.322 31.805 3.461 1.00 30.31 263 ILE B N 1
ATOM 5567 C CA . ILE B 1 236 ? 26.271 32.151 2.497 1.00 29.69 263 ILE B CA 1
ATOM 5568 C C . ILE B 1 236 ? 26.561 33.506 1.842 1.00 28.83 263 ILE B C 1
ATOM 5569 O O . ILE B 1 236 ? 26.536 33.634 0.610 1.00 28.55 263 ILE B O 1
ATOM 5574 N N . GLU B 1 237 ? 26.829 34.517 2.670 1.00 26.95 264 GLU B N 1
ATOM 5575 C CA . GLU B 1 237 ? 27.017 35.894 2.183 1.00 25.61 264 GLU B CA 1
ATOM 5576 C C . GLU B 1 237 ? 28.209 36.068 1.256 1.00 24.52 264 GLU B C 1
ATOM 5577 O O . GLU B 1 237 ? 28.116 36.771 0.251 1.00 23.94 264 GLU B O 1
ATOM 5583 N N . GLU B 1 238 ? 29.335 35.459 1.609 1.00 23.53 265 GLU B N 1
ATOM 5584 C CA . GLU B 1 238 ? 30.570 35.666 0.861 1.00 23.25 265 GLU B CA 1
ATOM 5585 C C . GLU B 1 238 ? 30.406 35.304 -0.628 1.00 22.68 265 GLU B C 1
ATOM 5586 O O . GLU B 1 238 ? 30.628 36.164 -1.484 1.00 22.06 265 GLU B O 1
ATOM 5592 N N . PRO B 1 239 ? 29.972 34.057 -0.936 1.00 22.14 266 PRO B N 1
ATOM 5593 C CA . PRO B 1 239 ? 29.759 33.720 -2.356 1.00 21.86 266 PRO B CA 1
ATOM 5594 C C . PRO B 1 239 ? 28.569 34.419 -3.038 1.00 21.51 266 PRO B C 1
ATOM 5595 O O . PRO B 1 239 ? 28.623 34.647 -4.250 1.00 20.51 266 PRO B O 1
ATOM 5599 N N . LEU B 1 240 ? 27.523 34.757 -2.284 1.00 21.14 267 LEU B N 1
ATOM 5600 C CA . LEU B 1 240 ? 26.276 35.274 -2.866 1.00 21.75 267 LEU B CA 1
ATOM 5601 C C . LEU B 1 240 ? 26.266 36.780 -3.136 1.00 20.80 267 LEU B C 1
ATOM 5602 O O . LEU B 1 240 ? 25.718 37.228 -4.151 1.00 19.86 267 LEU B O 1
ATOM 5607 N N . ILE B 1 241 ? 26.821 37.561 -2.209 1.00 19.49 268 ILE B N 1
ATOM 5608 C CA . ILE B 1 241 ? 26.830 39.014 -2.387 1.00 19.45 268 ILE B CA 1
ATOM 5609 C C . ILE B 1 241 ? 28.194 39.691 -2.312 1.00 18.99 268 ILE B C 1
ATOM 5610 O O . ILE B 1 241 ? 28.290 40.881 -2.598 1.00 18.60 268 ILE B O 1
ATOM 5615 N N . HIS B 1 242 ? 29.249 38.963 -1.941 1.00 18.19 269 HIS B N 1
ATOM 5616 C CA . HIS B 1 242 ? 30.546 39.631 -1.778 1.00 19.33 269 HIS B CA 1
ATOM 5617 C C . HIS B 1 242 ? 31.605 39.278 -2.832 1.00 20.07 269 HIS B C 1
ATOM 5618 O O . HIS B 1 242 ? 32.718 39.827 -2.811 1.00 22.46 269 HIS B O 1
ATOM 5625 N N . THR B 1 243 ? 31.271 38.388 -3.759 1.00 18.15 270 THR B N 1
ATOM 5626 C CA . THR B 1 243 ? 32.278 37.878 -4.693 1.00 18.10 270 THR B CA 1
ATOM 5627 C C . THR B 1 243 ? 32.046 38.329 -6.124 1.00 16.99 270 THR B C 1
ATOM 5628 O O . THR B 1 243 ? 33.003 38.671 -6.840 1.00 16.89 270 THR B O 1
ATOM 5632 N N . PHE B 1 244 ? 30.780 38.279 -6.545 1.00 15.77 271 PHE B N 1
ATOM 5633 C CA . PHE B 1 244 ? 30.365 38.728 -7.881 1.00 14.97 271 PHE B CA 1
ATOM 5634 C C . PHE B 1 244 ? 29.182 39.683 -7.813 1.00 15.53 271 PHE B C 1
ATOM 5635 O O . PHE B 1 244 ? 28.430 39.690 -6.836 1.00 15.99 271 PHE B O 1
ATOM 5643 N N . SER B 1 245 ? 28.990 40.445 -8.888 1.00 15.71 272 SER B N 1
ATOM 5644 C CA . SER B 1 245 ? 27.854 41.354 -8.996 1.00 16.82 272 SER B CA 1
ATOM 5645 C C . SER B 1 245 ? 26.550 40.602 -9.235 1.00 16.89 272 SER B C 1
ATOM 5646 O O . SER B 1 245 ? 26.505 39.681 -10.053 1.00 17.41 272 SER B O 1
ATOM 5649 N N . LEU B 1 246 ? 25.489 41.003 -8.539 1.00 18.12 273 LEU B N 1
ATOM 5650 C CA . LEU B 1 246 ? 24.145 40.472 -8.846 1.00 19.00 273 LEU B CA 1
ATOM 5651 C C . LEU B 1 246 ? 23.702 40.976 -10.228 1.00 19.49 273 LEU B C 1
ATOM 5652 O O . LEU B 1 246 ? 23.928 42.146 -10.555 1.00 20.47 273 LEU B O 1
ATOM 5657 N N . PRO B 1 247 ? 23.084 40.104 -11.048 1.00 19.85 274 PRO B N 1
ATOM 5658 C CA . PRO B 1 247 ? 22.781 40.523 -12.430 1.00 19.82 274 PRO B CA 1
ATOM 5659 C C . PRO B 1 247 ? 21.707 41.608 -12.518 1.00 19.37 274 PRO B C 1
ATOM 5660 O O . PRO B 1 247 ? 20.601 41.390 -12.033 1.00 19.60 274 PRO B O 1
ATOM 5664 N N . PRO B 1 248 ? 22.029 42.774 -13.126 1.00 19.52 275 PRO B N 1
ATOM 5665 C CA . PRO B 1 248 ? 21.039 43.858 -13.237 1.00 19.77 275 PRO B CA 1
ATOM 5666 C C . PRO B 1 248 ? 19.706 43.474 -13.870 1.00 19.42 275 PRO B C 1
ATOM 5667 O O . PRO B 1 248 ? 18.692 44.079 -13.533 1.00 19.88 275 PRO B O 1
ATOM 5671 N N . ALA B 1 249 ? 19.693 42.471 -14.751 1.00 19.59 276 ALA B N 1
ATOM 5672 C CA . ALA B 1 249 ? 18.438 42.058 -15.386 1.00 20.17 276 ALA B CA 1
ATOM 5673 C C . ALA B 1 249 ? 17.328 41.737 -14.378 1.00 20.14 276 ALA B C 1
ATOM 5674 O O . ALA B 1 249 ? 16.152 41.987 -14.649 1.00 20.88 276 ALA B O 1
ATOM 5676 N N . LEU B 1 250 ? 17.704 41.221 -13.208 1.00 20.33 277 LEU B N 1
ATOM 5677 C CA . LEU B 1 250 ? 16.727 40.814 -12.206 1.00 20.66 277 LEU B CA 1
ATOM 5678 C C . LEU B 1 250 ? 15.991 41.971 -11.512 1.00 20.77 277 LEU B C 1
ATOM 5679 O O . LEU B 1 250 ? 15.015 41.742 -10.795 1.00 21.15 277 LEU B O 1
ATOM 5684 N N . VAL B 1 251 ? 16.458 43.211 -11.699 1.00 20.21 278 VAL B N 1
ATOM 5685 C CA . VAL B 1 251 ? 15.762 44.360 -11.105 1.00 19.83 278 VAL B CA 1
ATOM 5686 C C . VAL B 1 251 ? 15.233 45.340 -12.179 1.00 20.12 278 VAL B C 1
ATOM 5687 O O . VAL B 1 251 ? 14.666 46.385 -11.853 1.00 19.68 278 VAL B O 1
ATOM 5691 N N . LYS B 1 252 ? 15.386 44.981 -13.455 1.00 20.73 279 LYS B N 1
ATOM 5692 C CA . LYS B 1 252 ? 15.011 45.864 -14.566 1.00 21.86 279 LYS B CA 1
ATOM 5693 C C . LYS B 1 252 ? 13.528 46.266 -14.538 1.00 22.08 279 LYS B C 1
ATOM 5694 O O . LYS B 1 252 ? 13.191 47.447 -14.726 1.00 21.68 279 LYS B O 1
ATOM 5700 N N . SER B 1 253 ? 12.647 45.289 -14.313 1.00 22.40 280 SER B N 1
ATOM 5701 C CA . SER B 1 253 ? 11.202 45.557 -14.330 1.00 22.73 280 SER B CA 1
ATOM 5702 C C . SER B 1 253 ? 10.789 46.473 -13.170 1.00 22.21 280 SER B C 1
ATOM 5703 O O . SER B 1 253 ? 9.930 47.344 -13.333 1.00 22.54 280 SER B O 1
ATOM 5706 N N . ASP B 1 254 ? 11.411 46.288 -12.005 1.00 21.88 281 ASP B N 1
ATOM 5707 C CA . ASP B 1 254 ? 11.133 47.158 -10.863 1.00 21.63 281 ASP B CA 1
ATOM 5708 C C . ASP B 1 254 ? 11.611 48.578 -11.155 1.00 20.36 281 ASP B C 1
ATOM 5709 O O . ASP B 1 254 ? 10.897 49.541 -10.893 1.00 19.94 281 ASP B O 1
ATOM 5714 N N . TYR B 1 255 ? 12.815 48.684 -11.719 1.00 19.65 282 TYR B N 1
ATOM 5715 C CA . TYR B 1 255 ? 13.374 49.979 -12.100 1.00 18.42 282 TYR B CA 1
ATOM 5716 C C . TYR B 1 255 ? 12.459 50.676 -13.111 1.00 18.55 282 TYR B C 1
ATOM 5717 O O . TYR B 1 255 ? 12.217 51.878 -13.013 1.00 18.19 282 TYR B O 1
ATOM 5726 N N . GLN B 1 256 ? 11.940 49.910 -14.066 1.00 18.28 283 GLN B N 1
ATOM 5727 C CA . GLN B 1 256 ? 11.031 50.440 -15.089 1.00 19.00 283 GLN B CA 1
ATOM 5728 C C . GLN B 1 256 ? 9.795 51.099 -14.481 1.00 18.75 283 GLN B C 1
ATOM 5729 O O . GLN B 1 256 ? 9.320 52.117 -14.986 1.00 18.69 283 GLN B O 1
ATOM 5735 N N . ARG B 1 257 ? 9.268 50.522 -13.406 1.00 18.00 284 ARG B N 1
ATOM 5736 C CA . ARG B 1 257 ? 8.128 51.123 -12.733 1.00 17.54 284 ARG B CA 1
ATOM 5737 C C . ARG B 1 257 ? 8.485 52.521 -12.197 1.00 17.14 284 ARG B C 1
ATOM 5738 O O . ARG B 1 257 ? 7.701 53.454 -12.354 1.00 17.67 284 ARG B O 1
ATOM 5746 N N . LEU B 1 258 ? 9.662 52.641 -11.571 1.00 16.87 285 LEU B N 1
ATOM 5747 C CA . LEU B 1 258 ? 10.152 53.936 -11.078 1.00 16.39 285 LEU B CA 1
ATOM 5748 C C . LEU B 1 258 ? 10.377 54.909 -12.231 1.00 16.57 285 LEU B C 1
ATOM 5749 O O . LEU B 1 258 ? 9.955 56.056 -12.173 1.00 16.62 285 LEU B O 1
ATOM 5754 N N . TYR B 1 259 ? 11.038 54.441 -13.281 1.00 16.98 286 TYR B N 1
ATOM 5755 C CA . TYR B 1 259 ? 11.315 55.310 -14.430 1.00 16.58 286 TYR B CA 1
ATOM 5756 C C . TYR B 1 259 ? 10.035 55.920 -15.003 1.00 16.73 286 TYR B C 1
ATOM 5757 O O . TYR B 1 259 ? 9.985 57.134 -15.264 1.00 16.44 286 TYR B O 1
ATOM 5766 N N A GLU B 1 260 ? 8.999 55.096 -15.191 0.50 16.93 287 GLU B N 1
ATOM 5767 N N B GLU B 1 260 ? 9.015 55.079 -15.211 0.50 16.70 287 GLU B N 1
ATOM 5768 C CA A GLU B 1 260 ? 7.744 55.584 -15.765 0.50 17.99 287 GLU B CA 1
ATOM 5769 C CA B GLU B 1 260 ? 7.726 55.529 -15.730 0.50 17.39 287 GLU B CA 1
ATOM 5770 C C A GLU B 1 260 ? 7.050 56.604 -14.857 0.50 17.36 287 GLU B C 1
ATOM 5771 C C B GLU B 1 260 ? 7.172 56.654 -14.855 0.50 17.03 287 GLU B C 1
ATOM 5772 O O A GLU B 1 260 ? 6.415 57.540 -15.350 0.50 18.09 287 GLU B O 1
ATOM 5773 O O B GLU B 1 260 ? 6.781 57.711 -15.360 0.50 17.53 287 GLU B O 1
ATOM 5784 N N . PHE B 1 261 ? 7.188 56.437 -13.538 1.00 17.35 288 PHE B N 1
ATOM 5785 C CA . PHE B 1 261 ? 6.685 57.427 -12.585 1.00 17.38 288 PHE B CA 1
ATOM 5786 C C . PHE B 1 261 ? 7.397 58.768 -12.754 1.00 17.36 288 PHE B C 1
ATOM 5787 O O . PHE B 1 261 ? 6.748 59.807 -12.852 1.00 17.82 288 PHE B O 1
ATOM 5795 N N . PHE B 1 262 ? 8.729 58.744 -12.806 1.00 17.08 289 PHE B N 1
ATOM 5796 C CA . PHE B 1 262 ? 9.485 59.991 -12.941 1.00 17.25 289 PHE B CA 1
ATOM 5797 C C . PHE B 1 262 ? 9.255 60.675 -14.286 1.00 17.38 289 PHE B C 1
ATOM 5798 O O . PHE B 1 262 ? 9.032 61.876 -14.331 1.00 17.29 289 PHE B O 1
ATOM 5806 N N . LEU B 1 263 ? 9.260 59.900 -15.376 1.00 17.42 290 LEU B N 1
ATOM 5807 C CA . LEU B 1 263 ? 9.014 60.459 -16.697 1.00 18.22 290 LEU B CA 1
ATOM 5808 C C . LEU B 1 263 ? 7.664 61.189 -16.743 1.00 18.86 290 LEU B C 1
ATOM 5809 O O . LEU B 1 263 ? 7.565 62.317 -17.261 1.00 19.66 290 LEU B O 1
ATOM 5814 N N . GLU B 1 264 ? 6.630 60.552 -16.199 1.00 19.09 291 GLU B N 1
ATOM 5815 C CA . GLU B 1 264 ? 5.270 61.093 -16.276 1.00 20.74 291 GLU B CA 1
ATOM 5816 C C . GLU B 1 264 ? 4.997 62.243 -15.300 1.00 20.59 291 GLU B C 1
ATOM 5817 O O . GLU B 1 264 ? 4.087 63.046 -15.531 1.00 21.80 291 GLU B O 1
ATOM 5823 N N . SER B 1 265 ? 5.776 62.323 -14.221 1.00 19.82 292 SER B N 1
ATOM 5824 C CA . SER B 1 265 ? 5.537 63.303 -13.145 1.00 20.33 292 SER B CA 1
ATOM 5825 C C . SER B 1 265 ? 6.416 64.551 -13.223 1.00 20.52 292 SER B C 1
ATOM 5826 O O . SER B 1 265 ? 6.122 65.572 -12.584 1.00 20.36 292 SER B O 1
ATOM 5829 N N . ALA B 1 266 ? 7.510 64.461 -13.975 1.00 20.68 293 ALA B N 1
ATOM 5830 C CA . ALA B 1 266 ? 8.552 65.485 -13.950 1.00 21.57 293 ALA B CA 1
ATOM 5831 C C . ALA B 1 266 ? 8.395 66.565 -15.026 1.00 22.16 293 ALA B C 1
ATOM 5832 O O . ALA B 1 266 ? 9.382 67.206 -15.405 1.00 23.14 293 ALA B O 1
ATOM 5834 N N . GLY B 1 267 ? 7.173 66.772 -15.515 1.00 21.96 294 GLY B N 1
ATOM 5835 C CA . GLY B 1 267 ? 6.929 67.665 -16.658 1.00 22.83 294 GLY B CA 1
ATOM 5836 C C . GLY B 1 267 ? 7.644 69.008 -16.629 1.00 22.58 294 GLY B C 1
ATOM 5837 O O . GLY B 1 267 ? 8.385 69.329 -17.549 1.00 23.35 294 GLY B O 1
ATOM 5838 N N . GLU B 1 268 ? 7.417 69.804 -15.584 1.00 22.61 295 GLU B N 1
ATOM 5839 C CA . GLU B 1 268 ? 8.048 71.127 -15.473 1.00 22.81 295 GLU B CA 1
ATOM 5840 C C . GLU B 1 268 ? 9.597 71.094 -15.511 1.00 21.66 295 GLU B C 1
ATOM 5841 O O . GLU B 1 268 ? 10.236 71.918 -16.182 1.00 21.78 295 GLU B O 1
ATOM 5847 N N A ILE B 1 269 ? 10.195 70.147 -14.794 0.50 20.94 296 ILE B N 1
ATOM 5848 N N B ILE B 1 269 ? 10.182 70.132 -14.802 0.50 20.88 296 ILE B N 1
ATOM 5849 C CA A ILE B 1 269 ? 11.654 70.044 -14.754 0.50 20.40 296 ILE B CA 1
ATOM 5850 C CA B ILE B 1 269 ? 11.635 69.993 -14.742 0.50 20.32 296 ILE B CA 1
ATOM 5851 C C A ILE B 1 269 ? 12.230 69.509 -16.076 0.50 20.11 296 ILE B C 1
ATOM 5852 C C B ILE B 1 269 ? 12.197 69.553 -16.093 0.50 20.05 296 ILE B C 1
ATOM 5853 O O A ILE B 1 269 ? 13.372 69.824 -16.436 0.50 20.14 296 ILE B O 1
ATOM 5854 O O B ILE B 1 269 ? 13.291 69.974 -16.489 0.50 20.07 296 ILE B O 1
ATOM 5863 N N . LEU B 1 270 ? 11.429 68.735 -16.808 1.00 19.62 297 LEU B N 1
ATOM 5864 C CA . LEU B 1 270 ? 11.851 68.224 -18.119 1.00 19.35 297 LEU B CA 1
ATOM 5865 C C . LEU B 1 270 ? 11.921 69.329 -19.169 1.00 18.84 297 LEU B C 1
ATOM 5866 O O . LEU B 1 270 ? 12.714 69.232 -20.113 1.00 18.69 297 LEU B O 1
ATOM 5871 N N . VAL B 1 271 ? 11.121 70.387 -18.992 1.00 18.58 298 VAL B N 1
ATOM 5872 C CA . VAL B 1 271 ? 11.218 71.575 -19.851 1.00 18.83 298 VAL B CA 1
ATOM 5873 C C . VAL B 1 271 ? 12.569 72.268 -19.640 1.00 18.66 298 VAL B C 1
ATOM 5874 O O . VAL B 1 271 ? 13.204 72.699 -20.612 1.00 18.36 298 VAL B O 1
ATOM 5878 N N . GLU B 1 272 ? 13.022 72.351 -18.386 1.00 18.70 299 GLU B N 1
ATOM 5879 C CA . GLU B 1 272 ? 14.358 72.874 -18.109 1.00 19.00 299 GLU B CA 1
ATOM 5880 C C . GLU B 1 272 ? 15.452 71.981 -18.720 1.00 18.58 299 GLU B C 1
ATOM 5881 O O . GLU B 1 272 ? 16.432 72.487 -19.265 1.00 19.37 299 GLU B O 1
ATOM 5887 N N . ALA B 1 273 ? 15.277 70.659 -18.639 1.00 18.72 300 ALA B N 1
ATOM 5888 C CA . ALA B 1 273 ? 16.198 69.734 -19.311 1.00 18.40 300 ALA B CA 1
ATOM 5889 C C . ALA B 1 273 ? 16.291 70.037 -20.820 1.00 18.38 300 ALA B C 1
ATOM 5890 O O . ALA B 1 273 ? 17.399 70.091 -21.389 1.00 18.28 300 ALA B O 1
ATOM 5892 N N . ASP B 1 274 ? 15.136 70.246 -21.466 1.00 17.54 301 ASP B N 1
ATOM 5893 C CA . ASP B 1 274 ? 15.085 70.614 -22.890 1.00 17.84 301 ASP B CA 1
ATOM 5894 C C . ASP B 1 274 ? 16.000 71.828 -23.138 1.00 17.93 301 ASP B C 1
ATOM 5895 O O . ASP B 1 274 ? 16.823 71.822 -24.052 1.00 16.99 301 ASP B O 1
ATOM 5900 N N . LYS B 1 275 ? 15.866 72.850 -22.290 1.00 17.73 302 LYS B N 1
ATOM 5901 C CA . LYS B 1 275 ? 16.620 74.097 -22.459 1.00 19.64 302 LYS B CA 1
ATOM 5902 C C . LYS B 1 275 ? 18.119 73.918 -22.245 1.00 19.16 302 LYS B C 1
ATOM 5903 O O . LYS B 1 275 ? 18.933 74.599 -22.896 1.00 19.76 302 LYS B O 1
ATOM 5909 N N . LEU B 1 276 ? 18.473 73.003 -21.340 1.00 19.39 303 LEU B N 1
ATOM 5910 C CA . LEU B 1 276 ? 19.865 72.708 -21.015 1.00 19.32 303 LEU B CA 1
ATOM 5911 C C . LEU B 1 276 ? 20.542 71.806 -22.051 1.00 19.32 303 LEU B C 1
ATOM 5912 O O . LEU B 1 276 ? 21.752 71.549 -21.966 1.00 20.91 303 LEU B O 1
ATOM 5917 N N . GLY B 1 277 ? 19.775 71.314 -23.022 1.00 18.56 304 GLY B N 1
ATOM 5918 C CA . GLY B 1 277 ? 20.323 70.430 -24.068 1.00 17.91 304 GLY B CA 1
ATOM 5919 C C . GLY B 1 277 ? 20.470 68.964 -23.658 1.00 18.33 304 GLY B C 1
ATOM 5920 O O . GLY B 1 277 ? 21.249 68.211 -24.279 1.00 18.80 304 GLY B O 1
ATOM 5921 N N . ILE B 1 278 ? 19.706 68.565 -22.640 1.00 17.68 305 ILE B N 1
ATOM 5922 C CA . ILE B 1 278 ? 19.680 67.188 -22.129 1.00 17.66 305 ILE B CA 1
ATOM 5923 C C . ILE B 1 278 ? 18.452 66.485 -22.713 1.00 17.02 305 ILE B C 1
ATOM 5924 O O . ILE B 1 278 ? 17.371 67.088 -22.782 1.00 16.68 305 ILE B O 1
ATOM 5929 N N . SER B 1 279 ? 18.592 65.219 -23.110 1.00 15.38 306 SER B N 1
ATOM 5930 C CA . SER B 1 279 ? 17.424 64.424 -23.499 1.00 14.66 306 SER B CA 1
ATOM 5931 C C . SER B 1 279 ? 16.517 64.190 -22.279 1.00 14.23 306 SER B C 1
ATOM 5932 O O . SER B 1 279 ? 16.982 64.154 -21.139 1.00 14.75 306 SER B O 1
ATOM 5935 N N . ARG B 1 280 ? 15.220 64.020 -22.521 1.00 14.27 307 ARG B N 1
ATOM 5936 C CA . ARG B 1 280 ? 14.316 63.708 -21.412 1.00 14.40 307 ARG B CA 1
ATOM 5937 C C . ARG B 1 280 ? 14.654 62.370 -20.784 1.00 14.29 307 ARG B C 1
ATOM 5938 O O . ARG B 1 280 ? 14.500 62.200 -19.576 1.00 14.66 307 ARG B O 1
ATOM 5946 N N . GLU B 1 281 ? 15.142 61.434 -21.593 1.00 13.88 308 GLU B N 1
ATOM 5947 C CA . GLU B 1 281 ? 15.591 60.140 -21.052 1.00 13.66 308 GLU B CA 1
ATOM 5948 C C . GLU B 1 281 ? 16.746 60.303 -20.059 1.00 14.16 308 GLU B C 1
ATOM 5949 O O . GLU B 1 281 ? 16.657 59.840 -18.925 1.00 14.69 308 GLU B O 1
ATOM 5955 N N . GLU B 1 282 ? 17.820 60.978 -20.474 1.00 13.81 309 GLU B N 1
ATOM 5956 C CA . GLU B 1 282 ? 18.960 61.165 -19.563 1.00 13.65 309 GLU B CA 1
ATOM 5957 C C . GLU B 1 282 ? 18.529 61.947 -18.313 1.00 13.96 309 GLU B C 1
ATOM 5958 O O . GLU B 1 282 ? 18.906 61.594 -17.189 1.00 14.60 309 GLU B O 1
ATOM 5964 N N . ALA B 1 283 ? 17.709 62.980 -18.512 1.00 13.77 310 ALA B N 1
ATOM 5965 C CA . ALA B 1 283 ? 17.209 63.769 -17.374 1.00 14.02 310 ALA B CA 1
ATOM 5966 C C . ALA B 1 283 ? 16.438 62.896 -16.406 1.00 14.62 310 ALA B C 1
ATOM 5967 O O . ALA B 1 283 ? 16.625 63.005 -15.200 1.00 14.73 310 ALA B O 1
ATOM 5969 N N . THR B 1 284 ? 15.568 62.036 -16.942 1.00 14.54 311 THR B N 1
ATOM 5970 C CA . THR B 1 284 ? 14.727 61.191 -16.093 1.00 14.71 311 THR B CA 1
ATOM 5971 C C . THR B 1 284 ? 15.540 60.194 -15.273 1.00 15.16 311 THR B C 1
ATOM 5972 O O . THR B 1 284 ? 15.294 60.036 -14.078 1.00 15.47 311 THR B O 1
ATOM 5976 N N . HIS B 1 285 ? 16.519 59.533 -15.893 1.00 15.07 312 HIS B N 1
ATOM 5977 C CA . HIS B 1 285 ? 17.375 58.629 -15.090 1.00 14.38 312 HIS B CA 1
ATOM 5978 C C . HIS B 1 285 ? 18.084 59.390 -13.961 1.00 15.50 312 HIS B C 1
ATOM 5979 O O . HIS B 1 285 ? 18.276 58.862 -12.861 1.00 15.21 312 HIS B O 1
ATOM 5986 N N . ASN B 1 286 ? 18.483 60.629 -14.254 1.00 14.65 313 ASN B N 1
ATOM 5987 C CA . ASN B 1 286 ? 19.165 61.467 -13.253 1.00 15.19 313 ASN B CA 1
ATOM 5988 C C . ASN B 1 286 ? 18.247 61.979 -12.157 1.00 15.68 313 ASN B C 1
ATOM 5989 O O . ASN B 1 286 ? 18.672 62.048 -10.997 1.00 16.02 313 ASN B O 1
ATOM 5994 N N . LEU B 1 287 ? 17.010 62.316 -12.511 1.00 15.76 314 LEU B N 1
ATOM 5995 C CA . LEU B 1 287 ? 16.007 62.702 -11.503 1.00 15.48 314 LEU B CA 1
ATOM 5996 C C . LEU B 1 287 ? 15.664 61.510 -10.629 1.00 15.66 314 LEU B C 1
ATOM 5997 O O . LEU B 1 287 ? 15.591 61.640 -9.406 1.00 16.31 314 LEU B O 1
ATOM 6002 N N . LEU B 1 288 ? 15.477 60.348 -11.244 1.00 15.37 315 LEU B N 1
ATOM 6003 C CA . LEU B 1 288 ? 15.231 59.121 -10.493 1.00 15.54 315 LEU B CA 1
ATOM 6004 C C . LEU B 1 288 ? 16.367 58.871 -9.493 1.00 15.63 315 LEU B C 1
ATOM 6005 O O . LEU B 1 288 ? 16.138 58.639 -8.299 1.00 16.38 315 LEU B O 1
ATOM 6010 N N . PHE B 1 289 ? 17.605 58.954 -9.958 1.00 15.21 316 PHE B N 1
ATOM 6011 C CA . PHE B 1 289 ? 18.725 58.635 -9.077 1.00 15.45 316 PHE B CA 1
ATOM 6012 C C . PHE B 1 289 ? 18.837 59.672 -7.947 1.00 16.67 316 PHE B C 1
ATOM 6013 O O . PHE B 1 289 ? 19.007 59.307 -6.779 1.00 16.34 316 PHE B O 1
ATOM 6021 N N . ALA B 1 290 ? 18.719 60.950 -8.284 1.00 15.97 317 ALA B N 1
ATOM 6022 C CA . ALA B 1 290 ? 18.840 62.008 -7.262 1.00 16.13 317 ALA B CA 1
ATOM 6023 C C . ALA B 1 290 ? 17.724 61.901 -6.225 1.00 16.63 317 ALA B C 1
ATOM 6024 O O . ALA B 1 290 ? 17.956 62.157 -5.036 1.00 16.72 317 ALA B O 1
ATOM 6026 N N . THR B 1 291 ? 16.527 61.532 -6.670 1.00 15.66 318 THR B N 1
ATOM 6027 C CA . THR B 1 291 ? 15.377 61.491 -5.776 1.00 16.34 318 THR B CA 1
ATOM 6028 C C . THR B 1 291 ? 15.412 60.226 -4.928 1.00 16.19 318 THR B C 1
ATOM 6029 O O . THR B 1 291 ? 15.144 60.284 -3.727 1.00 16.20 318 THR B O 1
ATOM 6033 N N . CYS B 1 292 ? 15.704 59.087 -5.560 1.00 16.64 319 CYS B N 1
ATOM 6034 C CA . CYS B 1 292 ? 15.594 57.787 -4.886 1.00 16.30 319 CYS B CA 1
ATOM 6035 C C . CYS B 1 292 ? 16.855 57.387 -4.160 1.00 17.81 319 CYS B C 1
ATOM 6036 O O . CYS B 1 292 ? 16.787 56.902 -3.015 1.00 18.32 319 CYS B O 1
ATOM 6039 N N . PHE B 1 293 ? 17.999 57.525 -4.833 1.00 16.88 320 PHE B N 1
ATOM 6040 C CA . PHE B 1 293 ? 19.283 57.100 -4.271 1.00 17.12 320 PHE B CA 1
ATOM 6041 C C . PHE B 1 293 ? 19.834 58.173 -3.337 1.00 17.46 320 PHE B C 1
ATOM 6042 O O . PHE B 1 293 ? 20.027 57.907 -2.144 1.00 19.12 320 PHE B O 1
ATOM 6050 N N . ASN B 1 294 ? 20.076 59.370 -3.859 1.00 17.18 321 ASN B N 1
ATOM 6051 C CA . ASN B 1 294 ? 20.650 60.431 -3.035 1.00 17.57 321 ASN B CA 1
ATOM 6052 C C . ASN B 1 294 ? 19.682 60.862 -1.933 1.00 17.68 321 ASN B C 1
ATOM 6053 O O . ASN B 1 294 ? 20.010 60.767 -0.735 1.00 18.26 321 ASN B O 1
ATOM 6058 N N . THR B 1 295 ? 18.486 61.304 -2.320 1.00 16.51 322 THR B N 1
ATOM 6059 C CA . THR B 1 295 ? 17.633 61.992 -1.348 1.00 15.67 322 THR B CA 1
ATOM 6060 C C . THR B 1 295 ? 16.924 61.001 -0.430 1.00 16.39 322 THR B C 1
ATOM 6061 O O . THR B 1 295 ? 17.078 61.057 0.792 1.00 16.87 322 THR B O 1
ATOM 6065 N N . TRP B 1 296 ? 16.136 60.108 -1.020 1.00 15.81 323 TRP B N 1
ATOM 6066 C CA . TRP B 1 296 ? 15.323 59.174 -0.224 1.00 15.67 323 TRP B CA 1
ATOM 6067 C C . TRP B 1 296 ? 16.222 58.234 0.570 1.00 16.05 323 TRP B C 1
ATOM 6068 O O . TRP B 1 296 ? 15.962 57.974 1.757 1.00 15.84 323 TRP B O 1
ATOM 6079 N N . GLY B 1 297 ? 17.277 57.729 -0.072 1.00 16.09 324 GLY B N 1
ATOM 6080 C CA . GLY B 1 297 ? 18.227 56.860 0.617 1.00 16.37 324 GLY B CA 1
ATOM 6081 C C . GLY B 1 297 ? 18.911 57.576 1.776 1.00 16.23 324 GLY B C 1
ATOM 6082 O O . GLY B 1 297 ? 19.062 57.004 2.866 1.00 16.80 324 GLY B O 1
ATOM 6083 N N . GLY B 1 298 ? 19.324 58.826 1.540 1.00 16.19 325 GLY B N 1
ATOM 6084 C CA . GLY B 1 298 ? 19.914 59.634 2.610 1.00 16.98 325 GLY B CA 1
ATOM 6085 C C . GLY B 1 298 ? 18.941 59.856 3.766 1.00 16.41 325 GLY B C 1
ATOM 6086 O O . GLY B 1 298 ? 19.330 59.735 4.940 1.00 17.22 325 GLY B O 1
ATOM 6087 N N . MET B 1 299 ? 17.684 60.179 3.456 1.00 16.77 326 MET B N 1
ATOM 6088 C CA . MET B 1 299 ? 16.678 60.406 4.503 1.00 17.22 326 MET B CA 1
ATOM 6089 C C . MET B 1 299 ? 16.335 59.109 5.254 1.00 16.77 326 MET B C 1
ATOM 6090 O O . MET B 1 299 ? 16.003 59.151 6.446 1.00 16.58 326 MET B O 1
ATOM 6095 N N A LYS B 1 300 ? 16.422 57.968 4.566 0.50 16.54 327 LYS B N 1
ATOM 6096 N N B LYS B 1 300 ? 16.414 57.980 4.545 0.50 16.74 327 LYS B N 1
ATOM 6097 C CA A LYS B 1 300 ? 16.132 56.663 5.188 0.50 16.93 327 LYS B CA 1
ATOM 6098 C CA B LYS B 1 300 ? 16.170 56.658 5.135 0.50 17.46 327 LYS B CA 1
ATOM 6099 C C A LYS B 1 300 ? 17.141 56.336 6.283 0.50 16.77 327 LYS B C 1
ATOM 6100 C C B LYS B 1 300 ? 17.108 56.425 6.305 0.50 16.99 327 LYS B C 1
ATOM 6101 O O A LYS B 1 300 ? 16.831 55.601 7.221 0.50 16.70 327 LYS B O 1
ATOM 6102 O O B LYS B 1 300 ? 16.713 55.855 7.318 0.50 16.97 327 LYS B O 1
ATOM 6113 N N . ILE B 1 301 ? 18.352 56.874 6.148 1.00 17.04 328 ILE B N 1
ATOM 6114 C CA . ILE B 1 301 ? 19.367 56.738 7.196 1.00 17.49 328 ILE B CA 1
ATOM 6115 C C . ILE B 1 301 ? 19.199 57.862 8.225 1.00 17.01 328 ILE B C 1
ATOM 6116 O O . ILE B 1 301 ? 19.162 57.610 9.431 1.00 17.43 328 ILE B O 1
ATOM 6121 N N . LEU B 1 302 ? 19.114 59.110 7.747 1.00 16.39 329 LEU B N 1
ATOM 6122 C CA . LEU B 1 302 ? 19.178 60.267 8.644 1.00 15.61 329 LEU B CA 1
ATOM 6123 C C . LEU B 1 302 ? 18.018 60.340 9.623 1.00 15.85 329 LEU B C 1
ATOM 6124 O O . LEU B 1 302 ? 18.237 60.511 10.827 1.00 17.09 329 LEU B O 1
ATOM 6129 N N . PHE B 1 303 ? 16.791 60.215 9.134 1.00 16.00 330 PHE B N 1
ATOM 6130 C CA . PHE B 1 303 ? 15.646 60.494 10.011 1.00 15.49 330 PHE B CA 1
ATOM 6131 C C . PHE B 1 303 ? 15.538 59.500 11.184 1.00 16.15 330 PHE B C 1
ATOM 6132 O O . PHE B 1 303 ? 15.363 59.947 12.320 1.00 15.83 330 PHE B O 1
ATOM 6140 N N . PRO B 1 304 ? 15.641 58.170 10.924 1.00 16.89 331 PRO B N 1
ATOM 6141 C CA . PRO B 1 304 ? 15.660 57.225 12.075 1.00 17.18 331 PRO B CA 1
ATOM 6142 C C . PRO B 1 304 ? 16.832 57.466 13.031 1.00 17.97 331 PRO B C 1
ATOM 6143 O O . PRO B 1 304 ? 16.666 57.318 14.246 1.00 18.60 331 PRO B O 1
ATOM 6147 N N . ASN B 1 305 ? 17.996 57.856 12.507 1.00 17.82 332 ASN B N 1
ATOM 6148 C CA . ASN B 1 305 ? 19.135 58.185 13.379 1.00 18.35 332 ASN B CA 1
ATOM 6149 C C . ASN B 1 305 ? 18.839 59.412 14.257 1.00 17.39 332 ASN B C 1
ATOM 6150 O O . ASN B 1 305 ? 19.213 59.465 15.427 1.00 17.70 332 ASN B O 1
ATOM 6155 N N . MET B 1 306 ? 18.183 60.427 13.682 1.00 16.03 333 MET B N 1
ATOM 6156 C CA . MET B 1 306 ? 17.796 61.609 14.467 1.00 16.38 333 MET B CA 1
ATOM 6157 C C . MET B 1 306 ? 16.818 61.222 15.578 1.00 17.00 333 MET B C 1
ATOM 6158 O O . MET B 1 306 ? 16.955 61.685 16.692 1.00 17.45 333 MET B O 1
ATOM 6163 N N . VAL B 1 307 ? 15.847 60.359 15.277 1.00 16.60 334 VAL B N 1
ATOM 6164 C CA . VAL B 1 307 ? 14.883 59.924 16.282 1.00 16.83 334 VAL B CA 1
ATOM 6165 C C . VAL B 1 307 ? 15.623 59.199 17.403 1.00 16.73 334 VAL B C 1
ATOM 6166 O O . VAL B 1 307 ? 15.382 59.475 18.574 1.00 17.03 334 VAL B O 1
ATOM 6170 N N . LYS B 1 308 ? 16.549 58.321 17.032 1.00 17.19 335 LYS B N 1
ATOM 6171 C CA . LYS B 1 308 ? 17.328 57.563 18.029 1.00 18.45 335 LYS B CA 1
ATOM 6172 C C . LYS B 1 308 ? 18.142 58.497 18.923 1.00 18.07 335 LYS B C 1
ATOM 6173 O O . LYS B 1 308 ? 18.065 58.405 20.146 1.00 18.90 335 LYS B O 1
ATOM 6179 N N . ARG B 1 309 ? 18.922 59.393 18.316 1.00 18.00 336 ARG B N 1
ATOM 6180 C CA . ARG B 1 309 ? 19.885 60.206 19.079 1.00 19.06 336 ARG B CA 1
ATOM 6181 C C . ARG B 1 309 ? 19.221 61.317 19.867 1.00 18.76 336 ARG B C 1
ATOM 6182 O O . ARG B 1 309 ? 19.604 61.609 21.005 1.00 19.89 336 ARG B O 1
ATOM 6190 N N . ILE B 1 310 ? 18.218 61.945 19.273 1.00 18.72 337 ILE B N 1
ATOM 6191 C CA . ILE B 1 310 ? 17.442 62.937 20.002 1.00 18.84 337 ILE B CA 1
ATOM 6192 C C . ILE B 1 310 ? 16.637 62.249 21.115 1.00 19.66 337 ILE B C 1
ATOM 6193 O O . ILE B 1 310 ? 16.565 62.750 22.238 1.00 19.56 337 ILE B O 1
ATOM 6198 N N . GLY B 1 311 ? 16.068 61.085 20.809 1.00 19.75 338 GLY B N 1
ATOM 6199 C CA . GLY B 1 311 ? 15.392 60.277 21.830 1.00 20.11 338 GLY B CA 1
ATOM 6200 C C . GLY B 1 311 ? 16.269 60.054 23.049 1.00 20.17 338 GLY B C 1
ATOM 6201 O O . GLY B 1 311 ? 15.853 60.332 24.186 1.00 20.94 338 GLY B O 1
ATOM 6202 N N . ARG B 1 312 ? 17.492 59.583 22.807 1.00 20.10 339 ARG B N 1
ATOM 6203 C CA . ARG B 1 312 ? 18.423 59.252 23.896 1.00 21.29 339 ARG B CA 1
ATOM 6204 C C . ARG B 1 312 ? 18.947 60.488 24.641 1.00 21.47 339 ARG B C 1
ATOM 6205 O O . ARG B 1 312 ? 19.460 60.362 25.760 1.00 22.49 339 ARG B O 1
ATOM 6213 N N . ALA B 1 313 ? 18.811 61.674 24.037 1.00 21.05 340 ALA B N 1
ATOM 6214 C CA . ALA B 1 313 ? 19.227 62.939 24.687 1.00 21.01 340 ALA B CA 1
ATOM 6215 C C . ALA B 1 313 ? 18.423 63.251 25.945 1.00 20.65 340 ALA B C 1
ATOM 6216 O O . ALA B 1 313 ? 18.868 64.023 26.805 1.00 20.91 340 ALA B O 1
ATOM 6218 N N . GLY B 1 314 ? 17.233 62.666 26.050 1.00 20.46 341 GLY B N 1
ATOM 6219 C CA . GLY B 1 314 ? 16.440 62.771 27.262 1.00 20.26 341 GLY B CA 1
ATOM 6220 C C . GLY B 1 314 ? 15.389 63.849 27.259 1.00 20.12 341 GLY B C 1
ATOM 6221 O O . GLY B 1 314 ? 15.410 64.761 26.422 1.00 19.97 341 GLY B O 1
ATOM 6222 N N . HIS B 1 315 ? 14.477 63.748 28.222 1.00 19.53 342 HIS B N 1
ATOM 6223 C CA . HIS B 1 315 ? 13.286 64.594 28.263 1.00 20.33 342 HIS B CA 1
ATOM 6224 C C . HIS B 1 315 ? 13.543 66.076 28.538 1.00 20.10 342 HIS B C 1
ATOM 6225 O O . HIS B 1 315 ? 12.763 66.920 28.083 1.00 20.28 342 HIS B O 1
ATOM 6232 N N . GLN B 1 316 ? 14.619 66.401 29.255 1.00 20.44 343 GLN B N 1
ATOM 6233 C CA . GLN B 1 316 ? 14.914 67.810 29.540 1.00 20.70 343 GLN B CA 1
ATOM 6234 C C . GLN B 1 316 ? 15.297 68.533 28.246 1.00 19.77 343 GLN B C 1
ATOM 6235 O O . GLN B 1 316 ? 14.841 69.659 27.996 1.00 19.93 343 GLN B O 1
ATOM 6241 N N . VAL B 1 317 ? 16.113 67.869 27.423 1.00 19.16 344 VAL B N 1
ATOM 6242 C CA . VAL B 1 317 ? 16.448 68.396 26.098 1.00 18.36 344 VAL B CA 1
ATOM 6243 C C . VAL B 1 317 ? 15.183 68.521 25.251 1.00 18.17 344 VAL B C 1
ATOM 6244 O O . VAL B 1 317 ? 14.990 69.524 24.557 1.00 17.30 344 VAL B O 1
ATOM 6248 N N . HIS B 1 318 ? 14.314 67.512 25.313 1.00 17.60 345 HIS B N 1
ATOM 6249 C CA . HIS B 1 318 ? 13.061 67.551 24.556 1.00 18.36 345 HIS B CA 1
ATOM 6250 C C . HIS B 1 318 ? 12.226 68.757 24.950 1.00 18.49 345 HIS B C 1
ATOM 6251 O O . HIS B 1 318 ? 11.713 69.463 24.077 1.00 19.21 345 HIS B O 1
ATOM 6258 N N . ASN B 1 319 ? 12.108 68.989 26.260 1.00 18.90 346 ASN B N 1
ATOM 6259 C CA . ASN B 1 319 ? 11.359 70.124 26.780 1.00 19.48 346 ASN B CA 1
ATOM 6260 C C . ASN B 1 319 ? 11.952 71.467 26.321 1.00 19.46 346 ASN B C 1
ATOM 6261 O O . ASN B 1 319 ? 11.201 72.372 25.958 1.00 20.12 346 ASN B O 1
ATOM 6266 N N . ARG B 1 320 ? 13.283 71.584 26.317 1.00 19.32 347 ARG B N 1
ATOM 6267 C CA . ARG B 1 320 ? 13.943 72.821 25.859 1.00 19.82 347 ARG B CA 1
ATOM 6268 C C . ARG B 1 320 ? 13.687 73.075 24.373 1.00 18.91 347 ARG B C 1
ATOM 6269 O O . ARG B 1 320 ? 13.430 74.212 23.970 1.00 18.43 347 ARG B O 1
ATOM 6277 N N . LEU B 1 321 ? 13.740 72.013 23.565 1.00 17.18 348 LEU B N 1
ATOM 6278 C CA . LEU B 1 321 ? 13.433 72.136 22.130 1.00 17.31 348 LEU B CA 1
ATOM 6279 C C . LEU B 1 321 ? 11.989 72.585 21.905 1.00 17.40 348 LEU B C 1
ATOM 6280 O O . LEU B 1 321 ? 11.733 73.528 21.142 1.00 17.39 348 LEU B O 1
ATOM 6285 N N . ALA B 1 322 ? 11.049 71.920 22.578 1.00 17.07 349 ALA B N 1
ATOM 6286 C CA . ALA B 1 322 ? 9.630 72.260 22.459 1.00 18.01 349 ALA B CA 1
ATOM 6287 C C . ALA B 1 322 ? 9.385 73.725 22.834 1.00 18.39 349 ALA B C 1
ATOM 6288 O O . ALA B 1 322 ? 8.678 74.451 22.125 1.00 18.94 349 ALA B O 1
ATOM 6290 N N . GLU B 1 323 ? 9.985 74.162 23.934 1.00 18.57 350 GLU B N 1
ATOM 6291 C CA . GLU B 1 323 ? 9.808 75.549 24.376 1.00 19.03 350 GLU B CA 1
ATOM 6292 C C . GLU B 1 323 ? 10.328 76.566 23.358 1.00 18.54 350 GLU B C 1
ATOM 6293 O O . GLU B 1 323 ? 9.622 77.534 23.033 1.00 18.38 350 GLU B O 1
ATOM 6299 N N . GLU B 1 324 ? 11.538 76.329 22.857 1.00 17.63 351 GLU B N 1
ATOM 6300 C CA . GLU B 1 324 ? 12.155 77.208 21.865 1.00 17.33 351 GLU B CA 1
ATOM 6301 C C . GLU B 1 324 ? 11.314 77.288 20.597 1.00 17.14 351 GLU B C 1
ATOM 6302 O O . GLU B 1 324 ? 10.969 78.383 20.134 1.00 16.35 351 GLU B O 1
ATOM 6308 N N . ILE B 1 325 ? 10.995 76.124 20.035 1.00 16.30 352 ILE B N 1
ATOM 6309 C CA . ILE B 1 325 ? 10.249 76.050 18.777 1.00 16.38 352 ILE B CA 1
ATOM 6310 C C . ILE B 1 325 ? 8.872 76.729 18.879 1.00 16.49 352 ILE B C 1
ATOM 6311 O O . ILE B 1 325 ? 8.518 77.575 18.048 1.00 17.01 352 ILE B O 1
ATOM 6316 N N . ARG B 1 326 ? 8.104 76.360 19.902 1.00 16.41 353 ARG B N 1
ATOM 6317 C CA . ARG B 1 326 ? 6.751 76.912 20.042 1.00 17.01 353 ARG B CA 1
ATOM 6318 C C . ARG B 1 326 ? 6.750 78.418 20.308 1.00 16.87 353 ARG B C 1
ATOM 6319 O O . ARG B 1 326 ? 5.918 79.144 19.751 1.00 17.37 353 ARG B O 1
ATOM 6327 N N A SER B 1 327 ? 7.679 78.870 21.149 0.50 16.88 354 SER B N 1
ATOM 6328 N N B SER B 1 327 ? 7.686 78.882 21.130 0.50 16.54 354 SER B N 1
ATOM 6329 C CA A SER B 1 327 ? 7.813 80.289 21.491 0.50 17.09 354 SER B CA 1
ATOM 6330 C CA B SER B 1 327 ? 7.756 80.302 21.489 0.50 16.31 354 SER B CA 1
ATOM 6331 C C A SER B 1 327 ? 8.159 81.121 20.259 0.50 16.77 354 SER B C 1
ATOM 6332 C C B SER B 1 327 ? 8.247 81.185 20.327 0.50 16.39 354 SER B C 1
ATOM 6333 O O A SER B 1 327 ? 7.543 82.155 20.006 0.50 16.58 354 SER B O 1
ATOM 6334 O O B SER B 1 327 ? 7.807 82.328 20.188 0.50 16.28 354 SER B O 1
ATOM 6339 N N . VAL B 1 328 ? 9.141 80.653 19.488 1.00 16.12 355 VAL B N 1
ATOM 6340 C CA . VAL B 1 328 ? 9.583 81.374 18.291 1.00 16.95 355 VAL B CA 1
ATOM 6341 C C . VAL B 1 328 ? 8.433 81.495 17.282 1.00 17.58 355 VAL B C 1
ATOM 6342 O O . VAL B 1 328 ? 8.218 82.565 16.689 1.00 18.50 355 VAL B O 1
ATOM 6346 N N . ILE B 1 329 ? 7.679 80.415 17.095 1.00 17.27 356 ILE B N 1
ATOM 6347 C CA . ILE B 1 329 ? 6.572 80.452 16.145 1.00 17.92 356 ILE B CA 1
ATOM 6348 C C . ILE B 1 329 ? 5.487 81.427 16.631 1.00 18.33 356 ILE B C 1
ATOM 6349 O O . ILE B 1 329 ? 4.944 82.193 15.840 1.00 18.01 356 ILE B O 1
ATOM 6354 N N . LYS B 1 330 ? 5.189 81.392 17.925 1.00 19.17 357 LYS B N 1
ATOM 6355 C CA . LYS B 1 330 ? 4.204 82.316 18.503 1.00 20.17 357 LYS B CA 1
ATOM 6356 C C . LYS B 1 330 ? 4.595 83.774 18.265 1.00 20.61 357 LYS B C 1
ATOM 6357 O O . LYS B 1 330 ? 3.759 84.583 17.844 1.00 21.06 357 LYS B O 1
ATOM 6363 N N . SER B 1 331 ? 5.858 84.099 18.553 1.00 20.53 358 SER B N 1
ATOM 6364 C CA . SER B 1 331 ? 6.386 85.457 18.409 1.00 21.24 358 SER B CA 1
ATOM 6365 C C . SER B 1 331 ? 6.455 85.906 16.956 1.00 20.84 358 SER B C 1
ATOM 6366 O O . SER B 1 331 ? 6.516 87.111 16.673 1.00 21.37 358 SER B O 1
ATOM 6369 N N . ASN B 1 332 ? 6.433 84.929 16.047 1.00 20.59 359 ASN B N 1
ATOM 6370 C CA . ASN B 1 332 ? 6.482 85.168 14.609 1.00 20.81 359 ASN B CA 1
ATOM 6371 C C . ASN B 1 332 ? 5.083 85.328 13.990 1.00 21.55 359 ASN B C 1
ATOM 6372 O O . ASN B 1 332 ? 4.917 85.237 12.773 1.00 22.27 359 ASN B O 1
ATOM 6377 N N . GLY B 1 333 ? 4.079 85.532 14.832 1.00 21.15 360 GLY B N 1
ATOM 6378 C CA . GLY B 1 333 ? 2.713 85.724 14.349 1.00 22.14 360 GLY B CA 1
ATOM 6379 C C . GLY B 1 333 ? 1.962 84.432 14.087 1.00 22.69 360 GLY B C 1
ATOM 6380 O O . GLY B 1 333 ? 0.901 84.442 13.450 1.00 22.85 360 GLY B O 1
ATOM 6381 N N . GLY B 1 334 ? 2.509 83.319 14.573 1.00 23.20 361 GLY B N 1
ATOM 6382 C CA . GLY B 1 334 ? 1.806 82.042 14.534 1.00 24.40 361 GLY B CA 1
ATOM 6383 C C . GLY B 1 334 ? 2.048 81.148 13.334 1.00 25.25 361 GLY B C 1
ATOM 6384 O O . GLY B 1 334 ? 1.400 80.105 13.209 1.00 26.47 361 GLY B O 1
ATOM 6385 N N . GLU B 1 335 ? 2.967 81.546 12.453 1.00 24.63 362 GLU B N 1
ATOM 6386 C CA . GLU B 1 335 ? 3.324 80.747 11.278 1.00 24.67 362 GLU B CA 1
ATOM 6387 C C . GLU B 1 335 ? 4.839 80.545 11.188 1.00 23.88 362 GLU B C 1
ATOM 6388 O O . GLU B 1 335 ? 5.625 81.374 11.648 1.00 23.48 362 GLU B O 1
ATOM 6394 N N . LEU B 1 336 ? 5.241 79.437 10.573 1.00 22.37 363 LEU B N 1
ATOM 6395 C CA . LEU B 1 336 ? 6.651 79.112 10.406 1.00 22.28 363 LEU B CA 1
ATOM 6396 C C . LEU B 1 336 ? 7.218 79.698 9.113 1.00 21.75 363 LEU B C 1
ATOM 6397 O O . LEU B 1 336 ? 6.669 79.473 8.028 1.00 23.02 363 LEU B O 1
ATOM 6402 N N . THR B 1 337 ? 8.322 80.434 9.240 1.00 20.61 364 THR B N 1
ATOM 6403 C CA . THR B 1 337 ? 9.038 81.007 8.094 1.00 19.95 364 THR B CA 1
ATOM 6404 C C . THR B 1 337 ? 10.523 80.682 8.227 1.00 19.09 364 THR B C 1
ATOM 6405 O O . THR B 1 337 ? 10.986 80.307 9.311 1.00 18.70 364 THR B O 1
ATOM 6409 N N . MET B 1 338 ? 11.271 80.829 7.138 1.00 19.27 365 MET B N 1
ATOM 6410 C CA . MET B 1 338 ? 12.728 80.635 7.158 1.00 19.68 365 MET B CA 1
ATOM 6411 C C . MET B 1 338 ? 13.427 81.489 8.224 1.00 19.59 365 MET B C 1
ATOM 6412 O O . MET B 1 338 ? 14.325 81.003 8.920 1.00 19.30 365 MET B O 1
ATOM 6417 N N . GLY B 1 339 ? 13.003 82.747 8.355 1.00 18.99 366 GLY B N 1
ATOM 6418 C CA . GLY B 1 339 ? 13.549 83.644 9.374 1.00 18.30 366 GLY B CA 1
ATOM 6419 C C . GLY B 1 339 ? 13.316 83.138 10.795 1.00 18.29 366 GLY B C 1
ATOM 6420 O O . GLY B 1 339 ? 14.183 83.285 11.668 1.00 19.39 366 GLY B O 1
ATOM 6421 N N . ALA B 1 340 ? 12.145 82.548 11.031 1.00 17.13 367 ALA B N 1
ATOM 6422 C CA . ALA B 1 340 ? 11.824 81.987 12.341 1.00 16.58 367 ALA B CA 1
ATOM 6423 C C . ALA B 1 340 ? 12.783 80.840 12.649 1.00 16.69 367 ALA B C 1
ATOM 6424 O O . ALA B 1 340 ? 13.327 80.765 13.752 1.00 16.79 367 ALA B O 1
ATOM 6426 N N . ILE B 1 341 ? 12.992 79.956 11.672 1.00 16.82 368 ILE B N 1
ATOM 6427 C CA . ILE B 1 341 ? 13.914 78.826 11.877 1.00 17.07 368 ILE B CA 1
ATOM 6428 C C . ILE B 1 341 ? 15.302 79.329 12.287 1.00 18.14 368 ILE B C 1
ATOM 6429 O O . ILE B 1 341 ? 15.932 78.765 13.187 1.00 18.28 368 ILE B O 1
ATOM 6434 N N . GLU B 1 342 ? 15.762 80.421 11.680 1.00 18.90 369 GLU B N 1
ATOM 6435 C CA . GLU B 1 342 ? 17.084 80.961 12.042 1.00 19.77 369 GLU B CA 1
ATOM 6436 C C . GLU B 1 342 ? 17.188 81.453 13.493 1.00 19.80 369 GLU B C 1
ATOM 6437 O O . GLU B 1 342 ? 18.289 81.598 14.015 1.00 20.90 369 GLU B O 1
ATOM 6443 N N . LYS B 1 343 ? 16.049 81.704 14.140 1.00 19.18 370 LYS B N 1
ATOM 6444 C CA . LYS B 1 343 ? 16.031 82.122 15.548 1.00 19.45 370 LYS B CA 1
ATOM 6445 C C . LYS B 1 343 ? 16.020 80.932 16.520 1.00 18.91 370 LYS B C 1
ATOM 6446 O O . LYS B 1 343 ? 16.167 81.100 17.736 1.00 19.69 370 LYS B O 1
ATOM 6452 N N . MET B 1 344 ? 15.850 79.729 15.977 1.00 18.27 371 MET B N 1
ATOM 6453 C CA . MET B 1 344 ? 15.740 78.528 16.809 1.00 18.13 371 MET B CA 1
ATOM 6454 C C . MET B 1 344 ? 17.121 77.929 17.020 1.00 18.18 371 MET B C 1
ATOM 6455 O O . MET B 1 344 ? 17.496 76.938 16.372 1.00 18.00 371 MET B O 1
ATOM 6460 N N . GLU B 1 345 ? 17.870 78.542 17.935 1.00 18.75 372 GLU B N 1
ATOM 6461 C CA . GLU B 1 345 ? 19.301 78.236 18.109 1.00 19.49 372 GLU B CA 1
ATOM 6462 C C . GLU B 1 345 ? 19.576 76.789 18.518 1.00 18.27 372 GLU B C 1
ATOM 6463 O O . GLU B 1 345 ? 20.456 76.132 17.942 1.00 17.84 372 GLU B O 1
ATOM 6469 N N . LEU B 1 346 ? 18.829 76.285 19.497 1.00 17.92 373 LEU B N 1
ATOM 6470 C CA . LEU B 1 346 ? 19.016 74.889 19.920 1.00 17.18 373 LEU B CA 1
ATOM 6471 C C . LEU B 1 346 ? 18.624 73.874 18.828 1.00 17.11 373 LEU B C 1
ATOM 6472 O O . LEU B 1 346 ? 19.322 72.879 18.614 1.00 17.43 373 LEU B O 1
ATOM 6477 N N . THR B 1 347 ? 17.517 74.138 18.139 1.00 16.36 374 THR B N 1
ATOM 6478 C CA . THR B 1 347 ? 17.057 73.298 17.033 1.00 16.21 374 THR B CA 1
ATOM 6479 C C . THR B 1 347 ? 18.121 73.210 15.930 1.00 15.96 374 THR B C 1
ATOM 6480 O O . THR B 1 347 ? 18.427 72.123 15.424 1.00 16.76 374 THR B O 1
ATOM 6484 N N . LYS B 1 348 ? 18.688 74.359 15.558 1.00 15.56 375 LYS B N 1
ATOM 6485 C CA . LYS B 1 348 ? 19.731 74.363 14.525 1.00 15.20 375 LYS B CA 1
ATOM 6486 C C . LYS B 1 348 ? 20.932 73.532 14.987 1.00 15.32 375 LYS B C 1
ATOM 6487 O O . LYS B 1 348 ? 21.513 72.755 14.215 1.00 14.93 375 LYS B O 1
ATOM 6493 N N . SER B 1 349 ? 21.304 73.716 16.249 1.00 15.31 376 SER B N 1
ATOM 6494 C CA . SER B 1 349 ? 22.482 73.045 16.804 1.00 15.61 376 SER B CA 1
ATOM 6495 C C . SER B 1 349 ? 22.274 71.531 16.854 1.00 15.99 376 SER B C 1
ATOM 6496 O O . SER B 1 349 ? 23.177 70.768 16.485 1.00 16.55 376 SER B O 1
ATOM 6499 N N A VAL B 1 350 ? 21.101 71.104 17.314 0.50 15.70 377 VAL B N 1
ATOM 6500 N N B VAL B 1 350 ? 21.101 71.078 17.302 0.50 15.99 377 VAL B N 1
ATOM 6501 C CA A VAL B 1 350 ? 20.813 69.674 17.433 0.50 15.92 377 VAL B CA 1
ATOM 6502 C CA B VAL B 1 350 ? 20.856 69.629 17.433 0.50 16.44 377 VAL B CA 1
ATOM 6503 C C A VAL B 1 350 ? 20.898 68.971 16.070 0.50 15.73 377 VAL B C 1
ATOM 6504 C C B VAL B 1 350 ? 20.807 68.906 16.071 0.50 16.05 377 VAL B C 1
ATOM 6505 O O A VAL B 1 350 ? 21.497 67.897 15.948 0.50 15.60 377 VAL B O 1
ATOM 6506 O O B VAL B 1 350 ? 21.194 67.734 15.955 0.50 16.06 377 VAL B O 1
ATOM 6513 N N . VAL B 1 351 ? 20.355 69.619 15.041 1.00 15.30 378 VAL B N 1
ATOM 6514 C CA . VAL B 1 351 ? 20.418 69.093 13.675 1.00 15.55 378 VAL B CA 1
ATOM 6515 C C . VAL B 1 351 ? 21.880 68.952 13.212 1.00 15.19 378 VAL B C 1
ATOM 6516 O O . VAL B 1 351 ? 22.273 67.912 12.663 1.00 15.76 378 VAL B O 1
ATOM 6520 N N . TYR B 1 352 ? 22.693 69.979 13.456 1.00 15.33 379 TYR B N 1
ATOM 6521 C CA . TYR B 1 352 ? 24.093 69.898 13.063 1.00 15.77 379 TYR B CA 1
ATOM 6522 C C . TYR B 1 352 ? 24.800 68.803 13.870 1.00 16.16 379 TYR B C 1
ATOM 6523 O O . TYR B 1 352 ? 25.640 68.074 13.317 1.00 16.06 379 TYR B O 1
ATOM 6532 N N . GLU B 1 353 ? 24.424 68.660 15.141 1.00 15.79 380 GLU B N 1
ATOM 6533 C CA . GLU B 1 353 ? 25.029 67.626 16.004 1.00 16.76 380 GLU B CA 1
ATOM 6534 C C . GLU B 1 353 ? 24.687 66.202 15.547 1.00 16.99 380 GLU B C 1
ATOM 6535 O O . GLU B 1 353 ? 25.523 65.299 15.662 1.00 18.08 380 GLU B O 1
ATOM 6541 N N . CYS B 1 354 ? 23.488 65.987 15.007 1.00 16.88 381 CYS B N 1
ATOM 6542 C CA . CYS B 1 354 ? 23.141 64.673 14.452 1.00 17.23 381 CYS B CA 1
ATOM 6543 C C . CYS B 1 354 ? 24.026 64.380 13.241 1.00 17.19 381 CYS B C 1
ATOM 6544 O O . CYS B 1 354 ? 24.546 63.271 13.073 1.00 17.81 381 CYS B O 1
ATOM 6547 N N . LEU B 1 355 ? 24.214 65.400 12.407 1.00 16.55 382 LEU B N 1
ATOM 6548 C CA . LEU B 1 355 ? 25.015 65.226 11.192 1.00 16.37 382 LEU B CA 1
ATOM 6549 C C . LEU B 1 355 ? 26.511 65.039 11.506 1.00 16.34 382 LEU B C 1
ATOM 6550 O O . LEU B 1 355 ? 27.211 64.326 10.774 1.00 17.41 382 LEU B O 1
ATOM 6555 N N . ARG B 1 356 ? 27.001 65.704 12.550 1.00 16.01 383 ARG B N 1
ATOM 6556 C CA . ARG B 1 356 ? 28.401 65.503 12.975 1.00 16.02 383 ARG B CA 1
ATOM 6557 C C . ARG B 1 356 ? 28.580 64.143 13.648 1.00 17.10 383 ARG B C 1
ATOM 6558 O O . ARG B 1 356 ? 29.553 63.411 13.391 1.00 17.68 383 ARG B O 1
ATOM 6566 N N . PHE B 1 357 ? 27.682 63.811 14.554 1.00 17.86 384 PHE B N 1
ATOM 6567 C CA . PHE B 1 357 ? 27.877 62.598 15.376 1.00 18.96 384 PHE B CA 1
ATOM 6568 C C . PHE B 1 357 ? 27.763 61.315 14.531 1.00 19.74 384 PHE B C 1
ATOM 6569 O O . PHE B 1 357 ? 28.549 60.375 14.716 1.00 20.44 384 PHE B O 1
ATOM 6577 N N . GLU B 1 358 ? 26.808 61.284 13.606 1.00 19.58 385 GLU B N 1
ATOM 6578 C CA . GLU B 1 358 ? 26.597 60.118 12.758 1.00 20.82 385 GLU B CA 1
ATOM 6579 C C . GLU B 1 358 ? 26.322 60.559 11.328 1.00 20.25 385 GLU B C 1
ATOM 6580 O O . GLU B 1 358 ? 25.164 60.619 10.892 1.00 20.11 385 GLU B O 1
ATOM 6586 N N . PRO B 1 359 ? 27.393 60.931 10.587 1.00 19.83 386 PRO B N 1
ATOM 6587 C CA . PRO B 1 359 ? 27.241 61.286 9.170 1.00 19.30 386 PRO B CA 1
ATOM 6588 C C . PRO B 1 359 ? 26.443 60.162 8.485 1.00 19.08 386 PRO B C 1
ATOM 6589 O O . PRO B 1 359 ? 26.786 59.008 8.623 1.00 19.12 386 PRO B O 1
ATOM 6593 N N . PRO B 1 360 ? 25.361 60.492 7.778 1.00 19.18 387 PRO B N 1
ATOM 6594 C CA . PRO B 1 360 ? 24.581 59.393 7.163 1.00 18.58 387 PRO B CA 1
ATOM 6595 C C . PRO B 1 360 ? 25.315 58.579 6.105 1.00 18.10 387 PRO B C 1
ATOM 6596 O O . PRO B 1 360 ? 25.099 57.355 6.008 1.00 18.59 387 PRO B O 1
ATOM 6600 N N . VAL B 1 361 ? 26.158 59.251 5.315 1.00 17.61 388 VAL B N 1
ATOM 6601 C CA . VAL B 1 361 ? 26.938 58.594 4.264 1.00 18.44 388 VAL B CA 1
ATOM 6602 C C . VAL B 1 361 ? 28.393 58.672 4.701 1.00 18.22 388 VAL B C 1
ATOM 6603 O O . VAL B 1 361 ? 28.976 59.765 4.780 1.00 18.59 388 VAL B O 1
ATOM 6607 N N . THR B 1 362 ? 28.944 57.506 5.053 1.00 18.01 389 THR B N 1
ATOM 6608 C CA . THR B 1 362 ? 30.188 57.463 5.808 1.00 18.72 389 THR B CA 1
ATOM 6609 C C . THR B 1 362 ? 31.472 57.320 4.988 1.00 18.54 389 THR B C 1
ATOM 6610 O O . THR B 1 362 ? 32.556 57.623 5.512 1.00 19.52 389 THR B O 1
ATOM 6614 N N . ALA B 1 363 ? 31.366 56.867 3.740 1.00 17.32 390 ALA B N 1
ATOM 6615 C CA . ALA B 1 363 ? 32.558 56.526 2.944 1.00 16.81 390 ALA B CA 1
ATOM 6616 C C . ALA B 1 363 ? 32.702 57.483 1.763 1.00 16.43 390 ALA B C 1
ATOM 6617 O O . ALA B 1 363 ? 31.836 57.502 0.883 1.00 17.56 390 ALA B O 1
ATOM 6619 N N . GLN B 1 364 ? 33.801 58.238 1.747 1.00 15.11 391 GLN B N 1
ATOM 6620 C CA . GLN B 1 364 ? 34.143 59.128 0.616 1.00 14.45 391 GLN B CA 1
ATOM 6621 C C . GLN B 1 364 ? 35.489 58.688 0.057 1.00 14.27 391 GLN B C 1
ATOM 6622 O O . GLN B 1 364 ? 36.419 58.399 0.821 1.00 15.65 391 GLN B O 1
ATOM 6628 N N . TYR B 1 365 ? 35.565 58.619 -1.268 1.00 13.62 392 TYR B N 1
ATOM 6629 C CA . TYR B 1 365 ? 36.796 58.249 -1.983 1.00 13.56 392 TYR B CA 1
ATOM 6630 C C . TYR B 1 365 ? 37.232 59.346 -2.952 1.00 14.29 392 TYR B C 1
ATOM 6631 O O . TYR B 1 365 ? 36.407 60.135 -3.431 1.00 15.10 392 TYR B O 1
ATOM 6640 N N . GLY B 1 366 ? 38.522 59.376 -3.271 1.00 13.77 393 GLY B N 1
ATOM 6641 C CA . GLY B 1 366 ? 39.049 60.305 -4.281 1.00 14.24 393 GLY B CA 1
ATOM 6642 C C . GLY B 1 366 ? 40.378 59.763 -4.783 1.00 15.49 393 GLY B C 1
ATOM 6643 O O . GLY B 1 366 ? 41.162 59.221 -3.990 1.00 15.96 393 GLY B O 1
ATOM 6644 N N . ARG B 1 367 ? 40.634 59.886 -6.080 1.00 14.73 394 ARG B N 1
ATOM 6645 C CA . ARG B 1 367 ? 41.888 59.370 -6.629 1.00 15.95 394 ARG B CA 1
ATOM 6646 C C . ARG B 1 367 ? 42.879 60.497 -6.853 1.00 15.81 394 ARG B C 1
ATOM 6647 O O . ARG B 1 367 ? 42.555 61.479 -7.516 1.00 16.73 394 ARG B O 1
ATOM 6655 N N . ALA B 1 368 ? 44.064 60.361 -6.269 1.00 15.41 395 ALA B N 1
ATOM 6656 C CA . ALA B 1 368 ? 45.064 61.416 -6.357 1.00 15.99 395 ALA B CA 1
ATOM 6657 C C . ALA B 1 368 ? 45.396 61.710 -7.831 1.00 16.67 395 ALA B C 1
ATOM 6658 O O . ALA B 1 368 ? 45.723 60.790 -8.608 1.00 16.85 395 ALA B O 1
ATOM 6660 N N . LYS B 1 369 ? 45.267 62.989 -8.208 1.00 17.75 396 LYS B N 1
ATOM 6661 C CA . LYS B 1 369 ? 45.505 63.475 -9.575 1.00 18.60 396 LYS B CA 1
ATOM 6662 C C . LYS B 1 369 ? 46.982 63.754 -9.840 1.00 18.73 396 LYS B C 1
ATOM 6663 O O . LYS B 1 369 ? 47.423 63.857 -10.996 1.00 19.83 396 LYS B O 1
ATOM 6669 N N . LYS B 1 370 ? 47.724 63.945 -8.759 1.00 18.58 397 LYS B N 1
ATOM 6670 C CA . LYS B 1 370 ? 49.117 64.376 -8.802 1.00 18.70 397 LYS B CA 1
ATOM 6671 C C . LYS B 1 370 ? 49.737 63.940 -7.481 1.00 18.51 397 LYS B C 1
ATOM 6672 O O . LYS B 1 370 ? 49.022 63.510 -6.572 1.00 18.36 397 LYS B O 1
ATOM 6678 N N . ASP B 1 371 ? 51.059 64.025 -7.370 1.00 18.44 398 ASP B N 1
ATOM 6679 C CA . ASP B 1 371 ? 51.695 63.749 -6.088 1.00 18.75 398 ASP B CA 1
ATOM 6680 C C . ASP B 1 371 ? 51.240 64.775 -5.050 1.00 18.99 398 ASP B C 1
ATOM 6681 O O . ASP B 1 371 ? 51.170 65.978 -5.344 1.00 19.26 398 ASP B O 1
ATOM 6686 N N . LEU B 1 372 ? 50.908 64.286 -3.856 1.00 18.74 399 LEU B N 1
ATOM 6687 C CA . LEU B 1 372 ? 50.406 65.118 -2.764 1.00 19.60 399 LEU B CA 1
ATOM 6688 C C . LEU B 1 372 ? 51.233 64.942 -1.498 1.00 19.75 399 LEU B C 1
ATOM 6689 O O . LEU B 1 372 ? 51.850 63.895 -1.285 1.00 19.89 399 LEU B O 1
ATOM 6694 N N . VAL B 1 373 ? 51.223 65.974 -0.662 1.00 19.44 400 VAL B N 1
ATOM 6695 C CA . VAL B 1 373 ? 51.675 65.849 0.712 1.00 20.18 400 VAL B CA 1
ATOM 6696 C C . VAL B 1 373 ? 50.456 66.131 1.577 1.00 20.46 400 VAL B C 1
ATOM 6697 O O . VAL B 1 373 ? 49.914 67.246 1.570 1.00 21.46 400 VAL B O 1
ATOM 6701 N N . ILE B 1 374 ? 50.012 65.101 2.289 1.00 20.25 401 ILE B N 1
ATOM 6702 C CA . ILE B 1 374 ? 48.800 65.178 3.083 1.00 20.87 401 ILE B CA 1
ATOM 6703 C C . ILE B 1 374 ? 49.181 65.320 4.544 1.00 21.18 401 ILE B C 1
ATOM 6704 O O . ILE B 1 374 ? 49.892 64.483 5.102 1.00 20.41 401 ILE B O 1
ATOM 6709 N N . GLU B 1 375 ? 48.725 66.403 5.158 1.00 21.92 402 GLU B N 1
ATOM 6710 C CA . GLU B 1 375 ? 48.984 66.626 6.567 1.00 23.21 402 GLU B CA 1
ATOM 6711 C C . GLU B 1 375 ? 47.907 66.047 7.454 1.00 23.33 402 GLU B C 1
ATOM 6712 O O . GLU B 1 375 ? 46.704 66.265 7.236 1.00 23.07 402 GLU B O 1
ATOM 6718 N N . SER B 1 376 ? 48.350 65.309 8.461 1.00 22.68 403 SER B N 1
ATOM 6719 C CA . SER B 1 376 ? 47.500 64.898 9.561 1.00 22.54 403 SER B CA 1
ATOM 6720 C C . SER B 1 376 ? 47.840 65.785 10.783 1.00 21.94 403 SER B C 1
ATOM 6721 O O . SER B 1 376 ? 48.488 66.811 10.620 1.00 22.75 403 SER B O 1
ATOM 6724 N N . HIS B 1 377 ? 47.423 65.398 11.985 1.00 21.74 404 HIS B N 1
ATOM 6725 C CA . HIS B 1 377 ? 47.695 66.231 13.171 1.00 22.03 404 HIS B CA 1
ATOM 6726 C C . HIS B 1 377 ? 49.165 66.230 13.595 1.00 22.48 404 HIS B C 1
ATOM 6727 O O . HIS B 1 377 ? 49.661 67.233 14.120 1.00 22.92 404 HIS B O 1
ATOM 6734 N N . ASP B 1 378 ? 49.857 65.112 13.376 1.00 22.87 405 ASP B N 1
ATOM 6735 C CA . ASP B 1 378 ? 51.215 64.958 13.916 1.00 23.03 405 ASP B CA 1
ATOM 6736 C C . ASP B 1 378 ? 52.281 64.636 12.886 1.00 22.01 405 ASP B C 1
ATOM 6737 O O . ASP B 1 378 ? 53.462 64.604 13.212 1.00 21.84 405 ASP B O 1
ATOM 6742 N N . ALA B 1 379 ? 51.864 64.388 11.649 1.00 20.63 406 ALA B N 1
ATOM 6743 C CA . ALA B 1 379 ? 52.800 64.058 10.580 1.00 19.47 406 ALA B CA 1
ATOM 6744 C C . ALA B 1 379 ? 52.200 64.400 9.225 1.00 18.65 406 ALA B C 1
ATOM 6745 O O . ALA B 1 379 ? 50.983 64.618 9.107 1.00 18.29 406 ALA B O 1
ATOM 6747 N N . ALA B 1 380 ? 53.065 64.450 8.213 1.00 18.07 407 ALA B N 1
ATOM 6748 C CA . ALA B 1 380 ? 52.649 64.637 6.830 1.00 17.45 407 ALA B CA 1
ATOM 6749 C C . ALA B 1 380 ? 53.086 63.427 6.011 1.00 16.99 407 ALA B C 1
ATOM 6750 O O . ALA B 1 380 ? 54.079 62.788 6.334 1.00 16.59 407 ALA B O 1
ATOM 6752 N N . PHE B 1 381 ? 52.337 63.115 4.956 1.00 16.19 408 PHE B N 1
ATOM 6753 C CA . PHE B 1 381 ? 52.528 61.883 4.198 1.00 16.16 408 PHE B CA 1
ATOM 6754 C C . PHE B 1 381 ? 52.518 62.126 2.703 1.00 16.79 408 PHE B C 1
ATOM 6755 O O . PHE B 1 381 ? 51.655 62.853 2.181 1.00 16.50 408 PHE B O 1
ATOM 6763 N N . LYS B 1 382 ? 53.446 61.477 2.005 1.00 16.81 409 LYS B N 1
ATOM 6764 C CA . LYS B 1 382 ? 53.539 61.603 0.560 1.00 18.50 409 LYS B CA 1
ATOM 6765 C C . LYS B 1 382 ? 52.668 60.550 -0.113 1.00 18.37 409 LYS B C 1
ATOM 6766 O O . LYS B 1 382 ? 52.789 59.345 0.161 1.00 18.63 409 LYS B O 1
ATOM 6772 N N . VAL B 1 383 ? 51.767 61.030 -0.964 1.00 18.93 410 VAL B N 1
ATOM 6773 C CA . VAL B 1 383 ? 50.907 60.189 -1.772 1.00 19.33 410 VAL B CA 1
ATOM 6774 C C . VAL B 1 383 ? 51.238 60.407 -3.240 1.00 19.49 410 VAL B C 1
ATOM 6775 O O . VAL B 1 383 ? 51.501 61.539 -3.667 1.00 20.09 410 VAL B O 1
ATOM 6779 N N . LYS B 1 384 ? 51.237 59.317 -4.001 1.00 19.53 411 LYS B N 1
ATOM 6780 C CA . LYS B 1 384 ? 51.602 59.365 -5.413 1.00 19.25 411 LYS B CA 1
ATOM 6781 C C . LYS B 1 384 ? 50.363 59.484 -6.285 1.00 18.61 411 LYS B C 1
ATOM 6782 O O . LYS B 1 384 ? 49.292 58.994 -5.907 1.00 17.49 411 LYS B O 1
ATOM 6788 N N . ALA B 1 385 ? 50.506 60.150 -7.435 1.00 18.75 412 ALA B N 1
ATOM 6789 C CA . ALA B 1 385 ? 49.421 60.249 -8.413 1.00 18.26 412 ALA B CA 1
ATOM 6790 C C . ALA B 1 385 ? 48.881 58.860 -8.728 1.00 18.44 412 ALA B C 1
ATOM 6791 O O . ALA B 1 385 ? 49.660 57.925 -8.995 1.00 19.14 412 ALA B O 1
ATOM 6793 N N . GLY B 1 386 ? 47.556 58.732 -8.693 1.00 18.35 413 GLY B N 1
ATOM 6794 C CA . GLY B 1 386 ? 46.888 57.476 -9.012 1.00 18.08 413 GLY B CA 1
ATOM 6795 C C . GLY B 1 386 ? 46.463 56.671 -7.802 1.00 17.74 413 GLY B C 1
ATOM 6796 O O . GLY B 1 386 ? 45.678 55.732 -7.938 1.00 18.29 413 GLY B O 1
ATOM 6797 N N . GLU B 1 387 ? 46.977 57.023 -6.622 1.00 16.78 414 GLU B N 1
ATOM 6798 C CA . GLU B 1 387 ? 46.595 56.298 -5.403 1.00 16.41 414 GLU B CA 1
ATOM 6799 C C . GLU B 1 387 ? 45.158 56.632 -5.028 1.00 15.63 414 GLU B C 1
ATOM 6800 O O . GLU B 1 387 ? 44.719 57.778 -5.166 1.00 15.22 414 GLU B O 1
ATOM 6806 N N . MET B 1 388 ? 44.418 55.616 -4.582 1.00 14.71 415 MET B N 1
ATOM 6807 C CA . MET B 1 388 ? 43.043 55.818 -4.131 1.00 14.45 415 MET B CA 1
ATOM 6808 C C . MET B 1 388 ? 43.065 56.227 -2.668 1.00 14.91 415 MET B C 1
ATOM 6809 O O . MET B 1 388 ? 43.589 55.492 -1.827 1.00 14.59 415 MET B O 1
ATOM 6814 N N . LEU B 1 389 ? 42.499 57.401 -2.386 1.00 14.53 416 LEU B N 1
ATOM 6815 C CA . LEU B 1 389 ? 42.324 57.916 -1.039 1.00 15.00 416 LEU B CA 1
ATOM 6816 C C . LEU B 1 389 ? 40.910 57.590 -0.577 1.00 14.65 416 LEU B C 1
ATOM 6817 O O . LEU B 1 389 ? 39.952 57.633 -1.364 1.00 15.27 416 LEU B O 1
ATOM 6822 N N . TYR B 1 390 ? 40.789 57.308 0.712 1.00 13.94 417 TYR B N 1
ATOM 6823 C CA . TYR B 1 390 ? 39.530 56.912 1.309 1.00 14.16 417 TYR B CA 1
ATOM 6824 C C . TYR B 1 390 ? 39.401 57.595 2.670 1.00 13.68 417 TYR B C 1
ATOM 6825 O O . TYR B 1 390 ? 40.357 57.648 3.442 1.00 13.97 417 TYR B O 1
ATOM 6834 N N . GLY B 1 391 ? 38.209 58.113 2.962 1.00 13.57 418 GLY B N 1
ATOM 6835 C CA . GLY B 1 391 ? 37.920 58.649 4.304 1.00 14.38 418 GLY B CA 1
ATOM 6836 C C . GLY B 1 391 ? 36.687 58.003 4.912 1.00 14.89 418 GLY B C 1
ATOM 6837 O O . GLY B 1 391 ? 35.675 57.842 4.233 1.00 15.25 418 GLY B O 1
ATOM 6838 N N . TYR B 1 392 ? 36.796 57.599 6.182 1.00 16.00 419 TYR B N 1
ATOM 6839 C CA . TYR B 1 392 ? 35.658 57.129 6.963 1.00 15.79 419 TYR B CA 1
ATOM 6840 C C . TYR B 1 392 ? 35.231 58.338 7.778 1.00 15.97 419 TYR B C 1
ATOM 6841 O O . TYR B 1 392 ? 35.864 58.704 8.779 1.00 16.32 419 TYR B O 1
ATOM 6850 N N . GLN B 1 393 ? 34.177 58.991 7.298 1.00 15.87 420 GLN B N 1
ATOM 6851 C CA . GLN B 1 393 ? 33.809 60.301 7.825 1.00 15.86 420 GLN B CA 1
ATOM 6852 C C . GLN B 1 393 ? 33.604 60.373 9.343 1.00 15.87 420 GLN B C 1
ATOM 6853 O O . GLN B 1 393 ? 34.046 61.352 9.950 1.00 16.24 420 GLN B O 1
ATOM 6859 N N . PRO B 1 394 ? 32.947 59.352 9.965 1.00 16.25 421 PRO B N 1
ATOM 6860 C CA . PRO B 1 394 ? 32.757 59.454 11.431 1.00 17.13 421 PRO B CA 1
ATOM 6861 C C . PRO B 1 394 ? 34.029 59.705 12.244 1.00 17.36 421 PRO B C 1
ATOM 6862 O O . PRO B 1 394 ? 33.970 60.375 13.285 1.00 17.81 421 PRO B O 1
ATOM 6866 N N . LEU B 1 395 ? 35.186 59.225 11.771 1.00 16.67 422 LEU B N 1
ATOM 6867 C CA . LEU B 1 395 ? 36.423 59.460 12.517 1.00 17.38 422 LEU B CA 1
ATOM 6868 C C . LEU B 1 395 ? 36.985 60.872 12.310 1.00 17.71 422 LEU B C 1
ATOM 6869 O O . LEU B 1 395 ? 37.754 61.374 13.126 1.00 18.70 422 LEU B O 1
ATOM 6874 N N . ALA B 1 396 ? 36.574 61.512 11.223 1.00 16.71 423 ALA B N 1
ATOM 6875 C CA . ALA B 1 396 ? 36.929 62.897 10.955 1.00 17.04 423 ALA B CA 1
ATOM 6876 C C . ALA B 1 396 ? 36.040 63.871 11.748 1.00 16.90 423 ALA B C 1
ATOM 6877 O O . ALA B 1 396 ? 36.493 64.913 12.223 1.00 18.03 423 ALA B O 1
ATOM 6879 N N . THR B 1 397 ? 34.765 63.517 11.882 1.00 16.61 424 THR B N 1
ATOM 6880 C CA . THR B 1 397 ? 33.811 64.387 12.567 1.00 16.60 424 THR B CA 1
ATOM 6881 C C . THR B 1 397 ? 33.697 64.128 14.079 1.00 17.06 424 THR B C 1
ATOM 6882 O O . THR B 1 397 ? 33.171 64.977 14.820 1.00 17.53 424 THR B O 1
ATOM 6886 N N . ARG B 1 398 ? 34.196 62.968 14.530 1.00 17.23 425 ARG B N 1
ATOM 6887 C CA . ARG B 1 398 ? 34.337 62.685 15.967 1.00 18.11 425 ARG B CA 1
ATOM 6888 C C . ARG B 1 398 ? 35.821 62.758 16.392 1.00 17.82 425 ARG B C 1
ATOM 6889 O O . ARG B 1 398 ? 36.255 62.097 17.353 1.00 19.62 425 ARG B O 1
ATOM 6897 N N . ASP B 1 399 ? 36.582 63.571 15.669 1.00 17.81 426 ASP B N 1
ATOM 6898 C CA . ASP B 1 399 ? 38.007 63.766 15.933 1.00 17.55 426 ASP B CA 1
ATOM 6899 C C . ASP B 1 399 ? 38.207 64.506 17.260 1.00 17.69 426 ASP B C 1
ATOM 6900 O O . ASP B 1 399 ? 37.848 65.683 17.370 1.00 17.45 426 ASP B O 1
ATOM 6905 N N . PRO B 1 400 ? 38.830 63.831 18.253 1.00 18.21 427 PRO B N 1
ATOM 6906 C CA . PRO B 1 400 ? 39.035 64.487 19.554 1.00 19.07 427 PRO B CA 1
ATOM 6907 C C . PRO B 1 400 ? 40.044 65.636 19.563 1.00 19.82 427 PRO B C 1
ATOM 6908 O O . PRO B 1 400 ? 40.143 66.341 20.576 1.00 20.64 427 PRO B O 1
ATOM 6912 N N . LYS B 1 401 ? 40.796 65.821 18.475 1.00 20.08 428 LYS B N 1
ATOM 6913 C CA . LYS B 1 401 ? 41.731 66.945 18.367 1.00 21.10 428 LYS B CA 1
ATOM 6914 C C . LYS B 1 401 ? 41.051 68.192 17.777 1.00 20.98 428 LYS B C 1
ATOM 6915 O O . LYS B 1 401 ? 41.653 69.277 17.686 1.00 21.54 428 LYS B O 1
ATOM 6921 N N . ILE B 1 402 ? 39.788 68.027 17.385 1.00 20.27 429 ILE B N 1
ATOM 6922 C CA . ILE B 1 402 ? 38.974 69.122 16.848 1.00 20.47 429 ILE B CA 1
ATOM 6923 C C . ILE B 1 402 ? 37.799 69.431 17.784 1.00 20.76 429 ILE B C 1
ATOM 6924 O O . ILE B 1 402 ? 37.513 70.605 18.071 1.00 21.29 429 ILE B O 1
ATOM 6929 N N . PHE B 1 403 ? 37.137 68.382 18.267 1.00 20.38 430 PHE B N 1
ATOM 6930 C CA . PHE B 1 403 ? 35.964 68.523 19.135 1.00 20.89 430 PHE B CA 1
ATOM 6931 C C . PHE B 1 403 ? 36.215 68.051 20.568 1.00 21.41 430 PHE B C 1
ATOM 6932 O O . PHE B 1 403 ? 36.702 66.938 20.786 1.00 21.53 430 PHE B O 1
ATOM 6940 N N . ASP B 1 404 ? 35.872 68.888 21.548 1.00 22.07 431 ASP B N 1
ATOM 6941 C CA . ASP B 1 404 ? 35.844 68.420 22.932 1.00 22.92 431 ASP B CA 1
ATOM 6942 C C . ASP B 1 404 ? 34.682 67.436 23.095 1.00 22.26 431 ASP B C 1
ATOM 6943 O O . ASP B 1 404 ? 33.672 67.543 22.386 1.00 22.55 431 ASP B O 1
ATOM 6948 N N . ARG B 1 405 ? 34.819 66.462 23.996 1.00 22.03 432 ARG B N 1
ATOM 6949 C CA . ARG B 1 405 ? 33.772 65.454 24.222 1.00 21.63 432 ARG B CA 1
ATOM 6950 C C . ARG B 1 405 ? 33.295 64.898 22.871 1.00 20.92 432 ARG B C 1
ATOM 6951 O O . ARG B 1 405 ? 32.097 64.796 22.611 1.00 20.35 432 ARG B O 1
ATOM 6959 N N . ALA B 1 406 ? 34.254 64.584 22.005 1.00 20.52 433 ALA B N 1
ATOM 6960 C CA . ALA B 1 406 ? 33.949 64.248 20.612 1.00 20.81 433 ALA B CA 1
ATOM 6961 C C . ALA B 1 406 ? 33.016 63.045 20.434 1.00 21.01 433 ALA B C 1
ATOM 6962 O O . ALA B 1 406 ? 32.239 62.998 19.465 1.00 20.55 433 ALA B O 1
ATOM 6964 N N . ASP B 1 407 ? 33.092 62.075 21.351 1.00 21.14 434 ASP B N 1
ATOM 6965 C CA . ASP B 1 407 ? 32.259 60.864 21.277 1.00 22.09 434 ASP B CA 1
ATOM 6966 C C . ASP B 1 407 ? 30.928 60.985 22.015 1.00 21.99 434 ASP B C 1
ATOM 6967 O O . ASP B 1 407 ? 30.212 59.988 22.197 1.00 22.43 434 ASP B O 1
ATOM 6972 N N . GLU B 1 408 ? 30.595 62.205 22.423 1.00 21.64 435 GLU B N 1
ATOM 6973 C CA . GLU B 1 408 ? 29.314 62.478 23.059 1.00 21.79 435 GLU B CA 1
ATOM 6974 C C . GLU B 1 408 ? 28.412 63.291 22.152 1.00 20.83 435 GLU B C 1
ATOM 6975 O O . GLU B 1 408 ? 28.881 64.152 21.404 1.00 21.19 435 GLU B O 1
ATOM 6981 N N . PHE B 1 409 ? 27.117 63.016 22.246 1.00 20.45 436 PHE B N 1
ATOM 6982 C CA . PHE B 1 409 ? 26.098 63.775 21.520 1.00 20.14 436 PHE B CA 1
ATOM 6983 C C . PHE B 1 409 ? 25.734 64.955 22.413 1.00 20.10 436 PHE B C 1
ATOM 6984 O O . PHE B 1 409 ? 25.143 64.772 23.487 1.00 21.08 436 PHE B O 1
ATOM 6992 N N . VAL B 1 410 ? 26.123 66.160 21.995 1.00 20.11 437 VAL B N 1
ATOM 6993 C CA . VAL B 1 410 ? 25.972 67.359 22.835 1.00 20.10 437 VAL B CA 1
ATOM 6994 C C . VAL B 1 410 ? 25.053 68.310 22.081 1.00 20.43 437 VAL B C 1
ATOM 6995 O O . VAL B 1 410 ? 25.475 68.962 21.122 1.00 19.84 437 VAL B O 1
ATOM 6999 N N . PRO B 1 411 ? 23.774 68.348 22.476 1.00 20.74 438 PRO B N 1
ATOM 7000 C CA . PRO B 1 411 ? 22.791 69.082 21.667 1.00 20.40 438 PRO B CA 1
ATOM 7001 C C . PRO B 1 411 ? 23.151 70.554 21.387 1.00 19.59 438 PRO B C 1
ATOM 7002 O O . PRO B 1 411 ? 22.871 71.053 20.283 1.00 19.97 438 PRO B O 1
ATOM 7006 N N . GLU B 1 412 ? 23.768 71.223 22.361 1.00 19.36 439 GLU B N 1
ATOM 7007 C CA . GLU B 1 412 ? 24.073 72.655 22.264 1.00 18.87 439 GLU B CA 1
ATOM 7008 C C . GLU B 1 412 ? 25.447 72.957 21.654 1.00 18.14 439 GLU B C 1
ATOM 7009 O O . GLU B 1 412 ? 25.922 74.093 21.704 1.00 18.40 439 GLU B O 1
ATOM 7015 N N . ARG B 1 413 ? 26.074 71.951 21.042 1.00 17.47 440 ARG B N 1
ATOM 7016 C CA . ARG B 1 413 ? 27.448 72.105 20.591 1.00 17.39 440 ARG B CA 1
ATOM 7017 C C . ARG B 1 413 ? 27.681 73.298 19.655 1.00 17.26 440 ARG B C 1
ATOM 7018 O O . ARG B 1 413 ? 28.744 73.936 19.708 1.00 18.25 440 ARG B O 1
ATOM 7026 N N . PHE B 1 414 ? 26.711 73.590 18.788 1.00 16.52 441 PHE B N 1
ATOM 7027 C CA . PHE B 1 414 ? 26.918 74.621 17.763 1.00 17.46 441 PHE B CA 1
ATOM 7028 C C . PHE B 1 414 ? 26.201 75.952 18.037 1.00 18.60 441 PHE B C 1
ATOM 7029 O O . PHE B 1 414 ? 26.046 76.777 17.126 1.00 19.76 441 PHE B O 1
ATOM 7037 N N . VAL B 1 415 ? 25.768 76.145 19.281 1.00 19.96 442 VAL B N 1
ATOM 7038 C CA . VAL B 1 415 ? 25.055 77.364 19.675 1.00 21.59 442 VAL B CA 1
ATOM 7039 C C . VAL B 1 415 ? 26.057 78.497 19.902 1.00 23.02 442 VAL B C 1
ATOM 7040 O O . VAL B 1 415 ? 27.088 78.300 20.553 1.00 23.88 442 VAL B O 1
ATOM 7044 N N . GLY B 1 416 ? 25.742 79.675 19.369 1.00 25.07 443 GLY B N 1
ATOM 7045 C CA . GLY B 1 416 ? 26.533 80.878 19.640 1.00 27.19 443 GLY B CA 1
ATOM 7046 C C . GLY B 1 416 ? 27.698 81.037 18.688 1.00 28.89 443 GLY B C 1
ATOM 7047 O O . GLY B 1 416 ? 27.988 80.138 17.894 1.00 28.73 443 GLY B O 1
ATOM 7048 N N . GLU B 1 417 ? 28.384 82.178 18.791 1.00 30.53 444 GLU B N 1
ATOM 7049 C CA . GLU B 1 417 ? 29.459 82.543 17.864 1.00 32.46 444 GLU B CA 1
ATOM 7050 C C . GLU B 1 417 ? 30.615 81.536 17.864 1.00 32.64 444 GLU B C 1
ATOM 7051 O O . GLU B 1 417 ? 31.150 81.197 16.802 1.00 33.16 444 GLU B O 1
ATOM 7057 N N . GLU B 1 418 ? 30.973 81.042 19.047 1.00 33.25 445 GLU B N 1
ATOM 7058 C CA . GLU B 1 418 ? 32.059 80.070 19.181 1.00 33.75 445 GLU B CA 1
ATOM 7059 C C . GLU B 1 418 ? 31.665 78.685 18.658 1.00 33.14 445 GLU B C 1
ATOM 7060 O O . GLU B 1 418 ? 32.450 78.036 17.966 1.00 33.50 445 GLU B O 1
ATOM 7066 N N . GLY B 1 419 ? 30.446 78.251 18.974 1.00 32.29 446 GLY B N 1
ATOM 7067 C CA . GLY B 1 419 ? 29.916 76.989 18.447 1.00 31.03 446 GLY B CA 1
ATOM 7068 C C . GLY B 1 419 ? 29.848 76.980 16.928 1.00 30.12 446 GLY B C 1
ATOM 7069 O O . GLY B 1 419 ? 30.253 76.006 16.284 1.00 29.69 446 GLY B O 1
ATOM 7070 N N . GLU B 1 420 ? 29.361 78.078 16.354 1.00 29.62 447 GLU B N 1
ATOM 7071 C CA . GLU B 1 420 ? 29.212 78.207 14.905 1.00 29.52 447 GLU B CA 1
ATOM 7072 C C . GLU B 1 420 ? 30.521 78.107 14.127 1.00 28.72 447 GLU B C 1
ATOM 7073 O O . GLU B 1 420 ? 30.533 77.651 12.980 1.00 28.30 447 GLU B O 1
ATOM 7079 N N . LYS B 1 421 ? 31.616 78.530 14.751 1.00 27.78 448 LYS B N 1
ATOM 7080 C CA . LYS B 1 421 ? 32.926 78.426 14.117 1.00 27.56 448 LYS B CA 1
ATOM 7081 C C . LYS B 1 421 ? 33.265 76.972 13.792 1.00 26.24 448 LYS B C 1
ATOM 7082 O O . LYS B 1 421 ? 33.938 76.691 12.795 1.00 27.22 448 LYS B O 1
ATOM 7088 N N . LEU B 1 422 ? 32.775 76.053 14.621 1.00 24.10 449 LEU B N 1
ATOM 7089 C CA . LEU B 1 422 ? 33.094 74.630 14.466 1.00 21.78 449 LEU B CA 1
ATOM 7090 C C . LEU B 1 422 ? 32.395 73.987 13.261 1.00 20.34 449 LEU B C 1
ATOM 7091 O O . LEU B 1 422 ? 32.716 72.865 12.876 1.00 19.41 449 LEU B O 1
ATOM 7096 N N . LEU B 1 423 ? 31.466 74.714 12.652 1.00 19.65 450 LEU B N 1
ATOM 7097 C CA . LEU B 1 423 ? 30.703 74.178 11.516 1.00 19.22 450 LEU B CA 1
ATOM 7098 C C . LEU B 1 423 ? 31.569 73.830 10.306 1.00 18.95 450 LEU B C 1
ATOM 7099 O O . LEU B 1 423 ? 31.202 72.984 9.494 1.00 18.52 450 LEU B O 1
ATOM 7104 N N . ARG B 1 424 ? 32.742 74.446 10.193 1.00 18.96 451 ARG B N 1
ATOM 7105 C CA . ARG B 1 424 ? 33.612 74.110 9.073 1.00 20.10 451 ARG B CA 1
ATOM 7106 C C . ARG B 1 424 ? 34.089 72.656 9.165 1.00 19.35 451 ARG B C 1
ATOM 7107 O O . ARG B 1 424 ? 34.561 72.107 8.169 1.00 20.76 451 ARG B O 1
ATOM 7115 N N . HIS B 1 425 ? 33.945 72.051 10.343 1.00 18.70 452 HIS B N 1
ATOM 7116 C CA . HIS B 1 425 ? 34.373 70.663 10.572 1.00 18.06 452 HIS B CA 1
ATOM 7117 C C . HIS B 1 425 ? 33.236 69.626 10.501 1.00 17.27 452 HIS B C 1
ATOM 7118 O O . HIS B 1 425 ? 33.448 68.434 10.780 1.00 17.03 452 HIS B O 1
ATOM 7125 N N . VAL B 1 426 ? 32.037 70.090 10.131 1.00 15.82 453 VAL B N 1
ATOM 7126 C CA . VAL B 1 426 ? 30.885 69.219 9.874 1.00 16.09 453 VAL B CA 1
ATOM 7127 C C . VAL B 1 426 ? 30.881 68.933 8.366 1.00 16.27 453 VAL B C 1
ATOM 7128 O O . VAL B 1 426 ? 30.795 69.867 7.543 1.00 15.58 453 VAL B O 1
ATOM 7132 N N . LEU B 1 427 ? 30.978 67.645 8.008 1.00 16.15 454 LEU B N 1
ATOM 7133 C CA . LEU B 1 427 ? 31.385 67.226 6.656 1.00 15.59 454 LEU B CA 1
ATOM 7134 C C . LEU B 1 427 ? 30.361 66.370 5.899 1.00 14.98 454 LEU B C 1
ATOM 7135 O O . LEU B 1 427 ? 30.685 65.808 4.836 1.00 15.53 454 LEU B O 1
ATOM 7140 N N . TRP B 1 428 ? 29.128 66.287 6.403 1.00 14.66 455 TRP B N 1
ATOM 7141 C CA . TRP B 1 428 ? 28.155 65.296 5.905 1.00 15.20 455 TRP B CA 1
ATOM 7142 C C . TRP B 1 428 ? 27.908 65.437 4.406 1.00 14.78 455 TRP B C 1
ATOM 7143 O O . TRP B 1 428 ? 27.588 64.448 3.734 1.00 15.63 455 TRP B O 1
ATOM 7154 N N . SER B 1 429 ? 28.038 66.673 3.897 1.00 14.63 456 SER B N 1
ATOM 7155 C CA . SER B 1 429 ? 27.666 66.984 2.509 1.00 14.87 456 SER B CA 1
ATOM 7156 C C . SER B 1 429 ? 28.805 66.737 1.504 1.00 14.70 456 SER B C 1
ATOM 7157 O O . SER B 1 429 ? 28.702 67.116 0.340 1.00 15.17 456 SER B O 1
ATOM 7160 N N . ASN B 1 430 ? 29.887 66.105 1.957 1.00 14.92 457 ASN B N 1
ATOM 7161 C CA . ASN B 1 430 ? 31.102 66.027 1.145 1.00 14.73 457 ASN B CA 1
ATOM 7162 C C . ASN B 1 430 ? 31.728 67.401 0.900 1.00 15.42 457 ASN B C 1
ATOM 7163 O O . ASN B 1 430 ? 32.191 67.745 -0.190 1.00 15.92 457 ASN B O 1
ATOM 7168 N N . GLY B 1 431 ? 31.730 68.183 1.972 1.00 15.79 458 GLY B N 1
ATOM 7169 C CA . GLY B 1 431 ? 32.425 69.471 2.019 1.00 16.19 458 GLY B CA 1
ATOM 7170 C C . GLY B 1 431 ? 32.146 70.091 3.378 1.00 16.05 458 GLY B C 1
ATOM 7171 O O . GLY B 1 431 ? 31.295 69.612 4.126 1.00 15.80 458 GLY B O 1
ATOM 7172 N N . PRO B 1 432 ? 32.873 71.167 3.718 1.00 16.58 459 PRO B N 1
ATOM 7173 C CA . PRO B 1 432 ? 32.581 71.873 4.969 1.00 16.66 459 PRO B CA 1
ATOM 7174 C C . PRO B 1 432 ? 31.155 72.413 4.955 1.00 16.59 459 PRO B C 1
ATOM 7175 O O . PRO B 1 432 ? 30.684 72.881 3.909 1.00 16.56 459 PRO B O 1
ATOM 7179 N N . GLU B 1 433 ? 30.500 72.404 6.117 1.00 15.88 460 GLU B N 1
ATOM 7180 C CA . GLU B 1 433 ? 29.122 72.901 6.219 1.00 17.10 460 GLU B CA 1
ATOM 7181 C C . GLU B 1 433 ? 29.055 74.413 5.885 1.00 18.16 460 GLU B C 1
ATOM 7182 O O . GLU B 1 433 ? 28.000 74.947 5.525 1.00 19.34 460 GLU B O 1
ATOM 7188 N N . THR B 1 434 ? 30.201 75.078 5.980 1.00 18.96 461 THR B N 1
ATOM 7189 C CA . THR B 1 434 ? 30.325 76.510 5.712 1.00 20.16 461 THR B CA 1
ATOM 7190 C C . THR B 1 434 ? 30.443 76.819 4.216 1.00 20.89 461 THR B C 1
ATOM 7191 O O . THR B 1 434 ? 30.438 77.991 3.806 1.00 22.20 461 THR B O 1
ATOM 7195 N N . GLU B 1 435 ? 30.579 75.775 3.398 1.00 20.69 462 GLU B N 1
ATOM 7196 C CA . GLU B 1 435 ? 30.757 75.975 1.958 1.00 21.93 462 GLU B CA 1
ATOM 7197 C C . GLU B 1 435 ? 29.508 75.577 1.195 1.00 22.39 462 GLU B C 1
ATOM 7198 O O . GLU B 1 435 ? 28.635 74.915 1.735 1.00 22.61 462 GLU B O 1
ATOM 7204 N N . THR B 1 436 ? 29.427 75.995 -0.060 1.00 22.99 463 THR B N 1
ATOM 7205 C CA . THR B 1 436 ? 28.215 75.760 -0.837 1.00 23.34 463 THR B CA 1
ATOM 7206 C C . THR B 1 436 ? 28.507 74.918 -2.082 1.00 21.33 463 THR B C 1
ATOM 7207 O O . THR B 1 436 ? 29.563 75.086 -2.714 1.00 20.39 463 THR B O 1
ATOM 7211 N N . PRO B 1 437 ? 27.576 74.013 -2.428 1.00 19.84 464 PRO B N 1
ATOM 7212 C CA . PRO B 1 437 ? 27.769 73.216 -3.643 1.00 19.31 464 PRO B CA 1
ATOM 7213 C C . PRO B 1 437 ? 27.764 74.078 -4.883 1.00 18.98 464 PRO B C 1
ATOM 7214 O O . PRO B 1 437 ? 27.010 75.066 -4.969 1.00 19.44 464 PRO B O 1
ATOM 7218 N N . THR B 1 438 ? 28.621 73.707 -5.832 1.00 18.27 465 THR B N 1
ATOM 7219 C CA . THR B 1 438 ? 28.663 74.408 -7.120 1.00 18.20 465 THR B CA 1
ATOM 7220 C C . THR B 1 438 ? 28.813 73.406 -8.250 1.00 17.87 465 THR B C 1
ATOM 7221 O O . THR B 1 438 ? 29.126 72.236 -8.014 1.00 16.72 465 THR B O 1
ATOM 7225 N N . VAL B 1 439 ? 28.661 73.879 -9.490 1.00 17.25 466 VAL B N 1
ATOM 7226 C CA . VAL B 1 439 ? 28.944 73.025 -10.646 1.00 17.62 466 VAL B CA 1
ATOM 7227 C C . VAL B 1 439 ? 30.425 72.616 -10.721 1.00 16.97 466 VAL B C 1
ATOM 7228 O O . VAL B 1 439 ? 30.777 71.669 -11.421 1.00 17.02 466 VAL B O 1
ATOM 7232 N N . GLY B 1 440 ? 31.280 73.329 -9.991 1.00 16.25 467 GLY B N 1
ATOM 7233 C CA . GLY B 1 440 ? 32.714 73.077 -10.012 1.00 16.66 467 GLY B CA 1
ATOM 7234 C C . GLY B 1 440 ? 33.249 72.171 -8.925 1.00 16.50 467 GLY B C 1
ATOM 7235 O O . GLY B 1 440 ? 34.423 71.814 -8.941 1.00 17.97 467 GLY B O 1
ATOM 7236 N N . ASN B 1 441 ? 32.393 71.802 -7.974 1.00 16.04 468 ASN B N 1
ATOM 7237 C CA . ASN B 1 441 ? 32.795 70.854 -6.938 1.00 15.27 468 ASN B CA 1
ATOM 7238 C C . ASN B 1 441 ? 31.885 69.629 -6.887 1.00 14.92 468 ASN B C 1
ATOM 7239 O O . ASN B 1 441 ? 30.918 69.524 -7.657 1.00 14.91 468 ASN B O 1
ATOM 7244 N N . LYS B 1 442 ? 32.211 68.712 -5.973 1.00 14.69 469 LYS B N 1
ATOM 7245 C CA . LYS B 1 442 ? 31.433 67.464 -5.816 1.00 15.28 469 LYS B CA 1
ATOM 7246 C C . LYS B 1 442 ? 30.666 67.473 -4.489 1.00 14.83 469 LYS B C 1
ATOM 7247 O O . LYS B 1 442 ? 30.271 66.426 -3.965 1.00 14.51 469 LYS B O 1
ATOM 7253 N N . GLN B 1 443 ? 30.429 68.666 -3.940 1.00 14.57 470 GLN B N 1
ATOM 7254 C CA . GLN B 1 443 ? 29.628 68.763 -2.724 1.00 14.90 470 GLN B CA 1
ATOM 7255 C C . GLN B 1 443 ? 28.157 68.467 -3.036 1.00 14.49 470 GLN B C 1
ATOM 7256 O O . GLN B 1 443 ? 27.676 68.809 -4.120 1.00 15.16 470 GLN B O 1
ATOM 7262 N N . CYS B 1 444 ? 27.455 67.847 -2.079 1.00 14.91 471 CYS B N 1
ATOM 7263 C CA . CYS B 1 444 ? 26.052 67.482 -2.252 1.00 14.72 471 CYS B CA 1
ATOM 7264 C C . CYS B 1 444 ? 25.201 68.611 -2.861 1.00 14.50 471 CYS B C 1
ATOM 7265 O O . CYS B 1 444 ? 25.154 69.712 -2.298 1.00 14.98 471 CYS B O 1
ATOM 7268 N N . ALA B 1 445 ? 24.531 68.340 -3.986 1.00 15.42 472 ALA B N 1
ATOM 7269 C CA . ALA B 1 445 ? 23.713 69.373 -4.646 1.00 16.50 472 ALA B CA 1
ATOM 7270 C C . ALA B 1 445 ? 22.551 69.847 -3.761 1.00 17.30 472 ALA B C 1
ATOM 7271 O O . ALA B 1 445 ? 22.075 70.993 -3.890 1.00 18.96 472 ALA B O 1
ATOM 7273 N N . GLY B 1 446 ? 22.110 68.947 -2.871 1.00 16.57 473 GLY B N 1
ATOM 7274 C CA . GLY B 1 446 ? 20.937 69.197 -2.004 1.00 17.21 473 GLY B CA 1
ATOM 7275 C C . GLY B 1 446 ? 21.276 69.671 -0.599 1.00 17.37 473 GLY B C 1
ATOM 7276 O O . GLY B 1 446 ? 20.446 69.581 0.311 1.00 15.90 473 GLY B O 1
ATOM 7277 N N . LYS B 1 447 ? 22.491 70.190 -0.420 1.00 16.70 474 LYS B N 1
ATOM 7278 C CA . LYS B 1 447 ? 22.982 70.567 0.915 1.00 17.14 474 LYS B CA 1
ATOM 7279 C C . LYS B 1 447 ? 21.986 71.398 1.739 1.00 16.90 474 LYS B C 1
ATOM 7280 O O . LYS B 1 447 ? 21.637 71.025 2.869 1.00 17.42 474 LYS B O 1
ATOM 7286 N N . ASP B 1 448 ? 21.507 72.506 1.165 1.00 17.22 475 ASP B N 1
ATOM 7287 C CA . ASP B 1 448 ? 20.589 73.383 1.902 1.00 17.48 475 ASP B CA 1
ATOM 7288 C C . ASP B 1 448 ? 19.252 72.700 2.163 1.00 16.60 475 ASP B C 1
ATOM 7289 O O . ASP B 1 448 ? 18.650 72.890 3.234 1.00 17.39 475 ASP B O 1
ATOM 7294 N N . PHE B 1 449 ? 18.814 71.895 1.204 1.00 16.20 476 PHE B N 1
ATOM 7295 C CA . PHE B 1 449 ? 17.537 71.178 1.321 1.00 15.54 476 PHE B CA 1
ATOM 7296 C C . PHE B 1 449 ? 17.563 70.203 2.492 1.00 14.87 476 PHE B C 1
ATOM 7297 O O . PHE B 1 449 ? 16.619 70.127 3.282 1.00 14.67 476 PHE B O 1
AT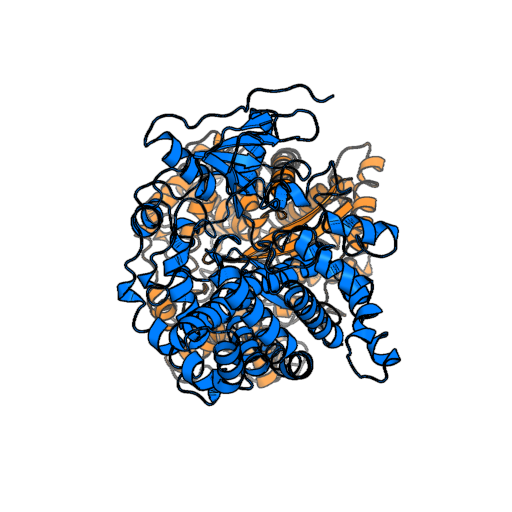OM 7305 N N . VAL B 1 450 ? 18.644 69.448 2.597 1.00 14.65 477 VAL B N 1
ATOM 7306 C CA . VAL B 1 450 ? 18.754 68.445 3.661 1.00 14.97 477 VAL B CA 1
ATOM 7307 C C . VAL B 1 450 ? 18.692 69.112 5.036 1.00 14.35 477 VAL B C 1
ATOM 7308 O O . VAL B 1 450 ? 17.941 68.672 5.915 1.00 15.23 477 VAL B O 1
ATOM 7312 N N . VAL B 1 451 ? 19.476 70.177 5.219 1.00 14.20 478 VAL B N 1
ATOM 7313 C CA . VAL B 1 451 ? 19.497 70.860 6.521 1.00 14.80 478 VAL B CA 1
ATOM 7314 C C . VAL B 1 451 ? 18.108 71.437 6.835 1.00 14.53 478 VAL B C 1
ATOM 7315 O O . VAL B 1 451 ? 17.609 71.304 7.959 1.00 15.26 478 VAL B O 1
ATOM 7319 N N . LEU B 1 452 ? 17.452 72.002 5.819 1.00 14.57 479 LEU B N 1
ATOM 7320 C CA . LEU B 1 452 ? 16.100 72.523 6.018 1.00 14.87 479 LEU B CA 1
ATOM 7321 C C . LEU B 1 452 ? 15.136 71.418 6.446 1.00 14.52 479 LEU B C 1
ATOM 7322 O O . LEU B 1 452 ? 14.404 71.590 7.410 1.00 14.57 479 LEU B O 1
ATOM 7327 N N . VAL B 1 453 ? 15.096 70.314 5.700 1.00 14.57 480 VAL B N 1
ATOM 7328 C CA . VAL B 1 453 ? 14.107 69.283 6.019 1.00 14.59 480 VAL B CA 1
ATOM 7329 C C . VAL B 1 453 ? 14.392 68.587 7.342 1.00 14.64 480 VAL B C 1
ATOM 7330 O O . VAL B 1 453 ? 13.458 68.214 8.044 1.00 14.65 480 VAL B O 1
ATOM 7334 N N . ALA B 1 454 ? 15.665 68.466 7.703 1.00 14.49 481 ALA B N 1
ATOM 7335 C CA . ALA B 1 454 ? 16.007 67.930 9.027 1.00 14.45 481 ALA B CA 1
ATOM 7336 C C . ALA B 1 454 ? 15.478 68.856 10.134 1.00 14.68 481 ALA B C 1
ATOM 7337 O O . ALA B 1 454 ? 14.949 68.386 11.148 1.00 14.97 481 ALA B O 1
ATOM 7339 N N . ARG B 1 455 ? 15.606 70.160 9.921 1.00 13.95 482 ARG B N 1
ATOM 7340 C CA . ARG B 1 455 ? 15.058 71.154 10.875 1.00 13.83 482 ARG B CA 1
ATOM 7341 C C . ARG B 1 455 ? 13.531 71.064 10.897 1.00 13.54 482 ARG B C 1
ATOM 7342 O O . ARG B 1 455 ? 12.917 71.095 11.981 1.00 14.46 482 ARG B O 1
ATOM 7350 N N . LEU B 1 456 ? 12.896 70.922 9.728 1.00 13.61 483 LEU B N 1
ATOM 7351 C CA . LEU B 1 456 ? 11.433 70.818 9.689 1.00 13.48 483 LEU B CA 1
ATOM 7352 C C . LEU B 1 456 ? 10.945 69.570 10.424 1.00 13.99 483 LEU B C 1
ATOM 7353 O O . LEU B 1 456 ? 9.893 69.593 11.085 1.00 14.89 483 LEU B O 1
ATOM 7358 N N . PHE B 1 457 ? 11.736 68.504 10.332 1.00 13.52 484 PHE B N 1
ATOM 7359 C CA . PHE B 1 457 ? 11.417 67.264 11.048 1.00 14.49 484 PHE B CA 1
ATOM 7360 C C . PHE B 1 457 ? 11.419 67.490 12.552 1.00 14.79 484 PHE B C 1
ATOM 7361 O O . PHE B 1 457 ? 10.460 67.114 13.232 1.00 16.05 484 PHE B O 1
ATOM 7369 N N . VAL B 1 458 ? 12.475 68.131 13.068 1.00 15.14 485 VAL B N 1
ATOM 7370 C CA . VAL B 1 458 ? 12.556 68.383 14.514 1.00 14.83 485 VAL B CA 1
ATOM 7371 C C . VAL B 1 458 ? 11.406 69.307 14.950 1.00 15.47 485 VAL B C 1
ATOM 7372 O O . VAL B 1 458 ? 10.769 69.086 15.980 1.00 15.19 485 VAL B O 1
ATOM 7376 N N . ILE B 1 459 ? 11.132 70.322 14.126 1.00 14.95 486 ILE B N 1
ATOM 7377 C CA . ILE B 1 459 ? 10.035 71.252 14.385 1.00 15.54 486 ILE B CA 1
ATOM 7378 C C . ILE B 1 459 ? 8.674 70.522 14.415 1.00 16.39 486 ILE B C 1
ATOM 7379 O O . ILE B 1 459 ? 7.887 70.710 15.346 1.00 16.86 486 ILE B O 1
ATOM 7384 N N . GLU B 1 460 ? 8.415 69.658 13.437 1.00 16.81 487 GLU B N 1
ATOM 7385 C CA . GLU B 1 460 ? 7.150 68.916 13.422 1.00 18.40 487 GLU B CA 1
ATOM 7386 C C . GLU B 1 460 ? 6.982 68.086 14.692 1.00 18.02 487 GLU B C 1
ATOM 7387 O O . GLU B 1 460 ? 5.892 68.054 15.292 1.00 19.40 487 GLU B O 1
ATOM 7393 N N . ILE B 1 461 ? 8.064 67.444 15.122 1.00 16.99 488 ILE B N 1
ATOM 7394 C CA . ILE B 1 461 ? 8.012 66.605 16.321 1.00 17.07 488 ILE B CA 1
ATOM 7395 C C . ILE B 1 461 ? 7.655 67.441 17.533 1.00 17.27 488 ILE B C 1
ATOM 7396 O O . ILE B 1 461 ? 6.713 67.117 18.254 1.00 17.32 488 ILE B O 1
ATOM 7401 N N . PHE B 1 462 ? 8.387 68.527 17.752 1.00 16.67 489 PHE B N 1
ATOM 7402 C CA . PHE B 1 462 ? 8.237 69.251 19.013 1.00 17.76 489 PHE B CA 1
ATOM 7403 C C . PHE B 1 462 ? 7.104 70.266 19.057 1.00 18.61 489 PHE B C 1
ATOM 7404 O O . PHE B 1 462 ? 6.758 70.743 20.139 1.00 19.08 489 PHE B O 1
ATOM 7412 N N . ARG B 1 463 ? 6.508 70.580 17.907 1.00 19.22 490 ARG B N 1
ATOM 7413 C CA . ARG B 1 463 ? 5.220 71.289 17.903 1.00 20.46 490 ARG B CA 1
ATOM 7414 C C . ARG B 1 463 ? 4.090 70.395 18.429 1.00 21.09 490 ARG B C 1
ATOM 7415 O O . ARG B 1 463 ? 3.100 70.900 18.980 1.00 21.61 490 ARG B O 1
ATOM 7423 N N . ARG B 1 464 ? 4.244 69.084 18.238 1.00 21.01 491 ARG B N 1
ATOM 7424 C CA . ARG B 1 464 ? 3.232 68.077 18.594 1.00 21.35 491 ARG B CA 1
ATOM 7425 C C . ARG B 1 464 ? 3.451 67.426 19.960 1.00 20.44 491 ARG B C 1
ATOM 7426 O O . ARG B 1 464 ? 2.477 67.147 20.673 1.00 20.66 491 ARG B O 1
ATOM 7434 N N . TYR B 1 465 ? 4.711 67.183 20.312 1.00 19.28 492 TYR B N 1
ATOM 7435 C CA . TYR B 1 465 ? 5.075 66.409 21.502 1.00 18.66 492 TYR B CA 1
ATOM 7436 C C . TYR B 1 465 ? 6.016 67.181 22.428 1.00 18.54 492 TYR B C 1
ATOM 7437 O O . TYR B 1 465 ? 6.920 67.878 21.967 1.00 18.54 492 TYR B O 1
ATOM 7446 N N . ASP B 1 466 ? 5.808 67.037 23.732 1.00 18.47 493 ASP B N 1
ATOM 7447 C CA . ASP B 1 466 ? 6.715 67.602 24.733 1.00 18.78 493 ASP B CA 1
ATOM 7448 C C . ASP B 1 466 ? 7.970 66.744 24.862 1.00 19.24 493 ASP B C 1
ATOM 7449 O O . ASP B 1 466 ? 9.061 67.249 25.170 1.00 19.38 493 ASP B O 1
ATOM 7454 N N . SER B 1 467 ? 7.808 65.436 24.646 1.00 19.13 494 SER B N 1
ATOM 7455 C CA . SER B 1 467 ? 8.901 64.467 24.773 1.00 19.31 494 SER B CA 1
ATOM 7456 C C . SER B 1 467 ? 8.494 63.125 24.173 1.00 18.94 494 SER B C 1
ATOM 7457 O O . SER B 1 467 ? 7.315 62.895 23.869 1.00 18.62 494 SER B O 1
ATOM 7460 N N . PHE B 1 468 ? 9.481 62.254 24.000 1.00 19.73 495 PHE B N 1
ATOM 7461 C CA . PHE B 1 468 ? 9.256 60.895 23.497 1.00 19.19 495 PHE B CA 1
ATOM 7462 C C . PHE B 1 468 ? 10.332 59.929 23.990 1.00 19.28 495 PHE B C 1
ATOM 7463 O O . PHE B 1 468 ? 11.395 60.356 24.469 1.00 19.22 495 PHE B O 1
ATOM 7471 N N . ASP B 1 469 ? 10.042 58.633 23.881 1.00 18.73 496 ASP B N 1
ATOM 7472 C CA . ASP B 1 469 ? 10.994 57.578 24.206 1.00 18.87 496 ASP B CA 1
ATOM 7473 C C . ASP B 1 469 ? 11.113 56.668 23.011 1.00 18.17 496 ASP B C 1
ATOM 7474 O O . ASP B 1 469 ? 10.137 56.469 22.272 1.00 17.82 496 ASP B O 1
ATOM 7479 N N . ILE B 1 470 ? 12.311 56.132 22.818 1.00 17.81 497 ILE B N 1
ATOM 7480 C CA . ILE B 1 470 ? 12.601 55.267 21.671 1.00 18.49 497 ILE B CA 1
ATOM 7481 C C . ILE B 1 470 ? 13.068 53.882 22.105 1.00 18.64 497 ILE B C 1
ATOM 7482 O O . ILE B 1 470 ? 13.573 53.718 23.211 1.00 18.19 497 ILE B O 1
ATOM 7487 N N . GLU B 1 471 ? 12.875 52.895 21.225 1.00 18.59 498 GLU B N 1
ATOM 7488 C CA . GLU B 1 471 ? 13.321 51.527 21.438 1.00 19.58 498 GLU B CA 1
ATOM 7489 C C . GLU B 1 471 ? 13.594 50.922 20.060 1.00 19.93 498 GLU B C 1
ATOM 7490 O O . GLU B 1 471 ? 12.773 51.071 19.159 1.00 21.06 498 GLU B O 1
ATOM 7496 N N . VAL B 1 472 ? 14.747 50.278 19.887 1.00 20.22 499 VAL B N 1
ATOM 7497 C CA . VAL B 1 472 ? 15.044 49.554 18.644 1.00 20.75 499 VAL B CA 1
ATOM 7498 C C . VAL B 1 472 ? 14.233 48.253 18.587 1.00 21.21 499 VAL B C 1
ATOM 7499 O O . VAL B 1 472 ? 14.152 47.518 19.574 1.00 19.78 499 VAL B O 1
ATOM 7503 N N . GLY B 1 473 ? 13.620 47.996 17.430 1.00 22.17 500 GLY B N 1
ATOM 7504 C CA . GLY B 1 473 ? 12.843 46.777 17.195 1.00 23.90 500 GLY B CA 1
ATOM 7505 C C . GLY B 1 473 ? 13.665 45.848 16.329 1.00 25.40 500 GLY B C 1
ATOM 7506 O O . GLY B 1 473 ? 14.451 46.313 15.491 1.00 25.10 500 GLY B O 1
ATOM 7507 N N . THR B 1 474 ? 13.515 44.544 16.550 1.00 26.28 501 THR B N 1
ATOM 7508 C CA . THR B 1 474 ? 14.260 43.539 15.791 1.00 27.51 501 THR B CA 1
ATOM 7509 C C . THR B 1 474 ? 13.316 42.634 15.006 1.00 28.76 501 THR B C 1
ATOM 7510 O O . THR B 1 474 ? 12.175 42.401 15.412 1.00 28.35 501 THR B O 1
ATOM 7514 N N . SER B 1 475 ? 13.811 42.135 13.877 1.00 31.00 502 SER B N 1
ATOM 7515 C CA . SER B 1 475 ? 13.096 41.150 13.070 1.00 33.15 502 SER B CA 1
ATOM 7516 C C . SER B 1 475 ? 14.116 40.385 12.232 1.00 34.57 502 SER B C 1
ATOM 7517 O O . SER B 1 475 ? 15.246 40.863 12.054 1.00 34.78 502 SER B O 1
ATOM 7520 N N . PRO B 1 476 ? 13.730 39.195 11.718 1.00 35.86 503 PRO B N 1
ATOM 7521 C CA . PRO B 1 476 ? 14.596 38.478 10.772 1.00 36.79 503 PRO B CA 1
ATOM 7522 C C . PRO B 1 476 ? 15.082 39.372 9.630 1.00 37.47 503 PRO B C 1
ATOM 7523 O O . PRO B 1 476 ? 16.246 39.282 9.232 1.00 38.09 503 PRO B O 1
ATOM 7527 N N . LEU B 1 477 ? 14.201 40.249 9.142 1.00 38.08 504 LEU B N 1
ATOM 7528 C CA . LEU B 1 477 ? 14.492 41.115 7.997 1.00 38.43 504 LEU B CA 1
ATOM 7529 C C . LEU B 1 477 ? 15.153 42.454 8.362 1.00 38.33 504 LEU B C 1
ATOM 7530 O O . LEU B 1 477 ? 15.175 43.385 7.544 1.00 38.87 504 LEU B O 1
ATOM 7535 N N . GLY B 1 478 ? 15.701 42.547 9.577 1.00 37.85 505 GLY B N 1
ATOM 7536 C CA . GLY B 1 478 ? 16.412 43.749 10.018 1.00 36.42 505 GLY B CA 1
ATOM 7537 C C . GLY B 1 478 ? 15.764 44.483 11.182 1.00 35.65 505 GLY B C 1
ATOM 7538 O O . GLY B 1 478 ? 14.619 44.190 11.563 1.00 35.97 505 GLY B O 1
ATOM 7539 N N . SER B 1 479 ? 16.504 45.439 11.742 1.00 34.16 506 SER B N 1
ATOM 7540 C CA . SER B 1 479 ? 16.040 46.223 12.891 1.00 33.04 506 SER B CA 1
ATOM 7541 C C . SER B 1 479 ? 15.505 47.603 12.479 1.00 31.50 506 SER B C 1
ATOM 7542 O O . SER B 1 479 ? 15.822 48.107 11.393 1.00 31.42 506 SER B O 1
ATOM 7545 N N . SER B 1 480 ? 14.708 48.214 13.355 1.00 29.34 507 SER B N 1
ATOM 7546 C CA . SER B 1 480 ? 14.035 49.483 13.058 1.00 27.96 507 SER B CA 1
ATOM 7547 C C . SER B 1 480 ? 13.835 50.289 14.334 1.00 26.55 507 SER B C 1
ATOM 7548 O O . SER B 1 480 ? 13.558 49.715 15.384 1.00 27.39 507 SER B O 1
ATOM 7551 N N . VAL B 1 481 ? 13.959 51.610 14.243 1.00 24.09 508 VAL B N 1
ATOM 7552 C CA . VAL B 1 481 ? 13.710 52.494 15.381 1.00 22.82 508 VAL B CA 1
ATOM 7553 C C . VAL B 1 481 ? 12.200 52.636 15.641 1.00 21.90 508 VAL B C 1
ATOM 7554 O O . VAL B 1 481 ? 11.421 52.977 14.744 1.00 21.24 508 VAL B O 1
ATOM 7558 N N . ASN B 1 482 ? 11.787 52.357 16.876 1.00 20.60 509 ASN B N 1
ATOM 7559 C CA . ASN B 1 482 ? 10.391 52.517 17.268 1.00 20.86 509 ASN B CA 1
ATOM 7560 C C . ASN B 1 482 ? 10.243 53.608 18.326 1.00 20.50 509 ASN B C 1
ATOM 7561 O O . ASN B 1 482 ? 11.198 53.905 19.058 1.00 20.88 509 ASN B O 1
ATOM 7566 N N . PHE B 1 483 ? 9.047 54.190 18.407 1.00 19.73 510 PHE B N 1
ATOM 7567 C CA . PHE B 1 483 ? 8.655 55.000 19.567 1.00 19.96 510 PHE B CA 1
ATOM 7568 C C . PHE B 1 483 ? 8.004 54.085 20.596 1.00 20.47 510 PHE B C 1
ATOM 7569 O O . PHE B 1 483 ? 7.131 53.290 20.256 1.00 19.95 510 PHE B O 1
ATOM 7577 N N . SER B 1 484 ? 8.425 54.202 21.849 1.00 20.45 511 SER B N 1
ATOM 7578 C CA . SER B 1 484 ? 7.747 53.491 22.931 1.00 21.69 511 SER B CA 1
ATOM 7579 C C . SER B 1 484 ? 6.867 54.442 23.749 1.00 22.07 511 SER B C 1
ATOM 7580 O O . SER B 1 484 ? 6.027 53.996 24.549 1.00 22.05 511 SER B O 1
ATOM 7583 N N . SER B 1 485 ? 7.045 55.748 23.532 1.00 22.98 512 SER B N 1
ATOM 7584 C CA . SER B 1 485 ? 6.236 56.791 24.170 1.00 24.30 512 SER B CA 1
ATOM 7585 C C . SER B 1 485 ? 6.164 58.060 23.320 1.00 24.61 512 SER B C 1
ATOM 7586 O O . SER B 1 485 ? 7.171 58.480 22.753 1.00 24.04 512 SER B O 1
ATOM 7589 N N . LEU B 1 486 ? 4.973 58.656 23.234 1.00 24.81 513 LEU B N 1
ATOM 7590 C CA . LEU B 1 486 ? 4.770 59.941 22.552 1.00 25.86 513 LEU B CA 1
ATOM 7591 C C . LEU B 1 486 ? 3.907 60.852 23.408 1.00 26.73 513 LEU B C 1
ATOM 7592 O O . LEU B 1 486 ? 2.673 60.748 23.381 1.00 27.17 513 LEU B O 1
ATOM 7597 N N . ARG B 1 487 ? 4.551 61.739 24.170 1.00 27.23 514 ARG B N 1
ATOM 7598 C CA . ARG B 1 487 ? 3.832 62.617 25.095 1.00 28.64 514 ARG B CA 1
ATOM 7599 C C . ARG B 1 487 ? 3.312 63.868 24.398 1.00 28.82 514 ARG B C 1
ATOM 7600 O O . ARG B 1 487 ? 4.052 64.824 24.158 1.00 27.81 514 ARG B O 1
ATOM 7608 N N . LYS B 1 488 ? 2.025 63.842 24.071 1.00 29.76 515 LYS B N 1
ATOM 7609 C CA . LYS B 1 488 ? 1.381 64.929 23.346 1.00 31.36 515 LYS B CA 1
ATOM 7610 C C . LYS B 1 488 ? 1.331 66.216 24.161 1.00 32.00 515 LYS B C 1
ATOM 7611 O O . LYS B 1 488 ? 1.188 66.177 25.388 1.00 32.67 515 LYS B O 1
ATOM 7617 N N . ALA B 1 489 ? 1.470 67.346 23.467 1.00 32.82 516 ALA B N 1
ATOM 7618 C CA . ALA B 1 489 ? 1.337 68.674 24.069 1.00 33.50 516 ALA B CA 1
ATOM 7619 C C . ALA B 1 489 ? -0.069 68.850 24.644 1.00 34.20 516 ALA B C 1
ATOM 7620 O O . ALA B 1 489 ? -1.048 68.420 24.030 1.00 34.96 516 ALA B O 1
#

InterPro domains:
  IPR001128 Cytochrome P450 [PF00067] (343-493)
  IPR036396 Cytochrome P450 superfamily [G3DSA:1.10.630.10] (52-518)
  IPR036396 Cytochrome P450 superfamily [SSF48264] (53-494)

CATH classification: 1.10.630.10

Foldseek 3Di:
DFAADAAADDQPDPPVSLVVLVCCCAPVPHPVRSQVVVCVVVVDQWHWYFDDQPAVFFPGRIAIEHQAQQQVLLLFDLQFFWQAQALQHRGFQDCLLLVVDDALLRDGLVDPVVQLLLVLVLCLVVVLVVVLQVLLLVLVVVLVVVQVVVCVVPLKGWNLVSVLLSLLQSLLCRRQVDGCCVDPCNSVLSVLLVVSVCLGRLCPWDAPDDCVPSCVPRRRDHDDSVVSNVSVVVLLVSQLVRVVVSLVVSVVSPHDSSSNSSNVSCCRRPVRSQLCSAQVQLLCVQCQVVDLVLLQVQLVLLQVLCVVVVVDDDPVSLVSSQLLLQSLLLSCLQCQQDFKRKTFGQAWDWGDDDRHIYIDGHGHMYMYRLNSHSLPCVLDPVSNDRDSNQLGDDVSVVSQQSRQSQVGRLPDDDHSNTSGHSCSVVVSVSSSVSSSSLSPFASHWHWDWAPGRRHITIMTSDGHGD/DAADAAADDQPDPPVSLVVLVCCCAPVPHPVRSQVVVCVVVVHQWHWYFDPLPAPQFPGRIAIEHQAQQQVLLLFDLVWFWQAQALQHRGHQDCLLLVVDDALLRDGLVDPVVQLLLVLVLVLVVVLVVVLQVLLLVLVVVVVVVQVVVCVVPLWGFCLVRVLLSLLQSLLCRRQVDGCCVDPCNSVVSVLLVVSVCLGRQLPDDAPDDPVVSCVPRRNDHDDSVVSNVSVVVLLVSQLVRNVVSLVSCVVSVHHSSSNSSNVSCCSRPVRSVLCSQQVLLLCVQVQVVDLVLLQVQLCLLVVLCVVVVNDDDPVSLVSSQLLLQLLLLSCLQCQSDFKRKTFTQAWDWGDDPPHIYIDGGGHMYMYRRNSHSLPCVLDPVSNDRDSNQLGDPVSVVSQQSRQSQVGRLPDADDSNTSGHSCSVVVSVSSSVSSSSLSPFASHWHWDWAQDSRGIGIMTSGGHGD

Solvent-accessible surface area: 39411 Å² total; per-residue (Å²): 199,52,82,105,86,135,12,24,21,99,38,50,130,104,142,92,13,25,42,112,22,13,87,18,36,30,54,81,62,26,28,52,38,0,0,50,23,31,34,152,166,42,122,10,40,1,0,62,3,3,8,7,1,4,44,150,26,7,178,81,19,77,1,1,0,0,2,2,7,87,0,0,48,18,2,34,52,31,103,70,0,62,17,92,47,6,62,8,2,21,16,52,12,46,46,128,6,7,37,57,47,72,3,16,24,5,6,5,26,94,36,111,104,2,93,79,2,6,52,0,16,58,66,4,35,136,23,0,131,119,68,8,26,74,39,0,53,44,5,1,43,115,4,1,78,36,0,47,150,36,32,102,139,131,48,92,0,66,0,23,71,33,8,21,23,14,6,2,54,0,0,0,56,0,4,21,59,24,54,1,72,123,38,164,4,128,91,55,2,26,51,14,0,62,79,0,8,55,20,2,23,2,2,53,23,37,70,67,83,78,78,118,82,3,17,83,111,8,0,30,116,73,32,65,28,78,115,2,120,80,26,11,74,89,0,25,78,11,0,42,118,20,1,36,113,3,10,84,35,0,110,157,47,47,14,64,134,89,9,0,0,11,4,0,0,1,9,1,0,29,65,26,2,9,23,13,47,23,5,5,8,8,1,1,15,39,2,12,55,31,26,89,136,19,0,45,107,0,4,117,36,0,75,69,10,13,176,78,52,75,48,112,13,50,116,50,1,2,97,116,0,84,12,0,27,2,0,0,30,0,4,0,0,23,34,3,19,80,47,32,15,6,0,92,4,93,105,94,10,77,1,88,7,45,96,5,5,3,131,3,143,57,38,35,14,0,0,0,17,0,6,18,1,0,28,7,108,129,38,2,96,122,8,97,94,34,4,14,75,13,6,57,28,138,118,9,80,108,51,17,130,35,0,6,26,2,21,2,20,16,87,94,97,15,59,44,43,32,34,5,44,23,15,12,108,15,30,9,14,1,0,22,1,1,0,0,12,1,0,72,41,0,28,7,2,43,12,24,6,8,136,42,61,28,29,16,40,1,17,0,30,41,21,147,111,83,168,62,106,131,143,17,37,23,95,39,40,124,111,143,76,2,24,49,115,22,12,99,38,37,28,53,81,58,27,30,73,70,0,0,56,20,22,40,155,143,44,142,18,36,1,0,60,3,2,8,4,1,5,45,150,22,5,174,83,20,78,2,1,0,0,3,2,7,99,2,0,47,15,1,36,48,49,92,73,2,61,18,90,49,6,60,9,3,21,16,53,13,49,37,110,7,7,35,47,53,72,2,14,23,4,5,6,28,94,34,106,81,2,90,76,1,6,57,0,15,57,52,7,36,115,33,0,143,125,76,11,46,72,37,4,90,33,7,1,30,108,7,0,91,55,0,32,144,29,32,93,77,144,31,43,0,43,0,14,58,42,6,26,24,15,5,2,50,0,0,0,48,0,15,21,56,25,48,0,76,124,40,171,5,116,91,51,1,28,50,14,0,60,79,0,30,61,18,2,36,2,2,52,71,48,92,77,82,73,77,127,82,0,19,82,104,15,0,26,118,75,35,70,31,80,114,2,117,83,28,13,76,88,0,29,69,10,1,69,136,18,2,40,114,7,3,69,34,0,69,157,39,60,7,60,115,88,12,0,0,15,4,0,0,1,12,1,0,31,64,26,4,17,18,11,76,75,6,4,18,37,1,1,30,49,4,9,110,32,22,70,142,19,0,77,116,0,5,118,36,0,78,49,24,10,168,101,55,71,40,126,33,65,109,45,1,1,88,145,0,92,12,0,31,1,1,0,29,0,6,0,0,22,37,4,18,83,47,37,14,8,0,92,4,98,102,81,10,89,7,88,8,48,88,4,3,7,135,1,126,57,39,38,12,0,1,0,22,0,5,19,1,0,29,5,109,131,36,3,118,126,7,92,81,39,13,14,80,28,7,56,31,148,136,7,88,126,51,18,125,32,0,5,25,1,21,2,23,16,88,95,90,17,57,45,38,32,34,7,42,22,15,12,108,13,28,11,21,1,0,18,8,0,0,2,14,3,0,82,54,0,52,6,0,37,32,10,19,6,35,62,138,176,38,80,30,15,4,0,24,23,19,90,123,86

Radius of gyration: 31.86 Å; Cα contacts (8 Å, |Δi|>4): 1590; chains: 2; bounding box: 88×81×80 Å

Sequence (931 aa):
DLPIRNIPGNYGLPIVGPIKDRWDYFYDQGAEEFFKSRIRKYNSTVYRVNMPPGAFIAENPQVVALLDGKSFPVVLFDVDKVEKKDLLTGTYMPSTELTGGYRILSYLDPSEPKHEKLKNLLFFLLKSSSRNRIFPEFQQATYSEELFDSSLEKELSLKGKADFGGSSDGTAFNFLARAFYGTNPADTKLKADAPGLITKWVLFNLHPLLSIIGLPRVIEEPLIHTFSLPPALVKSSDYQRLYEEFFLESAGEILVEADKLGISREEATHNLLFATCFNTWGGMKILFPNMVKRIGRAGHQVHNRLAEEEIRSSVIKSNGGEELTMGAIEKMELTKSVVYECLRFEPPVTAQYGRAKKDLVIESSHDAAFKVKAGEMLYGYQPLATRDPKIFDRRADEFVPERFVGEEGEKLLRHVLWSNGPETETPTVGNKQCAGKDFVVLVARLFVIEIFRRYDSFDIEVGTSPLGSSVNFSSLRRKALPIRNIPGNYGLPIVGPIKDRWDYFYDQGAEEFFKSRIRKYNNSTVYRVNMPPGAFIAENPQVVALLDGKSFPVVLFDVDKVEKKDLLTGTYMPSTELTGGYRILSYLDPSEPKHEKLKNLLFFLLKSSSSRNRIFPEFQQATYSELFDSSLEKELSLKGKADFGGSSDGTAFNFLARAFYGTNPADTKLKADAPGLITKWVLLFNLHPLLSIGLPRVIEEPLIHTFSLPPALVKSDYQRLYEEFFLESAGEIILVEADKLGISREEATHNLLFATCFNTWGGMKKILFPNMVKRIGRAGHQVHNRLAEEIRSSVIKSNGGELTMGAIEKMELTKSVVVYECLRFEPPVTAQYGRAKKDLVIESHDAAFKVKAGEMLYGYQPLATRDPKIFDRADEFVPERFVGEEGEKLLRHVLWSNGPETETPTVGNKQCAGKDFVVLVARLFVIEIFRRYDSFDIEVGTSPLGSSVNFSSLRKA

Secondary structure (DSSP, 8-state):
-PPB-PPP----STTHHHHHHHHIIIIIS-HHHHHHHHHHHHT-SEEEEE-S--TTT-S--EEEEE-STTTGGGGG-TTTEE-SS-TTSSS---GGGGTT---GGG--TTSHHHHHHHHHHHHHHHHTTTTHHHHHHHHHHHHHHHHHHHHHHHSSEESHHHHHHHHHHHHHHHHHS--GGGSTTTT-HHHHHHHHHHHHHGGG---SS-HHHHHHHHSSSPPPGGGGHHHHHHHHHHHHHH-HHHHHHHHHTT--HHHHHHHHHHIIIIIIIIHHHHHHHHHHHHHHHH-HHHHHHHHHHHHHHHHHTTT---HHHHHT-HHHHHHHHHHHHHS-SS-EEEEEESS-EEEE-SS-EEEE-TTPEEEEEHHHHHT-TTTSTTTTS--TTTT-HHHHHHGGGG--TTSS-TTS---TTS-S-TTHHHHHHHHHHHHHHHHHHEEEEEEEEEE-SSSEEEEEEEEEE-/--EEPPP----STTHHHHHHHHIIIIIS-HHHHHHHHHHHHT-SEEEEE-S--TTT-S--EEEEE-STTTG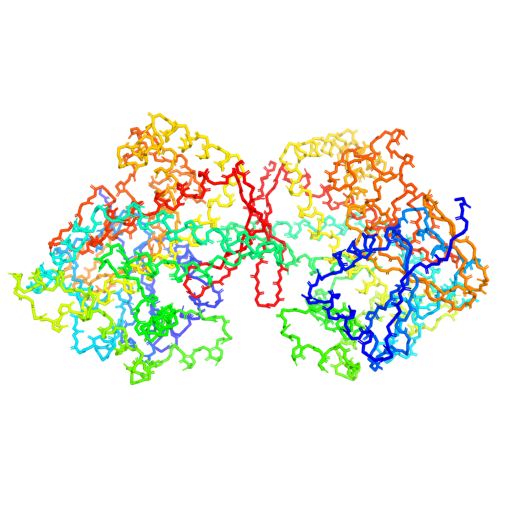GGGG-TTTEE-SS-TTSSS---GGGGTT---GGG--TTSHHHHHHHHHHHHHHHHTHHHHHHHHHHHHHHHHHHHHHHHHHHSSEEHHHHHHHHHHHHHHHHHHS--GGGSTTTT-HHHHHHHHHHHHHGGG---S--HHHHHHHHSSSPPPGGGGHHHHHHHHHHHHHH-HHHHHHHHHHT--HHHHHHHHHIIIIIIIIHHHHHHHHHHHHHHHHH-HHHHHHHHHHHHHHHHHTTSS--HHHHHT-HHHHHHHHHHHHHS-SS-EEEEEESS-EEEE-SS-EEEE-TTPEEEEEHHHHHT-TTTSTTTTS--TTTT-HHHHHHGGGG--TTSS-TTS---TTS-S-TTHHHHHHHHHHHHHHHHHHEEEEEEEEE--TT--EEEEEEEEE-